Protein AF-0000000081436543 (afdb_homodimer)

Foldseek 3Di:
DPPLQLVLLVVLVVQQVVVVDDFDPLPPVPVCVVALDQPPPPVQFAARDFDADWAAEDEDAPCLLCVLVVCVVLVWQEEEEEEAPVLCPPPSVVSNVVSCVVVPHDYYYHHHFDAQAALVSLVVLLVVQLPDDGQEYEFAEAQRRLLSSLLNQQCSQVVVDDSQDQKDPPRGVNDAGPGAGGAYEYEYLAQAQLSQIAQKHKHADLVLLFIIMGFYPRSRHNYYYQHLSSPLPPDLVSLLLSLLNLLQLLLFLLLWFALRRDGGYDPDPNPQTQARAHHDQLNVLSLQLLLLSLPQSLVVNVDSPPSVSSSSSNVSSNSSSSNCRGNNGADLQLLLGSLFSCQLVFPDADADPSHPRHRGDRSSNSSLLLVLSVLSNSCSLPVQSLQSSLVSSPDDDDSPDDSSRSSSSSLVSSVVSCVSSVPQFFSQRRRDDQVCLLVSLVSSVNPGDRIGSGDDDSVSSSVSNNCSRGRD/DPPLQLVLLVVLVVVQVVVVDDFDPLPPPPPVVVALPQPPPPVQFAARDFDADWAAEDEDAPCLLCVLVVCVVLVWQEEEEEEAPVLCPPPSVVSNVCSCVVVPHDYYYHHHFDAQAALVSLVVLLVVQLPDDGQEYEFEEAQRRLLSSLLNQQCSQVVVDDSQDQKDPPRGVNDAGPGAGGAYEYEYLAQAQLSQIAQKHKHADLVLLFIIMGFYPRSRHNYYYQHLSSPLPPDLVSLLLSLLNLLQLLLFLLLWFALRRDGGYDPDPNPQTQARAHHDQLNVLSLQLLLLSLVQSLVVNVDSPPSVSSSSSNVSSNSSSSNCSGNNGADLQLLLGSLFSCQLVFPDADADPSHPRHRGDRSSNSSLLLVLSVLSNSCSLPVQSLQSSLVSSPDDDDSPDDSSRSSSSSLVSSVVSCVSSVPQFFSQRRRDDQVCLLVSLVSSVNPGDRIGSGDDDSVSSSVSNNCSRGRD

Sequence (944 aa):
MATFTNSYTKLAKEMLEQLGQSFKDPVHGQNDEEGYFWKQNDGGKTEYAFEQSGSTVRFGPGVTKEVGHDVLNFKAKNPVVITDKNVKNTTAFKQVEESLKTLGISYEVFDKIKCEPAVANAIEAIEFCRNKNFDCFIAVGGGSTIDTTKAAALYTSNPEADVYDFFGVPFGKGLLPQNKTLPIIAIPTTSGTGSECTSTAIFDMPEKKCKCGIRVRSIKPHLSLIDPLNVLSMPRNVEIYTGFDILSHALESFTNKPYYERAPRPVKPEFRPTYQGANPIADVWARETLRIVHKYFRRAVFNPEDIEAKSQMQLAACYAGMGIGNAGVHFCHGLSYPISSQGKFCSKPYVDPEYDGHSLIPHGLSVIVTAPAVFQFTVWANPKRHLEAARILGADLPDNASPEQIGETLAEILRSYMKDFKVPNGLSEMGFEKDCFEKLAIAASSGFTNIFPIETNREIIAKMYELSWKVYMATFTNSYTKLAKEMLEQLGQSFKDPVHGQNDEEGYFWKQNDGGKTEYAFEQSGSTVRFGPGVTKEVGHDVLNFKAKNPVVITDKNVKNTTAFKQVEESLKTLGISYEVFDKIKCEPAVANAIEAIEFCRNKNFDCFIAVGGGSTIDTTKAAALYTSNPEADVYDFFGVPFGKGLLPQNKTLPIIAIPTTSGTGSECTSTAIFDMPEKKCKCGIRVRSIKPHLSLIDPLNVLSMPRNVEIYTGFDILSHALESFTNKPYYERAPRPVKPEFRPTYQGANPIADVWARETLRIVHKYFRRAVFNPEDIEAKSQMQLAACYAGMGIGNAGVHFCHGLSYPISSQGKFCSKPYVDPEYDGHSLIPHGLSVIVTAPAVFQFTVWANPKRHLEAARILGADLPDNASPEQIGETLAEILRSYMKDFKVPNGLSEMGFEKDCFEKLAIAASSGFTNIFPIETNREIIAKMYELSWKVY

Nearest PDB structures (foldseek):
  2bl4-assembly1_A  TM=9.376E-01  e=5.568E-28  Escherichia coli
  5br4-assembly1_B  TM=9.223E-01  e=4.780E-28  Escherichia coli
  1vhd-assembly1_B  TM=9.316E-01  e=1.109E-25  Thermotoga maritima
  6scg-assembly1_B  TM=8.712E-01  e=3.106E-26  Escherichia coli K-12
  1o2d-assembly1_A  TM=9.224E-01  e=5.653E-25  Thermotoga maritima

Secondary structure (DSSP, 8-state):
--HHHHHHHHHHHHHHHHTT-----TTT------S------STT-S---EEE---EEEESTTGGGGHHHHHHHTT-SSEEEEEETTGGGSHHHHHHHHHHHHTT---EEEEEE-SS-BHHHHHHHHHHHHTS---EEEEEESHHHHHHHHHHHHHHHSTT--TTSSBPTTTS--PPPSSPPPPEEEEESSSS--GGG-SEEEEEEGGGTEEEEEE-GGGS-SEEEE-GGGGTT--HHHHHHHHHHHHHHHHHHHTSPBGGG-SSPPSSGGGS-S---B-HHHHHHHHHHHHHHHHHHHHHHH-TT-HHHHHHHHHHHHHHHHHHHHH---HHHHHHHHHHHHGGGSSS----TTTTSS----HHHHHHTTHHHHHHHHTTT-HHHHHHHHHHTT----TT--HHHHHHHHHHHHHHHHHHHT---SGGGGT--TTHHHHHHHHHHTT--S--SS---HHHHHHHHHHTSS--/--HHHHHHHHHHHHHHHHTT-----TTT-----SS------STT-S---EEE---EEEESTTGGGGHHHHHHHTT-SSEEEEEETTGGGSHHHHHHHHHHHHTT---EEEEEE-SS-BHHHHHHHHHHHHTS---EEEEEESHHHHHHHHHHHHHHHSTT--TTSSBPTTTS--PPPSSPPPPEEEEESSSS--GGG-SEEEEEEGGGTEEEEEE-GGGS-SEEEE-GGGGTT--HHHHHHHHHHHHHHHHHHHTSPBGGG-SSPPSSGGG--S---B-HHHHHHHHHHHHHHHHHHHHHHH-TT-HHHHHHHHHHHHHHHHHHHHH---HHHHHHHHHHHHGGGSSS----TTTTSS----HHHHHHTTHHHHHHHHTTT-HHHHHHHHHHTT----TT--HHHHHHHHHHHHHHHHHHHT---SGGGGT--TTHHHHHHHHHHTT--S--SS---HHHHHHHHHHTSS--

Organism: NCBI:txid290746

InterPro domains:
  IPR001670 Alcohol dehydrogenase, iron-type/glycerol dehydrogenase GldA [PF00465] (56-228)
  IPR018211 Alcohol dehydrogenase, iron-type, conserved site [PS00913] (224-252)
  IPR039697 Iron-type alcohol dehydrogenase-like [PTHR11496] (50-470)
  IPR042157 Hydroxyacid-oxoacid transhydrogenase [cd08190] (55-435)
  IPR056798 Fe-containing alcohol dehydrogenase-like, C-terminal [PF25137] (277-466)

Solvent-accessible surface area (backbone atoms only — not comparable to full-atom values): 46768 Å² total; per-residue (Å²): 128,74,70,67,49,62,50,50,25,52,49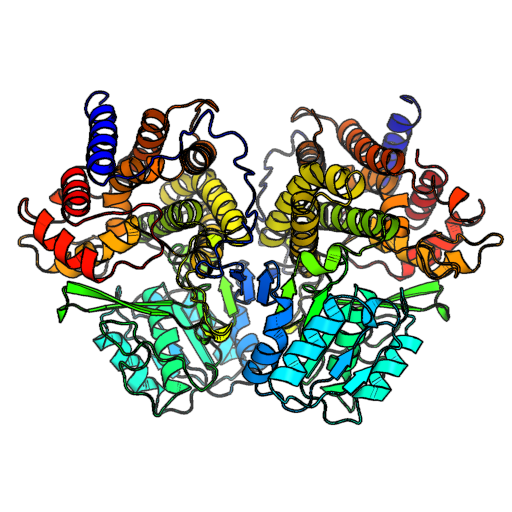,33,48,53,58,41,49,72,68,64,55,80,61,62,59,74,79,68,55,61,81,61,66,83,50,95,63,73,73,77,82,65,82,67,44,38,26,57,53,53,65,45,69,56,33,29,37,35,42,20,68,60,48,49,49,48,47,34,60,51,42,52,73,68,69,39,72,32,35,35,39,34,22,23,66,77,41,60,77,33,70,56,41,48,34,41,51,48,23,23,54,74,70,68,51,59,68,49,76,47,48,80,47,47,83,75,28,36,50,68,55,39,47,53,50,24,60,66,39,36,82,47,81,61,49,28,38,36,16,39,26,40,49,43,27,37,23,38,42,31,51,18,36,41,40,42,41,34,66,85,60,58,92,43,36,44,27,33,70,90,82,22,67,47,50,80,75,90,49,73,37,50,52,29,37,23,32,47,32,52,43,15,70,15,43,46,31,16,28,52,26,74,27,33,33,65,95,69,36,21,58,48,38,32,75,43,74,60,47,30,19,55,33,18,36,46,22,49,66,33,44,64,77,48,48,68,62,58,51,52,25,22,43,37,32,24,53,47,32,16,53,28,14,52,55,26,22,44,23,58,71,30,66,74,40,56,92,46,82,88,62,53,59,58,57,40,14,19,43,77,68,27,36,54,26,13,54,52,21,39,43,45,45,56,69,23,47,66,51,26,69,76,33,79,82,37,59,65,29,46,35,49,44,37,50,25,7,45,31,13,12,51,9,26,36,29,14,18,64,31,65,37,58,43,57,12,34,21,46,36,45,43,26,58,71,30,91,52,42,27,61,44,86,82,48,94,71,50,61,44,47,54,65,22,52,34,22,48,44,34,35,40,46,47,42,27,45,50,15,49,54,43,36,65,56,45,40,50,52,29,38,52,57,66,47,92,71,62,95,81,57,47,48,57,56,41,14,39,51,42,22,48,55,54,36,49,53,42,59,73,69,62,54,70,46,18,42,52,59,40,23,52,59,90,79,41,30,61,60,40,21,58,40,22,62,74,67,59,70,86,44,47,47,55,92,81,50,58,67,58,45,19,45,33,46,54,57,14,33,58,57,111,127,72,71,66,48,64,50,50,26,51,48,32,50,54,56,40,51,73,68,64,55,80,61,64,58,74,83,70,55,68,80,65,63,85,51,93,63,71,74,76,82,66,81,68,45,37,25,56,53,52,63,44,68,56,33,29,38,36,42,21,69,62,50,49,49,48,47,37,60,52,41,52,72,70,70,39,72,32,36,35,40,34,22,23,65,79,40,60,77,34,69,57,40,47,34,41,50,48,24,23,52,74,70,68,50,60,68,49,78,48,48,80,49,48,85,75,29,36,52,68,55,39,47,52,49,25,59,64,40,36,83,46,81,61,49,29,38,36,17,38,24,39,48,42,28,37,23,38,42,31,51,17,34,41,40,42,42,34,66,85,61,59,90,43,37,44,26,31,70,91,83,23,66,47,49,78,76,88,49,74,38,48,51,29,39,25,32,45,32,55,42,16,72,15,41,46,31,14,29,53,27,72,27,34,33,65,93,69,34,22,59,47,37,32,74,42,76,60,46,31,19,56,30,18,36,46,21,51,67,33,43,63,76,48,49,69,62,58,50,52,24,24,42,37,31,23,53,47,33,15,54,29,14,52,54,26,21,47,23,58,72,29,64,74,39,55,93,45,79,89,62,52,61,58,56,41,14,19,44,78,68,28,39,54,26,15,53,52,20,39,42,45,45,56,70,22,49,64,51,26,70,76,33,78,80,38,59,64,29,46,36,48,44,38,50,26,7,46,31,14,12,52,8,26,38,26,14,19,64,34,65,38,58,44,57,12,32,20,46,35,45,43,26,59,70,30,92,51,42,28,61,44,87,81,48,93,70,50,60,44,48,55,65,21,52,34,22,48,43,34,35,38,46,46,42,27,47,49,16,50,55,44,35,65,55,45,39,51,52,30,38,53,57,66,47,92,70,61,95,81,56,48,47,58,57,42,15,39,51,42,24,47,54,51,35,49,52,43,58,75,68,62,53,72,45,18,42,52,60,39,22,51,58,90,78,41,32,61,60,42,21,57,39,22,62,74,66,60,69,84,44,47,47,56,90,81,50,58,67,58,44,20,47,32,46,54,56,14,33,59,57,108

pLDDT: mean 90.42, std 13.12, range [26.97, 98.94]

Radius of gyration: 27.57 Å; Cα contacts (8 Å, |Δi|>4): 2055; chains: 2; bounding box: 62×80×75 Å

Structure (mmCIF, N/CA/C/O backbone):
data_AF-0000000081436543-model_v1
#
loop_
_entity.id
_entity.type
_entity.pdbx_description
1 polymer 'hydroxyacid-oxoacid transhydrogenase'
#
loop_
_atom_site.group_PDB
_atom_site.id
_atom_site.type_symbol
_atom_site.label_atom_id
_atom_site.label_alt_id
_atom_site.label_comp_id
_atom_site.label_asym_id
_atom_site.label_entity_id
_atom_site.label_seq_id
_atom_site.pdbx_PDB_ins_code
_atom_site.Cartn_x
_atom_site.Cartn_y
_atom_site.Cartn_z
_atom_site.occupancy
_atom_site.B_iso_or_equiv
_atom_site.auth_seq_id
_atom_site.auth_comp_id
_atom_site.auth_asym_id
_atom_site.auth_atom_id
_atom_site.pdbx_PDB_model_num
ATOM 1 N N . MET A 1 1 ? 0.177 12.984 40.25 1 27.36 1 MET A N 1
ATOM 2 C CA . MET A 1 1 ? 0.074 12.688 38.812 1 27.36 1 MET A CA 1
ATOM 3 C C . MET A 1 1 ? -1.192 11.891 38.531 1 27.36 1 MET A C 1
ATOM 5 O O . MET A 1 1 ? -1.587 11.758 37.344 1 27.36 1 MET A O 1
ATOM 9 N N . ALA A 1 2 ? -1.579 11.062 39.5 1 36.44 2 ALA A N 1
ATOM 10 C CA . ALA A 1 2 ? -2.645 10.062 39.469 1 36.44 2 ALA A CA 1
ATOM 11 C C . ALA A 1 2 ? -4.02 10.727 39.438 1 36.44 2 ALA A C 1
ATOM 13 O O . ALA A 1 2 ? -5.023 10.078 39.156 1 36.44 2 ALA A O 1
ATOM 14 N N . THR A 1 3 ? -4.113 11.734 39.969 1 40.66 3 THR A N 1
ATOM 15 C CA . THR A 1 3 ? -5.438 12.234 40.344 1 40.66 3 THR A CA 1
ATOM 16 C C . THR A 1 3 ? -6.094 12.922 39.125 1 40.66 3 THR A C 1
ATOM 18 O O . THR A 1 3 ? -7.32 12.969 39.031 1 40.66 3 THR A O 1
ATOM 21 N N . PHE A 1 4 ? -5.371 13.586 38.219 1 43.59 4 PHE A N 1
ATOM 22 C CA . PHE A 1 4 ? -5.895 14.367 37.094 1 43.59 4 PHE A CA 1
ATOM 23 C C . PHE A 1 4 ? -6.512 13.461 36.062 1 43.59 4 PHE A C 1
ATOM 25 O O . PHE A 1 4 ? -7.539 13.797 35.469 1 43.59 4 PHE A O 1
ATOM 32 N N . THR A 1 5 ? -5.934 12.242 35.844 1 50.81 5 THR A N 1
ATOM 33 C CA . THR A 1 5 ? -6.102 11.398 34.656 1 50.81 5 THR A CA 1
ATOM 34 C C . THR A 1 5 ? -7.438 10.664 34.719 1 50.81 5 THR A C 1
ATOM 36 O O . THR A 1 5 ? -8.18 10.641 33.719 1 50.81 5 THR A O 1
ATOM 39 N N . ASN A 1 6 ? -7.73 10.109 35.906 1 50.16 6 ASN A N 1
ATOM 40 C CA . ASN A 1 6 ? -8.945 9.328 36.062 1 50.16 6 ASN A CA 1
ATOM 41 C C . ASN A 1 6 ? -10.195 10.195 35.938 1 50.16 6 ASN A C 1
ATOM 43 O O . ASN A 1 6 ? -11.211 9.758 35.406 1 50.16 6 ASN A O 1
ATOM 47 N N . SER A 1 7 ? -9.906 11.523 36.188 1 59.44 7 SER A N 1
ATOM 48 C CA . SER A 1 7 ? -11.039 12.445 36.219 1 59.44 7 SER A CA 1
ATOM 49 C C . SER A 1 7 ? -11.453 12.875 34.812 1 59.44 7 SER A C 1
ATOM 51 O O . SER A 1 7 ? -12.648 12.977 34.531 1 59.44 7 SER A O 1
ATOM 53 N N . TYR A 1 8 ? -10.523 12.781 33.875 1 70.62 8 TYR A N 1
ATOM 54 C CA . TYR A 1 8 ? -10.859 13.258 32.562 1 70.62 8 TYR A CA 1
ATOM 55 C C . TYR A 1 8 ? -11.656 12.211 31.781 1 70.62 8 TYR A C 1
ATOM 57 O O . TYR A 1 8 ? -12.625 12.547 31.094 1 70.62 8 TYR A O 1
ATOM 65 N N . THR A 1 9 ? -11.367 11.062 32.094 1 74.12 9 THR A N 1
ATOM 66 C CA . THR A 1 9 ? -12.047 10.008 31.344 1 74.12 9 THR A CA 1
ATOM 67 C C . THR A 1 9 ? -13.477 9.828 31.844 1 74.12 9 THR A C 1
ATOM 69 O O . THR A 1 9 ? -14.391 9.539 31.078 1 74.12 9 THR A O 1
ATOM 72 N N . LYS A 1 10 ? -13.523 9.969 33.156 1 75.06 10 LYS A N 1
ATOM 73 C CA . LYS A 1 10 ? -14.859 9.906 33.719 1 75.06 10 LYS A CA 1
ATOM 74 C C . LYS A 1 10 ? -15.734 11.055 33.219 1 75.06 10 LYS A C 1
ATOM 76 O O . LYS A 1 10 ? -16.906 10.852 32.875 1 75.06 10 LYS A O 1
ATOM 81 N N . LEU A 1 11 ? -15.039 12.156 33.188 1 74 11 LEU A N 1
ATOM 82 C CA . LEU A 1 11 ? -15.727 13.32 32.656 1 74 11 LEU A CA 1
ATOM 83 C C . LEU A 1 11 ? -16.125 13.094 31.188 1 74 11 LEU A C 1
ATOM 85 O O . LEU A 1 11 ? -17.234 13.438 30.781 1 74 11 LEU A O 1
ATOM 89 N N . ALA A 1 12 ? -15.289 12.492 30.484 1 78 12 ALA A N 1
ATOM 90 C CA . ALA A 1 12 ? -15.555 12.172 29.078 1 78 12 ALA A CA 1
ATOM 91 C C . ALA A 1 12 ? -16.75 11.234 28.953 1 78 12 ALA A C 1
ATOM 93 O O . ALA A 1 12 ? -17.641 11.461 28.125 1 78 12 ALA A O 1
ATOM 94 N N . LYS A 1 13 ? -16.766 10.273 29.844 1 78.62 13 LYS A N 1
ATOM 95 C CA . LYS A 1 13 ? -17.875 9.32 29.828 1 78.62 13 LYS A CA 1
ATOM 96 C C . LYS A 1 13 ? -19.203 10.023 30.109 1 78.62 13 LYS A C 1
ATOM 98 O O . LYS A 1 13 ? -20.188 9.789 29.406 1 78.62 13 LYS A O 1
ATOM 103 N N . GLU A 1 14 ? -19.156 10.836 31.062 1 79.06 14 GLU A N 1
ATOM 104 C CA . GLU A 1 14 ? -20.359 11.555 31.469 1 79.06 14 GLU A CA 1
ATOM 105 C C . GLU A 1 14 ? -20.875 12.453 30.344 1 79.06 14 GLU A C 1
ATOM 107 O O . GLU A 1 14 ? -22.078 12.508 30.078 1 79.06 14 GLU A O 1
ATOM 112 N N . MET A 1 15 ? -20 13.078 29.719 1 77.19 15 MET A N 1
ATOM 113 C CA . MET A 1 15 ? -20.375 13.984 28.641 1 77.19 15 MET A CA 1
ATOM 114 C C . MET A 1 15 ? -20.953 13.211 27.453 1 77.19 15 MET A C 1
ATOM 116 O O . MET A 1 15 ? -21.938 13.641 26.844 1 77.19 15 MET A O 1
ATOM 120 N N . LEU A 1 16 ? -20.422 12.086 27.234 1 76.62 16 LEU A N 1
ATOM 121 C CA . LEU A 1 16 ? -20.875 11.266 26.109 1 76.62 16 LEU A CA 1
ATOM 122 C C . LEU A 1 16 ? -22.219 10.617 26.422 1 76.62 16 LEU A C 1
ATOM 124 O O . LEU A 1 16 ? -23.062 10.492 25.547 1 76.62 16 LEU A O 1
ATOM 128 N N . GLU A 1 17 ? -22.375 10.195 27.625 1 76.75 17 GLU A N 1
ATOM 129 C CA . GLU A 1 17 ? -23.656 9.648 28.047 1 76.75 17 GLU A CA 1
ATOM 130 C C . GLU A 1 17 ? -24.766 10.68 27.891 1 76.75 17 GLU A C 1
ATOM 132 O O . GLU A 1 17 ? -25.906 10.336 27.547 1 76.75 17 GLU A O 1
ATOM 137 N N . GLN A 1 18 ? -24.406 11.859 28.125 1 72.94 18 GLN A N 1
ATOM 138 C CA . GLN A 1 18 ? -25.375 12.938 27.984 1 72.94 18 GLN A CA 1
ATOM 139 C C . GLN A 1 18 ? -25.844 13.078 26.531 1 72.94 18 GLN A C 1
ATOM 141 O O . GLN A 1 18 ? -26.953 13.516 26.266 1 72.94 18 GLN A O 1
ATOM 146 N N . LEU A 1 19 ? -25 12.664 25.656 1 71.25 19 LEU A N 1
ATOM 147 C CA . LEU A 1 19 ? -25.312 12.727 24.234 1 71.25 19 LEU A CA 1
ATOM 148 C C . LEU A 1 19 ? -26.078 11.484 23.781 1 71.25 19 LEU A C 1
ATOM 150 O O . LEU A 1 19 ? -26.453 11.359 22.625 1 71.25 19 LEU A O 1
ATOM 154 N N . GLY A 1 20 ? -26.344 10.641 24.672 1 67.5 20 GLY A N 1
ATOM 155 C CA . GLY A 1 20 ? -27.094 9.438 24.359 1 67.5 20 GLY A CA 1
ATOM 156 C C . GLY A 1 20 ? -26.281 8.414 23.578 1 67.5 20 GLY A C 1
ATOM 157 O O . GLY A 1 20 ? -26.828 7.633 22.797 1 67.5 20 GLY A O 1
ATOM 158 N N . GLN A 1 21 ? -25.078 8.609 23.703 1 61.66 21 GLN A N 1
ATOM 159 C CA . GLN A 1 21 ? -24.25 7.688 22.922 1 61.66 21 GLN A CA 1
ATOM 160 C C . GLN A 1 21 ? -24.172 6.32 23.594 1 61.66 21 GLN A C 1
ATOM 162 O O . GLN A 1 21 ? -24.109 6.23 24.828 1 61.66 21 GLN A O 1
ATOM 167 N N . SER A 1 22 ? -24.672 5.234 22.844 1 53.62 22 SER A N 1
ATOM 168 C CA . SER A 1 22 ? -24.5 3.857 23.312 1 53.62 22 SER A CA 1
ATOM 169 C C . SER A 1 22 ? -23.047 3.396 23.156 1 53.62 22 SER A C 1
ATOM 171 O O . SER A 1 22 ? -22.453 3.572 22.094 1 53.62 22 SER A O 1
ATOM 173 N N . PHE A 1 23 ? -22.469 3.354 24.297 1 56.34 23 PHE A N 1
ATOM 174 C CA . PHE A 1 23 ? -21.094 2.887 24.281 1 56.34 23 PHE A CA 1
ATOM 175 C C . PHE A 1 23 ? -21.031 1.404 23.938 1 56.34 23 PHE A C 1
ATOM 177 O O . PHE A 1 23 ? -21.906 0.63 24.344 1 56.34 23 PHE A O 1
ATOM 184 N N . LYS A 1 24 ? -20.25 1.127 22.953 1 49.97 24 LYS A N 1
ATOM 185 C CA . LYS A 1 24 ? -20.016 -0.281 22.641 1 49.97 24 LYS A CA 1
ATOM 186 C C . LYS A 1 24 ? -19.359 -1.007 23.812 1 49.97 24 LYS A C 1
ATOM 188 O O . LYS A 1 24 ? -18.422 -0.492 24.406 1 49.97 24 LYS A O 1
ATOM 193 N N . ASP A 1 25 ? -20.156 -1.858 24.688 1 43.88 25 ASP A N 1
ATOM 194 C CA . ASP A 1 25 ? -19.594 -2.664 25.781 1 43.88 25 ASP A CA 1
ATOM 195 C C . ASP A 1 25 ? -18.328 -3.395 25.328 1 43.88 25 ASP A C 1
ATOM 197 O O . ASP A 1 25 ? -18.359 -4.141 24.344 1 43.88 25 ASP A O 1
ATOM 201 N N . PRO A 1 26 ? -17.141 -2.916 25.766 1 41.34 26 PRO A N 1
ATOM 202 C CA . PRO A 1 26 ? -15.883 -3.537 25.344 1 41.34 26 PRO A CA 1
ATOM 203 C C . PRO A 1 26 ? -15.898 -5.055 25.484 1 41.34 26 PRO A C 1
ATOM 205 O O . PRO A 1 26 ? -15.195 -5.758 24.75 1 41.34 26 PRO A O 1
ATOM 208 N N . VAL A 1 27 ? -16.297 -5.609 26.859 1 35.84 27 VAL A N 1
ATOM 209 C CA . VAL A 1 27 ? -16.109 -7.016 27.188 1 35.84 27 VAL A CA 1
ATOM 210 C C . VAL A 1 27 ? -16.984 -7.883 26.281 1 35.84 27 VAL A C 1
ATOM 212 O O . VAL A 1 27 ? -16.531 -8.898 25.766 1 35.84 27 VAL A O 1
ATOM 215 N N . HIS A 1 28 ? -18.25 -7.844 26.625 1 34.25 28 HIS A N 1
ATOM 216 C CA . HIS A 1 28 ? -19.219 -8.836 26.172 1 34.25 28 HIS A CA 1
ATOM 217 C C . HIS A 1 28 ? -19.578 -8.625 24.703 1 34.25 28 HIS A C 1
ATOM 219 O O . HIS A 1 28 ? -20.422 -9.336 24.156 1 34.25 28 HIS A O 1
ATOM 225 N N . GLY A 1 29 ? -19.562 -7.422 24.312 1 35.19 29 GLY A N 1
ATOM 226 C CA . GLY A 1 29 ? -19.984 -7.574 22.938 1 35.19 29 GLY A CA 1
ATOM 227 C C . GLY A 1 29 ? -19.125 -8.562 22.156 1 35.19 29 GLY A C 1
ATOM 228 O O . GLY A 1 29 ? -17.938 -8.305 21.922 1 35.19 29 GLY A O 1
ATOM 229 N N . GLN A 1 30 ? -19.188 -9.734 22.516 1 33.69 30 GLN A N 1
ATOM 230 C CA . GLN A 1 30 ? -18.625 -10.984 22 1 33.69 30 GLN A CA 1
ATOM 231 C C . GLN A 1 30 ? -18.297 -10.875 20.516 1 33.69 30 GLN A C 1
ATOM 233 O O . GLN A 1 30 ? -17.344 -11.5 20.047 1 33.69 30 GLN A O 1
ATOM 238 N N . ASN A 1 31 ? -19.391 -10.711 19.75 1 33.66 31 ASN A N 1
ATOM 239 C CA . ASN A 1 31 ? -19.109 -11.008 18.359 1 33.66 31 ASN A CA 1
ATOM 240 C C . ASN A 1 31 ? -18.031 -10.078 17.797 1 33.66 31 ASN A C 1
ATOM 242 O O . ASN A 1 31 ? -18.344 -8.977 17.328 1 33.66 31 ASN A O 1
ATOM 246 N N . ASP A 1 32 ? -17.172 -9.594 18.5 1 40.66 32 ASP A N 1
ATOM 247 C CA . ASP A 1 32 ? -15.953 -8.938 18.016 1 40.66 32 ASP A CA 1
ATOM 248 C C . ASP A 1 32 ? -15.672 -9.312 16.562 1 40.66 32 ASP A C 1
ATOM 250 O O . ASP A 1 32 ? -14.883 -10.219 16.281 1 40.66 32 ASP A O 1
ATOM 254 N N . GLU A 1 33 ? -16.609 -9.5 15.875 1 38.97 33 GLU A N 1
ATOM 255 C CA . GLU A 1 33 ? -16.328 -9.562 14.445 1 38.97 33 GLU A CA 1
ATOM 256 C C . GLU A 1 33 ? -15.266 -8.531 14.055 1 38.97 33 GLU A C 1
ATOM 258 O O . GLU A 1 33 ? -15.555 -7.336 13.969 1 38.97 33 GLU A O 1
ATOM 263 N N . GLU A 1 34 ? -14.211 -8.445 14.789 1 47.16 34 GLU A N 1
ATOM 264 C CA . GLU A 1 34 ? -12.922 -7.805 14.523 1 47.16 34 GLU A CA 1
ATOM 265 C C . GLU A 1 34 ? -12.758 -7.492 13.039 1 47.16 34 GLU A C 1
ATOM 267 O O . GLU A 1 34 ? -11.844 -6.766 12.648 1 47.16 34 GLU A O 1
ATOM 272 N N . GLY A 1 35 ? -13.617 -8.031 12.289 1 52.62 35 GLY A N 1
ATOM 273 C CA . GLY A 1 35 ? -13.289 -7.902 10.883 1 52.62 35 GLY A CA 1
ATOM 274 C C . GLY A 1 35 ? -14.25 -7.004 10.133 1 52.62 35 GLY A C 1
ATOM 275 O O . GLY A 1 35 ? -15.32 -6.656 10.641 1 52.62 35 GLY A O 1
ATOM 276 N N . TYR A 1 36 ? -13.734 -6.102 9.438 1 52.28 36 TYR A N 1
ATOM 277 C CA . TYR A 1 36 ? -14.477 -5.336 8.445 1 52.28 36 TYR A CA 1
ATOM 278 C C . TYR A 1 36 ? -15.594 -6.176 7.836 1 52.28 36 TYR A C 1
ATOM 280 O O . TYR A 1 36 ? -15.344 -7.051 7.008 1 52.28 36 TYR A O 1
ATOM 288 N N . PHE A 1 37 ? -16.484 -6.68 8.789 1 53.41 37 PHE A N 1
ATOM 289 C CA . PHE A 1 37 ? -17.5 -7.5 8.148 1 53.41 37 PHE A CA 1
ATOM 290 C C . PHE A 1 37 ? -18.688 -6.652 7.723 1 53.41 37 PHE A C 1
ATOM 292 O O . PHE A 1 37 ? -19.172 -5.824 8.5 1 53.41 37 PHE A O 1
ATOM 299 N N . TRP A 1 38 ? -18.812 -6.492 6.395 1 52.59 38 TRP A N 1
ATOM 300 C CA . TRP A 1 38 ? -19.906 -5.75 5.766 1 52.59 38 TRP A CA 1
ATOM 301 C C . TRP A 1 38 ? -21.25 -6.215 6.297 1 52.59 38 TRP A C 1
ATOM 303 O O . TRP A 1 38 ? -21.578 -7.402 6.223 1 52.59 38 TRP A O 1
ATOM 313 N N . LYS A 1 39 ? -21.672 -5.535 7.242 1 52.12 39 LYS A N 1
ATOM 314 C CA . LYS A 1 39 ? -23.047 -5.797 7.617 1 52.12 39 LYS A CA 1
ATOM 315 C C . LYS A 1 39 ? -24 -5.469 6.473 1 52.12 39 LYS A C 1
ATOM 317 O O . LYS A 1 39 ? -23.938 -4.379 5.898 1 52.12 39 LYS A O 1
ATOM 322 N N . GLN A 1 40 ? -24.422 -6.398 5.609 1 49.97 40 GLN A N 1
ATOM 323 C CA . GLN A 1 40 ? -25.312 -6.262 4.449 1 49.97 40 GLN A CA 1
ATOM 324 C C . GLN A 1 40 ? -26.328 -5.156 4.664 1 49.97 40 GLN A C 1
ATOM 326 O O . GLN A 1 40 ? -26.547 -4.324 3.781 1 49.97 40 GLN A O 1
ATOM 331 N N . ASN A 1 41 ? -27.312 -5.359 5.559 1 51.06 41 ASN A N 1
ATOM 332 C CA . ASN A 1 41 ? -28.703 -5 5.305 1 51.06 41 ASN A CA 1
ATOM 333 C C . ASN A 1 41 ? -29.047 -3.648 5.922 1 51.06 41 ASN A C 1
ATOM 335 O O . ASN A 1 41 ? -29.844 -3.578 6.859 1 51.06 41 ASN A O 1
ATOM 339 N N . ASP A 1 42 ? -28.172 -2.709 5.836 1 57.41 42 ASP A N 1
ATOM 340 C CA . ASP A 1 42 ? -28.672 -1.466 6.418 1 57.41 42 ASP A CA 1
ATOM 341 C C . ASP A 1 42 ? -29.516 -0.682 5.414 1 57.41 42 ASP A C 1
ATOM 343 O O . ASP A 1 42 ? -29.656 0.536 5.539 1 57.41 42 ASP A O 1
ATOM 347 N N . GLY A 1 43 ? -30.078 -1.389 4.387 1 65.94 43 GLY A N 1
ATOM 348 C CA . GLY A 1 43 ? -30.953 -0.731 3.422 1 65.94 43 GLY A CA 1
ATOM 349 C C . GLY A 1 43 ? -30.203 0.201 2.488 1 65.94 43 GLY A C 1
ATOM 350 O O . GLY A 1 43 ? -30.766 1.18 1.996 1 65.94 43 GLY A O 1
ATOM 351 N N . GLY A 1 44 ? -28.859 0.058 2.449 1 73.38 44 GLY A N 1
ATOM 352 C CA . GLY A 1 44 ? -28.078 0.812 1.485 1 73.38 44 GLY A CA 1
ATOM 353 C C . GLY A 1 44 ? -27.688 2.193 1.98 1 73.38 44 GLY A C 1
ATOM 354 O O . GLY A 1 44 ? -27.312 3.059 1.188 1 73.38 44 GLY A O 1
ATOM 355 N N . LYS A 1 45 ? -27.859 2.541 3.18 1 84.5 45 LYS A N 1
ATOM 356 C CA . LYS A 1 45 ? -27.578 3.869 3.721 1 84.5 45 LYS A CA 1
ATOM 357 C C . LYS A 1 45 ? -26.094 4.074 3.945 1 84.5 45 LYS A C 1
ATOM 359 O O . LYS A 1 45 ? -25.547 5.133 3.629 1 84.5 45 LYS A O 1
ATOM 364 N N . THR A 1 46 ? -25.406 3.1 4.453 1 90.25 46 THR A N 1
ATOM 365 C CA . THR A 1 46 ? -23.984 3.221 4.785 1 90.25 46 THR A CA 1
ATOM 366 C C . THR A 1 46 ? -23.125 2.561 3.713 1 90.25 46 THR A C 1
ATOM 368 O O . THR A 1 46 ? -23.625 1.785 2.895 1 90.25 46 THR A O 1
ATOM 371 N N . GLU A 1 47 ? -21.953 2.881 3.658 1 92.75 47 GLU A N 1
ATOM 372 C CA . GLU A 1 47 ? -20.984 2.391 2.672 1 92.75 47 GLU A CA 1
ATOM 373 C C . GLU A 1 47 ? -20.766 0.887 2.814 1 92.75 47 GLU A C 1
ATOM 375 O O . GLU A 1 47 ? -20.969 0.326 3.896 1 92.75 47 GLU A O 1
ATOM 380 N N . TYR A 1 48 ? -20.453 0.216 1.66 1 93.25 48 TYR A N 1
ATOM 381 C CA . TYR A 1 48 ? -20.188 -1.217 1.664 1 93.25 48 TYR A CA 1
ATOM 382 C C . TYR A 1 48 ? -18.781 -1.504 1.147 1 93.25 48 TYR A C 1
ATOM 384 O O . TYR A 1 48 ? -18.344 -2.656 1.132 1 93.25 48 TYR A O 1
ATOM 392 N N . ALA A 1 49 ? -18.078 -0.458 0.728 1 95.06 49 ALA A N 1
ATOM 393 C CA . ALA A 1 49 ? -16.797 -0.658 0.074 1 95.06 49 ALA A CA 1
ATOM 394 C C . ALA A 1 49 ? -15.82 0.465 0.424 1 95.06 49 ALA A C 1
ATOM 396 O O . ALA A 1 49 ? -16.234 1.514 0.93 1 95.06 49 ALA A O 1
ATOM 397 N N . PHE A 1 50 ? -14.602 0.243 0.283 1 95.81 50 PHE A N 1
ATOM 398 C CA . PHE A 1 50 ? -13.578 1.283 0.311 1 95.81 50 PHE A CA 1
ATOM 399 C C . PHE A 1 50 ? -12.625 1.138 -0.87 1 95.81 50 PHE A C 1
ATOM 401 O O . PHE A 1 50 ? -12.57 0.081 -1.504 1 95.81 50 PHE A O 1
ATOM 408 N N . GLU A 1 51 ? -12.016 2.182 -1.197 1 96.56 51 GLU A N 1
ATOM 409 C CA . GLU A 1 51 ? -11.086 2.23 -2.316 1 96.56 51 GLU A CA 1
ATOM 410 C C . GLU A 1 51 ? -9.734 2.801 -1.886 1 96.56 51 GLU A C 1
ATOM 412 O O . GLU A 1 51 ? -9.68 3.768 -1.122 1 96.56 51 GLU A O 1
ATOM 417 N N . GLN A 1 52 ? -8.711 2.064 -2.246 1 94.94 52 GLN A N 1
ATOM 418 C CA . GLN A 1 52 ? -7.359 2.492 -1.911 1 94.94 52 GLN A CA 1
ATOM 419 C C . GLN A 1 52 ? -6.516 2.68 -3.168 1 94.94 52 GLN A C 1
ATOM 421 O O . GLN A 1 52 ? -6.535 1.838 -4.07 1 94.94 52 GLN A O 1
ATOM 426 N N . SER A 1 53 ? -5.902 3.793 -3.268 1 92.94 53 SER A N 1
ATOM 427 C CA . SER A 1 53 ? -4.898 4.07 -4.289 1 92.94 53 SER A CA 1
ATOM 428 C C . SER A 1 53 ? -3.637 4.668 -3.676 1 92.94 53 SER A C 1
ATOM 430 O O . SER A 1 53 ? -3.689 5.273 -2.604 1 92.94 53 SER A O 1
ATOM 432 N N . GLY A 1 54 ? -2.564 4.449 -4.25 1 90.44 54 GLY A N 1
ATOM 433 C CA . GLY A 1 54 ? -1.316 4.973 -3.723 1 90.44 54 GLY A CA 1
ATOM 434 C C . GLY A 1 54 ? -0.418 5.566 -4.793 1 90.44 54 GLY A C 1
ATOM 435 O O . GLY A 1 54 ? -0.53 5.215 -5.969 1 90.44 54 GLY A O 1
ATOM 436 N N . SER A 1 55 ? 0.415 6.473 -4.324 1 94.06 55 SER A N 1
ATOM 437 C CA . SER A 1 55 ? 1.493 6.961 -5.176 1 94.06 55 SER A CA 1
ATOM 438 C C . SER A 1 55 ? 2.529 5.875 -5.438 1 94.06 55 SER A C 1
ATOM 440 O O . SER A 1 55 ? 2.643 4.918 -4.664 1 94.06 55 SER A O 1
ATOM 442 N N . THR A 1 56 ? 3.141 5.969 -6.613 1 96.44 56 THR A N 1
ATOM 443 C CA . THR A 1 56 ? 4.406 5.25 -6.707 1 96.44 56 THR A CA 1
ATOM 444 C C . THR A 1 56 ? 5.43 5.82 -5.727 1 96.44 56 THR A C 1
ATOM 446 O O . THR A 1 56 ? 5.602 7.035 -5.637 1 96.44 56 THR A O 1
ATOM 449 N N . VAL A 1 57 ? 5.961 4.977 -4.965 1 97.5 57 VAL A N 1
ATOM 450 C CA . VAL A 1 57 ? 6.934 5.398 -3.959 1 97.5 57 VAL A CA 1
ATOM 451 C C . VAL A 1 57 ? 8.297 4.777 -4.266 1 97.5 57 VAL A C 1
ATOM 453 O O . VAL A 1 57 ? 8.398 3.566 -4.465 1 97.5 57 VAL A O 1
ATOM 456 N N . ARG A 1 58 ? 9.281 5.57 -4.422 1 97.56 58 ARG A N 1
ATOM 457 C CA . ARG A 1 58 ? 10.672 5.129 -4.492 1 97.56 58 ARG A CA 1
ATOM 458 C C . ARG A 1 58 ? 11.445 5.566 -3.254 1 97.56 58 ARG A C 1
ATOM 460 O O . ARG A 1 58 ? 11.5 6.754 -2.936 1 97.56 58 ARG A O 1
ATOM 467 N N . PHE A 1 59 ? 11.977 4.609 -2.521 1 96.94 59 PHE A N 1
ATOM 468 C CA . PHE A 1 59 ? 12.656 4.883 -1.26 1 96.94 59 PHE A CA 1
ATOM 469 C C . PHE A 1 59 ? 14.117 4.461 -1.329 1 96.94 59 PHE A C 1
ATOM 471 O O . PHE A 1 59 ? 14.43 3.346 -1.752 1 96.94 59 PHE A O 1
ATOM 478 N N . GLY A 1 60 ? 14.953 5.363 -0.909 1 95.19 60 GLY A N 1
ATOM 479 C CA . GLY A 1 60 ? 16.359 5.031 -0.761 1 95.19 60 GLY A CA 1
ATOM 480 C C . GLY A 1 60 ? 17.266 6.246 -0.78 1 95.19 60 GLY A C 1
ATOM 481 O O . GLY A 1 60 ? 16.906 7.293 -1.313 1 95.19 60 GLY A O 1
ATOM 482 N N . PRO A 1 61 ? 18.469 6.121 -0.168 1 94.19 61 PRO A N 1
ATOM 483 C CA . PRO A 1 61 ? 19.406 7.25 -0.186 1 94.19 61 PRO A CA 1
ATOM 484 C C . PRO A 1 61 ? 19.859 7.621 -1.598 1 94.19 61 PRO A C 1
ATOM 486 O O . PRO A 1 61 ? 20.391 6.777 -2.322 1 94.19 61 PRO A O 1
ATOM 489 N N . GLY A 1 62 ? 19.562 8.883 -1.992 1 94.06 62 GLY A N 1
ATOM 490 C CA . GLY A 1 62 ? 20.078 9.375 -3.262 1 94.06 62 GLY A CA 1
ATOM 491 C C . GLY A 1 62 ? 19.062 9.266 -4.391 1 94.06 62 GLY A C 1
ATOM 492 O O . GLY A 1 62 ? 19.344 9.695 -5.516 1 94.06 62 GLY A O 1
ATOM 493 N N . VAL A 1 63 ? 17.859 8.797 -4.121 1 97.06 63 VAL A N 1
ATOM 494 C CA . VAL A 1 63 ? 16.875 8.609 -5.18 1 97.06 63 VAL A CA 1
ATOM 495 C C . VAL A 1 63 ? 16.5 9.961 -5.781 1 97.06 63 VAL A C 1
ATOM 497 O O . VAL A 1 63 ? 15.992 10.031 -6.902 1 97.06 63 VAL A O 1
ATOM 500 N N . THR A 1 64 ? 16.734 11.055 -5.062 1 98.19 64 THR A N 1
ATOM 501 C CA . THR A 1 64 ? 16.438 12.398 -5.566 1 98.19 64 THR A CA 1
ATOM 502 C C . THR A 1 64 ? 17.188 12.648 -6.871 1 98.19 64 THR A C 1
ATOM 504 O O . THR A 1 64 ? 16.672 13.32 -7.77 1 98.19 64 THR A O 1
ATOM 507 N N . LYS A 1 65 ? 18.344 12.078 -7.004 1 97.31 65 LYS A N 1
ATOM 508 C CA . LYS A 1 65 ? 19.203 12.289 -8.172 1 97.31 65 LYS A CA 1
ATOM 509 C C . LYS A 1 65 ? 18.578 11.664 -9.422 1 97.31 65 LYS A C 1
ATOM 511 O O . LYS A 1 65 ? 19 11.969 -10.539 1 97.31 65 LYS A O 1
ATOM 516 N N . GLU A 1 66 ? 17.625 10.82 -9.234 1 97.94 66 GLU A N 1
ATOM 517 C CA . GLU A 1 66 ? 17.031 10.086 -10.359 1 97.94 66 GLU A CA 1
ATOM 518 C C . GLU A 1 66 ? 15.93 10.898 -11.031 1 97.94 66 GLU A C 1
ATOM 520 O O . GLU A 1 66 ? 15.461 10.539 -12.109 1 97.94 66 GLU A O 1
ATOM 525 N N . VAL A 1 67 ? 15.547 12.078 -10.508 1 98.75 67 VAL A N 1
ATOM 526 C CA . VAL A 1 67 ? 14.305 12.781 -10.836 1 98.75 67 VAL A CA 1
ATOM 527 C C . VAL A 1 67 ? 14.32 13.195 -12.305 1 98.75 67 VAL A C 1
ATOM 529 O O . VAL A 1 67 ? 13.281 13.195 -12.969 1 98.75 67 VAL A O 1
ATOM 532 N N . GLY A 1 68 ? 15.492 13.609 -12.836 1 98.69 68 GLY A N 1
ATOM 533 C CA . GLY A 1 68 ? 15.562 13.969 -14.242 1 98.69 68 GLY A CA 1
ATOM 534 C C . GLY A 1 68 ? 15.125 12.844 -15.164 1 98.69 68 GLY A C 1
ATOM 535 O O . GLY A 1 68 ? 14.414 13.078 -16.141 1 98.69 68 GLY A O 1
ATOM 536 N N . HIS A 1 69 ? 15.539 11.625 -14.875 1 98.38 69 HIS A N 1
ATOM 537 C CA . HIS A 1 69 ? 15.125 10.461 -15.648 1 98.38 69 HIS A CA 1
ATOM 538 C C . HIS A 1 69 ? 13.617 10.242 -15.555 1 98.38 69 HIS A C 1
ATOM 540 O O . HIS A 1 69 ? 12.984 9.812 -16.516 1 98.38 69 HIS A O 1
ATOM 546 N N . ASP A 1 70 ? 13.047 10.508 -14.383 1 98.31 70 ASP A N 1
ATOM 547 C CA . ASP A 1 70 ? 11.609 10.359 -14.195 1 98.31 70 ASP A CA 1
ATOM 548 C C . ASP A 1 70 ? 10.836 11.367 -15.039 1 98.31 70 ASP A C 1
ATOM 550 O O . ASP A 1 70 ? 9.781 11.039 -15.594 1 98.31 70 ASP A O 1
ATOM 554 N N . VAL A 1 71 ? 11.359 12.609 -15.102 1 98.62 71 VAL A N 1
ATOM 555 C CA . VAL A 1 71 ? 10.75 13.617 -15.953 1 98.62 71 VAL A CA 1
ATOM 556 C C . VAL A 1 71 ? 10.711 13.133 -17.406 1 98.62 71 VAL A C 1
ATOM 558 O O . VAL A 1 71 ? 9.688 13.234 -18.078 1 98.62 71 VAL A O 1
ATOM 561 N N . LEU A 1 72 ? 11.805 12.57 -17.875 1 97.38 72 LEU A N 1
ATOM 562 C CA . LEU A 1 72 ? 11.883 12.031 -19.234 1 97.38 72 LEU A CA 1
ATOM 563 C C . LEU A 1 72 ? 10.93 10.859 -19.406 1 97.38 72 LEU A C 1
ATOM 565 O O . LEU A 1 72 ? 10.297 10.711 -20.453 1 97.38 72 LEU A O 1
ATOM 569 N N . ASN A 1 73 ? 10.844 10.023 -18.375 1 94.88 73 ASN A N 1
ATOM 570 C CA . ASN A 1 73 ? 9.953 8.867 -18.422 1 94.88 73 ASN A CA 1
ATOM 571 C C . ASN A 1 73 ? 8.492 9.297 -18.531 1 94.88 73 ASN A C 1
ATOM 573 O O . ASN A 1 73 ? 7.672 8.578 -19.109 1 94.88 73 ASN A O 1
ATOM 577 N N . PHE A 1 74 ? 8.148 10.492 -17.938 1 96.06 74 PHE A N 1
ATOM 578 C CA . PHE A 1 74 ? 6.805 11.047 -18.062 1 96.06 74 PHE A CA 1
ATOM 579 C C . PHE A 1 74 ? 6.617 11.719 -19.422 1 96.06 74 PHE A C 1
ATOM 581 O O . PHE A 1 74 ? 5.543 12.25 -19.703 1 96.06 74 PHE A O 1
ATOM 588 N N . LYS A 1 75 ? 7.688 11.781 -20.219 1 95.69 75 LYS A N 1
ATOM 589 C CA . LYS A 1 75 ? 7.699 12.445 -21.531 1 95.69 75 LYS A CA 1
ATOM 590 C C . LYS A 1 75 ? 7.414 13.938 -21.391 1 95.69 75 LYS A C 1
ATOM 592 O O . LYS A 1 75 ? 6.754 14.531 -22.25 1 95.69 75 LYS A O 1
ATOM 597 N N . ALA A 1 76 ? 7.762 14.484 -20.25 1 97.31 76 ALA A N 1
ATOM 598 C CA . ALA A 1 76 ? 7.582 15.906 -20 1 97.31 76 ALA A CA 1
ATOM 599 C C . ALA A 1 76 ? 8.719 16.734 -20.594 1 97.31 76 ALA A C 1
ATOM 601 O O . ALA A 1 76 ? 9.859 16.266 -20.656 1 97.31 76 ALA A O 1
ATOM 602 N N . LYS A 1 77 ? 8.398 17.906 -21 1 96.69 77 LYS A N 1
ATOM 603 C CA . LYS A 1 77 ? 9.367 18.781 -21.656 1 96.69 77 LYS A CA 1
ATOM 604 C C . LYS A 1 77 ? 9.578 20.062 -20.875 1 96.69 77 LYS A C 1
ATOM 606 O O . LYS A 1 77 ? 10.648 20.688 -20.953 1 96.69 77 LYS A O 1
ATOM 611 N N . ASN A 1 78 ? 8.602 20.484 -20.156 1 97.5 78 ASN A N 1
ATOM 612 C CA . ASN A 1 78 ? 8.641 21.766 -19.453 1 97.5 78 ASN A CA 1
ATOM 613 C C . ASN A 1 78 ? 8.273 21.609 -17.984 1 97.5 78 ASN A C 1
ATOM 615 O O . ASN A 1 78 ? 7.25 22.125 -17.531 1 97.5 78 ASN A O 1
ATOM 619 N N . PRO A 1 79 ? 9.172 21.016 -17.203 1 98.56 79 PRO A N 1
ATOM 620 C CA . PRO A 1 79 ? 8.859 20.859 -15.773 1 98.56 79 PRO A CA 1
ATOM 621 C C . PRO A 1 79 ? 9.039 22.156 -14.992 1 98.56 79 PRO A C 1
ATOM 623 O O . PRO A 1 79 ? 9.805 23.031 -15.398 1 98.56 79 PRO A O 1
ATOM 626 N N . VAL A 1 80 ? 8.312 22.312 -13.977 1 98.75 80 VAL A N 1
ATOM 627 C CA . VAL A 1 80 ? 8.484 23.391 -13.008 1 98.75 80 VAL A CA 1
ATOM 628 C C . VAL A 1 80 ? 8.844 22.797 -11.641 1 98.75 80 VAL A C 1
ATOM 630 O O . VAL A 1 80 ? 8.297 21.766 -11.242 1 98.75 80 VAL A O 1
ATOM 633 N N . VAL A 1 81 ? 9.859 23.359 -11.023 1 98.69 81 VAL A N 1
ATOM 634 C CA . VAL A 1 81 ? 10.266 22.984 -9.672 1 98.69 81 VAL A CA 1
ATOM 635 C C . VAL A 1 81 ? 9.711 23.984 -8.672 1 98.69 81 VAL A C 1
ATOM 637 O O . VAL A 1 81 ? 9.977 25.188 -8.773 1 98.69 81 VAL A O 1
ATOM 640 N N . ILE A 1 82 ? 8.906 23.531 -7.785 1 98.31 82 ILE A N 1
ATOM 641 C CA . ILE A 1 82 ? 8.297 24.375 -6.766 1 98.31 82 ILE A CA 1
ATOM 642 C C . ILE A 1 82 ? 8.922 24.078 -5.402 1 98.31 82 ILE A C 1
ATOM 644 O O . ILE A 1 82 ? 9.023 22.906 -5.004 1 98.31 82 ILE A O 1
ATOM 648 N N . THR A 1 83 ? 9.359 25.078 -4.719 1 97.88 83 THR A N 1
ATOM 649 C CA . THR A 1 83 ? 10.07 24.938 -3.453 1 97.88 83 THR A CA 1
ATOM 650 C C . THR A 1 83 ? 9.906 26.188 -2.594 1 97.88 83 THR A C 1
ATOM 652 O O . THR A 1 83 ? 9.102 27.062 -2.916 1 97.88 83 THR A O 1
ATOM 655 N N . ASP A 1 84 ? 10.445 26.172 -1.409 1 93.25 84 ASP A N 1
ATOM 656 C CA . ASP A 1 84 ? 10.516 27.375 -0.58 1 93.25 84 ASP A CA 1
ATOM 657 C C . ASP A 1 84 ? 11.945 27.891 -0.48 1 93.25 84 ASP A C 1
ATOM 659 O O . ASP A 1 84 ? 12.891 27.188 -0.851 1 93.25 84 ASP A O 1
ATOM 663 N N . LYS A 1 85 ? 12.102 29.062 0.009 1 91.25 85 LYS A N 1
ATOM 664 C CA . LYS A 1 85 ? 13.375 29.766 0.001 1 91.25 85 LYS A CA 1
ATOM 665 C C . LYS A 1 85 ? 14.406 29.047 0.866 1 91.25 85 LYS A C 1
ATOM 667 O O . LYS A 1 85 ? 15.602 29.062 0.563 1 91.25 85 LYS A O 1
ATOM 672 N N . ASN A 1 86 ? 13.953 28.422 1.902 1 88.19 86 ASN A N 1
ATOM 673 C CA . ASN A 1 86 ? 14.867 27.75 2.812 1 88.19 86 ASN A CA 1
ATOM 674 C C . ASN A 1 86 ? 15.398 26.453 2.207 1 88.19 86 ASN A C 1
ATOM 676 O O . ASN A 1 86 ? 16.562 26.078 2.426 1 88.19 86 ASN A O 1
ATOM 680 N N . VAL A 1 87 ? 14.562 25.781 1.449 1 93 87 VAL A N 1
ATOM 681 C CA . VAL A 1 87 ? 14.891 24.484 0.889 1 93 87 VAL A CA 1
ATOM 682 C C . VAL A 1 87 ? 15.766 24.656 -0.352 1 93 87 VAL A C 1
ATOM 684 O O . VAL A 1 87 ? 16.547 23.766 -0.706 1 93 87 VAL A O 1
ATOM 687 N N . LYS A 1 88 ? 15.688 25.766 -0.991 1 92.88 88 LYS A N 1
ATOM 688 C CA . LYS A 1 88 ? 16.406 26.031 -2.232 1 92.88 88 LYS A CA 1
ATOM 689 C C . LYS A 1 88 ? 17.922 25.844 -2.045 1 92.88 88 LYS A C 1
ATOM 691 O O . LYS A 1 88 ? 18.625 25.5 -2.99 1 92.88 88 LYS A O 1
ATOM 696 N N . ASN A 1 89 ? 18.391 25.922 -0.826 1 89.69 89 ASN A N 1
ATOM 697 C CA . ASN A 1 89 ? 19.828 25.828 -0.574 1 89.69 89 ASN A CA 1
ATOM 698 C C . ASN A 1 89 ? 20.203 24.469 0.002 1 89.69 89 ASN A C 1
ATOM 700 O O . ASN A 1 89 ? 21.391 24.219 0.276 1 89.69 89 ASN A O 1
ATOM 704 N N . THR A 1 90 ? 19.297 23.641 0.089 1 93.62 90 THR A N 1
ATOM 705 C CA . THR A 1 90 ? 19.547 22.328 0.667 1 93.62 90 THR A CA 1
ATOM 706 C C . THR A 1 90 ? 20.031 21.344 -0.403 1 93.62 90 THR A C 1
ATOM 708 O O . THR A 1 90 ? 19.938 21.641 -1.599 1 93.62 90 THR A O 1
ATOM 711 N N . THR A 1 91 ? 20.516 20.219 0.07 1 93.62 91 THR A N 1
ATOM 712 C CA . THR A 1 91 ? 20.969 19.141 -0.797 1 93.62 91 THR A CA 1
ATOM 713 C C . THR A 1 91 ? 19.828 18.641 -1.679 1 93.62 91 THR A C 1
ATOM 715 O O . THR A 1 91 ? 20.047 18.312 -2.848 1 93.62 91 THR A O 1
ATOM 718 N N . ALA A 1 92 ? 18.656 18.578 -1.195 1 96.69 92 ALA A N 1
ATOM 719 C CA . ALA A 1 92 ? 17.5 18.094 -1.938 1 96.69 92 ALA A CA 1
ATOM 720 C C . ALA A 1 92 ? 17.281 18.891 -3.219 1 96.69 92 ALA A C 1
ATOM 722 O O . ALA A 1 92 ? 17.188 18.312 -4.309 1 96.69 92 ALA A O 1
ATOM 723 N N . PHE A 1 93 ? 17.266 20.203 -3.068 1 97.62 93 PHE A N 1
ATOM 724 C CA . PHE A 1 93 ? 17.031 21.062 -4.219 1 97.62 93 PHE A CA 1
ATOM 725 C C . PHE A 1 93 ? 18.188 21 -5.199 1 97.62 93 PHE A C 1
ATOM 727 O O . PHE A 1 93 ? 17.984 20.922 -6.41 1 97.62 93 PHE A O 1
ATOM 734 N N . LYS A 1 94 ? 19.406 21 -4.688 1 97.38 94 LYS A N 1
ATOM 735 C CA . LYS A 1 94 ? 20.594 20.984 -5.527 1 97.38 94 LYS A CA 1
ATOM 736 C C . LYS A 1 94 ? 20.656 19.703 -6.355 1 97.38 94 LYS A C 1
ATOM 738 O O . LYS A 1 94 ? 21.062 19.734 -7.52 1 97.38 94 LYS A O 1
ATOM 743 N N . GLN A 1 95 ? 20.297 18.609 -5.742 1 97.88 95 GLN A N 1
ATOM 744 C CA . GLN A 1 95 ? 20.312 17.328 -6.457 1 97.88 95 GLN A CA 1
ATOM 745 C C . GLN A 1 95 ? 19.266 17.312 -7.574 1 97.88 95 GLN A C 1
ATOM 747 O O . GLN A 1 95 ? 19.5 16.734 -8.641 1 97.88 95 GLN A O 1
ATOM 752 N N . VAL A 1 96 ? 18.094 17.906 -7.305 1 98.69 96 VAL A N 1
ATOM 753 C CA . VAL A 1 96 ? 17.062 18.016 -8.336 1 98.69 96 VAL A CA 1
ATOM 754 C C . VAL A 1 96 ? 17.609 18.844 -9.508 1 98.69 96 VAL A C 1
ATOM 756 O O . VAL A 1 96 ? 17.5 18.422 -10.664 1 98.69 96 VAL A O 1
ATOM 759 N N . GLU A 1 97 ? 18.219 19.984 -9.188 1 98.12 97 GLU A N 1
ATOM 760 C CA . GLU A 1 97 ? 18.766 20.844 -10.227 1 98.12 97 GLU A CA 1
ATOM 761 C C . GLU A 1 97 ? 19.859 20.125 -11.023 1 98.12 97 GLU A C 1
ATOM 763 O O . GLU A 1 97 ? 19.875 20.188 -12.258 1 98.12 97 GLU A O 1
ATOM 768 N N . GLU A 1 98 ? 20.703 19.516 -10.289 1 98.06 98 GLU A N 1
ATOM 769 C CA . GLU A 1 98 ? 21.797 18.797 -10.93 1 98.06 98 GLU A CA 1
ATOM 770 C C . GLU A 1 98 ? 21.281 17.719 -11.875 1 98.06 98 GLU A C 1
ATOM 772 O O . GLU A 1 98 ? 21.781 17.562 -12.984 1 98.06 98 GLU A O 1
ATOM 777 N N . SER A 1 99 ? 20.328 16.969 -11.414 1 98.31 99 SER A N 1
ATOM 778 C CA . SER A 1 99 ? 19.75 15.898 -12.219 1 98.31 99 SER A CA 1
ATOM 779 C C . SER A 1 99 ? 19.141 16.453 -13.508 1 98.31 99 SER A C 1
ATOM 781 O O . SER A 1 99 ? 19.375 15.906 -14.594 1 98.31 99 SER A O 1
ATOM 783 N N . LEU A 1 100 ? 18.344 17.547 -13.414 1 98.56 100 LEU A N 1
ATOM 784 C CA . LEU A 1 100 ? 17.703 18.156 -14.578 1 98.56 100 LEU A CA 1
ATOM 785 C C . LEU A 1 100 ? 18.75 18.734 -15.531 1 98.56 100 LEU A C 1
ATOM 787 O O . LEU A 1 100 ? 18.672 18.516 -16.734 1 98.56 100 LEU A O 1
ATOM 791 N N . LYS A 1 101 ? 19.734 19.406 -15 1 98 101 LYS A N 1
ATOM 792 C CA . LYS A 1 101 ? 20.781 20.047 -15.812 1 98 101 LYS A CA 1
ATOM 793 C C . LYS A 1 101 ? 21.625 19.016 -16.531 1 98 101 LYS A C 1
ATOM 795 O O . LYS A 1 101 ? 21.938 19.172 -17.719 1 98 101 LYS A O 1
ATOM 800 N N . THR A 1 102 ? 21.984 17.984 -15.82 1 97.62 102 THR A N 1
ATOM 801 C CA . THR A 1 102 ? 22.812 16.922 -16.391 1 97.62 102 THR A CA 1
ATOM 802 C C . THR A 1 102 ? 22.125 16.297 -17.594 1 97.62 102 THR A C 1
ATOM 804 O O . THR A 1 102 ? 22.781 15.906 -18.562 1 97.62 102 THR A O 1
ATOM 807 N N . LEU A 1 103 ? 20.859 16.219 -17.594 1 97.81 103 LEU A N 1
ATOM 808 C CA . LEU A 1 103 ? 20.109 15.586 -18.672 1 97.81 103 LEU A CA 1
ATOM 809 C C . LEU A 1 103 ? 19.656 16.625 -19.688 1 97.81 103 LEU A C 1
ATOM 811 O O . LEU A 1 103 ? 18.906 16.297 -20.625 1 97.81 103 LEU A O 1
ATOM 815 N N . GLY A 1 104 ? 19.984 17.859 -19.5 1 98 104 GLY A N 1
ATOM 816 C CA . GLY A 1 104 ? 19.688 18.922 -20.453 1 98 104 GLY A CA 1
ATOM 817 C C . GLY A 1 104 ? 18.219 19.312 -20.453 1 98 104 GLY A C 1
ATOM 818 O O . GLY A 1 104 ? 17.703 19.766 -21.469 1 98 104 GLY A O 1
ATOM 819 N N . ILE A 1 105 ? 17.562 19.172 -19.328 1 98.19 105 ILE A N 1
ATOM 820 C CA . ILE A 1 105 ? 16.141 19.5 -19.234 1 98.19 105 ILE A CA 1
ATOM 821 C C . ILE A 1 105 ? 15.969 20.938 -18.781 1 98.19 105 ILE A C 1
ATOM 823 O O . ILE A 1 105 ? 16.469 21.328 -17.719 1 98.19 105 ILE A O 1
ATOM 827 N N . SER A 1 106 ? 15.312 21.766 -19.609 1 97.38 106 SER A N 1
ATOM 828 C CA . SER A 1 106 ? 14.969 23.125 -19.203 1 97.38 106 SER A CA 1
ATOM 829 C C . SER A 1 106 ? 13.852 23.125 -18.172 1 97.38 106 SER A C 1
ATOM 831 O O . SER A 1 106 ? 12.898 22.344 -18.266 1 97.38 106 SER A O 1
ATOM 833 N N . TYR A 1 107 ? 13.961 23.953 -17.188 1 97.81 107 TYR A N 1
ATOM 834 C CA . TYR A 1 107 ? 12.961 24.031 -16.141 1 97.81 107 TYR A CA 1
ATOM 835 C C . TYR A 1 107 ? 12.883 25.438 -15.562 1 97.81 107 TYR A C 1
ATOM 837 O O . TYR A 1 107 ? 13.781 26.25 -15.766 1 97.81 107 TYR A O 1
ATOM 845 N N . GLU A 1 108 ? 11.789 25.75 -14.93 1 97.88 108 GLU A N 1
ATOM 846 C CA . GLU A 1 108 ? 11.633 26.984 -14.156 1 97.88 108 GLU A CA 1
ATOM 847 C C . GLU A 1 108 ? 11.453 26.672 -12.672 1 97.88 108 GLU A C 1
ATOM 849 O O . GLU A 1 108 ? 11.078 25.562 -12.305 1 97.88 108 GLU A O 1
ATOM 854 N N . VAL A 1 109 ? 11.789 27.672 -11.867 1 97.62 109 VAL A N 1
ATOM 855 C CA . VAL A 1 109 ? 11.703 27.5 -10.422 1 97.62 109 VAL A CA 1
ATOM 856 C C . VAL A 1 109 ? 10.727 28.516 -9.836 1 97.62 109 VAL A C 1
ATOM 858 O O . VAL A 1 109 ? 10.742 29.688 -10.211 1 97.62 109 VAL A O 1
ATOM 861 N N . PHE A 1 110 ? 9.766 28.078 -9.094 1 97.31 110 PHE A N 1
ATOM 862 C CA . PHE A 1 110 ? 8.961 28.891 -8.203 1 97.31 110 PHE A CA 1
ATOM 863 C C . PHE A 1 110 ? 9.336 28.656 -6.746 1 97.31 110 PHE A C 1
ATOM 865 O O . PHE A 1 110 ? 9.094 27.578 -6.207 1 97.31 110 PHE A O 1
ATOM 872 N N . ASP A 1 111 ? 9.898 29.594 -6.016 1 96.06 111 ASP A N 1
ATOM 873 C CA . ASP A 1 111 ? 10.484 29.359 -4.699 1 96.06 111 ASP A CA 1
ATOM 874 C C . ASP A 1 111 ? 9.836 30.25 -3.643 1 96.06 111 ASP A C 1
ATOM 876 O O . ASP A 1 111 ? 10.469 30.594 -2.641 1 96.06 111 ASP A O 1
ATOM 880 N N . LYS A 1 112 ? 8.555 30.594 -3.814 1 93.56 112 LYS A N 1
ATOM 881 C CA . LYS A 1 112 ? 7.934 31.578 -2.936 1 93.56 112 LYS A CA 1
ATOM 882 C C . LYS A 1 112 ? 6.965 30.906 -1.96 1 93.56 112 LYS A C 1
ATOM 884 O O . LYS A 1 112 ? 6.07 31.562 -1.42 1 93.56 112 LYS A O 1
ATOM 889 N N . ILE A 1 113 ? 7.141 29.672 -1.778 1 92.75 113 ILE A N 1
ATOM 890 C CA . ILE A 1 113 ? 6.227 28.969 -0.884 1 92.75 113 ILE A CA 1
ATOM 891 C C . ILE A 1 113 ? 6.512 29.359 0.562 1 92.75 113 ILE A C 1
ATOM 893 O O . ILE A 1 113 ? 7.672 29.484 0.962 1 92.75 113 ILE A O 1
ATOM 897 N N . LYS A 1 114 ? 5.453 29.547 1.27 1 84.88 114 LYS A N 1
ATOM 898 C CA . LYS A 1 114 ? 5.547 29.828 2.697 1 84.88 114 LYS A CA 1
ATOM 899 C C . LYS A 1 114 ? 5.09 28.641 3.531 1 84.88 114 LYS A C 1
ATOM 901 O O . LYS A 1 114 ? 4.297 27.812 3.066 1 84.88 114 LYS A O 1
ATOM 906 N N . CYS A 1 115 ? 5.695 28.547 4.73 1 81.94 115 CYS A N 1
ATOM 907 C CA . CYS A 1 115 ? 5.227 27.531 5.668 1 81.94 115 CYS A CA 1
ATOM 908 C C . CYS A 1 115 ? 3.771 27.781 6.059 1 81.94 115 CYS A C 1
ATOM 910 O O . CYS A 1 115 ? 3.389 28.906 6.359 1 81.94 115 CYS A O 1
ATOM 912 N N . GLU A 1 116 ? 3.008 26.719 6.016 1 80.31 116 GLU A N 1
ATOM 913 C CA . GLU A 1 116 ? 1.58 26.828 6.305 1 80.31 116 GLU A CA 1
ATOM 914 C C . GLU A 1 116 ? 0.928 27.922 5.457 1 80.31 116 GLU A C 1
ATOM 916 O O . GLU A 1 116 ? 0.371 28.875 5.996 1 80.31 116 GLU A O 1
ATOM 921 N N . PRO A 1 117 ? 0.919 27.688 4.188 1 84.56 117 PRO A N 1
ATOM 922 C CA . PRO A 1 117 ? 0.456 28.734 3.275 1 84.56 117 PRO A CA 1
ATOM 923 C C . PRO A 1 117 ? -1.044 29 3.389 1 84.56 117 PRO A C 1
ATOM 925 O O . PRO A 1 117 ? -1.826 28.062 3.547 1 84.56 117 PRO A O 1
ATOM 928 N N . ALA A 1 118 ? -1.308 30.266 3.281 1 88.12 118 ALA A N 1
ATOM 929 C CA . ALA A 1 118 ? -2.709 30.656 3.131 1 88.12 118 ALA A CA 1
ATOM 930 C C . ALA A 1 118 ? -3.195 30.406 1.706 1 88.12 118 ALA A C 1
ATOM 932 O O . ALA A 1 118 ? -2.391 30.172 0.8 1 88.12 118 ALA A O 1
ATOM 933 N N . VAL A 1 119 ? -4.469 30.422 1.546 1 91.62 119 VAL A N 1
ATOM 934 C CA . VAL A 1 119 ? -5.086 30.25 0.236 1 91.62 119 VAL A CA 1
ATOM 935 C C . VAL A 1 119 ? -4.5 31.25 -0.755 1 91.62 119 VAL A C 1
ATOM 937 O O . VAL A 1 119 ? -4.238 30.906 -1.91 1 91.62 119 VAL A O 1
ATOM 940 N N . ALA A 1 120 ? -4.234 32.406 -0.262 1 90.81 120 ALA A N 1
ATOM 941 C CA . ALA A 1 120 ? -3.689 33.438 -1.115 1 90.81 120 ALA A CA 1
ATOM 942 C C . ALA A 1 120 ? -2.322 33.062 -1.666 1 90.81 120 ALA A C 1
ATOM 944 O O . ALA A 1 120 ? -1.986 33.375 -2.805 1 90.81 120 ALA A O 1
ATOM 945 N N . ASN A 1 121 ? -1.533 32.406 -0.863 1 90.81 121 ASN A N 1
ATOM 946 C CA . ASN A 1 121 ? -0.23 31.938 -1.311 1 90.81 121 ASN A CA 1
ATOM 947 C C . ASN A 1 121 ? -0.367 30.859 -2.373 1 90.81 121 ASN A C 1
ATOM 949 O O . ASN A 1 121 ? 0.404 30.812 -3.334 1 90.81 121 ASN A O 1
ATOM 953 N N . ALA A 1 122 ? -1.303 30.016 -2.17 1 92.94 122 ALA A N 1
ATOM 954 C CA . ALA A 1 122 ? -1.568 28.969 -3.16 1 92.94 122 ALA A CA 1
ATOM 955 C C . ALA A 1 122 ? -1.997 29.578 -4.492 1 92.94 122 ALA A C 1
ATOM 957 O O . ALA A 1 122 ? -1.588 29.109 -5.559 1 92.94 122 ALA A O 1
ATOM 958 N N . ILE A 1 123 ? -2.797 30.625 -4.406 1 93.75 123 ILE A N 1
ATOM 959 C CA . ILE A 1 123 ? -3.305 31.297 -5.598 1 93.75 123 ILE A CA 1
ATOM 960 C C . ILE A 1 123 ? -2.143 31.891 -6.391 1 93.75 123 ILE A C 1
ATOM 962 O O . ILE A 1 123 ? -2.141 31.859 -7.625 1 93.75 123 ILE A O 1
ATOM 966 N N . GLU A 1 124 ? -1.17 32.406 -5.695 1 95 124 GLU A N 1
ATOM 967 C CA . GLU A 1 124 ? 0.007 32.938 -6.367 1 95 124 GLU A CA 1
ATOM 968 C C . GLU A 1 124 ? 0.714 31.859 -7.191 1 95 124 GLU A C 1
ATOM 970 O O . GLU A 1 124 ? 1.099 32.125 -8.336 1 95 124 GLU A O 1
ATOM 975 N N . ALA A 1 125 ? 0.909 30.719 -6.637 1 95.88 125 ALA A N 1
ATOM 976 C CA . ALA A 1 125 ? 1.544 29.609 -7.344 1 95.88 125 ALA A CA 1
ATOM 977 C C . ALA A 1 125 ? 0.678 29.141 -8.508 1 95.88 125 ALA A C 1
ATOM 979 O O . ALA A 1 125 ? 1.19 28.828 -9.586 1 95.88 125 ALA A O 1
ATOM 980 N N . ILE A 1 126 ? -0.613 29.062 -8.289 1 96.06 126 ILE A N 1
ATOM 981 C CA . ILE A 1 126 ? -1.566 28.656 -9.32 1 96.06 126 ILE A CA 1
ATOM 982 C C . ILE A 1 126 ? -1.478 29.609 -10.508 1 96.06 126 ILE A C 1
ATOM 984 O O . ILE A 1 126 ? -1.348 29.172 -11.656 1 96.06 126 ILE A O 1
ATOM 988 N N . GLU A 1 127 ? -1.473 30.859 -10.211 1 94.94 127 GLU A N 1
ATOM 989 C CA . GLU A 1 127 ? -1.465 31.875 -11.266 1 94.94 127 GLU A CA 1
ATOM 990 C C . GLU A 1 127 ? -0.122 31.906 -11.992 1 94.94 127 GLU A C 1
ATOM 992 O O . GLU A 1 127 ? -0.066 32.156 -13.195 1 94.94 127 GLU A O 1
ATOM 997 N N . PHE A 1 128 ? 0.875 31.641 -11.289 1 95.69 128 PHE A N 1
ATOM 998 C CA . PHE A 1 128 ? 2.191 31.531 -11.906 1 95.69 128 PHE A CA 1
ATOM 999 C C . PHE A 1 128 ? 2.227 30.406 -12.922 1 95.69 128 PHE A C 1
ATOM 1001 O O . PHE A 1 128 ? 2.842 30.531 -13.984 1 95.69 128 PHE A O 1
ATOM 1008 N N . CYS A 1 129 ? 1.557 29.297 -12.609 1 96.69 129 CYS A N 1
ATOM 1009 C CA . CYS A 1 129 ? 1.682 28.078 -13.406 1 96.69 129 CYS A CA 1
ATOM 1010 C C . CYS A 1 129 ? 0.618 28.031 -14.492 1 96.69 129 CYS A C 1
ATOM 1012 O O . CYS A 1 129 ? 0.886 27.578 -15.609 1 96.69 129 CYS A O 1
ATOM 1014 N N . ARG A 1 130 ? -0.665 28.344 -14.195 1 91 130 ARG A N 1
ATOM 1015 C CA . ARG A 1 130 ? -1.834 28.094 -15.031 1 91 130 ARG A CA 1
ATOM 1016 C C . ARG A 1 130 ? -1.66 28.719 -16.406 1 91 130 ARG A C 1
ATOM 1018 O O . ARG A 1 130 ? -2.209 28.234 -17.391 1 91 130 ARG A O 1
ATOM 1025 N N . ASN A 1 131 ? -0.892 29.703 -16.594 1 81.12 131 ASN A N 1
ATOM 1026 C CA . ASN A 1 131 ? -0.792 30.359 -17.891 1 81.12 131 ASN A CA 1
ATOM 1027 C C . ASN A 1 131 ? 0.536 30.031 -18.578 1 81.12 131 ASN A C 1
ATOM 1029 O O . ASN A 1 131 ? 0.952 30.75 -19.5 1 81.12 131 ASN A O 1
ATOM 1033 N N . LYS A 1 132 ? 1.079 28.969 -18.094 1 91 132 LYS A N 1
ATOM 1034 C CA . LYS A 1 132 ? 2.303 28.484 -18.719 1 91 132 LYS A CA 1
ATOM 1035 C C . LYS A 1 132 ? 2.139 27.047 -19.188 1 91 132 LYS A C 1
ATOM 1037 O O . LYS A 1 132 ? 1.105 26.422 -18.953 1 91 132 LYS A O 1
ATOM 1042 N N . ASN A 1 133 ? 3.006 26.594 -20 1 94.19 133 ASN A N 1
ATOM 1043 C CA . ASN A 1 133 ? 2.879 25.281 -20.609 1 94.19 133 ASN A CA 1
ATOM 1044 C C . ASN A 1 133 ? 3.662 24.219 -19.844 1 94.19 133 ASN A C 1
ATOM 1046 O O . ASN A 1 133 ? 4.367 23.406 -20.438 1 94.19 133 ASN A O 1
ATOM 1050 N N . PHE A 1 134 ? 3.561 24.375 -18.484 1 97.94 134 PHE A N 1
ATOM 1051 C CA . PHE A 1 134 ? 4.215 23.344 -17.703 1 97.94 134 PHE A CA 1
ATOM 1052 C C . PHE A 1 134 ? 3.516 22 -17.875 1 97.94 134 PHE A C 1
ATOM 1054 O O . PHE A 1 134 ? 2.289 21.938 -17.984 1 97.94 134 PHE A O 1
ATOM 1061 N N . ASP A 1 135 ? 4.316 20.891 -17.953 1 98.06 135 ASP A N 1
ATOM 1062 C CA . ASP A 1 135 ? 3.725 19.578 -18.188 1 98.06 135 ASP A CA 1
ATOM 1063 C C . ASP A 1 135 ? 4.211 18.562 -17.156 1 98.06 135 ASP A C 1
ATOM 1065 O O . ASP A 1 135 ? 3.982 17.359 -17.312 1 98.06 135 ASP A O 1
ATOM 1069 N N . CYS A 1 136 ? 4.949 19 -16.125 1 98.69 136 CYS A N 1
ATOM 1070 C CA . CYS A 1 136 ? 5.383 18.203 -14.992 1 98.69 136 CYS A CA 1
ATOM 1071 C C . CYS A 1 136 ? 5.695 19.078 -13.789 1 98.69 136 CYS A C 1
ATOM 1073 O O . CYS A 1 136 ? 6.34 20.125 -13.93 1 98.69 136 CYS A O 1
ATOM 1075 N N . PHE A 1 137 ? 5.234 18.734 -12.672 1 98.88 137 PHE A N 1
ATOM 1076 C CA . PHE A 1 137 ? 5.379 19.516 -11.445 1 98.88 137 PHE A CA 1
ATOM 1077 C C . PHE A 1 137 ? 6.238 18.766 -10.43 1 98.88 137 PHE A C 1
ATOM 1079 O O . PHE A 1 137 ? 5.902 17.656 -10.016 1 98.88 137 PHE A O 1
ATOM 1086 N N . ILE A 1 138 ? 7.348 19.328 -10.016 1 98.94 138 ILE A N 1
ATOM 1087 C CA . ILE A 1 138 ? 8.266 18.734 -9.055 1 98.94 138 ILE A CA 1
ATOM 1088 C C . ILE A 1 138 ? 8.234 19.531 -7.75 1 98.94 138 ILE A C 1
ATOM 1090 O O . ILE A 1 138 ? 8.641 20.688 -7.715 1 98.94 138 ILE A O 1
ATOM 1094 N N . ALA A 1 139 ? 7.727 18.969 -6.707 1 98.81 139 ALA A N 1
ATOM 1095 C CA . ALA A 1 139 ? 7.676 19.594 -5.387 1 98.81 139 ALA A CA 1
ATOM 1096 C C . ALA A 1 139 ? 8.891 19.188 -4.547 1 98.81 139 ALA A C 1
ATOM 1098 O O . ALA A 1 139 ? 9.094 18.016 -4.266 1 98.81 139 ALA A O 1
ATOM 1099 N N . VAL A 1 140 ? 9.695 20.125 -4.184 1 98.5 140 VAL A N 1
ATOM 1100 C CA . VAL A 1 140 ? 10.844 19.875 -3.312 1 98.5 140 VAL A CA 1
ATOM 1101 C C . VAL A 1 140 ? 10.664 20.625 -1.999 1 98.5 140 VAL A C 1
ATOM 1103 O O . VAL A 1 140 ? 10.914 21.844 -1.934 1 98.5 140 VAL A O 1
ATOM 1106 N N . GLY A 1 141 ? 10.25 19.984 -0.989 1 97.12 141 GLY A N 1
ATOM 1107 C CA . GLY A 1 141 ? 10.008 20.641 0.281 1 97.12 141 GLY A CA 1
ATOM 1108 C C . GLY A 1 141 ? 9.07 19.875 1.189 1 97.12 141 GLY A C 1
ATOM 1109 O O . GLY A 1 141 ? 8.914 18.656 1.041 1 97.12 141 GLY A O 1
ATOM 1110 N N . GLY A 1 142 ? 8.578 20.531 2.191 1 95.31 142 GLY A N 1
ATOM 1111 C CA . GLY A 1 142 ? 7.66 19.906 3.125 1 95.31 142 GLY A CA 1
ATOM 1112 C C . GLY A 1 142 ? 6.227 19.875 2.623 1 95.31 142 GLY A C 1
ATOM 1113 O O . GLY A 1 142 ? 5.984 19.984 1.419 1 95.31 142 GLY A O 1
ATOM 1114 N N . GLY A 1 143 ? 5.297 19.656 3.543 1 95.88 143 GLY A N 1
ATOM 1115 C CA . GLY A 1 143 ? 3.885 19.547 3.219 1 95.88 143 GLY A CA 1
ATOM 1116 C C . GLY A 1 143 ? 3.326 20.781 2.537 1 95.88 143 GLY A C 1
ATOM 1117 O O . GLY A 1 143 ? 2.523 20.672 1.607 1 95.88 143 GLY A O 1
ATOM 1118 N N . SER A 1 144 ? 3.729 21.938 2.988 1 95.38 144 SER A N 1
ATOM 1119 C CA . SER A 1 144 ? 3.26 23.188 2.4 1 95.38 144 SER A CA 1
ATOM 1120 C C . SER A 1 144 ? 3.623 23.281 0.923 1 95.38 144 SER A C 1
ATOM 1122 O O . SER A 1 144 ? 2.799 23.672 0.098 1 95.38 144 SER A O 1
ATOM 1124 N N . THR A 1 145 ? 4.84 22.906 0.644 1 97.44 145 THR A N 1
ATOM 1125 C CA . THR A 1 145 ? 5.328 22.938 -0.732 1 97.44 145 THR A CA 1
ATOM 1126 C C . THR A 1 145 ? 4.582 21.906 -1.586 1 97.44 145 THR A C 1
ATOM 1128 O O . THR A 1 145 ? 4.129 22.234 -2.688 1 97.44 145 THR A O 1
ATOM 1131 N N . ILE A 1 146 ? 4.41 20.734 -1.101 1 98.38 146 ILE A N 1
ATOM 1132 C CA . ILE A 1 146 ? 3.773 19.656 -1.852 1 98.38 146 ILE A CA 1
ATOM 1133 C C . ILE A 1 146 ? 2.297 19.984 -2.07 1 98.38 146 ILE A C 1
ATOM 1135 O O . ILE A 1 146 ? 1.779 19.828 -3.18 1 98.38 146 ILE A O 1
ATOM 1139 N N . ASP A 1 147 ? 1.628 20.5 -1.043 1 97.88 147 ASP A N 1
ATOM 1140 C CA . ASP A 1 147 ? 0.218 20.859 -1.169 1 97.88 147 ASP A CA 1
ATOM 1141 C C . ASP A 1 147 ? 0.025 21.969 -2.195 1 97.88 147 ASP A C 1
ATOM 1143 O O . ASP A 1 147 ? -0.889 21.906 -3.021 1 97.88 147 ASP A O 1
ATOM 1147 N N . THR A 1 148 ? 0.876 22.938 -2.107 1 97.81 148 THR A N 1
ATOM 1148 C CA . THR A 1 148 ? 0.791 24.047 -3.062 1 97.81 148 THR A CA 1
ATOM 1149 C C . THR A 1 148 ? 1.047 23.547 -4.484 1 97.81 148 THR A C 1
ATOM 1151 O O . THR A 1 148 ? 0.388 23.984 -5.43 1 97.81 148 THR A O 1
ATOM 1154 N N . THR A 1 149 ? 2.004 22.672 -4.637 1 98.38 149 THR A N 1
ATOM 1155 C CA . THR A 1 149 ? 2.32 22.078 -5.934 1 98.38 149 THR A CA 1
ATOM 1156 C C . THR A 1 149 ? 1.123 21.312 -6.488 1 98.38 149 THR A C 1
ATOM 1158 O O . THR A 1 149 ? 0.808 21.406 -7.676 1 98.38 149 THR A O 1
ATOM 1161 N N . LYS A 1 150 ? 0.484 20.547 -5.633 1 98.19 150 LYS A N 1
ATOM 1162 C CA . LYS A 1 150 ? -0.718 19.812 -6.02 1 98.19 150 LYS A CA 1
ATOM 1163 C C . LYS A 1 150 ? -1.785 20.766 -6.566 1 98.19 150 LYS A C 1
ATOM 1165 O O . LYS A 1 150 ? -2.393 20.484 -7.605 1 98.19 150 LYS A O 1
ATOM 1170 N N . ALA A 1 151 ? -2.008 21.828 -5.836 1 97.25 151 ALA A N 1
ATOM 1171 C CA . ALA A 1 151 ? -3 22.812 -6.27 1 97.25 151 ALA A CA 1
ATOM 1172 C C . ALA A 1 151 ? -2.611 23.422 -7.609 1 97.25 151 ALA A C 1
ATOM 1174 O O . ALA A 1 151 ? -3.439 23.531 -8.516 1 97.25 151 ALA A O 1
ATOM 1175 N N . ALA A 1 152 ? -1.345 23.797 -7.738 1 97.75 152 ALA A N 1
ATOM 1176 C CA . ALA A 1 152 ? -0.863 24.406 -8.977 1 97.75 152 ALA A CA 1
ATOM 1177 C C . ALA A 1 152 ? -1.05 23.453 -10.156 1 97.75 152 ALA A C 1
ATOM 1179 O O . ALA A 1 152 ? -1.511 23.859 -11.227 1 97.75 152 ALA A O 1
ATOM 1180 N N . ALA A 1 153 ? -0.7 22.188 -9.977 1 98.19 153 ALA A N 1
ATOM 1181 C CA . ALA A 1 153 ? -0.838 21.188 -11.023 1 98.19 153 ALA A CA 1
ATOM 1182 C C . ALA A 1 153 ? -2.301 20.984 -11.406 1 98.19 153 ALA A C 1
ATOM 1184 O O . ALA A 1 153 ? -2.631 20.891 -12.594 1 98.19 153 ALA A O 1
ATOM 1185 N N . LEU A 1 154 ? -3.176 20.938 -10.406 1 97.56 154 LEU A N 1
ATOM 1186 C CA . LEU A 1 154 ? -4.605 20.734 -10.602 1 97.56 154 LEU A CA 1
ATOM 1187 C C . LEU A 1 154 ? -5.199 21.844 -11.469 1 97.56 154 LEU A C 1
ATOM 1189 O O . LEU A 1 154 ? -5.887 21.562 -12.461 1 97.56 154 LEU A O 1
ATOM 1193 N N . TYR A 1 155 ? -4.922 23.062 -11.117 1 96.75 155 TYR A N 1
ATOM 1194 C CA . TYR A 1 155 ? -5.527 24.188 -11.812 1 96.75 155 TYR A CA 1
ATOM 1195 C C . TYR A 1 155 ? -4.871 24.406 -13.172 1 96.75 155 TYR A C 1
ATOM 1197 O O . TYR A 1 155 ? -5.512 24.891 -14.109 1 96.75 155 TYR A O 1
ATOM 1205 N N . THR A 1 156 ? -3.564 24.078 -13.312 1 97.44 156 THR A N 1
ATOM 1206 C CA . THR A 1 156 ? -2.928 24.094 -14.625 1 97.44 156 THR A CA 1
ATOM 1207 C C . THR A 1 156 ? -3.586 23.078 -15.555 1 97.44 156 THR A C 1
ATOM 1209 O O . THR A 1 156 ? -3.76 23.344 -16.75 1 97.44 156 THR A O 1
ATOM 1212 N N . SER A 1 157 ? -3.957 21.953 -15.008 1 96.69 157 SER A N 1
ATOM 1213 C CA . SER A 1 157 ? -4.598 20.875 -15.773 1 96.69 157 SER A CA 1
ATOM 1214 C C . SER A 1 157 ? -6.039 21.234 -16.125 1 96.69 157 SER A C 1
ATOM 1216 O O . SER A 1 157 ? -6.641 20.609 -17 1 96.69 157 SER A O 1
ATOM 1218 N N . ASN A 1 158 ? -6.629 22.172 -15.367 1 95.62 158 ASN A N 1
ATOM 1219 C CA . ASN A 1 158 ? -7.996 22.656 -15.547 1 95.62 158 ASN A CA 1
ATOM 1220 C C . ASN A 1 158 ? -8.047 24.188 -15.641 1 95.62 158 ASN A C 1
ATOM 1222 O O . ASN A 1 158 ? -8.602 24.844 -14.773 1 95.62 158 ASN A O 1
ATOM 1226 N N . PRO A 1 159 ? -7.598 24.719 -16.688 1 93.62 159 PRO A N 1
ATOM 1227 C CA . PRO A 1 159 ? -7.352 26.172 -16.781 1 93.62 159 PRO A CA 1
ATOM 1228 C C . PRO A 1 159 ? -8.633 26.984 -16.719 1 93.62 159 PRO A C 1
ATOM 1230 O O . PRO A 1 159 ? -8.594 28.172 -16.375 1 93.62 159 PRO A O 1
ATOM 1233 N N . GLU A 1 160 ? -9.805 26.453 -16.953 1 94.38 160 GLU A N 1
ATOM 1234 C CA . GLU A 1 160 ? -11.062 27.188 -16.969 1 94.38 160 GLU A CA 1
ATOM 1235 C C . GLU A 1 160 ? -11.688 27.234 -15.57 1 94.38 160 GLU A C 1
ATOM 1237 O O . GLU A 1 160 ? -12.641 27.984 -15.336 1 94.38 160 GLU A O 1
ATOM 1242 N N . ALA A 1 161 ? -11.117 26.484 -14.625 1 95.25 161 ALA A N 1
ATOM 1243 C CA . ALA A 1 161 ? -11.688 26.406 -13.289 1 95.25 161 ALA A CA 1
ATOM 1244 C C . ALA A 1 161 ? -11.461 27.703 -12.523 1 95.25 161 ALA A C 1
ATOM 1246 O O . ALA A 1 161 ? -10.391 28.312 -12.609 1 95.25 161 ALA A O 1
ATOM 1247 N N . ASP A 1 162 ? -12.469 28.094 -11.781 1 95.06 162 ASP A N 1
ATOM 1248 C CA . ASP A 1 162 ? -12.305 29.188 -10.844 1 95.06 162 ASP A CA 1
ATOM 1249 C C . ASP A 1 162 ? -11.484 28.766 -9.625 1 95.06 162 ASP A C 1
ATOM 1251 O O . ASP A 1 162 ? -11.406 27.578 -9.312 1 95.06 162 ASP A O 1
ATOM 1255 N N . VAL A 1 163 ? -10.977 29.656 -8.922 1 89.62 163 VAL A N 1
ATOM 1256 C CA . VAL A 1 163 ? -10.023 29.422 -7.84 1 89.62 163 VAL A CA 1
ATOM 1257 C C . VAL A 1 163 ? -10.68 28.594 -6.746 1 89.62 163 VAL A C 1
ATOM 1259 O O . VAL A 1 163 ? -10.016 27.766 -6.109 1 89.62 163 VAL A O 1
ATOM 1262 N N . TYR A 1 164 ? -11.953 28.688 -6.52 1 93.44 164 TYR A N 1
ATOM 1263 C CA . TYR A 1 164 ? -12.586 28.016 -5.387 1 93.44 164 TYR A CA 1
ATOM 1264 C C . TYR A 1 164 ? -13.383 26.812 -5.848 1 93.44 164 TYR A C 1
ATOM 1266 O O . TYR A 1 164 ? -14.078 26.172 -5.051 1 93.44 164 TYR A O 1
ATOM 1274 N N . ASP A 1 165 ? -13.266 26.438 -7.141 1 96 165 ASP A N 1
ATOM 1275 C CA . ASP A 1 165 ? -14.047 25.344 -7.695 1 96 165 ASP A CA 1
ATOM 1276 C C . ASP A 1 165 ? -13.703 24.016 -7 1 96 165 ASP A C 1
ATOM 1278 O O . ASP A 1 165 ? -14.594 23.219 -6.711 1 96 165 ASP A O 1
ATOM 1282 N N . PHE A 1 166 ? -12.43 23.891 -6.695 1 95.5 166 PHE A N 1
ATOM 1283 C CA . PHE A 1 166 ? -12 22.578 -6.223 1 95.5 166 PHE A CA 1
ATOM 1284 C C . PHE A 1 166 ? -11.789 22.594 -4.715 1 95.5 166 PHE A C 1
ATOM 1286 O O . PHE A 1 166 ? -11.578 21.547 -4.102 1 95.5 166 PHE A O 1
ATOM 1293 N N . PHE A 1 167 ? -11.797 23.75 -4.062 1 92.94 167 PHE A N 1
ATOM 1294 C CA . PHE A 1 167 ? -11.758 23.797 -2.605 1 92.94 167 PHE A CA 1
ATOM 1295 C C . PHE A 1 167 ? -13.023 23.203 -2.012 1 92.94 167 PHE A C 1
ATOM 1297 O O . PHE A 1 167 ? -14.109 23.328 -2.58 1 92.94 167 PHE A O 1
ATOM 1304 N N . GLY A 1 168 ? -12.875 22.547 -0.942 1 88.31 168 GLY A N 1
ATOM 1305 C CA . GLY A 1 168 ? -14 21.859 -0.319 1 88.31 168 GLY A CA 1
ATOM 1306 C C . GLY A 1 168 ? -15.047 22.812 0.225 1 88.31 168 GLY A C 1
ATOM 1307 O O . GLY A 1 168 ? -14.758 23.984 0.493 1 88.31 168 GLY A O 1
ATOM 1308 N N . VAL A 1 169 ? -16.266 22.266 0.329 1 85.56 169 VAL A N 1
ATOM 1309 C CA . VAL A 1 169 ? -17.344 22.969 1.021 1 85.56 169 VAL A CA 1
ATOM 1310 C C . VAL A 1 169 ? -17 23.109 2.502 1 85.56 169 VAL A C 1
ATOM 1312 O O . VAL A 1 169 ? -16.375 22.219 3.088 1 85.56 169 VAL A O 1
ATOM 1315 N N . PRO A 1 170 ? -17.406 24.188 3.143 1 83.31 170 PRO A N 1
ATOM 1316 C CA . PRO A 1 170 ? -18.312 25.25 2.66 1 83.31 170 PRO A CA 1
ATOM 1317 C C . PRO A 1 170 ? -17.562 26.422 2.033 1 83.31 170 PRO A C 1
ATOM 1319 O O . PRO A 1 170 ? -18.188 27.391 1.614 1 83.31 170 PRO A O 1
ATOM 1322 N N . PHE A 1 171 ? -16.281 26.359 1.925 1 83.94 171 PHE A N 1
ATOM 1323 C CA . PHE A 1 171 ? -15.516 27.516 1.487 1 83.94 171 PHE A CA 1
ATOM 1324 C C . PHE A 1 171 ? -15.352 27.516 -0.028 1 83.94 171 PHE A C 1
ATOM 1326 O O . PHE A 1 171 ? -15.094 28.562 -0.63 1 83.94 171 PHE A O 1
ATOM 1333 N N . GLY A 1 172 ? -15.352 26.375 -0.605 1 90 172 GLY A N 1
ATOM 1334 C CA . GLY A 1 172 ? -15.352 26.203 -2.049 1 90 172 GLY A CA 1
ATOM 1335 C C . GLY A 1 172 ? -16.531 25.391 -2.549 1 90 172 GLY A C 1
ATOM 1336 O O . GLY A 1 172 ? -17.516 25.188 -1.82 1 90 172 GLY A O 1
ATOM 1337 N N . LYS A 1 173 ? -16.484 25 -3.822 1 93.38 173 LYS A N 1
ATOM 1338 C CA . LYS A 1 173 ? -17.594 24.297 -4.441 1 93.38 173 LYS A CA 1
ATOM 1339 C C . LYS A 1 173 ? -17.391 22.781 -4.375 1 93.38 173 LYS A C 1
ATOM 1341 O O . LYS A 1 173 ? -18.328 22.016 -4.594 1 93.38 173 LYS A O 1
ATOM 1346 N N . GLY A 1 174 ? -16.172 22.344 -4.082 1 91.88 174 GLY A N 1
ATOM 1347 C CA . GLY A 1 174 ? -15.898 20.922 -3.961 1 91.88 174 GLY A CA 1
ATOM 1348 C C . GLY A 1 174 ? -16.141 20.156 -5.25 1 91.88 174 GLY A C 1
ATOM 1349 O O . GLY A 1 174 ? -16.562 19 -5.219 1 91.88 174 GLY A O 1
ATOM 1350 N N . LEU A 1 175 ? -15.906 20.781 -6.402 1 94 175 LEU A N 1
ATOM 1351 C CA . LEU A 1 175 ? -16.141 20.156 -7.699 1 94 175 LEU A CA 1
ATOM 1352 C C . LEU A 1 175 ? -15.055 19.141 -8.016 1 94 175 LEU A C 1
ATOM 1354 O O . LEU A 1 175 ? -13.914 19.281 -7.566 1 94 175 LEU A O 1
ATOM 1358 N N . LEU A 1 176 ? -15.461 18.062 -8.758 1 92.69 176 LEU A N 1
ATOM 1359 C CA . LEU A 1 176 ? -14.484 17.125 -9.305 1 92.69 176 LEU A CA 1
ATOM 1360 C C . LEU A 1 176 ? -13.883 17.672 -10.594 1 92.69 176 LEU A C 1
ATOM 1362 O O . LEU A 1 176 ? -14.594 18.219 -11.438 1 92.69 176 LEU A O 1
ATOM 1366 N N . PRO A 1 177 ? -12.602 17.609 -10.688 1 95.19 177 PRO A N 1
ATOM 1367 C CA . PRO A 1 177 ? -11.969 18.109 -11.914 1 95.19 177 PRO A CA 1
ATOM 1368 C C . PRO A 1 177 ? -12.367 17.312 -13.156 1 95.19 177 PRO A C 1
ATOM 1370 O O . PRO A 1 177 ? -12.578 16.094 -13.07 1 95.19 177 PRO A O 1
ATOM 1373 N N . GLN A 1 178 ? -12.375 17.953 -14.258 1 91.94 178 GLN A N 1
ATOM 1374 C CA . GLN A 1 178 ? -12.719 17.328 -15.523 1 91.94 178 GLN A CA 1
ATOM 1375 C C . GLN A 1 178 ? -11.5 16.641 -16.141 1 91.94 178 GLN A C 1
ATOM 1377 O O . GLN A 1 178 ? -11.633 15.594 -16.781 1 91.94 178 GLN A O 1
ATOM 1382 N N . ASN A 1 179 ? -10.398 17.312 -15.953 1 93.56 179 ASN A N 1
ATOM 1383 C CA . ASN A 1 179 ? -9.164 16.797 -16.547 1 93.56 179 ASN A CA 1
ATOM 1384 C C . ASN A 1 179 ? -8.266 16.141 -15.492 1 93.56 179 ASN A C 1
ATOM 1386 O O . ASN A 1 179 ? -8.25 16.578 -14.336 1 93.56 179 ASN A O 1
ATOM 1390 N N . LYS A 1 180 ? -7.566 15.102 -16 1 92.06 180 LYS A N 1
ATOM 1391 C CA . LYS A 1 180 ? -6.562 14.477 -15.141 1 92.06 180 LYS A CA 1
ATOM 1392 C C . LYS A 1 180 ? -5.445 15.461 -14.805 1 92.06 180 LYS A C 1
ATOM 1394 O O . LYS A 1 180 ? -5.051 16.281 -15.648 1 92.06 180 LYS A O 1
ATOM 1399 N N . THR A 1 181 ? -4.988 15.375 -13.602 1 96.75 181 THR A N 1
ATOM 1400 C CA . THR A 1 181 ? -3.916 16.25 -13.156 1 96.75 181 THR A CA 1
ATOM 1401 C C . THR A 1 181 ? -2.588 15.852 -13.789 1 96.75 181 THR A C 1
ATOM 1403 O O . THR A 1 181 ? -2.283 14.664 -13.898 1 96.75 181 THR A O 1
ATOM 1406 N N . LEU A 1 182 ? -1.827 16.797 -14.258 1 97.5 182 LEU A N 1
ATOM 1407 C CA . LEU A 1 182 ? -0.488 16.594 -14.805 1 97.5 182 LEU A CA 1
ATOM 1408 C C . LEU A 1 182 ? 0.417 15.914 -13.789 1 97.5 182 LEU A C 1
ATOM 1410 O O . LEU A 1 182 ? 0.15 15.953 -12.586 1 97.5 182 LEU A O 1
ATOM 1414 N N . PRO A 1 183 ? 1.499 15.266 -14.234 1 98.06 183 PRO A N 1
ATOM 1415 C CA . PRO A 1 183 ? 2.371 14.508 -13.336 1 98.06 183 PRO A CA 1
ATOM 1416 C C . PRO A 1 183 ? 2.932 15.367 -12.195 1 98.06 183 PRO A C 1
ATOM 1418 O O . PRO A 1 183 ? 3.4 16.484 -12.438 1 98.06 183 PRO A O 1
ATOM 1421 N N . ILE A 1 184 ? 2.818 14.867 -11.047 1 98.81 184 ILE A N 1
ATOM 1422 C CA . ILE A 1 184 ? 3.387 15.477 -9.852 1 98.81 184 ILE A CA 1
ATOM 1423 C C . ILE A 1 184 ? 4.438 14.547 -9.25 1 98.81 184 ILE A C 1
ATOM 1425 O O . ILE A 1 184 ? 4.16 13.375 -8.984 1 98.81 184 ILE A O 1
ATOM 1429 N N . ILE A 1 185 ? 5.652 14.977 -9.102 1 98.88 185 ILE A N 1
ATOM 1430 C CA . ILE A 1 185 ? 6.707 14.289 -8.367 1 98.88 185 ILE A CA 1
ATOM 1431 C C . ILE A 1 185 ? 6.949 14.984 -7.031 1 98.88 185 ILE A C 1
ATOM 1433 O O . ILE A 1 185 ? 7.289 16.172 -6.988 1 98.88 185 ILE A O 1
ATOM 1437 N N . ALA A 1 186 ? 6.734 14.305 -5.957 1 98.88 186 ALA A N 1
ATOM 1438 C CA . ALA A 1 186 ? 6.949 14.859 -4.625 1 98.88 186 ALA A CA 1
ATOM 1439 C C . ALA A 1 186 ? 8.289 14.398 -4.051 1 98.88 186 ALA A C 1
ATOM 1441 O O . ALA A 1 186 ? 8.602 13.211 -4.07 1 98.88 186 ALA A O 1
ATOM 1442 N N . ILE A 1 187 ? 9.102 15.289 -3.607 1 98.75 187 ILE A N 1
ATOM 1443 C CA . ILE A 1 187 ? 10.383 15.039 -2.953 1 98.75 187 ILE A CA 1
ATOM 1444 C C . ILE A 1 187 ? 10.383 15.672 -1.565 1 98.75 187 ILE A C 1
ATOM 1446 O O . ILE A 1 187 ? 10.867 16.797 -1.391 1 98.75 187 ILE A O 1
ATOM 1450 N N . PRO A 1 188 ? 9.898 14.945 -0.622 1 98.12 188 PRO A N 1
ATOM 1451 C CA . PRO A 1 188 ? 9.75 15.523 0.715 1 98.12 188 PRO A CA 1
ATOM 1452 C C . PRO A 1 188 ? 11.086 15.797 1.393 1 98.12 188 PRO A C 1
ATOM 1454 O O . PRO A 1 188 ? 12.016 14.984 1.286 1 98.12 188 PRO A O 1
ATOM 1457 N N . THR A 1 189 ? 11.133 16.938 2.057 1 97.06 189 THR A N 1
ATOM 1458 C CA . THR A 1 189 ? 12.312 17.312 2.83 1 97.06 189 THR A CA 1
ATOM 1459 C C . THR A 1 189 ? 12.008 17.312 4.324 1 97.06 189 THR A C 1
ATOM 1461 O O . THR A 1 189 ? 12.859 17.656 5.141 1 97.06 189 THR A O 1
ATOM 1464 N N . THR A 1 190 ? 10.781 16.984 4.672 1 95.12 190 THR A N 1
ATOM 1465 C CA . THR A 1 190 ? 10.352 16.719 6.043 1 95.12 190 THR A CA 1
ATOM 1466 C C . THR A 1 190 ? 9.672 15.359 6.148 1 95.12 190 THR A C 1
ATOM 1468 O O . THR A 1 190 ? 9.25 14.789 5.141 1 95.12 190 THR A O 1
ATOM 1471 N N . SER A 1 191 ? 9.664 14.82 7.363 1 94 191 SER A N 1
ATOM 1472 C CA . SER A 1 191 ? 9.055 13.516 7.621 1 94 191 SER A CA 1
ATOM 1473 C C . SER A 1 191 ? 7.801 13.648 8.477 1 94 191 SER A C 1
ATOM 1475 O O . SER A 1 191 ? 7.867 13.516 9.703 1 94 191 SER A O 1
ATOM 1477 N N . GLY A 1 192 ? 6.641 13.891 7.836 1 92 192 GLY A N 1
ATOM 1478 C CA . GLY A 1 192 ? 5.543 13.977 8.789 1 92 192 GLY A CA 1
ATOM 1479 C C . GLY A 1 192 ? 4.184 14.102 8.125 1 92 192 GLY A C 1
ATOM 1480 O O . GLY A 1 192 ? 3.24 13.398 8.5 1 92 192 GLY A O 1
ATOM 1481 N N . THR A 1 193 ? 4.121 14.898 7.109 1 91 193 THR A N 1
ATOM 1482 C CA . THR A 1 193 ? 2.811 15.289 6.605 1 91 193 THR A CA 1
ATOM 1483 C C . THR A 1 193 ? 2.188 14.156 5.789 1 91 193 THR A C 1
ATOM 1485 O O . THR A 1 193 ? 0.962 14.07 5.676 1 91 193 THR A O 1
ATOM 1488 N N . GLY A 1 194 ? 3.068 13.344 5.199 1 95.81 194 GLY A N 1
ATOM 1489 C CA . GLY A 1 194 ? 2.547 12.312 4.316 1 95.81 194 GLY A CA 1
ATOM 1490 C C . GLY A 1 194 ? 1.941 12.867 3.043 1 95.81 194 GLY A C 1
ATOM 1491 O O . GLY A 1 194 ? 1.369 12.117 2.246 1 95.81 194 GLY A O 1
ATOM 1492 N N . SER A 1 195 ? 2.08 14.117 2.801 1 97.31 195 SER A N 1
ATOM 1493 C CA . SER A 1 195 ? 1.488 14.781 1.644 1 97.31 195 SER A CA 1
ATOM 1494 C C . SER A 1 195 ? 1.958 14.148 0.34 1 97.31 195 SER A C 1
ATOM 1496 O O . SER A 1 195 ? 1.239 14.164 -0.661 1 97.31 195 SER A O 1
ATOM 1498 N N . GLU A 1 196 ? 3.088 13.555 0.343 1 97.88 196 GLU A N 1
ATOM 1499 C CA . GLU A 1 196 ? 3.654 12.891 -0.826 1 97.88 196 GLU A CA 1
ATOM 1500 C C . GLU A 1 196 ? 2.842 11.648 -1.202 1 97.88 196 GLU A C 1
ATOM 1502 O O . GLU A 1 196 ? 3.012 11.102 -2.291 1 97.88 196 GLU A O 1
ATOM 1507 N N . CYS A 1 197 ? 1.864 11.25 -0.308 1 96.44 197 CYS A N 1
ATOM 1508 C CA . CYS A 1 197 ? 1.099 10.047 -0.602 1 96.44 197 CYS A CA 1
ATOM 1509 C C . CYS A 1 197 ? -0.397 10.297 -0.469 1 96.44 197 CYS A C 1
ATOM 1511 O O . CYS A 1 197 ? -1.193 9.359 -0.44 1 96.44 197 CYS A O 1
ATOM 1513 N N . THR A 1 198 ? -0.793 11.516 -0.31 1 96.75 198 THR A N 1
ATOM 1514 C CA . THR A 1 198 ? -2.205 11.797 -0.083 1 96.75 198 THR A CA 1
ATOM 1515 C C . THR A 1 198 ? -2.803 12.555 -1.263 1 96.75 198 THR A C 1
ATOM 1517 O O . THR A 1 198 ? -2.07 13.125 -2.076 1 96.75 198 THR A O 1
ATOM 1520 N N . SER A 1 199 ? -4.078 12.523 -1.346 1 96.44 199 SER A N 1
ATOM 1521 C CA . SER A 1 199 ? -4.84 13.242 -2.367 1 96.44 199 SER A CA 1
ATOM 1522 C C . SER A 1 199 ? -5.492 14.492 -1.795 1 96.44 199 SER A C 1
ATOM 1524 O O . SER A 1 199 ? -6.605 14.852 -2.188 1 96.44 199 SER A O 1
ATOM 1526 N N . THR A 1 200 ? -4.84 15.094 -0.816 1 95.06 200 THR A N 1
ATOM 1527 C CA . THR A 1 200 ? -5.387 16.266 -0.131 1 95.06 200 THR A CA 1
ATOM 1528 C C . THR A 1 200 ? -4.359 17.391 -0.075 1 95.06 200 THR A C 1
ATOM 1530 O O . THR A 1 200 ? -3.154 17.141 -0.012 1 95.06 200 THR A O 1
ATOM 1533 N N . ALA A 1 201 ? -4.785 18.531 -0.203 1 96 201 ALA A N 1
ATOM 1534 C CA . ALA A 1 201 ? -4.004 19.75 -0 1 96 201 ALA A CA 1
ATOM 1535 C C . ALA A 1 201 ? -4.707 20.703 0.97 1 96 201 ALA A C 1
ATOM 1537 O O . ALA A 1 201 ? -5.887 21.016 0.796 1 96 201 ALA A O 1
ATOM 1538 N N . ILE A 1 202 ? -4.012 21.109 1.974 1 93.44 202 ILE A N 1
ATOM 1539 C CA . ILE A 1 202 ? -4.613 21.906 3.039 1 93.44 202 ILE A CA 1
ATOM 1540 C C . ILE A 1 202 ? -3.996 23.312 3.055 1 93.44 202 ILE A C 1
ATOM 1542 O O . ILE A 1 202 ? -2.773 23.453 2.971 1 93.44 202 ILE A O 1
ATOM 1546 N N . PHE A 1 203 ? -4.844 24.312 3.193 1 93.31 203 PHE A N 1
ATOM 1547 C CA . PHE A 1 203 ? -4.418 25.703 3.215 1 93.31 203 PHE A CA 1
ATOM 1548 C C . PHE A 1 203 ? -5.109 26.469 4.34 1 93.31 203 PHE A C 1
ATOM 1550 O O . PHE A 1 203 ? -6.246 26.156 4.703 1 93.31 203 PHE A O 1
ATOM 1557 N N . ASP A 1 204 ? -4.379 27.453 4.773 1 90.19 204 ASP A N 1
ATOM 1558 C CA . ASP A 1 204 ? -4.941 28.344 5.785 1 90.19 204 ASP A CA 1
ATOM 1559 C C . ASP A 1 204 ? -5.914 29.344 5.164 1 90.19 204 ASP A C 1
ATOM 1561 O O . ASP A 1 204 ? -5.672 29.844 4.062 1 90.19 204 ASP A O 1
ATOM 1565 N N . MET A 1 205 ? -7.016 29.547 5.844 1 87.94 205 MET A N 1
ATOM 1566 C CA . MET A 1 205 ? -7.977 30.594 5.496 1 87.94 205 MET A CA 1
ATOM 1567 C C . MET A 1 205 ? -8.211 31.531 6.672 1 87.94 205 MET A C 1
ATOM 1569 O O . MET A 1 205 ? -9.227 31.438 7.359 1 87.94 205 MET A O 1
ATOM 1573 N N . PRO A 1 206 ? -7.391 32.469 6.77 1 83.56 206 PRO A N 1
ATOM 1574 C CA . PRO A 1 206 ? -7.43 33.344 7.953 1 83.56 206 PRO A CA 1
ATOM 1575 C C . PRO A 1 206 ? -8.766 34.062 8.117 1 83.56 206 PRO A C 1
ATOM 1577 O O . PRO A 1 206 ? -9.242 34.219 9.242 1 83.56 206 PRO A O 1
ATOM 1580 N N . GLU A 1 207 ? -9.367 34.438 7.043 1 84.25 207 GLU A N 1
ATOM 1581 C CA . GLU A 1 207 ? -10.625 35.188 7.09 1 84.25 207 GLU A CA 1
ATOM 1582 C C . GLU A 1 207 ? -11.734 34.344 7.703 1 84.25 207 GLU A C 1
ATOM 1584 O O . GLU A 1 207 ? -12.703 34.875 8.25 1 84.25 207 GLU A O 1
ATOM 1589 N N . LYS A 1 208 ? -11.539 33.062 7.645 1 83 208 LYS A N 1
ATOM 1590 C CA . LYS A 1 208 ? -12.539 32.156 8.195 1 83 208 LYS A CA 1
ATOM 1591 C C . LYS A 1 208 ? -12.039 31.516 9.492 1 83 208 LYS A C 1
ATOM 1593 O O . LYS A 1 208 ? -12.719 30.672 10.078 1 83 208 LYS A O 1
ATOM 1598 N N . LYS A 1 209 ? -10.867 31.891 9.984 1 84.38 209 LYS A N 1
ATOM 1599 C CA . LYS A 1 209 ? -10.25 31.453 11.227 1 84.38 209 LYS A CA 1
ATOM 1600 C C . LYS A 1 209 ? -10.141 29.922 11.266 1 84.38 209 LYS A C 1
ATOM 1602 O O . LYS A 1 209 ? -10.336 29.312 12.32 1 84.38 209 LYS A O 1
ATOM 1607 N N . CYS A 1 210 ? -9.945 29.328 10.078 1 85.31 210 CYS A N 1
ATOM 1608 C CA . CYS A 1 210 ? -9.805 27.875 9.961 1 85.31 210 CYS A CA 1
ATOM 1609 C C . CYS A 1 210 ? -8.961 27.516 8.742 1 85.31 210 CYS A C 1
ATOM 1611 O O . CYS A 1 210 ? -8.32 28.375 8.141 1 85.31 210 CYS A O 1
ATOM 1613 N N . LYS A 1 211 ? -8.852 26.234 8.453 1 85.5 211 LYS A N 1
ATOM 1614 C CA . LYS A 1 211 ? -8.164 25.75 7.258 1 85.5 211 LYS A CA 1
ATOM 1615 C C . LYS A 1 211 ? -9.148 25.078 6.297 1 85.5 211 LYS A C 1
ATOM 1617 O O . LYS A 1 211 ? -10.227 24.641 6.703 1 85.5 211 LYS A O 1
ATOM 1622 N N . CYS A 1 212 ? -8.797 25.188 5.07 1 86.62 212 CYS A N 1
ATOM 1623 C CA . CYS A 1 212 ? -9.578 24.547 4.02 1 86.62 212 CYS A CA 1
ATOM 1624 C C . CYS A 1 212 ? -8.711 23.641 3.16 1 86.62 212 CYS A C 1
ATOM 1626 O O . CYS A 1 212 ? -7.484 23.781 3.137 1 86.62 212 CYS A O 1
ATOM 1628 N N . GLY A 1 213 ? -9.383 22.672 2.545 1 89.31 213 GLY A N 1
ATOM 1629 C CA . GLY A 1 213 ? -8.578 21.719 1.799 1 89.31 213 GLY A CA 1
ATOM 1630 C C . GLY A 1 213 ? -9.164 21.375 0.443 1 89.31 213 GLY A C 1
ATOM 1631 O O . GLY A 1 213 ? -10.328 21.688 0.165 1 89.31 213 GLY A O 1
ATOM 1632 N N . ILE A 1 214 ? -8.352 20.984 -0.488 1 94.31 214 ILE A N 1
ATOM 1633 C CA . ILE A 1 214 ? -8.703 20.312 -1.733 1 94.31 214 ILE A CA 1
ATOM 1634 C C . ILE A 1 214 ? -8.562 18.812 -1.561 1 94.31 214 ILE A C 1
ATOM 1636 O O . ILE A 1 214 ? -7.512 18.312 -1.144 1 94.31 214 ILE A O 1
ATOM 1640 N N . ARG A 1 215 ? -9.633 18.078 -1.752 1 92.81 215 ARG A N 1
ATOM 1641 C CA . ARG A 1 215 ? -9.625 16.625 -1.642 1 92.81 215 ARG A CA 1
ATOM 1642 C C . ARG A 1 215 ? -10.078 15.977 -2.945 1 92.81 215 ARG A C 1
ATOM 1644 O O . ARG A 1 215 ? -11.258 15.664 -3.113 1 92.81 215 ARG A O 1
ATOM 1651 N N . VAL A 1 216 ? -9.117 15.789 -3.814 1 93.56 216 VAL A N 1
ATOM 1652 C CA . VAL A 1 216 ? -9.352 15.211 -5.133 1 93.56 216 VAL A CA 1
ATOM 1653 C C . VAL A 1 216 ? -8.312 14.125 -5.41 1 93.56 216 VAL A C 1
ATOM 1655 O O . VAL A 1 216 ? -7.109 14.344 -5.223 1 93.56 216 VAL A O 1
ATOM 1658 N N . ARG A 1 217 ? -8.773 12.984 -5.836 1 92.75 217 ARG A N 1
ATOM 1659 C CA . ARG A 1 217 ? -7.902 11.82 -5.996 1 92.75 217 ARG A CA 1
ATOM 1660 C C . ARG A 1 217 ? -6.793 12.109 -7.004 1 92.75 217 ARG A C 1
ATOM 1662 O O . ARG A 1 217 ? -5.672 11.617 -6.859 1 92.75 217 ARG A O 1
ATOM 1669 N N . SER A 1 218 ? -7.07 12.977 -7.965 1 94.19 218 SER A N 1
ATOM 1670 C CA . SER A 1 218 ? -6.164 13.172 -9.086 1 94.19 218 SER A CA 1
ATOM 1671 C C . SER A 1 218 ? -4.941 13.992 -8.68 1 94.19 218 SER A C 1
ATOM 1673 O O . SER A 1 218 ? -3.959 14.062 -9.422 1 94.19 218 SER A O 1
ATOM 1675 N N . ILE A 1 219 ? -4.93 14.609 -7.488 1 97.38 219 ILE A N 1
ATOM 1676 C CA . ILE A 1 219 ? -3.797 15.445 -7.121 1 97.38 219 ILE A CA 1
ATOM 1677 C C . ILE A 1 219 ? -2.781 14.633 -6.328 1 97.38 219 ILE A C 1
ATOM 1679 O O . ILE A 1 219 ? -1.75 15.156 -5.902 1 97.38 219 ILE A O 1
ATOM 1683 N N . LYS A 1 220 ? -3.105 13.367 -6.098 1 97.12 220 LYS A N 1
ATOM 1684 C CA . LYS A 1 220 ? -2.102 12.5 -5.484 1 97.12 220 LYS A CA 1
ATOM 1685 C C . LYS A 1 220 ? -0.825 12.461 -6.32 1 97.12 220 LYS A C 1
ATOM 1687 O O . LYS A 1 220 ? -0.877 12.266 -7.535 1 97.12 220 LYS A O 1
ATOM 1692 N N . PRO A 1 221 ? 0.345 12.664 -5.664 1 98.5 221 PRO A N 1
ATOM 1693 C CA . PRO A 1 221 ? 1.585 12.617 -6.441 1 98.5 221 PRO A CA 1
ATOM 1694 C C . PRO A 1 221 ? 1.745 11.312 -7.223 1 98.5 221 PRO A C 1
ATOM 1696 O O . PRO A 1 221 ? 1.432 10.242 -6.707 1 98.5 221 PRO A O 1
ATOM 1699 N N . HIS A 1 222 ? 2.146 11.438 -8.484 1 97.75 222 HIS A N 1
ATOM 1700 C CA . HIS A 1 222 ? 2.379 10.273 -9.328 1 97.75 222 HIS A CA 1
ATOM 1701 C C . HIS A 1 222 ? 3.604 9.492 -8.859 1 97.75 222 HIS A C 1
ATOM 1703 O O . HIS A 1 222 ? 3.646 8.266 -8.984 1 97.75 222 HIS A O 1
ATOM 1709 N N . LEU A 1 223 ? 4.547 10.211 -8.375 1 98.44 223 LEU A N 1
ATOM 1710 C CA . LEU A 1 223 ? 5.797 9.641 -7.891 1 98.44 223 LEU A CA 1
ATOM 1711 C C . LEU A 1 223 ? 6.297 10.391 -6.664 1 98.44 223 LEU A C 1
ATOM 1713 O O . LEU A 1 223 ? 6.336 11.625 -6.66 1 98.44 223 LEU A O 1
ATOM 1717 N N . SER A 1 224 ? 6.539 9.672 -5.648 1 98.62 224 SER A N 1
ATOM 1718 C CA . SER A 1 224 ? 7.164 10.227 -4.449 1 98.62 224 SER A CA 1
ATOM 1719 C C . SER A 1 224 ? 8.57 9.664 -4.258 1 98.62 224 SER A C 1
ATOM 1721 O O . SER A 1 224 ? 8.75 8.453 -4.121 1 98.62 224 SER A O 1
ATOM 1723 N N . LEU A 1 225 ? 9.547 10.531 -4.312 1 98.5 225 LEU A N 1
ATOM 1724 C CA . LEU A 1 225 ? 10.938 10.156 -4.051 1 98.5 225 LEU A CA 1
ATOM 1725 C C . LEU A 1 225 ? 11.297 10.391 -2.586 1 98.5 225 LEU A C 1
ATOM 1727 O O . LEU A 1 225 ? 11.594 11.516 -2.186 1 98.5 225 LEU A O 1
ATOM 1731 N N . ILE A 1 226 ? 11.258 9.344 -1.855 1 97.75 226 ILE A N 1
ATOM 1732 C CA . ILE A 1 226 ? 11.531 9.391 -0.424 1 97.75 226 ILE A CA 1
ATOM 1733 C C . ILE A 1 226 ? 13.016 9.125 -0.173 1 97.75 226 ILE A C 1
ATOM 1735 O O . ILE A 1 226 ? 13.43 7.973 -0.022 1 97.75 226 ILE A O 1
ATOM 1739 N N . ASP A 1 227 ? 13.75 10.164 -0.014 1 96.69 227 ASP A N 1
ATOM 1740 C CA . ASP A 1 227 ? 15.203 10.156 0.11 1 96.69 227 ASP A CA 1
ATOM 1741 C C . ASP A 1 227 ? 15.641 10.508 1.531 1 96.69 227 ASP A C 1
ATOM 1743 O O . ASP A 1 227 ? 15.555 11.664 1.941 1 96.69 227 ASP A O 1
ATOM 1747 N N . PRO A 1 228 ? 16.156 9.516 2.291 1 93.62 228 PRO A N 1
ATOM 1748 C CA . PRO A 1 228 ? 16.531 9.797 3.68 1 93.62 228 PRO A CA 1
ATOM 1749 C C . PRO A 1 228 ? 17.578 10.906 3.801 1 93.62 228 PRO A C 1
ATOM 1751 O O . PRO A 1 228 ? 17.656 11.57 4.84 1 93.62 228 PRO A O 1
ATOM 1754 N N . LEU A 1 229 ? 18.312 11.18 2.793 1 93.62 229 LEU A N 1
ATOM 1755 C CA . LEU A 1 229 ? 19.328 12.219 2.836 1 93.62 229 LEU A CA 1
ATOM 1756 C C . LEU A 1 229 ? 18.688 13.602 2.914 1 93.62 229 LEU A C 1
ATOM 1758 O O . LEU A 1 229 ? 19.297 14.555 3.4 1 93.62 229 LEU A O 1
ATOM 1762 N N . ASN A 1 230 ? 17.453 13.695 2.453 1 95.75 230 ASN A N 1
ATOM 1763 C CA . ASN A 1 230 ? 16.781 14.984 2.367 1 95.75 230 ASN A CA 1
ATOM 1764 C C . ASN A 1 230 ? 16.297 15.461 3.738 1 95.75 230 ASN A C 1
ATOM 1766 O O . ASN A 1 230 ? 15.977 16.641 3.912 1 95.75 230 ASN A O 1
ATOM 1770 N N . VAL A 1 231 ? 16.25 14.562 4.727 1 93.81 231 VAL A N 1
ATOM 1771 C CA . VAL A 1 231 ? 15.672 14.953 6.004 1 93.81 231 VAL A CA 1
ATOM 1772 C C . VAL A 1 231 ? 16.781 15.125 7.043 1 93.81 231 VAL A C 1
ATOM 1774 O O . VAL A 1 231 ? 16.5 15.43 8.211 1 93.81 231 VAL A O 1
ATOM 1777 N N . LEU A 1 232 ? 18.016 14.969 6.602 1 90.81 232 LEU A N 1
ATOM 1778 C CA . LEU A 1 232 ? 19.125 15.086 7.531 1 90.81 232 LEU A CA 1
ATOM 1779 C C . LEU A 1 232 ? 19.328 16.531 7.973 1 90.81 232 LEU A C 1
ATOM 1781 O O . LEU A 1 232 ? 19.859 16.797 9.055 1 90.81 232 LEU A O 1
ATOM 1785 N N . SER A 1 233 ? 18.875 17.453 7.152 1 86.75 233 SER A N 1
ATOM 1786 C CA . SER A 1 233 ? 19.031 18.875 7.465 1 86.75 233 SER A CA 1
ATOM 1787 C C . SER A 1 233 ? 17.812 19.422 8.203 1 86.75 233 SER A C 1
ATOM 1789 O O . SER A 1 233 ? 17.766 20.609 8.531 1 86.75 233 SER A O 1
ATOM 1791 N N . MET A 1 234 ? 16.891 18.609 8.438 1 90.12 234 MET A N 1
ATOM 1792 C CA . MET A 1 234 ? 15.664 19.031 9.086 1 90.12 234 MET A CA 1
ATOM 1793 C C . MET A 1 234 ? 15.945 19.547 10.5 1 90.12 234 MET A C 1
ATOM 1795 O O . MET A 1 234 ? 16.578 18.859 11.297 1 90.12 234 MET A O 1
ATOM 1799 N N . PRO A 1 235 ? 15.469 20.844 10.82 1 91.44 235 PRO A N 1
ATOM 1800 C CA . PRO A 1 235 ? 15.664 21.344 12.18 1 91.44 235 PRO A CA 1
ATOM 1801 C C . PRO A 1 235 ? 14.969 20.484 13.234 1 91.44 235 PRO A C 1
ATOM 1803 O O . PRO A 1 235 ? 13.969 19.828 12.945 1 91.44 235 PRO A O 1
ATOM 1806 N N . ARG A 1 236 ? 15.469 20.562 14.406 1 94.5 236 ARG A N 1
ATOM 1807 C CA . ARG A 1 236 ? 15.023 19.703 15.492 1 94.5 236 ARG A CA 1
ATOM 1808 C C . ARG A 1 236 ? 13.531 19.859 15.734 1 94.5 236 ARG A C 1
ATOM 1810 O O . ARG A 1 236 ? 12.797 18.859 15.812 1 94.5 236 ARG A O 1
ATOM 1817 N N . ASN A 1 237 ? 13.07 21.094 15.93 1 95.75 237 ASN A N 1
ATOM 1818 C CA . ASN A 1 237 ? 11.664 21.297 16.25 1 95.75 237 ASN A CA 1
ATOM 1819 C C . ASN A 1 237 ? 10.766 20.859 15.086 1 95.75 237 ASN A C 1
ATOM 1821 O O . ASN A 1 237 ? 9.656 20.375 15.305 1 95.75 237 ASN A O 1
ATOM 1825 N N . VAL A 1 238 ? 11.211 21.062 13.852 1 94.19 238 VAL A N 1
ATOM 1826 C CA . VAL A 1 238 ? 10.453 20.594 12.703 1 94.19 238 VAL A CA 1
ATOM 1827 C C . VAL A 1 238 ? 10.328 19.062 12.758 1 94.19 238 VAL A C 1
ATOM 1829 O O . VAL A 1 238 ? 9.258 18.516 12.484 1 94.19 238 VAL A O 1
ATOM 1832 N N . GLU A 1 239 ? 11.398 18.438 13.148 1 96.31 239 GLU A N 1
ATOM 1833 C CA . GLU A 1 239 ? 11.398 16.984 13.289 1 96.31 239 GLU A CA 1
ATOM 1834 C C . GLU A 1 239 ? 10.414 16.531 14.367 1 96.31 239 GLU A C 1
ATOM 1836 O O . GLU A 1 239 ? 9.68 15.562 14.18 1 96.31 239 GLU A O 1
ATOM 1841 N N . ILE A 1 240 ? 10.398 17.234 15.453 1 98 240 ILE A N 1
ATOM 1842 C CA . ILE A 1 240 ? 9.508 16.922 16.562 1 98 240 ILE A CA 1
ATOM 1843 C C . ILE A 1 240 ? 8.055 17.062 16.109 1 98 240 ILE A C 1
ATOM 1845 O O . ILE A 1 240 ? 7.254 16.141 16.266 1 98 240 ILE A O 1
ATOM 1849 N N . TYR A 1 241 ? 7.73 18.156 15.508 1 97.38 241 TYR A N 1
ATOM 1850 C CA . TYR A 1 241 ? 6.348 18.453 15.164 1 97.38 241 TYR A CA 1
ATOM 1851 C C . TYR A 1 241 ? 5.863 17.578 14.016 1 97.38 241 TYR A C 1
ATOM 1853 O O . TYR A 1 241 ? 4.719 17.125 14.016 1 97.38 241 TYR A O 1
ATOM 1861 N N . THR A 1 242 ? 6.715 17.344 13.047 1 97.12 242 THR A N 1
ATOM 1862 C CA . THR A 1 242 ? 6.332 16.438 11.977 1 97.12 242 THR A CA 1
ATOM 1863 C C . THR A 1 242 ? 6.176 15.008 12.508 1 97.12 242 THR A C 1
ATOM 1865 O O . THR A 1 242 ? 5.316 14.258 12.047 1 97.12 242 THR A O 1
ATOM 1868 N N . GLY A 1 243 ? 7.012 14.609 13.477 1 98.44 243 GLY A N 1
ATOM 1869 C CA . GLY A 1 243 ? 6.848 13.32 14.133 1 98.44 243 GLY A CA 1
ATOM 1870 C C . GLY A 1 243 ? 5.516 13.188 14.852 1 98.44 243 GLY A C 1
ATOM 1871 O O . GLY A 1 243 ? 4.891 12.125 14.82 1 98.44 243 GLY A O 1
ATOM 1872 N N . PHE A 1 244 ? 5.082 14.273 15.508 1 98.69 244 PHE A N 1
ATOM 1873 C CA . PHE A 1 244 ? 3.775 14.289 16.156 1 98.69 244 PHE A CA 1
ATOM 1874 C C . PHE A 1 244 ? 2.658 14.156 15.133 1 98.69 244 PHE A C 1
ATOM 1876 O O . PHE A 1 244 ? 1.623 13.547 15.406 1 98.69 244 PHE A O 1
ATOM 1883 N N . ASP A 1 245 ? 2.893 14.727 14.008 1 98.31 245 ASP A N 1
ATOM 1884 C CA . ASP A 1 245 ? 1.936 14.594 12.914 1 98.31 245 ASP A CA 1
ATOM 1885 C C . ASP A 1 245 ? 1.794 13.141 12.484 1 98.31 245 ASP A C 1
ATOM 1887 O O . ASP A 1 245 ? 0.679 12.641 12.305 1 98.31 245 ASP A O 1
ATOM 1891 N N . ILE A 1 246 ? 2.93 12.438 12.359 1 98.62 246 ILE A N 1
ATOM 1892 C CA . ILE A 1 246 ? 2.941 11.023 12.016 1 98.62 246 ILE A CA 1
ATOM 1893 C C . ILE A 1 246 ? 2.125 10.234 13.039 1 98.62 246 ILE A C 1
ATOM 1895 O O . ILE A 1 246 ? 1.259 9.438 12.664 1 98.62 246 ILE A O 1
ATOM 1899 N N . LEU A 1 247 ? 2.424 10.484 14.281 1 98.81 247 LEU A N 1
ATOM 1900 C CA . LEU A 1 247 ? 1.79 9.766 15.383 1 98.81 247 LEU A CA 1
ATOM 1901 C C . LEU A 1 247 ? 0.281 9.992 15.375 1 98.81 247 LEU A C 1
ATOM 1903 O O . LEU A 1 247 ? -0.49 9.039 15.516 1 98.81 247 LEU A O 1
ATOM 1907 N N . SER A 1 248 ? -0.117 11.188 15.195 1 98.62 248 SER A N 1
ATOM 1908 C CA . SER A 1 248 ? -1.538 11.523 15.18 1 98.62 248 SER A CA 1
ATOM 1909 C C . SER A 1 248 ? -2.232 10.953 13.953 1 98.62 248 SER A C 1
ATOM 1911 O O . SER A 1 248 ? -3.373 10.492 14.031 1 98.62 248 SER A O 1
ATOM 1913 N N . HIS A 1 249 ? -1.545 11.031 12.812 1 98.62 249 HIS A N 1
ATOM 1914 C CA . HIS A 1 249 ? -2.082 10.406 11.609 1 98.62 249 HIS A CA 1
ATOM 1915 C C . HIS A 1 249 ? -2.418 8.938 11.852 1 98.62 249 HIS A C 1
ATOM 1917 O O . HIS A 1 249 ? -3.525 8.492 11.547 1 98.62 249 HIS A O 1
ATOM 1923 N N . ALA A 1 250 ? -1.471 8.242 12.414 1 98.69 250 ALA A N 1
ATOM 1924 C CA . ALA A 1 250 ? -1.637 6.805 12.625 1 98.69 250 ALA A CA 1
ATOM 1925 C C . ALA A 1 250 ? -2.746 6.52 13.633 1 98.69 250 ALA A C 1
ATOM 1927 O O . ALA A 1 250 ? -3.619 5.684 13.383 1 98.69 250 ALA A O 1
ATOM 1928 N N . LEU A 1 251 ? -2.76 7.246 14.75 1 98.75 251 LEU A N 1
ATOM 1929 C CA . LEU A 1 251 ? -3.754 7.023 15.797 1 98.75 251 LEU A CA 1
ATOM 1930 C C . LEU A 1 251 ? -5.152 7.371 15.297 1 98.75 251 LEU A C 1
ATOM 1932 O O . LEU A 1 251 ? -6.105 6.633 15.555 1 98.75 251 LEU A O 1
ATOM 1936 N N . GLU A 1 252 ? -5.246 8.469 14.594 1 97.94 252 GLU A N 1
ATOM 1937 C CA . GLU A 1 252 ? -6.559 8.93 14.156 1 97.94 252 GLU A CA 1
ATOM 1938 C C . GLU A 1 252 ? -7.105 8.047 13.039 1 97.94 252 GLU A C 1
ATOM 1940 O O . GLU A 1 252 ? -8.289 7.707 13.031 1 97.94 252 GLU A O 1
ATOM 1945 N N . SER A 1 253 ? -6.27 7.688 12.094 1 97.38 253 SER A N 1
ATOM 1946 C CA . SER A 1 253 ? -6.738 6.82 11.016 1 97.38 253 SER A CA 1
ATOM 1947 C C . SER A 1 253 ? -7.184 5.465 11.555 1 97.38 253 SER A C 1
ATOM 1949 O O . SER A 1 253 ? -8.195 4.914 11.109 1 97.38 253 SER A O 1
ATOM 1951 N N . PHE A 1 254 ? -6.48 4.934 12.57 1 98.06 254 PHE A N 1
ATOM 1952 C CA . PHE A 1 254 ? -6.734 3.615 13.141 1 98.06 254 PHE A CA 1
ATOM 1953 C C . PHE A 1 254 ? -8.008 3.621 13.969 1 98.06 254 PHE A C 1
ATOM 1955 O O . PHE A 1 254 ? -8.734 2.623 14.023 1 98.06 254 PHE A O 1
ATOM 1962 N N . THR A 1 255 ? -8.32 4.723 14.594 1 96.94 255 THR A N 1
ATOM 1963 C CA . THR A 1 255 ? -9.438 4.789 15.531 1 96.94 255 THR A CA 1
ATOM 1964 C C . THR A 1 255 ? -10.602 5.578 14.93 1 96.94 255 THR A C 1
ATOM 1966 O O . THR A 1 255 ? -11.5 6.008 15.648 1 96.94 255 THR A O 1
ATOM 1969 N N . ASN A 1 256 ? -10.547 5.859 13.648 1 96 256 ASN A N 1
ATOM 1970 C CA . ASN A 1 256 ? -11.594 6.598 12.961 1 96 256 ASN A CA 1
ATOM 1971 C C . ASN A 1 256 ? -12.883 5.781 12.867 1 96 256 ASN A C 1
ATOM 1973 O O . ASN A 1 256 ? -12.914 4.613 13.25 1 96 256 ASN A O 1
ATOM 1977 N N . LYS A 1 257 ? -13.977 6.473 12.5 1 93.19 257 LYS A N 1
ATOM 1978 C CA . LYS A 1 257 ? -15.203 5.762 12.148 1 93.19 257 LYS A CA 1
ATOM 1979 C C . LYS A 1 257 ? -14.945 4.719 11.07 1 93.19 257 LYS A C 1
ATOM 1981 O O . LYS A 1 257 ? -14.281 5 10.062 1 93.19 257 LYS A O 1
ATOM 1986 N N . PRO A 1 258 ? -15.383 3.441 11.305 1 93.12 258 PRO A N 1
ATOM 1987 C CA . PRO A 1 258 ? -15.195 2.445 10.25 1 93.12 258 PRO A CA 1
ATOM 1988 C C . PRO A 1 258 ? -15.883 2.834 8.945 1 93.12 258 PRO A C 1
ATOM 1990 O O . PRO A 1 258 ? -16.984 3.391 8.961 1 93.12 258 PRO A O 1
ATOM 1993 N N . TYR A 1 259 ? -15.312 2.475 7.816 1 93.62 259 TYR A N 1
ATOM 1994 C CA . TYR A 1 259 ? -15.805 2.885 6.508 1 93.62 259 TYR A CA 1
ATOM 1995 C C . TYR A 1 259 ? -17.25 2.447 6.301 1 93.62 259 TYR A C 1
ATOM 1997 O O . TYR A 1 259 ? -18.047 3.162 5.68 1 93.62 259 TYR A O 1
ATOM 2005 N N . TYR A 1 260 ? -17.609 1.29 6.836 1 91.69 260 TYR A N 1
ATOM 2006 C CA . TYR A 1 260 ? -18.938 0.718 6.578 1 91.69 260 TYR A CA 1
ATOM 2007 C C . TYR A 1 260 ? -20 1.432 7.391 1 91.69 260 TYR A C 1
ATOM 2009 O O . TYR A 1 260 ? -21.203 1.163 7.223 1 91.69 260 TYR A O 1
ATOM 2017 N N . GLU A 1 261 ? -19.578 2.354 8.305 1 89.94 261 GLU A N 1
ATOM 2018 C CA . GLU A 1 261 ? -20.531 3.166 9.062 1 89.94 261 GLU A CA 1
ATOM 2019 C C . GLU A 1 261 ? -20.688 4.551 8.438 1 89.94 261 GLU A C 1
ATOM 2021 O O . GLU A 1 261 ? -21.531 5.336 8.875 1 89.94 261 GLU A O 1
ATOM 2026 N N . ARG A 1 262 ? -19.906 4.801 7.438 1 90.44 262 ARG A N 1
ATOM 2027 C CA . ARG A 1 262 ? -19.969 6.109 6.797 1 90.44 262 ARG A CA 1
ATOM 2028 C C . ARG A 1 262 ? -21.266 6.258 5.988 1 90.44 262 ARG A C 1
ATOM 2030 O O . ARG A 1 262 ? -21.672 5.328 5.289 1 90.44 262 ARG A O 1
ATOM 2037 N N . ALA A 1 263 ? -21.859 7.348 6.066 1 89.81 263 ALA A N 1
ATOM 2038 C CA . ALA A 1 263 ? -23.078 7.711 5.332 1 89.81 263 ALA A CA 1
ATOM 2039 C C . ALA A 1 263 ? -23 9.148 4.824 1 89.81 263 ALA A C 1
ATOM 2041 O O . ALA A 1 263 ? -22.375 10 5.457 1 89.81 263 ALA A O 1
ATOM 2042 N N . PRO A 1 264 ? -23.609 9.438 3.762 1 90 264 PRO A N 1
ATOM 2043 C CA . PRO A 1 264 ? -24.344 8.531 2.883 1 90 264 PRO A CA 1
ATOM 2044 C C . PRO A 1 264 ? -23.422 7.723 1.967 1 90 264 PRO A C 1
ATOM 2046 O O . PRO A 1 264 ? -22.281 8.117 1.723 1 90 264 PRO A O 1
ATOM 2049 N N . ARG A 1 265 ? -23.875 6.617 1.479 1 91.88 265 ARG A N 1
ATOM 2050 C CA . ARG A 1 265 ? -23.203 5.855 0.436 1 91.88 265 ARG A CA 1
ATOM 2051 C C . ARG A 1 265 ? -23.109 6.66 -0.856 1 91.88 265 ARG A C 1
ATOM 2053 O O . ARG A 1 265 ? -24.062 7.328 -1.25 1 91.88 265 ARG A O 1
ATOM 2060 N N . PRO A 1 266 ? -21.984 6.652 -1.486 1 92.62 266 PRO A N 1
ATOM 2061 C CA . PRO A 1 266 ? -21.906 7.383 -2.754 1 92.62 266 PRO A CA 1
ATOM 2062 C C . PRO A 1 266 ? -22.812 6.801 -3.83 1 92.62 266 PRO A C 1
ATOM 2064 O O . PRO A 1 266 ? -22.984 5.582 -3.914 1 92.62 266 PRO A O 1
ATOM 2067 N N . VAL A 1 267 ? -23.391 7.633 -4.676 1 92.31 267 VAL A N 1
ATOM 2068 C CA . VAL A 1 267 ? -24.312 7.219 -5.727 1 92.31 267 VAL A CA 1
ATOM 2069 C C . VAL A 1 267 ? -23.531 6.508 -6.84 1 92.31 267 VAL A C 1
ATOM 2071 O O . VAL A 1 267 ? -24.094 5.656 -7.539 1 92.31 267 VAL A O 1
ATOM 2074 N N . LYS A 1 268 ? -22.344 6.949 -7.129 1 94.69 268 LYS A N 1
ATOM 2075 C CA . LYS A 1 268 ? -21.391 6.379 -8.078 1 94.69 268 LYS A CA 1
ATOM 2076 C C . LYS A 1 268 ? -20 6.297 -7.461 1 94.69 268 LYS A C 1
ATOM 2078 O O . LYS A 1 268 ? -19.672 7.035 -6.531 1 94.69 268 LYS A O 1
ATOM 2083 N N . PRO A 1 269 ? -19.172 5.328 -7.945 1 95.44 269 PRO A N 1
ATOM 2084 C CA . PRO A 1 269 ? -17.875 5.117 -7.309 1 95.44 269 PRO A CA 1
ATOM 2085 C C . PRO A 1 269 ? -16.984 6.355 -7.359 1 95.44 269 PRO A C 1
ATOM 2087 O O . PRO A 1 269 ? -16.156 6.562 -6.465 1 95.44 269 PRO A O 1
ATOM 2090 N N . GLU A 1 270 ? -17.156 7.234 -8.344 1 92.38 270 GLU A N 1
ATOM 2091 C CA . GLU A 1 270 ? -16.281 8.398 -8.469 1 92.38 270 GLU A CA 1
ATOM 2092 C C . GLU A 1 270 ? -16.547 9.406 -7.355 1 92.38 270 GLU A C 1
ATOM 2094 O O . GLU A 1 270 ? -15.734 10.297 -7.113 1 92.38 270 GLU A O 1
ATOM 2099 N N . PHE A 1 271 ? -17.719 9.289 -6.633 1 92.94 271 PHE A N 1
ATOM 2100 C CA . PHE A 1 271 ? -18.078 10.219 -5.566 1 92.94 271 PHE A CA 1
ATOM 2101 C C . PHE A 1 271 ? -17.656 9.664 -4.207 1 92.94 271 PHE A C 1
ATOM 2103 O O . PHE A 1 271 ? -17.922 10.289 -3.174 1 92.94 271 PHE A O 1
ATOM 2110 N N . ARG A 1 272 ? -17.078 8.477 -4.176 1 93.88 272 ARG A N 1
ATOM 2111 C CA . ARG A 1 272 ? -16.531 7.984 -2.916 1 93.88 272 ARG A CA 1
ATOM 2112 C C . ARG A 1 272 ? -15.461 8.93 -2.381 1 93.88 272 ARG A C 1
ATOM 2114 O O . ARG A 1 272 ? -14.539 9.305 -3.105 1 93.88 272 ARG A O 1
ATOM 2121 N N . PRO A 1 273 ? -15.547 9.375 -1.202 1 91.56 273 PRO A N 1
ATOM 2122 C CA . PRO A 1 273 ? -14.625 10.391 -0.701 1 91.56 273 PRO A CA 1
ATOM 2123 C C . PRO A 1 273 ? -13.203 9.852 -0.494 1 91.56 273 PRO A C 1
ATOM 2125 O O . PRO A 1 273 ? -13.016 8.641 -0.366 1 91.56 273 PRO A O 1
ATOM 2128 N N . THR A 1 274 ? -12.273 10.734 -0.453 1 91 274 THR A N 1
ATOM 2129 C CA . THR A 1 274 ? -10.891 10.367 -0.191 1 91 274 THR A CA 1
ATOM 2130 C C . THR A 1 274 ? -10.734 9.797 1.219 1 91 274 THR A C 1
ATOM 2132 O O . THR A 1 274 ? -10.031 8.812 1.425 1 91 274 THR A O 1
ATOM 2135 N N . TYR A 1 275 ? -11.375 10.477 2.172 1 93.12 275 TYR A N 1
ATOM 2136 C CA . TYR A 1 275 ? -11.422 9.977 3.541 1 93.12 275 TYR A CA 1
ATOM 2137 C C . TYR A 1 275 ? -12.609 9.047 3.74 1 93.12 275 TYR A C 1
ATOM 2139 O O . TYR A 1 275 ? -13.758 9.492 3.77 1 93.12 275 TYR A O 1
ATOM 2147 N N . GLN A 1 276 ? -12.359 7.824 3.953 1 94.56 276 GLN A N 1
ATOM 2148 C CA . GLN A 1 276 ? -13.414 6.82 3.898 1 94.56 276 GLN A CA 1
ATOM 2149 C C . GLN A 1 276 ? -13.688 6.238 5.281 1 94.56 276 GLN A C 1
ATOM 2151 O O . GLN A 1 276 ? -14.68 5.527 5.473 1 94.56 276 GLN A O 1
ATOM 2156 N N . GLY A 1 277 ? -12.844 6.504 6.219 1 95.12 277 GLY A N 1
ATOM 2157 C CA . GLY A 1 277 ? -12.93 5.871 7.527 1 95.12 277 GLY A CA 1
ATOM 2158 C C . GLY A 1 277 ? -11.969 4.707 7.688 1 95.12 277 GLY A C 1
ATOM 2159 O O . GLY A 1 277 ? -11.367 4.254 6.711 1 95.12 277 GLY A O 1
ATOM 2160 N N . ALA A 1 278 ? -11.797 4.297 8.906 1 96 278 ALA A N 1
ATOM 2161 C CA . ALA A 1 278 ? -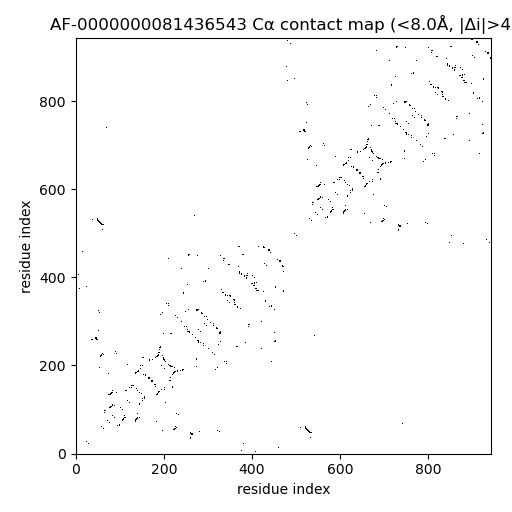10.93 3.154 9.172 1 96 278 ALA A CA 1
ATOM 2162 C C . ALA A 1 278 ? -11.312 1.961 8.305 1 96 278 ALA A C 1
ATOM 2164 O O . ALA A 1 278 ? -12.5 1.696 8.094 1 96 278 ALA A O 1
ATOM 2165 N N . ASN A 1 279 ? -10.344 1.29 7.73 1 95.75 279 ASN A N 1
ATOM 2166 C CA . ASN A 1 279 ? -10.547 0.139 6.859 1 95.75 279 ASN A CA 1
ATOM 2167 C C . ASN A 1 279 ? -9.344 -0.805 6.891 1 95.75 279 ASN A C 1
ATOM 2169 O O . ASN A 1 279 ? -8.297 -0.458 7.426 1 95.75 279 ASN A O 1
ATOM 2173 N N . PRO A 1 280 ? -9.445 -1.962 6.324 1 95.75 280 PRO A N 1
ATOM 2174 C CA . PRO A 1 280 ? -8.43 -3.006 6.469 1 95.75 280 PRO A CA 1
ATOM 2175 C C . PRO A 1 280 ? -7.062 -2.578 5.941 1 95.75 280 PRO A C 1
ATOM 2177 O O . PRO A 1 280 ? -6.035 -2.887 6.551 1 95.75 280 PRO A O 1
ATOM 2180 N N . ILE A 1 281 ? -6.996 -1.893 4.875 1 96.69 281 ILE A N 1
ATOM 2181 C CA . ILE A 1 281 ? -5.719 -1.524 4.277 1 96.69 281 ILE A CA 1
ATOM 2182 C C . ILE A 1 281 ? -5.086 -0.382 5.07 1 96.69 281 ILE A C 1
ATOM 2184 O O . ILE A 1 281 ? -3.904 -0.438 5.414 1 96.69 281 ILE A O 1
ATOM 2188 N N . ALA A 1 282 ? -5.871 0.632 5.363 1 97.06 282 ALA A N 1
ATOM 2189 C CA . ALA A 1 282 ? -5.371 1.747 6.16 1 97.06 282 ALA A CA 1
ATOM 2190 C C . ALA A 1 282 ? -4.875 1.267 7.523 1 97.06 282 ALA A C 1
ATOM 2192 O O . ALA A 1 282 ? -3.889 1.787 8.047 1 97.06 282 ALA A O 1
ATOM 2193 N N . ASP A 1 283 ? -5.539 0.294 8.094 1 97.56 283 ASP A N 1
ATOM 2194 C CA . ASP A 1 283 ? -5.172 -0.234 9.406 1 97.56 283 ASP A CA 1
ATOM 2195 C C . ASP A 1 283 ? -3.783 -0.865 9.375 1 97.56 283 ASP A C 1
ATOM 2197 O O . ASP A 1 283 ? -3.035 -0.778 10.352 1 97.56 283 ASP A O 1
ATOM 2201 N N . VAL A 1 284 ? -3.475 -1.525 8.266 1 97.62 284 VAL A N 1
ATOM 2202 C CA . VAL A 1 284 ? -2.154 -2.131 8.133 1 97.62 284 VAL A CA 1
ATOM 2203 C C . VAL A 1 284 ? -1.079 -1.051 8.227 1 97.62 284 VAL A C 1
ATOM 2205 O O . VAL A 1 284 ? -0.105 -1.2 8.969 1 97.62 284 VAL A O 1
ATOM 2208 N N . TRP A 1 285 ? -1.277 0.006 7.566 1 97.94 285 TRP A N 1
ATOM 2209 C CA . TRP A 1 285 ? -0.312 1.101 7.555 1 97.94 285 TRP A CA 1
ATOM 2210 C C . TRP A 1 285 ? -0.253 1.784 8.922 1 97.94 285 TRP A C 1
ATOM 2212 O O . TRP A 1 285 ? 0.829 2.133 9.398 1 97.94 285 TRP A O 1
ATOM 2222 N N . ALA A 1 286 ? -1.418 1.996 9.523 1 98.25 286 ALA A N 1
ATOM 2223 C CA . ALA A 1 286 ? -1.459 2.643 10.836 1 98.25 286 ALA A CA 1
ATOM 2224 C C . ALA A 1 286 ? -0.688 1.83 11.867 1 98.25 286 ALA A C 1
ATOM 2226 O O . ALA A 1 286 ? 0.116 2.381 12.625 1 98.25 286 ALA A O 1
ATOM 2227 N N . ARG A 1 287 ? -0.891 0.508 11.898 1 98.19 287 ARG A N 1
ATOM 2228 C CA . ARG A 1 287 ? -0.212 -0.374 12.836 1 98.19 287 ARG A CA 1
ATOM 2229 C C . ARG A 1 287 ? 1.302 -0.304 12.664 1 98.19 287 ARG A C 1
ATOM 2231 O O . ARG A 1 287 ? 2.039 -0.165 13.641 1 98.19 287 ARG A O 1
ATOM 2238 N N . GLU A 1 288 ? 1.7 -0.414 11.391 1 98.25 288 GLU A N 1
ATOM 2239 C CA . GLU A 1 288 ? 3.137 -0.383 11.125 1 98.25 288 GLU A CA 1
ATOM 2240 C C . GLU A 1 288 ? 3.736 0.971 11.492 1 98.25 288 GLU A C 1
ATOM 2242 O O . GLU A 1 288 ? 4.848 1.041 12.016 1 98.25 288 GLU A O 1
ATOM 2247 N N . THR A 1 289 ? 3.039 2.033 11.227 1 98.62 289 THR A N 1
ATOM 2248 C CA . THR A 1 289 ? 3.486 3.375 11.586 1 98.62 289 THR A CA 1
ATOM 2249 C C . THR A 1 289 ? 3.695 3.492 13.094 1 98.62 289 THR A C 1
ATOM 2251 O O . THR A 1 289 ? 4.727 3.994 13.547 1 98.62 289 THR A O 1
ATOM 2254 N N . LEU A 1 290 ? 2.721 3.031 13.875 1 98.81 290 LEU A N 1
ATOM 2255 C CA . LEU A 1 290 ? 2.809 3.115 15.328 1 98.81 290 LEU A CA 1
ATOM 2256 C C . LEU A 1 290 ? 4.004 2.322 15.844 1 98.81 290 LEU A C 1
ATOM 2258 O O . LEU A 1 290 ? 4.68 2.754 16.781 1 98.81 290 LEU A O 1
ATOM 2262 N N . ARG A 1 291 ? 4.277 1.167 15.25 1 98.44 291 ARG A N 1
ATOM 2263 C CA . ARG A 1 291 ? 5.434 0.369 15.641 1 98.44 291 ARG A CA 1
ATOM 2264 C C . ARG A 1 291 ? 6.73 1.141 15.414 1 98.44 291 ARG A C 1
ATOM 2266 O O . ARG A 1 291 ? 7.609 1.151 16.281 1 98.44 291 ARG A O 1
ATOM 2273 N N . ILE A 1 292 ? 6.859 1.768 14.25 1 98.31 292 ILE A N 1
ATOM 2274 C CA . ILE A 1 292 ? 8.062 2.516 13.914 1 98.31 292 ILE A CA 1
ATOM 2275 C C . ILE A 1 292 ? 8.211 3.705 14.859 1 98.31 292 ILE A C 1
ATOM 2277 O O . ILE A 1 292 ? 9.305 3.961 15.383 1 98.31 292 ILE A O 1
ATOM 2281 N N . VAL A 1 293 ? 7.113 4.402 15.109 1 98.62 293 VAL A N 1
ATOM 2282 C CA . VAL A 1 293 ? 7.148 5.574 15.984 1 98.62 293 VAL A CA 1
ATOM 2283 C C . VAL A 1 293 ? 7.621 5.168 17.375 1 98.62 293 VAL A C 1
ATOM 2285 O O . VAL A 1 293 ? 8.461 5.844 17.969 1 98.62 293 VAL A O 1
ATOM 2288 N N . HIS A 1 294 ? 7.066 4.117 17.859 1 98.69 294 HIS A N 1
ATOM 2289 C CA . HIS A 1 294 ? 7.438 3.648 19.188 1 98.69 294 HIS A CA 1
ATOM 2290 C C . HIS A 1 294 ? 8.938 3.395 19.297 1 98.69 294 HIS A C 1
ATOM 2292 O O . HIS A 1 294 ? 9.57 3.74 20.297 1 98.69 294 HIS A O 1
ATOM 2298 N N . LYS A 1 295 ? 9.461 2.855 18.25 1 97.94 295 LYS A N 1
ATOM 2299 C CA . LYS A 1 295 ? 10.844 2.406 18.281 1 97.94 295 LYS A CA 1
ATOM 2300 C C . LYS A 1 295 ? 11.805 3.547 17.938 1 97.94 295 LYS A C 1
ATOM 2302 O O . LYS A 1 295 ? 12.898 3.627 18.5 1 97.94 295 LYS A O 1
ATOM 2307 N N . TYR A 1 296 ? 11.422 4.496 17.031 1 97.56 296 TYR A N 1
ATOM 2308 C CA . TYR A 1 296 ? 12.445 5.316 16.406 1 97.56 296 TYR A CA 1
ATOM 2309 C C . TYR A 1 296 ? 12.203 6.797 16.688 1 97.56 296 TYR A C 1
ATOM 2311 O O . TYR A 1 296 ? 13.094 7.629 16.484 1 97.56 296 TYR A O 1
ATOM 2319 N N . PHE A 1 297 ? 11.07 7.254 17.141 1 98.5 297 PHE A N 1
ATOM 2320 C CA . PHE A 1 297 ? 10.742 8.672 17.25 1 98.5 297 PHE A CA 1
ATOM 2321 C C . PHE A 1 297 ? 11.688 9.375 18.219 1 98.5 297 PHE A C 1
ATOM 2323 O O . PHE A 1 297 ? 12.359 10.344 17.844 1 98.5 297 PHE A O 1
ATOM 2330 N N . ARG A 1 298 ? 11.797 8.883 19.422 1 98.62 298 ARG A N 1
ATOM 2331 C CA . ARG A 1 298 ? 12.688 9.477 20.406 1 98.62 298 ARG A CA 1
ATOM 2332 C C . ARG A 1 298 ? 14.141 9.414 19.938 1 98.62 298 ARG A C 1
ATOM 2334 O O . ARG A 1 298 ? 14.883 10.391 20.078 1 98.62 298 ARG A O 1
ATOM 2341 N N . ARG A 1 299 ? 14.508 8.227 19.344 1 97.44 299 ARG A N 1
ATOM 2342 C CA . ARG A 1 299 ? 15.867 8.062 18.844 1 97.44 299 ARG A CA 1
ATOM 2343 C C . ARG A 1 299 ? 16.188 9.109 17.781 1 97.44 299 ARG A C 1
ATOM 2345 O O . ARG A 1 299 ? 17.281 9.68 17.781 1 97.44 299 ARG A O 1
ATOM 2352 N N . ALA A 1 300 ? 15.258 9.344 16.859 1 96.5 300 ALA A N 1
ATOM 2353 C CA . ALA A 1 300 ? 15.469 10.289 15.766 1 96.5 300 ALA A CA 1
ATOM 2354 C C . ALA A 1 300 ? 15.633 11.711 16.297 1 96.5 300 ALA A C 1
ATOM 2356 O O . ALA A 1 300 ? 16.453 12.477 15.797 1 96.5 300 ALA A O 1
ATOM 2357 N N . VAL A 1 301 ? 14.875 12.094 17.312 1 97.19 301 VAL A N 1
ATOM 2358 C CA . VAL A 1 301 ? 14.891 13.445 17.844 1 97.19 301 VAL A CA 1
ATOM 2359 C C . VAL A 1 301 ? 16.125 13.648 18.719 1 97.19 301 VAL A C 1
ATOM 2361 O O . VAL A 1 301 ? 16.781 14.688 18.641 1 97.19 301 VAL A O 1
ATOM 2364 N N . PHE A 1 302 ? 16.516 12.68 19.5 1 97.12 302 PHE A N 1
ATOM 2365 C CA . PHE A 1 302 ? 17.562 12.844 20.5 1 97.12 302 PHE A CA 1
ATOM 2366 C C . PHE A 1 302 ? 18.938 12.695 19.875 1 97.12 302 PHE A C 1
ATOM 2368 O O . PHE A 1 302 ? 19.922 13.203 20.406 1 97.12 302 PHE A O 1
ATOM 2375 N N . ASN A 1 303 ? 19.016 11.969 18.734 1 94.19 303 ASN A N 1
ATOM 2376 C CA . ASN A 1 303 ? 20.281 11.805 18.031 1 94.19 303 ASN A CA 1
ATOM 2377 C C . ASN A 1 303 ? 20.172 12.219 16.562 1 94.19 303 ASN A C 1
ATOM 2379 O O . ASN A 1 303 ? 19.906 11.391 15.695 1 94.19 303 ASN A O 1
ATOM 2383 N N . PRO A 1 304 ? 20.531 13.438 16.266 1 88.62 304 PRO A N 1
ATOM 2384 C CA . PRO A 1 304 ? 20.391 13.953 14.898 1 88.62 304 PRO A CA 1
ATOM 2385 C C . PRO A 1 304 ? 21.25 13.195 13.891 1 88.62 304 PRO A C 1
ATOM 2387 O O . PRO A 1 304 ? 21.031 13.297 12.688 1 88.62 304 PRO A O 1
ATOM 2390 N N . GLU A 1 305 ? 22.188 12.43 14.367 1 90 305 GLU A N 1
ATOM 2391 C CA . GLU A 1 305 ? 23.094 11.711 13.469 1 90 305 GLU A CA 1
ATOM 2392 C C . GLU A 1 305 ? 22.625 10.281 13.234 1 90 305 GLU A C 1
ATOM 2394 O O . GLU A 1 305 ? 23.234 9.531 12.469 1 90 305 GLU A O 1
ATOM 2399 N N . ASP A 1 306 ? 21.531 9.977 13.883 1 92.88 306 ASP A N 1
ATOM 2400 C CA . ASP A 1 306 ? 20.984 8.625 13.75 1 92.88 306 ASP A CA 1
ATOM 2401 C C . ASP A 1 306 ? 20.25 8.461 12.422 1 92.88 306 ASP A C 1
ATOM 2403 O O . ASP A 1 306 ? 19.016 8.477 12.383 1 92.88 306 ASP A O 1
ATOM 2407 N N . ILE A 1 307 ? 20.938 8.141 11.398 1 90.81 307 ILE A N 1
ATOM 2408 C CA . ILE A 1 307 ? 20.422 8.062 10.031 1 90.81 307 ILE A CA 1
ATOM 2409 C C . ILE A 1 307 ? 19.344 6.977 9.945 1 90.81 307 ILE A C 1
ATOM 2411 O O . ILE A 1 307 ? 18.359 7.129 9.219 1 90.81 307 ILE A O 1
ATOM 2415 N N . GLU A 1 308 ? 19.562 5.891 10.641 1 92.88 308 GLU A N 1
ATOM 2416 C CA . GLU A 1 308 ? 18.562 4.82 10.641 1 92.88 308 GLU A CA 1
ATOM 2417 C C . GLU A 1 308 ? 17.219 5.309 11.172 1 92.88 308 GLU A C 1
ATOM 2419 O O . GLU A 1 308 ? 16.188 5.102 10.531 1 92.88 308 GLU A O 1
ATOM 2424 N N . ALA A 1 309 ? 17.297 5.941 12.352 1 95.62 309 ALA A N 1
ATOM 2425 C CA . ALA A 1 309 ? 16.062 6.41 12.984 1 95.62 309 ALA A CA 1
ATOM 2426 C C . ALA A 1 309 ? 15.359 7.434 12.102 1 95.62 309 ALA A C 1
ATOM 2428 O O . ALA A 1 309 ? 14.141 7.383 11.938 1 95.62 309 ALA A O 1
ATOM 2429 N N . LYS A 1 310 ? 16.141 8.312 11.516 1 95.06 310 LYS A N 1
ATOM 2430 C CA . LYS A 1 310 ? 15.555 9.344 10.656 1 95.06 310 LYS A CA 1
ATOM 2431 C C . LYS A 1 310 ? 14.953 8.727 9.398 1 95.06 310 LYS A C 1
ATOM 2433 O O . LYS A 1 310 ? 13.875 9.141 8.953 1 95.06 310 LYS A O 1
ATOM 2438 N N . SER A 1 311 ? 15.602 7.77 8.852 1 94.5 311 SER A N 1
ATOM 2439 C CA . SER A 1 311 ? 15.102 7.078 7.668 1 94.5 311 SER A CA 1
ATOM 2440 C C . SER A 1 311 ? 13.805 6.332 7.977 1 94.5 311 SER A C 1
ATOM 2442 O O . SER A 1 311 ? 12.867 6.355 7.184 1 94.5 311 SER A O 1
ATOM 2444 N N . GLN A 1 312 ? 13.805 5.676 9.125 1 96 312 GLN A N 1
ATOM 2445 C CA . GLN A 1 312 ? 12.617 4.938 9.523 1 96 312 GLN A CA 1
ATOM 2446 C C . GLN A 1 312 ? 11.438 5.883 9.766 1 96 312 GLN A C 1
ATOM 2448 O O . GLN A 1 312 ? 10.305 5.578 9.391 1 96 312 GLN A O 1
ATOM 2453 N N . MET A 1 313 ? 11.727 7 10.344 1 97.38 313 MET A N 1
ATOM 2454 C CA . MET A 1 313 ? 10.664 7.969 10.57 1 97.38 313 MET A CA 1
ATOM 2455 C C . MET A 1 313 ? 10.133 8.523 9.25 1 97.38 313 MET A C 1
ATOM 2457 O O . MET A 1 313 ? 8.945 8.82 9.133 1 97.38 313 MET A O 1
ATOM 2461 N N . GLN A 1 314 ? 11.023 8.688 8.312 1 97.06 314 GLN A N 1
ATOM 2462 C CA . GLN A 1 314 ? 10.562 9.141 7.008 1 97.06 314 GLN A CA 1
ATOM 2463 C C . GLN A 1 314 ? 9.664 8.102 6.352 1 97.06 314 GLN A C 1
ATOM 2465 O O . GLN A 1 314 ? 8.664 8.445 5.723 1 97.06 314 GLN A O 1
ATOM 2470 N N . LEU A 1 315 ? 9.984 6.836 6.488 1 96.12 315 LEU A N 1
ATOM 2471 C CA . LEU A 1 315 ? 9.117 5.762 6.012 1 96.12 315 LEU A CA 1
ATOM 2472 C C . LEU A 1 315 ? 7.777 5.785 6.738 1 96.12 315 LEU A C 1
ATOM 2474 O O . LEU A 1 315 ? 6.734 5.566 6.125 1 96.12 315 LEU A O 1
ATOM 2478 N N . ALA A 1 316 ? 7.895 6.023 8.031 1 98.12 316 ALA A N 1
ATOM 2479 C CA . ALA A 1 316 ? 6.672 6.102 8.828 1 98.12 316 ALA A CA 1
ATOM 2480 C C . ALA A 1 316 ? 5.754 7.203 8.312 1 98.12 316 ALA A C 1
ATOM 2482 O O . ALA A 1 316 ? 4.527 7.055 8.32 1 98.12 316 ALA A O 1
ATOM 2483 N N . ALA A 1 317 ? 6.363 8.32 7.93 1 98.25 317 ALA A N 1
ATOM 2484 C CA . ALA A 1 317 ? 5.574 9.414 7.363 1 98.25 317 ALA A CA 1
ATOM 2485 C C . ALA A 1 317 ? 4.832 8.961 6.109 1 98.25 317 ALA A C 1
ATOM 2487 O O . ALA A 1 317 ? 3.652 9.273 5.93 1 98.25 317 ALA A O 1
ATOM 2488 N N . CYS A 1 318 ? 5.48 8.258 5.297 1 96.81 318 CYS A N 1
ATOM 2489 C CA . CYS A 1 318 ? 4.887 7.711 4.078 1 96.81 318 CYS A CA 1
ATOM 2490 C C . CYS A 1 318 ? 3.764 6.738 4.406 1 96.81 318 CYS A C 1
ATOM 2492 O O . CYS A 1 318 ? 2.676 6.824 3.834 1 96.81 318 CYS A O 1
ATOM 2494 N N . TYR A 1 319 ? 4.039 5.801 5.355 1 97.62 319 TYR A N 1
ATOM 2495 C CA . TYR A 1 319 ? 3.043 4.812 5.762 1 97.62 319 TYR A CA 1
ATOM 2496 C C . TYR A 1 319 ? 1.805 5.492 6.336 1 97.62 319 TYR A C 1
ATOM 2498 O O . TYR A 1 319 ? 0.677 5.141 5.984 1 97.62 319 TYR A O 1
ATOM 2506 N N . ALA A 1 320 ? 2.078 6.461 7.184 1 98.31 320 ALA A N 1
ATOM 2507 C CA . ALA A 1 320 ? 0.967 7.207 7.766 1 98.31 320 ALA A CA 1
ATOM 2508 C C . ALA A 1 320 ? 0.157 7.918 6.684 1 98.31 320 ALA A C 1
ATOM 2510 O O . ALA A 1 320 ? -1.073 7.969 6.754 1 98.31 320 ALA A O 1
ATOM 2511 N N . GLY A 1 321 ? 0.852 8.492 5.742 1 97.44 321 GLY A N 1
ATOM 2512 C CA . GLY A 1 321 ? 0.187 9.133 4.617 1 97.44 321 GLY A CA 1
ATOM 2513 C C . GLY A 1 321 ? -0.684 8.172 3.82 1 97.44 321 GLY A C 1
ATOM 2514 O O . GLY A 1 321 ? -1.809 8.516 3.449 1 97.44 321 GLY A O 1
ATOM 2515 N N . MET A 1 322 ? -0.196 6.984 3.59 1 95.88 322 MET A N 1
ATOM 2516 C CA . MET A 1 322 ? -0.973 5.965 2.891 1 95.88 322 MET A CA 1
ATOM 2517 C C . MET A 1 322 ? -2.197 5.559 3.703 1 95.88 322 MET A C 1
ATOM 2519 O O . MET A 1 322 ? -3.248 5.246 3.139 1 95.88 322 MET A O 1
ATOM 2523 N N . GLY A 1 323 ? -2.033 5.586 4.973 1 96.75 323 GLY A N 1
ATOM 2524 C CA . GLY A 1 323 ? -3.15 5.285 5.852 1 96.75 323 GLY A CA 1
ATOM 2525 C C . GLY A 1 323 ? -4.219 6.363 5.852 1 96.75 323 GLY A C 1
ATOM 2526 O O . GLY A 1 323 ? -5.348 6.121 5.418 1 96.75 323 GLY A O 1
ATOM 2527 N N . ILE A 1 324 ? -3.803 7.605 6.129 1 96.38 324 ILE A N 1
ATOM 2528 C CA . ILE A 1 324 ? -4.77 8.688 6.273 1 96.38 324 ILE A CA 1
ATOM 2529 C C . ILE A 1 324 ? -5.312 9.086 4.902 1 96.38 324 ILE A C 1
ATOM 2531 O O . ILE A 1 324 ? -6.414 9.633 4.797 1 96.38 324 ILE A O 1
ATOM 2535 N N . GLY A 1 325 ? -4.52 8.789 3.885 1 93.81 325 GLY A N 1
ATOM 2536 C CA . GLY A 1 325 ? -4.984 9.117 2.547 1 93.81 325 GLY A CA 1
ATOM 2537 C C . GLY A 1 325 ? -6.281 8.422 2.178 1 93.81 325 GLY A C 1
ATOM 2538 O O . GLY A 1 325 ? -6.996 8.867 1.28 1 93.81 325 GLY A O 1
ATOM 2539 N N . ASN A 1 326 ? -6.625 7.363 2.908 1 91.12 326 ASN A N 1
ATOM 2540 C CA . ASN A 1 326 ? -7.844 6.613 2.619 1 91.12 326 ASN A CA 1
ATOM 2541 C C . ASN A 1 326 ? -8.789 6.594 3.816 1 91.12 326 ASN A C 1
ATOM 2543 O O . ASN A 1 326 ? -10.008 6.605 3.65 1 91.12 326 ASN A O 1
ATOM 2547 N N . ALA A 1 327 ? -8.234 6.602 5 1 95.06 327 ALA A N 1
ATOM 2548 C CA . ALA A 1 327 ? -9.062 6.508 6.199 1 95.06 327 ALA A CA 1
ATOM 2549 C C . ALA A 1 327 ? -9.43 7.895 6.719 1 95.06 327 ALA A C 1
ATOM 2551 O O . ALA A 1 327 ? -10.492 8.078 7.32 1 95.06 327 ALA A O 1
ATOM 2552 N N . GLY A 1 328 ? -8.492 8.844 6.523 1 94.88 328 GLY A N 1
ATOM 2553 C CA . GLY A 1 328 ? -8.703 10.195 7.031 1 94.88 328 GLY A CA 1
ATOM 2554 C C . GLY A 1 328 ? -8.25 10.367 8.469 1 94.88 328 GLY A C 1
ATOM 2555 O O . GLY A 1 328 ? -7.598 9.484 9.031 1 94.88 328 GLY A O 1
ATOM 2556 N N . VAL A 1 329 ? -8.414 11.562 8.922 1 95.12 329 VAL A N 1
ATOM 2557 C CA . VAL A 1 329 ? -8.125 11.945 10.305 1 95.12 329 VAL A CA 1
ATOM 2558 C C . VAL A 1 329 ? -9.406 12.391 10.992 1 95.12 329 VAL A C 1
ATOM 2560 O O . VAL A 1 329 ? -10.477 12.406 10.383 1 95.12 329 VAL A O 1
ATOM 2563 N N . HIS A 1 330 ? -9.375 12.688 12.297 1 93.81 330 HIS A N 1
ATOM 2564 C CA . HIS A 1 330 ? -10.594 13.07 12.992 1 93.81 330 HIS A CA 1
ATOM 2565 C C . HIS A 1 330 ? -10.336 14.219 13.969 1 93.81 330 HIS A C 1
ATOM 2567 O O . HIS A 1 330 ? -9.906 15.297 13.562 1 93.81 330 HIS A O 1
ATOM 2573 N N . PHE A 1 331 ? -10.445 14.062 15.234 1 94.5 331 PHE A N 1
ATOM 2574 C CA . PHE A 1 331 ? -10.594 15.164 16.172 1 94.5 331 PHE A CA 1
ATOM 2575 C C . PHE A 1 331 ? -9.281 15.93 16.328 1 94.5 331 PHE A C 1
ATOM 2577 O O . PHE A 1 331 ? -9.273 17.156 16.344 1 94.5 331 PHE A O 1
ATOM 2584 N N . CYS A 1 332 ? -8.141 15.258 16.469 1 96.5 332 CYS A N 1
ATOM 2585 C CA . CYS A 1 332 ? -6.883 15.969 16.688 1 96.5 332 CYS A CA 1
ATOM 2586 C C . CYS A 1 332 ? -6.621 16.969 15.562 1 96.5 332 CYS A C 1
ATOM 2588 O O . CYS A 1 332 ? -6.332 18.141 15.82 1 96.5 332 CYS A O 1
ATOM 2590 N N . HIS A 1 333 ? -6.723 16.516 14.359 1 95 333 HIS A N 1
ATOM 2591 C CA . HIS A 1 333 ? -6.516 17.391 13.219 1 95 333 HIS A CA 1
ATOM 2592 C C . HIS A 1 333 ? -7.633 18.422 13.109 1 95 333 HIS A C 1
ATOM 2594 O O . HIS A 1 333 ? -7.371 19.594 12.836 1 95 333 HIS A O 1
ATOM 2600 N N . GLY A 1 334 ? -8.859 18.016 13.328 1 92.5 334 GLY A N 1
ATOM 2601 C CA . GLY A 1 334 ? -9.969 18.953 13.289 1 92.5 334 GLY A CA 1
ATOM 2602 C C . GLY A 1 334 ? -9.828 20.094 14.281 1 92.5 334 GLY A C 1
ATOM 2603 O O . GLY A 1 334 ? -10.133 21.234 13.961 1 92.5 334 GLY A O 1
ATOM 2604 N N . LEU A 1 335 ? -9.375 19.781 15.461 1 94.81 335 LEU A N 1
ATOM 2605 C CA . LEU A 1 335 ? -9.234 20.781 16.531 1 94.81 335 LEU A CA 1
ATOM 2606 C C . LEU A 1 335 ? -7.977 21.625 16.328 1 94.81 335 LEU A C 1
ATOM 2608 O O . LEU A 1 335 ? -7.852 22.703 16.906 1 94.81 335 LEU A O 1
ATOM 2612 N N . SER A 1 336 ? -7.07 21.109 15.508 1 95.19 336 SER A N 1
ATOM 2613 C CA . SER A 1 336 ? -5.793 21.781 15.305 1 95.19 336 SER A CA 1
ATOM 2614 C C . SER A 1 336 ? -5.949 22.984 14.375 1 95.19 336 SER A C 1
ATOM 2616 O O . SER A 1 336 ? -5.191 23.953 14.477 1 95.19 336 SER A O 1
ATOM 2618 N N . TYR A 1 337 ? -6.941 22.938 13.531 1 91 337 TYR A N 1
ATOM 2619 C CA . TYR A 1 337 ? -7.027 23.938 12.461 1 91 337 TYR A CA 1
ATOM 2620 C C . TYR A 1 337 ? -7.309 25.328 13.031 1 91 337 TYR A C 1
ATOM 2622 O O . TYR A 1 337 ? -6.605 26.281 12.711 1 91 337 TYR A O 1
ATOM 2630 N N . PRO A 1 338 ? -8.219 25.469 14 1 92.19 338 PRO A N 1
ATOM 2631 C CA . PRO A 1 338 ? -8.406 26.781 14.602 1 92.19 338 PRO A CA 1
ATOM 2632 C C . PRO A 1 338 ? -7.211 27.234 15.438 1 92.19 338 PRO A C 1
ATOM 2634 O O . PRO A 1 338 ? -6.922 28.422 15.523 1 92.19 338 PRO A O 1
ATOM 2637 N N . ILE A 1 339 ? -6.527 26.281 16.047 1 93.94 339 ILE A N 1
ATOM 2638 C CA . ILE A 1 339 ? -5.363 26.609 16.875 1 93.94 339 ILE A CA 1
ATOM 2639 C C . ILE A 1 339 ? -4.277 27.234 16 1 93.94 339 ILE A C 1
ATOM 2641 O O . ILE A 1 339 ? -3.768 28.312 16.312 1 93.94 339 ILE A O 1
ATOM 2645 N N . SER A 1 340 ? -3.971 26.516 14.93 1 91 340 SER A N 1
ATOM 2646 C CA . SER A 1 340 ? -2.914 27 14.039 1 91 340 SER A CA 1
ATOM 2647 C C . SER A 1 340 ? -3.316 28.297 13.352 1 91 340 SER A C 1
ATOM 2649 O O . SER A 1 340 ? -2.477 29.172 13.133 1 91 340 SER A O 1
ATOM 2651 N N . SER A 1 341 ? -4.559 28.469 13 1 87.25 341 SER A N 1
ATOM 2652 C CA . SER A 1 341 ? -5.027 29.625 12.25 1 87.25 341 SER A CA 1
ATOM 2653 C C . SER A 1 341 ? -5.145 30.859 13.156 1 87.25 341 SER A C 1
ATOM 2655 O O . SER A 1 341 ? -4.844 31.969 12.727 1 87.25 341 SER A O 1
ATOM 2657 N N . GLN A 1 342 ? -5.465 30.719 14.43 1 86.81 342 GLN A N 1
ATOM 2658 C CA . GLN A 1 342 ? -5.773 31.844 15.305 1 86.81 342 GLN A CA 1
ATOM 2659 C C . GLN A 1 342 ? -4.594 32.188 16.203 1 86.81 342 GLN A C 1
ATOM 2661 O O . GLN A 1 342 ? -4.551 33.25 16.812 1 86.81 342 GLN A O 1
ATOM 2666 N N . GLY A 1 343 ? -3.703 31.266 16.297 1 87.31 343 GLY A N 1
ATOM 2667 C CA . GLY A 1 343 ? -2.572 31.469 17.188 1 87.31 343 GLY A CA 1
ATOM 2668 C C . GLY A 1 343 ? -1.805 32.75 16.922 1 87.31 343 GLY A C 1
ATOM 2669 O O . GLY A 1 343 ? -1.313 33.375 17.844 1 87.31 343 GLY A O 1
ATOM 2670 N N . LYS A 1 344 ? -1.77 33.125 15.695 1 81.38 344 LYS A N 1
ATOM 2671 C CA . LYS A 1 344 ? -0.991 34.281 15.297 1 81.38 344 LYS A CA 1
ATOM 2672 C C . LYS A 1 344 ? -1.67 35.594 15.75 1 81.38 344 LYS A C 1
ATOM 2674 O O . LYS A 1 344 ? -1.05 36.656 15.758 1 81.38 344 LYS A O 1
ATOM 2679 N N . PHE A 1 345 ? -2.912 35.5 16.234 1 80.94 345 PHE A N 1
ATOM 2680 C CA . PHE A 1 345 ? -3.666 36.688 16.625 1 80.94 345 PHE A CA 1
ATOM 2681 C C . PHE A 1 345 ? -3.766 36.812 18.141 1 80.94 345 PHE A C 1
ATOM 2683 O O . PHE A 1 345 ? -4.41 37.719 18.656 1 80.94 345 PHE A O 1
ATOM 2690 N N . CYS A 1 346 ? -3.111 35.906 18.781 1 87.25 346 CYS A N 1
ATOM 2691 C CA . CYS A 1 346 ? -3.1 35.969 20.234 1 87.25 346 CYS A CA 1
ATOM 2692 C C . CYS A 1 346 ? -2.344 37.188 20.734 1 87.25 346 CYS A C 1
ATOM 2694 O O . CYS A 1 346 ? -1.541 37.781 20 1 87.25 346 CYS A O 1
ATOM 2696 N N . SER A 1 347 ? -2.625 37.594 21.922 1 84.75 347 SER A N 1
ATOM 2697 C CA . SER A 1 347 ? -1.95 38.719 22.516 1 84.75 347 SER A CA 1
ATOM 2698 C C . SER A 1 347 ? -0.45 38.5 22.641 1 84.75 347 SER A C 1
ATOM 2700 O O . SER A 1 347 ? 0.348 39.406 22.5 1 84.75 347 SER A O 1
ATOM 2702 N N . LYS A 1 348 ? -0.037 37.375 22.938 1 88.81 348 LYS A N 1
ATOM 2703 C CA . LYS A 1 348 ? 1.35 36.906 22.938 1 88.81 348 LYS A CA 1
ATOM 2704 C C . LYS A 1 348 ? 1.533 35.688 22.031 1 88.81 348 LYS A C 1
ATOM 2706 O O . LYS A 1 348 ? 1.651 34.562 22.516 1 88.81 348 LYS A O 1
ATOM 2711 N N . PRO A 1 349 ? 1.651 35.938 20.781 1 90.06 349 PRO A N 1
ATOM 2712 C CA . PRO A 1 349 ? 1.691 34.844 19.812 1 90.06 349 PRO A CA 1
ATOM 2713 C C . PRO A 1 349 ? 2.936 33.969 19.969 1 90.06 349 PRO A C 1
ATOM 2715 O O . PRO A 1 349 ? 4.02 34.469 20.266 1 90.06 349 PRO A O 1
ATOM 2718 N N . TYR A 1 350 ? 2.758 32.75 19.812 1 90.81 350 TYR A N 1
ATOM 2719 C CA . TYR A 1 350 ? 3.842 31.766 19.906 1 90.81 350 TYR A CA 1
ATOM 2720 C C . TYR A 1 350 ? 4.801 31.906 18.719 1 90.81 350 TYR A C 1
ATOM 2722 O O . TYR A 1 350 ? 4.367 32.094 17.578 1 90.81 350 TYR A O 1
ATOM 2730 N N . VAL A 1 351 ? 6.074 31.938 19.016 1 90 351 VAL A N 1
ATOM 2731 C CA . VAL A 1 351 ? 7.133 31.938 18 1 90 351 VAL A CA 1
ATOM 2732 C C . VAL A 1 351 ? 8.102 30.797 18.266 1 90 351 VAL A C 1
ATOM 2734 O O . VAL A 1 351 ? 8.688 30.719 19.344 1 90 351 VAL A O 1
ATOM 2737 N N . ASP A 1 352 ? 8.203 29.938 17.297 1 88.88 352 ASP A N 1
ATOM 2738 C CA . ASP A 1 352 ? 9.133 28.812 17.438 1 88.88 352 ASP A CA 1
ATOM 2739 C C . ASP A 1 352 ? 10.539 29.203 16.969 1 88.88 352 ASP A C 1
ATOM 2741 O O . ASP A 1 352 ? 10.703 29.766 15.891 1 88.88 352 ASP A O 1
ATOM 2745 N N . PRO A 1 353 ? 11.516 28.938 17.703 1 82.94 353 PRO A N 1
ATOM 2746 C CA . PRO A 1 353 ? 12.875 29.375 17.375 1 82.94 353 PRO A CA 1
ATOM 2747 C C . PRO A 1 353 ? 13.414 28.719 16.109 1 82.94 353 PRO A C 1
ATOM 2749 O O . PRO A 1 353 ? 14.359 29.219 15.5 1 82.94 353 PRO A O 1
ATOM 2752 N N . GLU A 1 354 ? 12.914 27.641 15.719 1 84.12 354 GLU A N 1
ATOM 2753 C CA . GLU A 1 354 ? 13.469 26.922 14.586 1 84.12 354 GLU A CA 1
ATOM 2754 C C . GLU A 1 354 ? 12.633 27.141 13.328 1 84.12 354 GLU A C 1
ATOM 2756 O O . GLU A 1 354 ? 12.859 26.484 12.305 1 84.12 354 GLU A O 1
ATOM 2761 N N . TYR A 1 355 ? 11.711 28 13.516 1 82.06 355 TYR A N 1
ATOM 2762 C CA . TYR A 1 355 ? 10.938 28.438 12.352 1 82.06 355 TYR A CA 1
ATOM 2763 C C . TYR A 1 355 ? 11.273 29.875 11.984 1 82.06 355 TYR A C 1
ATOM 2765 O O . TYR A 1 355 ? 12.094 30.516 12.648 1 82.06 355 TYR A O 1
ATOM 2773 N N . ASP A 1 356 ? 10.938 30.516 10.836 1 72.25 356 ASP A N 1
ATOM 2774 C CA . ASP A 1 356 ? 11.375 31.75 10.188 1 72.25 356 ASP A CA 1
ATOM 2775 C C . ASP A 1 356 ? 11.047 32.969 11.039 1 72.25 356 ASP A C 1
ATOM 2777 O O . ASP A 1 356 ? 10.883 34.062 10.516 1 72.25 356 ASP A O 1
ATOM 2781 N N . GLY A 1 357 ? 10.945 32.844 12.266 1 70.19 357 GLY A N 1
ATOM 2782 C CA . GLY A 1 357 ? 10.859 34 13.164 1 70.19 357 GLY A CA 1
ATOM 2783 C C . GLY A 1 357 ? 9.469 34.625 13.203 1 70.19 357 GLY A C 1
ATOM 2784 O O . GLY A 1 357 ? 9.211 35.531 14.008 1 70.19 357 GLY A O 1
ATOM 2785 N N . HIS A 1 358 ? 8.633 34.188 12.375 1 78.62 358 HIS A N 1
ATOM 2786 C CA . HIS A 1 358 ? 7.27 34.719 12.445 1 78.62 358 HIS A CA 1
ATOM 2787 C C . HIS A 1 358 ? 6.391 33.844 13.344 1 78.62 358 HIS A C 1
ATOM 2789 O O . HIS A 1 358 ? 6.719 32.688 13.602 1 78.62 358 HIS A O 1
ATOM 2795 N N . SER A 1 359 ? 5.398 34.594 13.859 1 84.12 359 SER A N 1
ATOM 2796 C CA . SER A 1 359 ? 4.457 33.844 14.703 1 84.12 359 SER A CA 1
ATOM 2797 C C . SER A 1 359 ? 3.756 32.75 13.914 1 84.12 359 SER A C 1
ATOM 2799 O O . SER A 1 359 ? 3.234 33 12.828 1 84.12 359 SER A O 1
ATOM 2801 N N . LEU A 1 360 ? 3.934 31.594 14.438 1 87.44 360 LEU A N 1
ATOM 2802 C CA . LEU A 1 360 ? 3.338 30.422 13.82 1 87.44 360 LEU A CA 1
ATOM 2803 C C . LEU A 1 360 ? 3.27 29.25 14.805 1 87.44 360 LEU A C 1
ATOM 2805 O O . LEU A 1 360 ? 4.211 29.031 15.57 1 87.44 360 LEU A O 1
ATOM 2809 N N . ILE A 1 361 ? 2.152 28.75 14.875 1 93 361 ILE A N 1
ATOM 2810 C CA . ILE A 1 361 ? 2.057 27.484 15.578 1 93 361 ILE A CA 1
ATOM 2811 C C . ILE A 1 361 ? 2.189 26.328 14.578 1 93 361 ILE A C 1
ATOM 2813 O O . ILE A 1 361 ? 1.306 26.125 13.742 1 93 361 ILE A O 1
ATOM 2817 N N . PRO A 1 362 ? 3.291 25.578 14.641 1 92.44 362 PRO A N 1
ATOM 2818 C CA . PRO A 1 362 ? 3.479 24.469 13.695 1 92.44 362 PRO A CA 1
ATOM 2819 C C . PRO A 1 362 ? 2.34 23.453 13.75 1 92.44 362 PRO A C 1
ATOM 2821 O O . PRO A 1 362 ? 1.805 23.172 14.828 1 92.44 362 PRO A O 1
ATOM 2824 N N . HIS A 1 363 ? 2.035 22.906 12.625 1 92.75 363 HIS A N 1
ATOM 2825 C CA . HIS A 1 363 ? 0.877 22.031 12.461 1 92.75 363 HIS A CA 1
ATOM 2826 C C . HIS A 1 363 ? 0.917 20.875 13.453 1 92.75 363 HIS A C 1
ATOM 2828 O O . HIS A 1 363 ? -0.051 20.641 14.18 1 92.75 363 HIS A O 1
ATOM 2834 N N . GLY A 1 364 ? 2.061 20.141 13.523 1 95.88 364 GLY A N 1
ATOM 2835 C CA . GLY A 1 364 ? 2.174 19 14.414 1 95.88 364 GLY A CA 1
ATOM 2836 C C . GLY A 1 364 ? 1.959 19.344 15.875 1 95.88 364 GLY A C 1
ATOM 2837 O O . GLY A 1 364 ? 1.449 18.531 16.641 1 95.88 364 GLY A O 1
ATOM 2838 N N . LEU A 1 365 ? 2.377 20.578 16.266 1 96.62 365 LEU A N 1
ATOM 2839 C CA . LEU A 1 365 ? 2.164 21.047 17.625 1 96.62 365 LEU A CA 1
ATOM 2840 C C . LEU A 1 365 ? 0.683 21.312 17.891 1 96.62 365 LEU A C 1
ATOM 2842 O O . LEU A 1 365 ? 0.158 20.938 18.938 1 96.62 365 LEU A O 1
ATOM 2846 N N . SER A 1 366 ? 0.029 21.922 16.891 1 96.38 366 SER A N 1
ATOM 2847 C CA . SER A 1 366 ? -1.396 22.203 17.047 1 96.38 366 SER A CA 1
ATOM 2848 C C . SER A 1 366 ? -2.207 20.906 17.094 1 96.38 366 SER A C 1
ATOM 2850 O O . SER A 1 366 ? -3.271 20.859 17.703 1 96.38 366 SER A O 1
ATOM 2852 N N . VAL A 1 367 ? -1.732 19.859 16.453 1 97.44 367 VAL A N 1
ATOM 2853 C CA . VAL A 1 367 ? -2.439 18.578 16.375 1 97.44 367 VAL A CA 1
ATOM 2854 C C . VAL A 1 367 ? -2.281 17.812 17.688 1 97.44 367 VAL A C 1
ATOM 2856 O O . VAL A 1 367 ? -3.26 17.312 18.234 1 97.44 367 VAL A O 1
ATOM 2859 N N . ILE A 1 368 ? -1.059 17.812 18.25 1 98.38 368 ILE A N 1
ATOM 2860 C CA . ILE A 1 368 ? -0.761 16.906 19.359 1 98.38 368 ILE A CA 1
ATOM 2861 C C . ILE A 1 368 ? -1.288 17.484 20.672 1 98.38 368 ILE A C 1
ATOM 2863 O O . ILE A 1 368 ? -1.571 16.734 21.609 1 98.38 368 ILE A O 1
ATOM 2867 N N . VAL A 1 369 ? -1.477 18.766 20.75 1 98.19 369 VAL A N 1
ATOM 2868 C CA . VAL A 1 369 ? -1.754 19.453 22.016 1 98.19 369 VAL A CA 1
ATOM 2869 C C . VAL A 1 369 ? -3.098 18.984 22.578 1 98.19 369 VAL A C 1
ATOM 2871 O O . VAL A 1 369 ? -3.277 18.891 23.781 1 98.19 369 VAL A O 1
ATOM 2874 N N . THR A 1 370 ? -4.016 18.641 21.734 1 97.69 370 THR A N 1
ATOM 2875 C CA . THR A 1 370 ? -5.336 18.234 22.188 1 97.69 370 THR A CA 1
ATOM 2876 C C . THR A 1 370 ? -5.441 16.703 22.25 1 97.69 370 THR A C 1
ATOM 2878 O O . THR A 1 370 ? -6.418 16.172 22.766 1 97.69 370 THR A O 1
ATOM 2881 N N . ALA A 1 371 ? -4.477 16 21.719 1 98.38 371 ALA A N 1
ATOM 2882 C CA . ALA A 1 371 ? -4.551 14.562 21.5 1 98.38 371 ALA A CA 1
ATOM 2883 C C . ALA A 1 371 ? -4.836 13.812 22.797 1 98.38 371 ALA A C 1
ATOM 2885 O O . ALA A 1 371 ? -5.672 12.906 22.828 1 98.38 371 ALA A O 1
ATOM 2886 N N . PRO A 1 372 ? -4.16 14.156 23.969 1 97.88 372 PRO A N 1
ATOM 2887 C CA . PRO A 1 372 ? -4.469 13.438 25.203 1 97.88 372 PRO A CA 1
ATOM 2888 C C . PRO A 1 372 ? -5.945 13.516 25.594 1 97.88 372 PRO A C 1
ATOM 2890 O O . PRO A 1 372 ? -6.543 12.508 25.969 1 97.88 372 PRO A O 1
ATOM 2893 N N . ALA A 1 373 ? -6.512 14.703 25.469 1 95.81 373 ALA A N 1
ATOM 2894 C CA . ALA A 1 373 ? -7.934 14.875 25.781 1 95.81 373 ALA A CA 1
ATOM 2895 C C . ALA A 1 373 ? -8.797 14.125 24.766 1 95.81 373 ALA A C 1
ATOM 2897 O O . ALA A 1 373 ? -9.789 13.492 25.141 1 95.81 373 ALA A O 1
ATOM 2898 N N . VAL A 1 374 ? -8.477 14.188 23.469 1 96.12 374 VAL A N 1
ATOM 2899 C CA . VAL A 1 374 ? -9.242 13.578 22.391 1 96.12 374 VAL A CA 1
ATOM 2900 C C . VAL A 1 374 ? -9.344 12.07 22.625 1 96.12 374 VAL A C 1
ATOM 2902 O O . VAL A 1 374 ? -10.43 11.492 22.531 1 96.12 374 VAL A O 1
ATOM 2905 N N . PHE A 1 375 ? -8.258 11.422 22.938 1 96.5 375 PHE A N 1
ATOM 2906 C CA . PHE A 1 375 ? -8.25 9.961 23 1 96.5 375 PHE A CA 1
ATOM 2907 C C . PHE A 1 375 ? -8.859 9.469 24.312 1 96.5 375 PHE A C 1
ATOM 2909 O O . PHE A 1 375 ? -9.234 8.297 24.422 1 96.5 375 PHE A O 1
ATOM 2916 N N . GLN A 1 376 ? -8.977 10.344 25.312 1 92.81 376 GLN A N 1
ATOM 2917 C CA . GLN A 1 376 ? -9.758 10.008 26.484 1 92.81 376 GLN A CA 1
ATOM 2918 C C . GLN A 1 376 ? -11.25 9.977 26.172 1 92.81 376 GLN A C 1
ATOM 2920 O O . GLN A 1 376 ? -12.023 9.289 26.844 1 92.81 376 GLN A O 1
ATOM 2925 N N . PHE A 1 377 ? -11.664 10.727 25.156 1 91 377 PHE A N 1
ATOM 2926 C CA . PHE A 1 377 ? -13.055 10.734 24.719 1 91 377 PHE A CA 1
ATOM 2927 C C . PHE A 1 377 ? -13.305 9.625 23.703 1 91 377 PHE A C 1
ATOM 2929 O O . PHE A 1 377 ? -14.258 8.859 23.844 1 91 377 PHE A O 1
ATOM 2936 N N . THR A 1 378 ? -12.43 9.438 22.734 1 93.62 378 THR A N 1
ATOM 2937 C CA . THR A 1 378 ? -12.688 8.57 21.594 1 93.62 378 THR A CA 1
ATOM 2938 C C . THR A 1 378 ? -12.492 7.105 21.969 1 93.62 378 THR A C 1
ATOM 2940 O O . THR A 1 378 ? -12.953 6.207 21.266 1 93.62 378 THR A O 1
ATOM 2943 N N . VAL A 1 379 ? -11.805 6.84 23.141 1 95 379 VAL A N 1
ATOM 2944 C CA . VAL A 1 379 ? -11.609 5.465 23.594 1 95 379 VAL A CA 1
ATOM 2945 C C . VAL A 1 379 ? -12.961 4.785 23.781 1 95 379 VAL A C 1
ATOM 2947 O O . VAL A 1 379 ? -13.094 3.574 23.578 1 95 379 VAL A O 1
ATOM 2950 N N . TRP A 1 380 ? -13.984 5.551 24.016 1 91.25 380 TRP A N 1
ATOM 2951 C CA . TRP A 1 380 ? -15.312 5.016 24.297 1 91.25 380 TRP A CA 1
ATOM 2952 C C . TRP A 1 380 ? -16 4.555 23.016 1 91.25 380 TRP A C 1
ATOM 2954 O O . TRP A 1 380 ? -16.969 3.791 23.047 1 91.25 380 TRP A O 1
ATOM 2964 N N . ALA A 1 381 ? -15.547 5.062 21.859 1 89.62 381 ALA A N 1
ATOM 2965 C CA . ALA A 1 381 ? -16.094 4.641 20.578 1 89.62 381 ALA A CA 1
ATOM 2966 C C . ALA A 1 381 ? -15.594 3.256 20.188 1 89.62 381 ALA A C 1
ATOM 2968 O O . ALA A 1 381 ? -16.312 2.477 19.562 1 89.62 381 ALA A O 1
ATOM 2969 N N . ASN A 1 382 ? -14.398 2.939 20.531 1 91.62 382 ASN A N 1
ATOM 2970 C CA . ASN A 1 382 ? -13.789 1.662 20.172 1 91.62 382 ASN A CA 1
ATOM 2971 C C . ASN A 1 382 ? -12.625 1.326 21.109 1 91.62 382 ASN A C 1
ATOM 2973 O O . ASN A 1 382 ? -11.461 1.421 20.719 1 91.62 382 ASN A O 1
ATOM 2977 N N . PRO A 1 383 ? -12.891 0.853 22.297 1 93.94 383 PRO A N 1
ATOM 2978 C CA . PRO A 1 383 ? -11.852 0.571 23.281 1 93.94 383 PRO A CA 1
ATOM 2979 C C . PRO A 1 383 ? -10.82 -0.438 22.781 1 93.94 383 PRO A C 1
ATOM 2981 O O . PRO A 1 383 ? -9.625 -0.312 23.078 1 93.94 383 PRO A O 1
ATOM 2984 N N . LYS A 1 384 ? -11.203 -1.389 22 1 94.75 384 LYS A N 1
ATOM 2985 C CA . LYS A 1 384 ? -10.312 -2.438 21.531 1 94.75 384 LYS A CA 1
ATOM 2986 C C . LYS A 1 384 ? -9.219 -1.86 20.641 1 94.75 384 LYS A C 1
ATOM 2988 O O . LYS A 1 384 ? -8.047 -2.213 20.766 1 94.75 384 LYS A O 1
ATOM 2993 N N . ARG A 1 385 ? -9.586 -1.015 19.719 1 96.56 385 ARG A N 1
ATOM 2994 C CA . ARG A 1 385 ? -8.609 -0.409 18.812 1 96.56 385 ARG A CA 1
ATOM 2995 C C . ARG A 1 385 ? -7.676 0.531 19.578 1 96.56 385 ARG A C 1
ATOM 2997 O O . ARG A 1 385 ? -6.484 0.601 19.281 1 96.56 385 ARG A O 1
ATOM 3004 N N . HIS A 1 386 ? -8.289 1.253 20.562 1 97.44 386 HIS A N 1
ATOM 3005 C CA . HIS A 1 386 ? -7.449 2.115 21.375 1 97.44 386 HIS A CA 1
ATOM 3006 C C . HIS A 1 386 ? -6.465 1.299 22.219 1 97.44 386 HIS A C 1
ATOM 3008 O O . HIS A 1 386 ? -5.312 1.7 22.391 1 97.44 386 HIS A O 1
ATOM 3014 N N . LEU A 1 387 ? -6.926 0.156 22.719 1 98.06 387 LEU A N 1
ATOM 3015 C CA . LEU A 1 387 ? -6.062 -0.747 23.484 1 98.06 387 LEU A CA 1
ATOM 3016 C C . LEU A 1 387 ? -4.914 -1.252 22.609 1 98.06 387 LEU A C 1
ATOM 3018 O O . LEU A 1 387 ? -3.76 -1.25 23.047 1 98.06 387 LEU A O 1
ATOM 3022 N N . GLU A 1 388 ? -5.223 -1.678 21.406 1 97.69 388 GLU A N 1
ATOM 3023 C CA . GLU A 1 388 ? -4.203 -2.166 20.484 1 97.69 388 GLU A CA 1
ATOM 3024 C C . GLU A 1 388 ? -3.16 -1.091 20.203 1 97.69 388 GLU A C 1
ATOM 3026 O O . GLU A 1 388 ? -1.957 -1.362 20.234 1 97.69 388 GLU A O 1
ATOM 3031 N N . ALA A 1 389 ? -3.621 0.106 19.922 1 98.56 389 ALA A N 1
ATOM 3032 C CA . ALA A 1 389 ? -2.711 1.213 19.641 1 98.56 389 ALA A CA 1
ATOM 3033 C C . ALA A 1 389 ? -1.798 1.49 20.828 1 98.56 389 ALA A C 1
ATOM 3035 O O . ALA A 1 389 ? -0.589 1.672 20.672 1 98.56 389 ALA A O 1
ATOM 3036 N N . ALA A 1 390 ? -2.406 1.526 22.016 1 98.62 390 ALA A N 1
ATOM 3037 C CA . ALA A 1 390 ? -1.63 1.77 23.219 1 98.62 390 ALA A CA 1
ATOM 3038 C C . ALA A 1 390 ? -0.557 0.701 23.406 1 98.62 390 ALA A C 1
ATOM 3040 O O . ALA A 1 390 ? 0.583 1.013 23.766 1 98.62 390 ALA A O 1
ATOM 3041 N N . ARG A 1 391 ? -0.919 -0.508 23.172 1 98.56 391 ARG A N 1
ATOM 3042 C CA . ARG A 1 391 ? 0.019 -1.612 23.328 1 98.56 391 ARG A CA 1
ATOM 3043 C C . ARG A 1 391 ? 1.154 -1.527 22.328 1 98.56 391 ARG A C 1
ATOM 3045 O O . ARG A 1 391 ? 2.312 -1.788 22.656 1 98.56 391 ARG A O 1
ATOM 3052 N N . ILE A 1 392 ? 0.841 -1.209 21.078 1 98.5 392 ILE A N 1
ATOM 3053 C CA . ILE A 1 392 ? 1.877 -1.053 20.062 1 98.5 392 ILE A CA 1
ATOM 3054 C C . ILE A 1 392 ? 2.857 0.038 20.5 1 98.5 392 ILE A C 1
ATOM 3056 O O . ILE A 1 392 ? 4.062 -0.07 20.25 1 98.5 392 ILE A O 1
ATOM 3060 N N . LEU A 1 393 ? 2.312 1.053 21.156 1 98.69 393 LEU A N 1
ATOM 3061 C CA . LEU A 1 393 ? 3.141 2.18 21.578 1 98.69 393 LEU A CA 1
ATOM 3062 C C . LEU A 1 393 ? 3.852 1.872 22.891 1 98.69 393 LEU A C 1
ATOM 3064 O O . LEU A 1 393 ? 4.461 2.758 23.484 1 98.69 393 LEU A O 1
ATOM 3068 N N . GLY A 1 394 ? 3.68 0.655 23.438 1 97.81 394 GLY A N 1
ATOM 3069 C CA . GLY A 1 394 ? 4.523 0.211 24.531 1 97.81 394 GLY A CA 1
ATOM 3070 C C . GLY A 1 394 ? 3.762 0.015 25.828 1 97.81 394 GLY A C 1
ATOM 3071 O O . GLY A 1 394 ? 4.355 -0.305 26.859 1 97.81 394 GLY A O 1
ATOM 3072 N N . ALA A 1 395 ? 2.438 0.174 25.797 1 98.12 395 ALA A N 1
ATOM 3073 C CA . ALA A 1 395 ? 1.655 0.015 27.031 1 98.12 395 ALA A CA 1
ATOM 3074 C C . ALA A 1 395 ? 1.551 -1.454 27.422 1 98.12 395 ALA A C 1
ATOM 3076 O O . ALA A 1 395 ? 1.417 -2.328 26.562 1 98.12 395 ALA A O 1
ATOM 3077 N N . ASP A 1 396 ? 1.614 -1.698 28.719 1 97.31 396 ASP A N 1
ATOM 3078 C CA . ASP A 1 396 ? 1.365 -3.023 29.266 1 97.31 396 ASP A CA 1
ATOM 3079 C C . ASP A 1 396 ? -0.035 -3.111 29.875 1 97.31 396 ASP A C 1
ATOM 3081 O O . ASP A 1 396 ? -0.204 -2.977 31.094 1 97.31 396 ASP A O 1
ATOM 3085 N N . LEU A 1 397 ? -1.02 -3.258 29.094 1 97.69 397 LEU A N 1
ATOM 3086 C CA . LEU A 1 397 ? -2.42 -3.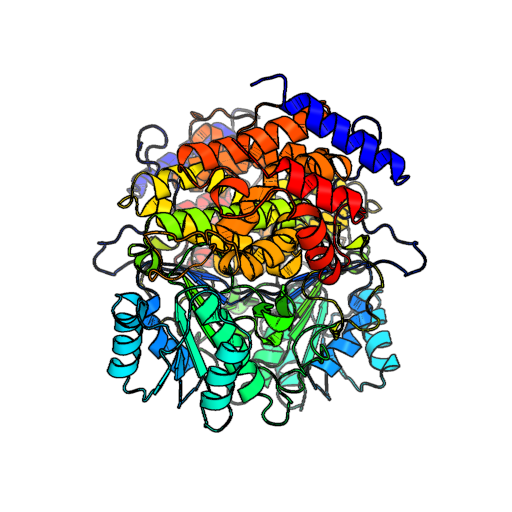346 29.484 1 97.69 397 LEU A CA 1
ATOM 3087 C C . LEU A 1 397 ? -2.988 -4.727 29.172 1 97.69 397 LEU A C 1
ATOM 3089 O O . LEU A 1 397 ? -2.676 -5.309 28.125 1 97.69 397 LEU A O 1
ATOM 3093 N N . PRO A 1 398 ? -3.754 -5.254 30.062 1 96.94 398 PRO A N 1
ATOM 3094 C CA . PRO A 1 398 ? -4.391 -6.543 29.781 1 96.94 398 PRO A CA 1
ATOM 3095 C C . PRO A 1 398 ? -5.539 -6.43 28.781 1 96.94 398 PRO A C 1
ATOM 3097 O O . PRO A 1 398 ? -6.027 -5.328 28.516 1 96.94 398 PRO A O 1
ATOM 3100 N N . ASP A 1 399 ? -5.98 -7.512 28.281 1 93.69 399 ASP A N 1
ATOM 3101 C CA . ASP A 1 399 ? -7.051 -7.566 27.297 1 93.69 399 ASP A CA 1
ATOM 3102 C C . ASP A 1 399 ? -8.352 -7.008 27.859 1 93.69 399 ASP A C 1
ATOM 3104 O O . ASP A 1 399 ? -9.172 -6.465 27.109 1 93.69 399 ASP A O 1
ATOM 3108 N N . ASN A 1 400 ? -8.5 -7.102 29.203 1 94.25 400 ASN A N 1
ATOM 3109 C CA . ASN A 1 400 ? -9.758 -6.691 29.812 1 94.25 400 ASN A CA 1
ATOM 3110 C C . ASN A 1 400 ? -9.641 -5.316 30.469 1 94.25 400 ASN A C 1
ATOM 3112 O O . ASN A 1 400 ? -10.422 -4.977 31.359 1 94.25 400 ASN A O 1
ATOM 3116 N N . ALA A 1 401 ? -8.625 -4.598 30.062 1 95.56 401 ALA A N 1
ATOM 3117 C CA . ALA A 1 401 ? -8.5 -3.236 30.578 1 95.56 401 ALA A CA 1
ATOM 3118 C C . ALA A 1 401 ? -9.758 -2.424 30.281 1 95.56 401 ALA A C 1
ATOM 3120 O O . ALA A 1 401 ? -10.352 -2.555 29.203 1 95.56 401 ALA A O 1
ATOM 3121 N N . SER A 1 402 ? -10.172 -1.548 31.25 1 93.25 402 SER A N 1
ATOM 3122 C CA . SER A 1 402 ? -11.344 -0.698 31.062 1 93.25 402 SER A CA 1
ATOM 3123 C C . SER A 1 402 ? -11.047 0.438 30.094 1 93.25 402 SER A C 1
ATOM 3125 O O . SER A 1 402 ? -9.891 0.84 29.922 1 93.25 402 SER A O 1
ATOM 3127 N N . PRO A 1 403 ? -12.07 0.953 29.453 1 92.88 403 PRO A N 1
ATOM 3128 C CA . PRO A 1 403 ? -11.859 2.115 28.578 1 92.88 403 PRO A CA 1
ATOM 3129 C C . PRO A 1 403 ? -11.148 3.266 29.297 1 92.88 403 PRO A C 1
ATOM 3131 O O . PRO A 1 403 ? -10.312 3.943 28.703 1 92.88 403 PRO A O 1
ATOM 3134 N N . GLU A 1 404 ? -11.469 3.467 30.547 1 92.75 404 GLU A N 1
ATOM 3135 C CA . GLU A 1 404 ? -10.836 4.523 31.328 1 92.75 404 GLU A CA 1
ATOM 3136 C C . GLU A 1 404 ? -9.328 4.293 31.453 1 92.75 404 GLU A C 1
ATOM 3138 O O . GLU A 1 404 ? -8.539 5.211 31.25 1 92.75 404 GLU A O 1
ATOM 3143 N N . GLN A 1 405 ? -8.992 3.045 31.734 1 95.06 405 GLN A N 1
ATOM 3144 C CA . GLN A 1 405 ? -7.578 2.693 31.859 1 95.06 405 GLN A CA 1
ATOM 3145 C C . GLN A 1 405 ? -6.855 2.85 30.516 1 95.06 405 GLN A C 1
ATOM 3147 O O . GLN A 1 405 ? -5.734 3.363 30.469 1 95.06 405 GLN A O 1
ATOM 3152 N N . ILE A 1 406 ? -7.512 2.412 29.453 1 96.69 406 ILE A N 1
ATOM 3153 C CA . ILE A 1 406 ? -6.926 2.475 28.125 1 96.69 406 ILE A CA 1
ATOM 3154 C C . ILE A 1 406 ? -6.703 3.932 27.719 1 96.69 406 ILE A C 1
ATOM 3156 O O . ILE A 1 406 ? -5.605 4.309 27.312 1 96.69 406 ILE A O 1
ATOM 3160 N N . GLY A 1 407 ? -7.766 4.77 27.875 1 95.25 407 GLY A N 1
ATOM 3161 C CA . GLY A 1 407 ? -7.691 6.18 27.516 1 95.25 407 GLY A CA 1
ATOM 3162 C C . GLY A 1 407 ? -6.637 6.938 28.297 1 95.25 407 GLY A C 1
ATOM 3163 O O . GLY A 1 407 ? -5.902 7.75 27.734 1 95.25 407 GLY A O 1
ATOM 3164 N N . GLU A 1 408 ? -6.52 6.676 29.531 1 95.06 408 GLU A N 1
ATOM 3165 C CA . GLU A 1 408 ? -5.539 7.336 30.391 1 95.06 408 GLU A CA 1
ATOM 3166 C C . GLU A 1 408 ? -4.117 6.941 30 1 95.06 408 GLU A C 1
ATOM 3168 O O . GLU A 1 408 ? -3.223 7.789 29.953 1 95.06 408 GLU A O 1
ATOM 3173 N N . THR A 1 409 ? -3.936 5.633 29.844 1 97.38 409 THR A N 1
ATOM 3174 C CA . THR A 1 409 ? -2.611 5.141 29.484 1 97.38 409 THR A CA 1
ATOM 3175 C C . THR A 1 409 ? -2.156 5.73 28.156 1 97.38 409 THR A C 1
ATOM 3177 O O . THR A 1 409 ? -1.004 6.145 28.016 1 97.38 409 THR A O 1
ATOM 3180 N N . LEU A 1 410 ? -3.062 5.754 27.156 1 97.69 410 LEU A N 1
ATOM 3181 C CA . LEU A 1 410 ? -2.73 6.332 25.859 1 97.69 410 LEU A CA 1
ATOM 3182 C C . LEU A 1 410 ? -2.408 7.816 25.984 1 97.69 410 LEU A C 1
ATOM 3184 O O . LEU A 1 410 ? -1.446 8.305 25.391 1 97.69 410 LEU A O 1
ATOM 3188 N N . ALA A 1 411 ? -3.189 8.555 26.766 1 97.06 411 ALA A N 1
ATOM 3189 C CA . ALA A 1 411 ? -2.932 9.977 27.016 1 97.06 411 ALA A CA 1
ATOM 3190 C C . ALA A 1 411 ? -1.563 10.172 27.656 1 97.06 411 ALA A C 1
ATOM 3192 O O . ALA A 1 411 ? -0.836 11.109 27.297 1 97.06 411 ALA A O 1
ATOM 3193 N N . GLU A 1 412 ? -1.239 9.305 28.562 1 97.31 412 GLU A N 1
ATOM 3194 C CA . GLU A 1 412 ? 0.043 9.406 29.25 1 97.31 412 GLU A CA 1
ATOM 3195 C C . GLU A 1 412 ? 1.207 9.156 28.297 1 97.31 412 GLU A C 1
ATOM 3197 O O . GLU A 1 412 ? 2.256 9.797 28.406 1 97.31 412 GLU A O 1
ATOM 3202 N N . ILE A 1 413 ? 1.039 8.211 27.438 1 98.5 413 ILE A N 1
ATOM 3203 C CA . ILE A 1 413 ? 2.061 7.953 26.422 1 98.5 413 ILE A CA 1
ATOM 3204 C C . ILE A 1 413 ? 2.287 9.211 25.594 1 98.5 413 ILE A C 1
ATOM 3206 O O . ILE A 1 413 ? 3.428 9.617 25.359 1 98.5 413 ILE A O 1
ATOM 3210 N N . LEU A 1 414 ? 1.228 9.844 25.188 1 98.56 414 LEU A N 1
ATOM 3211 C CA . LEU A 1 414 ? 1.318 11.047 24.375 1 98.56 414 LEU A CA 1
ATOM 3212 C C . LEU A 1 414 ? 1.981 12.188 25.141 1 98.56 414 LEU A C 1
ATOM 3214 O O . LEU A 1 414 ? 2.854 12.875 24.609 1 98.56 414 LEU A O 1
ATOM 3218 N N . ARG A 1 415 ? 1.616 12.352 26.375 1 98.12 415 ARG A N 1
ATOM 3219 C CA . ARG A 1 415 ? 2.213 13.375 27.219 1 98.12 415 ARG A CA 1
ATOM 3220 C C . ARG A 1 415 ? 3.701 13.125 27.422 1 98.12 415 ARG A C 1
ATOM 3222 O O . ARG A 1 415 ? 4.492 14.062 27.516 1 98.12 415 ARG A O 1
ATOM 3229 N N . SER A 1 416 ? 4.023 11.852 27.531 1 98.5 416 SER A N 1
ATOM 3230 C CA . SER A 1 416 ? 5.426 11.523 27.766 1 98.5 416 SER A CA 1
ATOM 3231 C C . SER A 1 416 ? 6.301 11.953 26.594 1 98.5 416 SER A C 1
ATOM 3233 O O . SER A 1 416 ? 7.43 12.414 26.797 1 98.5 416 SER A O 1
ATOM 3235 N N . TYR A 1 417 ? 5.844 11.812 25.359 1 98.62 417 TYR A N 1
ATOM 3236 C CA . TYR A 1 417 ? 6.574 12.336 24.203 1 98.62 417 TYR A CA 1
ATOM 3237 C C . TYR A 1 417 ? 6.727 13.844 24.297 1 98.62 417 TYR A C 1
ATOM 3239 O O . TYR A 1 417 ? 7.812 14.383 24.078 1 98.62 417 TYR A O 1
ATOM 3247 N N . MET A 1 418 ? 5.613 14.547 24.594 1 98.44 418 MET A N 1
ATOM 3248 C CA . MET A 1 418 ? 5.617 16 24.672 1 98.44 418 MET A CA 1
ATOM 3249 C C . MET A 1 418 ? 6.598 16.5 25.734 1 98.44 418 MET A C 1
ATOM 3251 O O . MET A 1 418 ? 7.355 17.438 25.5 1 98.44 418 MET A O 1
ATOM 3255 N N . LYS A 1 419 ? 6.566 15.836 26.828 1 98 419 LYS A N 1
ATOM 3256 C CA . LYS A 1 419 ? 7.461 16.188 27.938 1 98 419 LYS A CA 1
ATOM 3257 C C . LYS A 1 419 ? 8.922 15.938 27.547 1 98 419 LYS A C 1
ATOM 3259 O O . LYS A 1 419 ? 9.773 16.797 27.781 1 98 419 LYS A O 1
ATOM 3264 N N . ASP A 1 420 ? 9.148 14.75 27 1 98.12 420 ASP A N 1
ATOM 3265 C CA . ASP A 1 420 ? 10.508 14.383 26.609 1 98.12 420 ASP A CA 1
ATOM 3266 C C . ASP A 1 420 ? 11.078 15.383 25.609 1 98.12 420 ASP A C 1
ATOM 3268 O O . ASP A 1 420 ? 12.258 15.711 25.656 1 98.12 420 ASP A O 1
ATOM 3272 N N . PHE A 1 421 ? 10.273 15.852 24.703 1 97.94 421 PHE A N 1
ATOM 3273 C CA . PHE A 1 421 ? 10.742 16.734 23.625 1 97.94 421 PHE A CA 1
ATOM 3274 C C . PHE A 1 421 ? 10.633 18.188 24.047 1 97.94 421 PHE A C 1
ATOM 3276 O O . PHE A 1 421 ? 11.086 19.078 23.328 1 97.94 421 PHE A O 1
ATOM 3283 N N . LYS A 1 422 ? 9.969 18.453 25.188 1 96.81 422 LYS A N 1
ATOM 3284 C CA . LYS A 1 422 ? 9.859 19.781 25.781 1 96.81 422 LYS A CA 1
ATOM 3285 C C . LYS A 1 422 ? 9.109 20.75 24.875 1 96.81 422 LYS A C 1
ATOM 3287 O O . LYS A 1 422 ? 9.562 21.859 24.625 1 96.81 422 LYS A O 1
ATOM 3292 N N . VAL A 1 423 ? 8.07 20.281 24.312 1 97 423 VAL A N 1
ATOM 3293 C CA . VAL A 1 423 ? 7.23 21.172 23.516 1 97 423 VAL A CA 1
ATOM 3294 C C . VAL A 1 423 ? 6.379 22.047 24.438 1 97 423 VAL A C 1
ATOM 3296 O O . VAL A 1 423 ? 6.281 21.766 25.641 1 97 423 VAL A O 1
ATOM 3299 N N . PRO A 1 424 ? 5.758 23.125 23.906 1 96.31 424 PRO A N 1
ATOM 3300 C CA . PRO A 1 424 ? 4.902 23.969 24.75 1 96.31 424 PRO A CA 1
ATOM 3301 C C . PRO A 1 424 ? 3.84 23.172 25.5 1 96.31 424 PRO A C 1
ATOM 3303 O O . PRO A 1 424 ? 3.229 22.266 24.938 1 96.31 424 PRO A O 1
ATOM 3306 N N . ASN A 1 425 ? 3.693 23.516 26.781 1 97.25 425 ASN A N 1
ATOM 3307 C CA . ASN A 1 425 ? 2.76 22.797 27.641 1 97.25 425 ASN A CA 1
ATOM 3308 C C . ASN A 1 425 ? 1.337 23.328 27.5 1 97.25 425 ASN A C 1
ATOM 3310 O O . ASN A 1 425 ? 0.831 24 28.391 1 97.25 425 ASN A O 1
ATOM 3314 N N . GLY A 1 426 ? 0.706 22.922 26.422 1 96.62 426 GLY A N 1
ATOM 3315 C CA . GLY A 1 426 ? -0.701 23.234 26.219 1 96.62 426 GLY A CA 1
ATOM 3316 C C . GLY A 1 426 ? -0.928 24.578 25.547 1 96.62 426 GLY A C 1
ATOM 3317 O O . GLY A 1 426 ? 0.027 25.234 25.141 1 96.62 426 GLY A O 1
ATOM 3318 N N . LEU A 1 427 ? -2.271 24.984 25.453 1 97.19 427 LEU A N 1
ATOM 3319 C CA . LEU A 1 427 ? -2.707 26.203 24.797 1 97.19 427 LEU A CA 1
ATOM 3320 C C . LEU A 1 427 ? -2.18 27.438 25.531 1 97.19 427 LEU A C 1
ATOM 3322 O O . LEU A 1 427 ? -1.902 28.469 24.922 1 97.19 427 LEU A O 1
ATOM 3326 N N . SER A 1 428 ? -1.952 27.234 26.828 1 95.69 428 SER A N 1
ATOM 3327 C CA . SER A 1 428 ? -1.453 28.344 27.641 1 95.69 428 SER A CA 1
ATOM 3328 C C . SER A 1 428 ? -0.083 28.812 27.172 1 95.69 428 SER A C 1
ATOM 3330 O O . SER A 1 428 ? 0.158 30.016 27.031 1 95.69 428 SER A O 1
ATOM 3332 N N . GLU A 1 429 ? 0.755 27.875 26.812 1 95.56 429 GLU A N 1
ATOM 3333 C CA . GLU A 1 429 ? 2.113 28.219 26.406 1 95.56 429 GLU A CA 1
ATOM 3334 C C . GLU A 1 429 ? 2.18 28.5 24.906 1 95.56 429 GLU A C 1
ATOM 3336 O O . GLU A 1 429 ? 3.242 28.844 24.375 1 95.56 429 GLU A O 1
ATOM 3341 N N . MET A 1 430 ? 1.064 28.375 24.266 1 95.44 430 MET A N 1
ATOM 3342 C CA . MET A 1 430 ? 1.009 28.672 22.844 1 95.44 430 MET A CA 1
ATOM 3343 C C . MET A 1 430 ? 0.434 30.062 22.594 1 95.44 430 MET A C 1
ATOM 3345 O O . MET A 1 430 ? 0.193 30.438 21.453 1 95.44 430 MET A O 1
ATOM 3349 N N . GLY A 1 431 ? 0.177 30.781 23.688 1 93.75 431 GLY A N 1
ATOM 3350 C CA . GLY A 1 431 ? -0.173 32.188 23.562 1 93.75 431 GLY A CA 1
ATOM 3351 C C . GLY A 1 431 ? -1.657 32.469 23.734 1 93.75 431 GLY A C 1
ATOM 3352 O O . GLY A 1 431 ? -2.092 33.625 23.75 1 93.75 431 GLY A O 1
ATOM 3353 N N . PHE A 1 432 ? -2.461 31.438 23.922 1 95.5 432 PHE A N 1
ATOM 3354 C CA . PHE A 1 432 ? -3.904 31.609 24.047 1 95.5 432 PHE A CA 1
ATOM 3355 C C . PHE A 1 432 ? -4.27 32.094 25.438 1 95.5 432 PHE A C 1
ATOM 3357 O O . PHE A 1 432 ? -3.484 31.969 26.375 1 95.5 432 PHE A O 1
ATOM 3364 N N . GLU A 1 433 ? -5.484 32.688 25.453 1 93.62 433 GLU A N 1
ATOM 3365 C CA . GLU A 1 433 ? -6.062 33.094 26.734 1 93.62 433 GLU A CA 1
ATOM 3366 C C . GLU A 1 433 ? -7.207 32.188 27.156 1 93.62 433 GLU A C 1
ATOM 3368 O O . GLU A 1 433 ? -7.75 31.438 26.328 1 93.62 433 GLU A O 1
ATOM 3373 N N . LYS A 1 434 ? -7.562 32.188 28.359 1 89.12 434 LYS A N 1
ATOM 3374 C CA . LYS A 1 434 ? -8.508 31.25 28.922 1 89.12 434 LYS A CA 1
ATOM 3375 C C . LYS A 1 434 ? -9.891 31.391 28.281 1 89.12 434 LYS A C 1
ATOM 3377 O O . LYS A 1 434 ? -10.703 30.469 28.359 1 89.12 434 LYS A O 1
ATOM 3382 N N . ASP A 1 435 ? -10.164 32.469 27.719 1 89.5 435 ASP A N 1
ATOM 3383 C CA . ASP A 1 435 ? -11.484 32.656 27.125 1 89.5 435 ASP A CA 1
ATOM 3384 C C . ASP A 1 435 ? -11.531 32.125 25.703 1 89.5 435 ASP A C 1
ATOM 3386 O O . ASP A 1 435 ? -12.531 32.312 25 1 89.5 435 ASP A O 1
ATOM 3390 N N . CYS A 1 436 ? -10.555 31.422 25.266 1 92.25 436 CYS A N 1
ATOM 3391 C CA . CYS A 1 436 ? -10.422 31.016 23.875 1 92.25 436 CYS A CA 1
ATOM 3392 C C . CYS A 1 436 ? -11.227 29.766 23.594 1 92.25 436 CYS A C 1
ATOM 3394 O O . CYS A 1 436 ? -11.484 29.422 22.422 1 92.25 436 CYS A O 1
ATOM 3396 N N . PHE A 1 437 ? -11.68 29.031 24.578 1 94.81 437 PHE A N 1
ATOM 3397 C CA . PHE A 1 437 ? -12.188 27.672 24.391 1 94.81 437 PHE A CA 1
ATOM 3398 C C . PHE A 1 437 ? -13.438 27.672 23.531 1 94.81 437 PHE A C 1
ATOM 3400 O O . PHE A 1 437 ? -13.547 26.891 22.578 1 94.81 437 PHE A O 1
ATOM 3407 N N . GLU A 1 438 ? -14.328 28.547 23.812 1 93.19 438 GLU A N 1
ATOM 3408 C CA . GLU A 1 438 ? -15.57 28.625 23.047 1 93.19 438 GLU A CA 1
ATOM 3409 C C . GLU A 1 438 ? -15.32 29.094 21.625 1 93.19 438 GLU A C 1
ATOM 3411 O O . GLU A 1 438 ? -15.961 28.625 20.688 1 93.19 438 GLU A O 1
ATOM 3416 N N . LYS A 1 439 ? -14.461 30.078 21.5 1 91.81 439 LYS A N 1
ATOM 3417 C CA . LYS A 1 439 ? -14.125 30.594 20.172 1 91.81 439 LYS A CA 1
ATOM 3418 C C . LYS A 1 439 ? -13.5 29.516 19.297 1 91.81 439 LYS A C 1
ATOM 3420 O O . LYS A 1 439 ? -13.859 29.375 18.125 1 91.81 439 LYS A O 1
ATOM 3425 N N . LEU A 1 440 ? -12.586 28.781 19.906 1 94.38 440 LEU A N 1
ATOM 3426 C CA . LEU A 1 440 ? -11.953 27.688 19.172 1 94.38 440 LEU A CA 1
ATOM 3427 C C . LEU A 1 440 ? -12.961 26.609 18.828 1 94.38 440 LEU A C 1
ATOM 3429 O O . LEU A 1 440 ? -12.922 26.047 17.719 1 94.38 440 LEU A O 1
ATOM 3433 N N . ALA A 1 441 ? -13.828 26.297 19.734 1 93.81 441 ALA A N 1
ATOM 3434 C CA . ALA A 1 441 ? -14.828 25.266 19.516 1 93.81 441 ALA A CA 1
ATOM 3435 C C . ALA A 1 441 ? -15.766 25.625 18.375 1 93.81 441 ALA A C 1
ATOM 3437 O O . ALA A 1 441 ? -16.125 24.766 17.547 1 93.81 441 ALA A O 1
ATOM 3438 N N . ILE A 1 442 ? -16.188 26.875 18.297 1 90.88 442 ILE A N 1
ATOM 3439 C CA . ILE A 1 442 ? -17.062 27.344 17.219 1 90.88 442 ILE A CA 1
ATOM 3440 C C . ILE A 1 442 ? -16.344 27.203 15.883 1 90.88 442 ILE A C 1
ATOM 3442 O O . ILE A 1 442 ? -16.938 26.688 14.922 1 90.88 442 ILE A O 1
ATOM 3446 N N . ALA A 1 443 ? -15.102 27.594 15.828 1 89.25 443 ALA A N 1
ATOM 3447 C CA . ALA A 1 443 ? -14.328 27.516 14.594 1 89.25 443 ALA A CA 1
ATOM 3448 C C . ALA A 1 443 ? -14.117 26.062 14.164 1 89.25 443 ALA A C 1
ATOM 3450 O O . ALA A 1 443 ? -14.188 25.75 12.977 1 89.25 443 ALA A O 1
ATOM 3451 N N . ALA A 1 444 ? -13.844 25.188 15.102 1 89.75 444 ALA A N 1
ATOM 3452 C CA . ALA A 1 444 ? -13.586 23.781 14.812 1 89.75 444 ALA A CA 1
ATOM 3453 C C . ALA A 1 444 ? -14.844 23.094 14.266 1 89.75 444 ALA A C 1
ATOM 3455 O O . ALA A 1 444 ? -14.766 22.266 13.359 1 89.75 444 ALA A O 1
ATOM 3456 N N . SER A 1 445 ? -15.93 23.359 14.789 1 83.62 445 SER A N 1
ATOM 3457 C CA . SER A 1 445 ? -17.188 22.719 14.438 1 83.62 445 SER A CA 1
ATOM 3458 C C . SER A 1 445 ? -17.578 23.016 12.992 1 83.62 445 SER A C 1
ATOM 3460 O O . SER A 1 445 ? -18.266 22.219 12.352 1 83.62 445 SER A O 1
ATOM 3462 N N . SER A 1 446 ? -17.094 24.031 12.508 1 73.88 446 SER A N 1
ATOM 3463 C CA . SER A 1 446 ? -17.438 24.438 11.141 1 73.88 446 SER A CA 1
ATOM 3464 C C . SER A 1 446 ? -16.688 23.594 10.117 1 73.88 446 SER A C 1
ATOM 3466 O O . SER A 1 446 ? -17.109 23.5 8.961 1 73.88 446 SER A O 1
ATOM 3468 N N . GLY A 1 447 ? -15.641 22.922 10.516 1 67.44 447 GLY A N 1
ATOM 3469 C CA . GLY A 1 447 ? -14.805 22.203 9.562 1 67.44 447 GLY A CA 1
ATOM 3470 C C . GLY A 1 447 ? -14.906 20.703 9.695 1 67.44 447 GLY A C 1
ATOM 3471 O O . GLY A 1 447 ? -14.195 19.969 9.008 1 67.44 447 GLY A O 1
ATOM 3472 N N . PHE A 1 448 ? -15.766 20.297 10.633 1 66.5 448 PHE A N 1
ATOM 3473 C CA . PHE A 1 448 ? -15.773 18.875 10.93 1 66.5 448 PHE A CA 1
ATOM 3474 C C . PHE A 1 448 ? -16.422 18.078 9.797 1 66.5 448 PHE A C 1
ATOM 3476 O O . PHE A 1 448 ? -17.359 18.547 9.164 1 66.5 448 PHE A O 1
ATOM 3483 N N . THR A 1 449 ? -15.625 17.016 9.469 1 62.81 449 THR A N 1
ATOM 3484 C CA . THR A 1 449 ? -16.125 16.047 8.516 1 62.81 449 THR A CA 1
ATOM 3485 C C . THR A 1 449 ? -17.078 15.055 9.195 1 62.81 449 THR A C 1
ATOM 3487 O O . THR A 1 449 ? -17.25 15.094 10.414 1 62.81 449 THR A O 1
ATOM 3490 N N . ASN A 1 450 ? -17.672 14.227 8.391 1 68.5 450 ASN A N 1
ATOM 3491 C CA . ASN A 1 450 ? -18.641 13.25 8.859 1 68.5 450 ASN A CA 1
ATOM 3492 C C . ASN A 1 450 ? -17.969 11.93 9.258 1 68.5 450 ASN A C 1
ATOM 3494 O O . ASN A 1 450 ? -18.656 10.922 9.453 1 68.5 450 ASN A O 1
ATOM 3498 N N . ILE A 1 451 ? -16.594 11.977 9.406 1 83.31 451 ILE A N 1
ATOM 3499 C CA . ILE A 1 451 ? -15.984 10.68 9.695 1 83.31 451 ILE A CA 1
ATOM 3500 C C . ILE A 1 451 ? -15.305 10.719 11.062 1 83.31 451 ILE A C 1
ATOM 3502 O O . ILE A 1 451 ? -14.086 10.57 11.156 1 83.31 451 ILE A O 1
ATOM 3506 N N . PHE A 1 452 ? -15.969 11.031 12.102 1 88.75 452 PHE A N 1
ATOM 3507 C CA . PHE A 1 452 ? -15.484 11 13.469 1 88.75 452 PHE A CA 1
ATOM 3508 C C . PHE A 1 452 ? -15.984 9.75 14.195 1 88.75 452 PHE A C 1
ATOM 3510 O O . PHE A 1 452 ? -17.109 9.312 13.969 1 88.75 452 PHE A O 1
ATOM 3517 N N . PRO A 1 453 ? -15.18 9.219 14.969 1 91 453 PRO A N 1
ATOM 3518 C CA . PRO A 1 453 ? -15.523 7.926 15.57 1 91 453 PRO A CA 1
ATOM 3519 C C . PRO A 1 453 ? -16.672 8.031 16.562 1 91 453 PRO A C 1
ATOM 3521 O O . PRO A 1 453 ? -17.297 7.016 16.906 1 91 453 PRO A O 1
ATOM 3524 N N . ILE A 1 454 ? -16.938 9.188 17.062 1 87.94 454 ILE A N 1
ATOM 3525 C CA . ILE A 1 454 ? -17.984 9.383 18.062 1 87.94 454 ILE A CA 1
ATOM 3526 C C . ILE A 1 454 ? -18.641 10.75 17.875 1 87.94 454 ILE A C 1
ATOM 3528 O O . ILE A 1 454 ? -17.984 11.695 17.406 1 87.94 454 ILE A O 1
ATOM 3532 N N . GLU A 1 455 ? -19.891 10.797 18.172 1 84.25 455 GLU A N 1
ATOM 3533 C CA . GLU A 1 455 ? -20.609 12.062 18.047 1 84.25 455 GLU A CA 1
ATOM 3534 C C . GLU A 1 455 ? -20.094 13.086 19.062 1 84.25 455 GLU A C 1
ATOM 3536 O O . GLU A 1 455 ? -19.672 12.719 20.156 1 84.25 455 GLU A O 1
ATOM 3541 N N . THR A 1 456 ? -20.125 14.297 18.609 1 87 456 THR A N 1
ATOM 3542 C CA . THR A 1 456 ? -19.656 15.375 19.469 1 87 456 THR A CA 1
ATOM 3543 C C . THR A 1 456 ? -20.547 16.609 19.328 1 87 456 THR A C 1
ATOM 3545 O O . THR A 1 456 ? -21.562 16.562 18.625 1 87 456 THR A O 1
ATOM 3548 N N . ASN A 1 457 ? -20.391 17.5 20.234 1 86.94 457 ASN A N 1
ATOM 3549 C CA . ASN A 1 457 ? -21.016 18.812 20.172 1 86.94 457 ASN A CA 1
ATOM 3550 C C . ASN A 1 457 ? -20.062 19.906 20.625 1 86.94 457 ASN A C 1
ATOM 3552 O O . ASN A 1 457 ? -18.906 19.641 20.969 1 86.94 457 ASN A O 1
ATOM 3556 N N . ARG A 1 458 ? -20.531 21.094 20.562 1 89.62 458 ARG A N 1
ATOM 3557 C CA . ARG A 1 458 ? -19.688 22.25 20.859 1 89.62 458 ARG A CA 1
ATOM 3558 C C . ARG A 1 458 ? -19.188 22.219 22.297 1 89.62 458 ARG A C 1
ATOM 3560 O O . ARG A 1 458 ? -18.062 22.625 22.578 1 89.62 458 ARG A O 1
ATOM 3567 N N . GLU A 1 459 ? -20 21.781 23.141 1 89.31 459 GLU A N 1
ATOM 3568 C CA . GLU A 1 459 ? -19.641 21.734 24.562 1 89.31 459 GLU A CA 1
ATOM 3569 C C . GLU A 1 459 ? -18.484 20.75 24.781 1 89.31 459 GLU A C 1
ATOM 3571 O O . GLU A 1 459 ? -17.547 21.047 25.531 1 89.31 459 GLU A O 1
ATOM 3576 N N . ILE A 1 460 ? -18.594 19.594 24.172 1 89.56 460 ILE A N 1
ATOM 3577 C CA . ILE A 1 460 ? -17.547 18.578 24.312 1 89.56 460 ILE A CA 1
ATOM 3578 C C . ILE A 1 460 ? -16.25 19.094 23.703 1 89.56 460 ILE A C 1
ATOM 3580 O O . ILE A 1 460 ? -15.172 18.906 24.266 1 89.56 460 ILE A O 1
ATOM 3584 N N . ILE A 1 461 ? -16.359 19.75 22.562 1 93.31 461 ILE A N 1
ATOM 3585 C CA . ILE A 1 461 ? -15.195 20.312 21.875 1 93.31 461 ILE A CA 1
ATOM 3586 C C . ILE A 1 461 ? -14.539 21.359 22.75 1 93.31 461 ILE A C 1
ATOM 3588 O O . ILE A 1 461 ? -13.312 21.375 22.906 1 93.31 461 ILE A O 1
ATOM 3592 N N . ALA A 1 462 ? -15.352 22.25 23.312 1 93.62 462 ALA A N 1
ATOM 3593 C CA . ALA A 1 462 ? -14.82 23.281 24.203 1 93.62 462 ALA A CA 1
ATOM 3594 C C . ALA A 1 462 ? -14.125 22.656 25.406 1 93.62 462 ALA A C 1
ATOM 3596 O O . ALA A 1 462 ? -13.094 23.156 25.859 1 93.62 462 ALA A O 1
ATOM 3597 N N . LYS A 1 463 ? -14.719 21.641 25.891 1 92.62 463 LYS A N 1
ATOM 3598 C CA . LYS A 1 463 ? -14.117 20.938 27.016 1 92.62 463 LYS A CA 1
ATOM 3599 C C . LYS A 1 463 ? -12.773 20.328 26.641 1 92.62 463 LYS A C 1
ATOM 3601 O O . LYS A 1 463 ? -11.836 20.312 27.438 1 92.62 463 LYS A O 1
ATOM 3606 N N . MET A 1 464 ? -12.664 19.703 25.469 1 93.94 464 MET A N 1
ATOM 3607 C CA . MET A 1 464 ? -11.391 19.172 25.016 1 93.94 464 MET A CA 1
ATOM 3608 C C . MET A 1 464 ? -10.328 20.266 24.953 1 93.94 464 MET A C 1
ATOM 3610 O O . MET A 1 464 ? -9.172 20.031 25.328 1 93.94 464 MET A O 1
ATOM 3614 N N . TYR A 1 465 ? -10.711 21.484 24.469 1 96 465 TYR A N 1
ATOM 3615 C CA . TYR A 1 465 ? -9.781 22.609 24.484 1 96 465 TYR A CA 1
ATOM 3616 C C . TYR A 1 465 ? -9.406 22.984 25.906 1 96 465 TYR A C 1
ATOM 3618 O O . TYR A 1 465 ? -8.242 23.281 26.203 1 96 465 TYR A O 1
ATOM 3626 N N . GLU A 1 466 ? -10.406 23 26.766 1 95.38 466 GLU A N 1
ATOM 3627 C CA . GLU A 1 466 ? -10.164 23.344 28.156 1 95.38 466 GLU A CA 1
ATOM 3628 C C . GLU A 1 466 ? -9.18 22.375 28.812 1 95.38 466 GLU A C 1
ATOM 3630 O O . GLU A 1 466 ? -8.258 22.797 29.516 1 95.38 466 GLU A O 1
ATOM 3635 N N . LEU A 1 467 ? -9.383 21.109 28.531 1 93.94 467 LEU A N 1
ATOM 3636 C CA . LEU A 1 467 ? -8.516 20.078 29.094 1 93.94 467 LEU A CA 1
ATOM 3637 C C . LEU A 1 467 ? -7.121 20.141 28.469 1 93.94 467 LEU A C 1
ATOM 3639 O O . LEU A 1 467 ? -6.184 19.531 28.984 1 93.94 467 LEU A O 1
ATOM 3643 N N . SER A 1 468 ? -6.941 20.875 27.438 1 96.69 468 SER A N 1
ATOM 3644 C CA . SER A 1 468 ? -5.664 21.016 26.75 1 96.69 468 SER A CA 1
ATOM 3645 C C . SER A 1 468 ? -4.98 22.328 27.109 1 96.69 468 SER A C 1
ATOM 3647 O O . SER A 1 468 ? -4.008 22.734 26.469 1 96.69 468 SER A O 1
ATOM 3649 N N . TRP A 1 469 ? -5.543 23.062 28.109 1 96.19 469 TRP A N 1
ATOM 3650 C CA . TRP A 1 469 ? -4.938 24.297 28.594 1 96.19 469 TRP A CA 1
ATOM 3651 C C . TRP A 1 469 ? -3.514 24.062 29.094 1 96.19 469 TRP A C 1
ATOM 3653 O O . TRP A 1 469 ? -2.576 24.734 28.656 1 96.19 469 TRP A O 1
ATOM 3663 N N . LYS A 1 470 ? -3.389 23.125 29.922 1 95.62 470 LYS A N 1
ATOM 3664 C CA . LYS A 1 470 ? -2.133 22.5 30.328 1 95.62 470 LYS A CA 1
ATOM 3665 C C . LYS A 1 470 ? -2.172 21 30.109 1 95.62 470 LYS A C 1
ATOM 3667 O O . LYS A 1 470 ? -3.127 20.328 30.5 1 95.62 470 LYS A O 1
ATOM 3672 N N . VAL A 1 471 ? -1.161 20.469 29.469 1 95.25 471 VAL A N 1
ATOM 3673 C CA . VAL A 1 471 ? -1.248 19.094 28.984 1 95.25 471 VAL A CA 1
ATOM 3674 C C . VAL A 1 471 ? -0.347 18.188 29.828 1 95.25 471 VAL A C 1
ATOM 3676 O O . VAL A 1 471 ? -0.697 17.031 30.109 1 95.25 471 VAL A O 1
ATOM 3679 N N . TYR A 1 472 ? 0.862 18.719 30.172 1 92.44 472 TYR A N 1
ATOM 3680 C CA . TYR A 1 472 ? 1.763 17.906 30.984 1 92.44 472 TYR A CA 1
ATOM 3681 C C . TYR A 1 472 ? 2.545 18.766 31.969 1 92.44 472 TYR A C 1
ATOM 3683 O O . TYR A 1 472 ? 2.65 19.984 31.781 1 92.44 472 TYR A O 1
ATOM 3691 N N . MET B 1 1 ? 8.047 -39.781 13.305 1 26.97 1 MET B N 1
ATOM 3692 C CA . MET B 1 1 ? 7.762 -38.469 12.75 1 26.97 1 MET B CA 1
ATOM 3693 C C . MET B 1 1 ? 8.945 -37.5 12.969 1 26.97 1 MET B C 1
ATOM 3695 O O . MET B 1 1 ? 9.07 -36.5 12.273 1 26.97 1 MET B O 1
ATOM 3699 N N . ALA B 1 2 ? 9.617 -37.719 14.109 1 34.69 2 ALA B N 1
ATOM 3700 C CA . ALA B 1 2 ? 10.711 -36.906 14.641 1 34.69 2 ALA B CA 1
ATOM 3701 C C . ALA B 1 2 ? 11.984 -37.125 13.82 1 34.69 2 ALA B C 1
ATOM 3703 O O . ALA B 1 2 ? 12.875 -36.281 13.828 1 34.69 2 ALA B O 1
ATOM 3704 N N . THR B 1 3 ? 12.164 -38.188 13.375 1 40.25 3 THR B N 1
ATOM 3705 C CA . THR B 1 3 ? 13.484 -38.594 12.898 1 40.25 3 THR B CA 1
ATOM 3706 C C . THR B 1 3 ? 13.742 -38.031 11.508 1 40.25 3 THR B C 1
ATOM 3708 O O . THR B 1 3 ? 14.898 -37.844 11.117 1 40.25 3 THR B O 1
ATOM 3711 N N . PHE B 1 4 ? 12.75 -37.844 10.656 1 43.22 4 PHE B N 1
ATOM 3712 C CA . PHE B 1 4 ? 12.883 -37.406 9.281 1 43.22 4 PHE B CA 1
ATOM 3713 C C . PHE B 1 4 ? 13.32 -35.969 9.219 1 43.22 4 PHE B C 1
ATOM 3715 O O . PHE B 1 4 ? 14.117 -35.562 8.359 1 43.22 4 PHE B O 1
ATOM 3722 N N . THR B 1 5 ? 12.844 -35.125 10.156 1 50.41 5 THR B N 1
ATOM 3723 C CA . THR B 1 5 ? 12.82 -33.656 10.078 1 50.41 5 THR B CA 1
ATOM 3724 C C . THR B 1 5 ? 14.203 -33.094 10.367 1 50.41 5 THR B C 1
ATOM 3726 O O . THR B 1 5 ? 14.68 -32.219 9.641 1 50.41 5 THR B O 1
ATOM 3729 N N . ASN B 1 6 ? 14.828 -33.625 11.438 1 49.97 6 ASN B N 1
ATOM 3730 C CA . ASN B 1 6 ? 16.125 -33.094 11.859 1 49.97 6 ASN B CA 1
ATOM 3731 C C . ASN B 1 6 ? 17.203 -33.406 10.828 1 49.97 6 ASN B C 1
ATOM 3733 O O . ASN B 1 6 ? 18.109 -32.594 10.609 1 49.97 6 ASN B O 1
ATOM 3737 N N . SER B 1 7 ? 16.859 -34.469 10 1 60.19 7 SER B N 1
ATOM 3738 C CA . SER B 1 7 ? 17.859 -34.938 9.047 1 60.19 7 SER B CA 1
ATOM 3739 C C . SER B 1 7 ? 17.875 -34.094 7.793 1 60.19 7 SER B C 1
ATOM 3741 O O . SER B 1 7 ? 18.938 -33.781 7.262 1 60.19 7 SER B O 1
ATOM 3743 N N . TYR B 1 8 ? 16.766 -33.406 7.562 1 71.12 8 TYR B N 1
ATOM 3744 C CA . TYR B 1 8 ? 16.719 -32.656 6.32 1 71.12 8 TYR B CA 1
ATOM 3745 C C . TYR B 1 8 ? 17.422 -31.312 6.48 1 71.12 8 TYR B C 1
ATOM 3747 O O . TYR B 1 8 ? 18.156 -30.875 5.586 1 71.12 8 TYR B O 1
ATOM 3755 N N . THR B 1 9 ? 17.328 -30.828 7.605 1 74.38 9 THR B N 1
ATOM 3756 C CA . THR B 1 9 ? 17.922 -29.516 7.809 1 74.38 9 THR B CA 1
ATOM 3757 C C . THR B 1 9 ? 19.438 -29.641 7.934 1 74.38 9 THR B C 1
ATOM 3759 O O . THR B 1 9 ? 20.172 -28.75 7.477 1 74.38 9 THR B O 1
ATOM 3762 N N . LYS B 1 10 ? 19.781 -30.734 8.578 1 74.62 10 LYS B N 1
ATOM 3763 C CA . LYS B 1 10 ? 21.219 -30.984 8.656 1 74.62 10 LYS B CA 1
ATOM 3764 C C . LYS B 1 10 ? 21.812 -31.219 7.27 1 74.62 10 LYS B C 1
ATOM 3766 O O . LYS B 1 10 ? 22.891 -30.703 6.949 1 74.62 10 LYS B O 1
ATOM 3771 N N . LEU B 1 11 ? 21 -31.953 6.574 1 73.69 11 LEU B N 1
ATOM 3772 C CA . LEU B 1 11 ? 21.422 -32.188 5.199 1 73.69 11 LEU B CA 1
ATOM 3773 C C . LEU B 1 11 ? 21.5 -30.891 4.414 1 73.69 11 LEU B C 1
ATOM 3775 O O . LEU B 1 11 ? 22.438 -30.672 3.65 1 73.69 11 LEU B O 1
ATOM 3779 N N . ALA B 1 12 ? 20.594 -30.062 4.641 1 78.88 12 ALA B N 1
ATOM 3780 C CA . ALA B 1 12 ? 20.562 -28.75 3.99 1 78.88 12 ALA B CA 1
ATOM 3781 C C . ALA B 1 12 ? 21.797 -27.938 4.355 1 78.88 12 ALA B C 1
ATOM 3783 O O . ALA B 1 12 ? 22.438 -27.344 3.482 1 78.88 12 ALA B O 1
ATOM 3784 N N . LYS B 1 13 ? 22.125 -28.016 5.625 1 79.06 13 LYS B N 1
ATOM 3785 C CA . LYS B 1 13 ? 23.297 -27.281 6.09 1 79.06 13 LYS B CA 1
ATOM 3786 C C . LYS B 1 13 ? 24.562 -27.797 5.41 1 79.06 13 LYS B C 1
ATOM 3788 O O . LYS B 1 13 ? 25.391 -27.016 4.941 1 79.06 13 LYS B O 1
ATOM 3793 N N . GLU B 1 14 ? 24.641 -29.047 5.367 1 79.38 14 GLU B N 1
ATOM 3794 C CA . GLU B 1 14 ? 25.812 -29.672 4.781 1 79.38 14 GLU B CA 1
ATOM 3795 C C . GLU B 1 14 ? 25.953 -29.328 3.303 1 79.38 14 GLU B C 1
ATOM 3797 O O . GLU B 1 14 ? 27.062 -29.031 2.828 1 79.38 14 GLU B O 1
ATOM 3802 N N . MET B 1 15 ? 24.906 -29.328 2.668 1 78.38 15 MET B N 1
ATOM 3803 C CA . MET B 1 15 ? 24.922 -29.016 1.241 1 78.38 15 MET B CA 1
ATOM 3804 C C . MET B 1 15 ? 25.297 -27.562 1.001 1 78.38 15 MET B C 1
ATOM 3806 O O . MET B 1 15 ? 26.062 -27.25 0.083 1 78.38 15 MET B O 1
ATOM 3810 N N . LEU B 1 16 ? 24.859 -26.734 1.86 1 77.56 16 LEU B N 1
ATOM 3811 C CA . LEU B 1 16 ? 25.141 -25.312 1.719 1 77.56 16 LEU B CA 1
ATOM 3812 C C . LEU B 1 16 ? 26.578 -25 2.096 1 77.56 16 LEU B C 1
ATOM 3814 O O . LEU B 1 16 ? 27.219 -24.156 1.472 1 77.56 16 LEU B O 1
ATOM 3818 N N . GLU B 1 17 ? 27.062 -25.641 3.084 1 77.25 17 GLU B N 1
ATOM 3819 C CA . GLU B 1 17 ? 28.469 -25.484 3.461 1 77.25 17 GLU B CA 1
ATOM 3820 C C . GLU B 1 17 ? 29.391 -25.906 2.32 1 77.25 17 GLU B C 1
ATOM 3822 O O . GLU B 1 17 ? 30.438 -25.297 2.115 1 77.25 17 GLU B O 1
ATOM 3827 N N . GLN B 1 18 ? 28.969 -26.859 1.631 1 73.25 18 GLN B N 1
ATOM 3828 C CA . GLN B 1 18 ? 29.75 -27.312 0.488 1 73.25 18 GLN B CA 1
ATOM 3829 C C . GLN B 1 18 ? 29.844 -26.234 -0.586 1 73.25 18 GLN B C 1
ATOM 3831 O O . GLN B 1 18 ? 30.812 -26.188 -1.343 1 73.25 18 GLN B O 1
ATOM 3836 N N . LEU B 1 19 ? 28.875 -25.391 -0.594 1 72.06 19 LEU B N 1
ATOM 3837 C CA . LEU B 1 19 ? 28.844 -24.297 -1.562 1 72.06 19 LEU B CA 1
ATOM 3838 C C . LEU B 1 19 ? 29.641 -23.094 -1.047 1 72.06 19 LEU B C 1
ATOM 3840 O O . LEU B 1 19 ? 29.75 -22.078 -1.738 1 72.06 19 LEU B O 1
ATOM 3844 N N . GLY B 1 20 ? 30.203 -23.219 0.072 1 67.69 20 GLY B N 1
ATOM 3845 C CA . GLY B 1 20 ? 30.984 -22.125 0.627 1 67.69 20 GLY B CA 1
ATOM 3846 C C . GLY B 1 20 ? 30.125 -20.984 1.127 1 67.69 20 GLY B C 1
ATOM 3847 O O . GLY B 1 20 ? 30.578 -19.828 1.132 1 67.69 20 GLY B O 1
ATOM 3848 N N . GLN B 1 21 ? 28.984 -21.328 1.341 1 61.66 21 GLN B N 1
ATOM 3849 C CA . GLN B 1 21 ? 28.109 -20.234 1.764 1 61.66 21 GLN B CA 1
ATOM 3850 C C . GLN B 1 21 ? 28.344 -19.875 3.229 1 61.66 21 GLN B C 1
ATOM 3852 O O . GLN B 1 21 ? 28.594 -20.75 4.055 1 61.66 21 GLN B O 1
ATOM 3857 N N . SER B 1 22 ? 28.766 -18.562 3.486 1 53.12 22 SER B N 1
ATOM 3858 C CA . SER B 1 22 ? 28.859 -18.047 4.848 1 53.12 22 SER B CA 1
ATOM 3859 C C . SER B 1 22 ? 27.484 -17.812 5.453 1 53.12 22 SER B C 1
ATOM 3861 O O . SER B 1 22 ? 26.609 -17.203 4.82 1 53.12 22 SER B O 1
ATOM 3863 N N . PHE B 1 23 ? 27.203 -18.734 6.312 1 55.69 23 PHE B N 1
ATOM 3864 C CA . PHE B 1 23 ? 25.922 -18.609 7 1 55.69 23 PHE B CA 1
ATOM 3865 C C . PHE B 1 23 ? 25.953 -17.422 7.961 1 55.69 23 PHE B C 1
ATOM 3867 O O . PHE B 1 23 ? 26.969 -17.141 8.578 1 55.69 23 PHE B O 1
ATOM 3874 N N . LYS B 1 24 ? 24.984 -16.578 7.785 1 49.66 24 LYS B N 1
ATOM 3875 C CA . LYS B 1 24 ? 24.859 -15.484 8.742 1 49.66 24 LYS B CA 1
ATOM 3876 C C . LYS B 1 24 ? 24.594 -16.016 10.148 1 49.66 24 LYS B C 1
ATOM 3878 O O . LYS B 1 24 ? 23.75 -16.906 10.328 1 49.66 24 LYS B O 1
ATOM 3883 N N . ASP B 1 25 ? 25.656 -16.125 11.148 1 44.16 25 ASP B N 1
ATOM 3884 C CA . ASP B 1 25 ? 25.469 -16.516 12.539 1 44.16 25 ASP B CA 1
ATOM 3885 C C . ASP B 1 25 ? 24.234 -15.828 13.141 1 44.16 25 ASP B C 1
ATOM 3887 O O . ASP B 1 25 ? 24.141 -14.602 13.141 1 44.16 25 ASP B O 1
ATOM 3891 N N . PRO B 1 26 ? 23.125 -16.578 13.344 1 41.31 26 PRO B N 1
ATOM 3892 C CA . PRO B 1 26 ? 21.906 -15.992 13.875 1 41.31 26 PRO B CA 1
ATOM 3893 C C . PRO B 1 26 ? 22.141 -15.156 15.125 1 41.31 26 PRO B C 1
ATOM 3895 O O . PRO B 1 26 ? 21.359 -14.242 15.414 1 41.31 26 PRO B O 1
ATOM 3898 N N . VAL B 1 27 ? 22.875 -15.891 16.281 1 35.94 27 VAL B N 1
ATOM 3899 C CA . VAL B 1 27 ? 22.938 -15.289 17.594 1 35.94 27 VAL B CA 1
ATOM 3900 C C . VAL B 1 27 ? 23.688 -13.961 17.516 1 35.94 27 VAL B C 1
ATOM 3902 O O . VAL B 1 27 ? 23.266 -12.961 18.109 1 35.94 27 VAL B O 1
ATOM 3905 N N . HIS B 1 28 ? 25.031 -14.125 17.422 1 34.12 28 HIS B N 1
ATOM 3906 C CA . HIS B 1 28 ? 25.984 -13.055 17.641 1 34.12 28 HIS B CA 1
ATOM 3907 C C . HIS B 1 28 ? 26.016 -12.078 16.469 1 34.12 28 HIS B C 1
ATOM 3909 O O . HIS B 1 28 ? 26.844 -11.172 16.438 1 34.12 28 HIS B O 1
ATOM 3915 N N . GLY B 1 29 ? 25.734 -12.594 15.312 1 34.97 29 GLY B N 1
ATOM 3916 C CA . GLY B 1 29 ? 25.875 -11.445 14.445 1 34.97 29 GLY B CA 1
ATOM 3917 C C . GLY B 1 29 ? 25.094 -10.234 14.914 1 34.97 29 GLY B C 1
ATOM 3918 O O . GLY B 1 29 ? 23.875 -10.297 15.055 1 34.97 29 GLY B O 1
ATOM 3919 N N . GLN B 1 30 ? 25.656 -9.562 15.836 1 32.53 30 GLN B N 1
ATOM 3920 C CA . GLN B 1 30 ? 25.25 -8.367 16.578 1 32.53 30 GLN B CA 1
ATOM 3921 C C . GLN B 1 30 ? 24.219 -7.559 15.797 1 32.53 30 GLN B C 1
ATOM 3923 O O . GLN B 1 30 ? 23.156 -7.227 16.328 1 32.53 30 GLN B O 1
ATOM 3928 N N . ASN B 1 31 ? 24.812 -6.543 15.07 1 33.19 31 ASN B N 1
ATOM 3929 C CA . ASN B 1 31 ? 24.172 -5.305 14.633 1 33.19 31 ASN B CA 1
ATOM 3930 C C . ASN B 1 31 ? 23.094 -5.574 13.578 1 33.19 31 ASN B C 1
ATOM 3932 O O . ASN B 1 31 ? 23.312 -5.34 12.391 1 33.19 31 ASN B O 1
ATOM 3936 N N . ASP B 1 32 ? 22.734 -6.727 13.336 1 40.03 32 ASP B N 1
ATOM 3937 C CA . ASP B 1 32 ? 21.625 -6.863 12.391 1 40.03 32 ASP B CA 1
ATOM 3938 C C . ASP B 1 32 ? 20.609 -5.742 12.578 1 40.03 32 ASP B C 1
ATOM 3940 O O . ASP B 1 32 ? 19.719 -5.832 13.43 1 40.03 32 ASP B O 1
ATOM 3944 N N . GLU B 1 33 ? 21.062 -4.68 12.562 1 38.09 33 GLU B N 1
ATOM 3945 C CA . GLU B 1 33 ? 20.188 -3.551 12.266 1 38.09 33 GLU B CA 1
ATOM 3946 C C . GLU B 1 33 ? 19.016 -3.975 11.375 1 38.09 33 GLU B C 1
ATOM 3948 O O . GLU B 1 33 ? 19.234 -4.43 10.25 1 38.09 33 GLU B O 1
ATOM 3953 N N . GLU B 1 34 ? 18.203 -4.828 11.844 1 47.19 34 GLU B N 1
ATOM 3954 C CA . GLU B 1 34 ? 16.844 -5.195 11.414 1 47.19 34 GLU B CA 1
ATOM 3955 C C . GLU B 1 34 ? 16.359 -4.285 10.297 1 47.19 34 GLU B C 1
ATOM 3957 O O . GLU B 1 34 ? 15.336 -4.57 9.664 1 47.19 34 GLU B O 1
ATOM 3962 N N . GLY B 1 35 ? 17.047 -3.258 10.109 1 51.53 35 GLY B N 1
ATOM 3963 C CA . GLY B 1 35 ? 16.375 -2.303 9.234 1 51.53 35 GLY B CA 1
ATOM 3964 C C . GLY B 1 35 ? 17.047 -2.164 7.883 1 51.53 35 GLY B C 1
ATOM 3965 O O . GLY B 1 35 ? 18.172 -2.635 7.691 1 51.53 35 GLY B O 1
ATOM 3966 N N . TYR B 1 36 ? 16.344 -2.275 6.875 1 51.53 36 TYR B N 1
ATOM 3967 C CA . TYR B 1 36 ? 16.75 -1.907 5.523 1 51.53 36 TYR B CA 1
ATOM 3968 C C . TYR B 1 36 ? 17.781 -0.797 5.551 1 51.53 36 TYR B C 1
ATOM 3970 O O . TYR B 1 36 ? 17.453 0.374 5.746 1 51.53 36 TYR B O 1
ATOM 3978 N N . PHE B 1 37 ? 18.875 -1.08 6.367 1 52.28 37 PHE B N 1
ATOM 3979 C CA . PHE B 1 37 ? 19.797 0.041 6.375 1 52.28 37 PHE B CA 1
ATOM 3980 C C . PHE B 1 37 ? 20.766 -0.047 5.191 1 52.28 37 PHE B C 1
ATOM 3982 O O . PHE B 1 37 ? 21.312 -1.114 4.906 1 52.28 37 PHE B O 1
ATOM 3989 N N . TRP B 1 38 ? 20.562 0.873 4.246 1 51.81 38 TRP B N 1
ATOM 3990 C CA . TRP B 1 38 ? 21.375 1.008 3.045 1 51.81 38 TRP B CA 1
ATOM 3991 C C . TRP B 1 38 ? 22.859 1.029 3.393 1 51.81 38 TRP B C 1
ATOM 3993 O O . TRP B 1 38 ? 23.312 1.875 4.172 1 51.81 38 TRP B O 1
ATOM 4003 N N . LYS B 1 39 ? 23.375 -0.089 3.377 1 50.94 39 LYS B N 1
ATOM 4004 C CA . LYS B 1 39 ? 24.828 -0.081 3.471 1 50.94 39 LYS B CA 1
ATOM 4005 C C . LYS B 1 39 ? 25.453 0.724 2.332 1 50.94 39 LYS B C 1
ATOM 4007 O O . LYS B 1 39 ? 25.125 0.502 1.162 1 50.94 39 LYS B O 1
ATOM 4012 N N . GLN B 1 40 ? 25.797 1.994 2.486 1 49.75 40 GLN B N 1
ATOM 4013 C CA . GLN B 1 40 ? 26.359 2.924 1.521 1 49.75 40 GLN B CA 1
ATOM 4014 C C . GLN B 1 40 ? 27.234 2.193 0.504 1 49.75 40 GLN B C 1
ATOM 4016 O O . GLN B 1 40 ? 27.078 2.377 -0.705 1 49.75 40 GLN B O 1
ATOM 4021 N N . ASN B 1 41 ? 28.484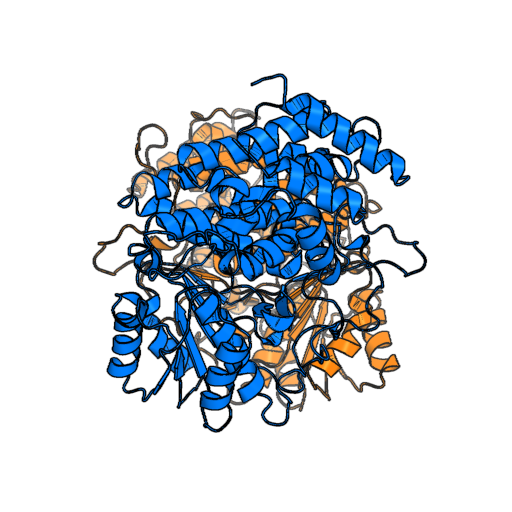 1.863 0.859 1 50.84 41 ASN B N 1
ATOM 4022 C CA . ASN B 1 41 ? 29.672 2.018 0.025 1 50.84 41 ASN B CA 1
ATOM 4023 C C . ASN B 1 41 ? 30.031 0.711 -0.673 1 50.84 41 ASN B C 1
ATOM 4025 O O . ASN B 1 41 ? 31.047 0.086 -0.336 1 50.84 41 ASN B O 1
ATOM 4029 N N . ASP B 1 42 ? 29.078 0.031 -1.211 1 57.22 42 ASP B N 1
ATOM 4030 C CA . ASP B 1 42 ? 29.562 -1.141 -1.929 1 57.22 42 ASP B CA 1
ATOM 4031 C C . ASP B 1 42 ? 30.062 -0.761 -3.32 1 57.22 42 ASP B C 1
ATOM 4033 O O . ASP B 1 42 ? 30.125 -1.606 -4.215 1 57.22 42 ASP B O 1
ATOM 4037 N N . GLY B 1 43 ? 30.438 0.535 -3.51 1 65.5 43 GLY B N 1
ATOM 4038 C CA . GLY B 1 43 ? 30.984 0.968 -4.789 1 65.5 43 GLY B CA 1
ATOM 4039 C C . GLY B 1 43 ? 29.953 1.011 -5.895 1 65.5 43 GLY B C 1
ATOM 4040 O O . GLY B 1 43 ? 30.281 0.846 -7.07 1 65.5 43 GLY B O 1
ATOM 4041 N N . GLY B 1 44 ? 28.656 0.966 -5.488 1 73.06 44 GLY B N 1
ATOM 4042 C CA . GLY B 1 44 ? 27.594 1.139 -6.465 1 73.06 44 GLY B CA 1
ATOM 4043 C C . GLY B 1 44 ? 27.188 -0.158 -7.137 1 73.06 44 GLY B C 1
ATOM 4044 O O . GLY B 1 44 ? 26.531 -0.141 -8.18 1 73.06 44 GLY B O 1
ATOM 4045 N N . LYS B 1 45 ? 27.594 -1.263 -6.719 1 84.25 45 LYS B N 1
ATOM 4046 C CA . LYS B 1 45 ? 27.312 -2.547 -7.355 1 84.25 45 LYS B CA 1
ATOM 4047 C C . LYS B 1 45 ? 25.906 -3.02 -7.039 1 84.25 45 LYS B C 1
ATOM 4049 O O . LYS B 1 45 ? 25.203 -3.52 -7.918 1 84.25 45 LYS B O 1
ATOM 4054 N N . THR B 1 46 ? 25.453 -2.873 -5.84 1 90.25 46 THR B N 1
ATOM 4055 C CA . THR B 1 46 ? 24.156 -3.365 -5.418 1 90.25 46 THR B CA 1
ATOM 4056 C C . THR B 1 46 ? 23.141 -2.223 -5.336 1 90.25 46 THR B C 1
ATOM 4058 O O . THR B 1 46 ? 23.516 -1.051 -5.34 1 90.25 46 THR B O 1
ATOM 4061 N N . GLU B 1 47 ? 21.953 -2.518 -5.336 1 92.62 47 GLU B N 1
ATOM 4062 C CA . GLU B 1 47 ? 20.844 -1.559 -5.32 1 92.62 47 GLU B CA 1
ATOM 4063 C C . GLU B 1 47 ? 20.828 -0.753 -4.023 1 92.62 47 GLU B C 1
ATOM 4065 O O . GLU B 1 47 ? 21.328 -1.216 -2.994 1 92.62 47 GLU B O 1
ATOM 4070 N N . TYR B 1 48 ? 20.344 0.525 -4.121 1 93.19 48 TYR B N 1
ATOM 4071 C CA . TYR B 1 48 ? 20.234 1.39 -2.951 1 93.19 48 TYR B CA 1
ATOM 4072 C C . TYR B 1 48 ? 18.797 1.803 -2.711 1 93.19 48 TYR B C 1
ATOM 4074 O O . TYR B 1 48 ? 18.484 2.482 -1.728 1 93.19 48 TYR B O 1
ATOM 4082 N N . ALA B 1 49 ? 17.906 1.383 -3.611 1 95.06 49 ALA B N 1
ATOM 4083 C CA . ALA B 1 49 ? 16.531 1.866 -3.545 1 95.06 49 ALA B CA 1
ATOM 4084 C C . ALA B 1 49 ? 15.547 0.782 -3.979 1 95.06 49 ALA B C 1
ATOM 4086 O O . ALA B 1 49 ? 15.938 -0.218 -4.582 1 95.06 49 ALA B O 1
ATOM 4087 N N . PHE B 1 50 ? 14.359 0.897 -3.604 1 95.88 50 PHE B N 1
ATOM 4088 C CA . PHE B 1 50 ? 13.266 0.112 -4.152 1 95.88 50 PHE B CA 1
ATOM 4089 C C . PHE B 1 50 ? 12.086 1.01 -4.523 1 95.88 50 PHE B C 1
ATOM 4091 O O . PHE B 1 50 ? 12.008 2.154 -4.074 1 95.88 50 PHE B O 1
ATOM 4098 N N . GLU B 1 51 ? 11.312 0.537 -5.387 1 96.56 51 GLU B N 1
ATOM 4099 C CA . GLU B 1 51 ? 10.141 1.267 -5.875 1 96.56 51 GLU B CA 1
ATOM 4100 C C . GLU B 1 51 ? 8.875 0.425 -5.75 1 96.56 51 GLU B C 1
ATOM 4102 O O . GLU B 1 51 ? 8.891 -0.773 -6.039 1 96.56 51 GLU B O 1
ATOM 4107 N N . GLN B 1 52 ? 7.891 1.047 -5.145 1 94.88 52 GLN B N 1
ATOM 4108 C CA . GLN B 1 52 ? 6.609 0.368 -4.961 1 94.88 52 GLN B CA 1
ATOM 4109 C C . GLN B 1 52 ? 5.48 1.126 -5.656 1 94.88 52 GLN B C 1
ATOM 4111 O O . GLN B 1 52 ? 5.387 2.35 -5.543 1 94.88 52 GLN B O 1
ATOM 4116 N N . SER B 1 53 ? 4.742 0.438 -6.441 1 93 53 SER B N 1
ATOM 4117 C CA . SER B 1 53 ? 3.502 0.941 -7.027 1 93 53 SER B CA 1
ATOM 4118 C C . SER B 1 53 ? 2.357 -0.049 -6.836 1 93 53 SER B C 1
ATOM 4120 O O . SER B 1 53 ? 2.59 -1.249 -6.672 1 93 53 SER B O 1
ATOM 4122 N N . GLY B 1 54 ? 1.216 0.413 -6.762 1 90.44 54 GLY B N 1
ATOM 4123 C CA . GLY B 1 54 ? 0.071 -0.463 -6.562 1 90.44 54 GLY B CA 1
ATOM 4124 C C . GLY B 1 54 ? -1.111 -0.106 -7.445 1 90.44 54 GLY B C 1
ATOM 4125 O O . GLY B 1 54 ? -1.239 1.037 -7.887 1 90.44 54 GLY B O 1
ATOM 4126 N N . SER B 1 55 ? -1.913 -1.128 -7.684 1 94.12 55 SER B N 1
ATOM 4127 C CA . SER B 1 55 ? -3.207 -0.896 -8.312 1 94.12 55 SER B CA 1
ATOM 4128 C C . SER B 1 55 ? -4.145 -0.132 -7.391 1 94.12 55 SER B C 1
ATOM 4130 O O . SER B 1 55 ? -3.971 -0.147 -6.168 1 94.12 55 SER B O 1
ATOM 4132 N N . THR B 1 56 ? -5.02 0.637 -8.016 1 96.44 56 THR B N 1
ATOM 4133 C CA . THR B 1 56 ? -6.184 1.019 -7.223 1 96.44 56 THR B CA 1
ATOM 4134 C C . THR B 1 56 ? -7.004 -0.209 -6.844 1 96.44 56 THR B C 1
ATOM 4136 O O . THR B 1 56 ? -7.285 -1.062 -7.688 1 96.44 56 THR B O 1
ATOM 4139 N N . VAL B 1 57 ? -7.25 -0.318 -5.613 1 97.56 57 VAL B N 1
ATOM 4140 C CA . VAL B 1 57 ? -8.008 -1.465 -5.117 1 97.56 57 VAL B CA 1
ATOM 4141 C C . VAL B 1 57 ? -9.32 -0.994 -4.508 1 97.56 57 VAL B C 1
ATOM 4143 O O . VAL B 1 57 ? -9.336 -0.085 -3.674 1 97.56 57 VAL B O 1
ATOM 4146 N N . ARG B 1 58 ? -10.398 -1.482 -4.98 1 97.56 58 ARG B N 1
ATOM 4147 C CA . ARG B 1 58 ? -11.711 -1.309 -4.359 1 97.56 58 ARG B CA 1
ATOM 4148 C C . ARG B 1 58 ? -12.219 -2.625 -3.783 1 97.56 58 ARG B C 1
ATOM 4150 O O . ARG B 1 58 ? -12.328 -3.623 -4.5 1 97.56 58 ARG B O 1
ATOM 4157 N N . PHE B 1 59 ? -12.461 -2.65 -2.492 1 96.88 59 PHE B N 1
ATOM 4158 C CA . PHE B 1 59 ? -12.859 -3.873 -1.801 1 96.88 59 PHE B CA 1
ATOM 4159 C C . PHE B 1 59 ? -14.242 -3.719 -1.179 1 96.88 59 PHE B C 1
ATOM 4161 O O . PHE B 1 59 ? -14.508 -2.732 -0.49 1 96.88 59 PHE B O 1
ATOM 4168 N N . GLY B 1 60 ? -15.055 -4.699 -1.438 1 95.19 60 GLY B N 1
ATOM 4169 C CA . GLY B 1 60 ? -16.344 -4.766 -0.769 1 95.19 60 GLY B CA 1
ATOM 4170 C C . GLY B 1 60 ? -17.359 -5.613 -1.51 1 95.19 60 GLY B C 1
ATOM 4171 O O . GLY B 1 60 ? -17.234 -5.816 -2.721 1 95.19 60 GLY B O 1
ATOM 4172 N N . PRO B 1 61 ? -18.375 -6.145 -0.765 1 94.19 61 PRO B N 1
ATOM 4173 C CA . PRO B 1 61 ? -19.406 -6.945 -1.435 1 94.19 61 PRO B CA 1
ATOM 4174 C C . PRO B 1 61 ? -20.203 -6.137 -2.455 1 94.19 61 PRO B C 1
ATOM 4176 O O . PRO B 1 61 ? -20.797 -5.109 -2.111 1 94.19 61 PRO B O 1
ATOM 4179 N N . GLY B 1 62 ? -20.141 -6.582 -3.729 1 94.12 62 GLY B N 1
ATOM 4180 C CA . GLY B 1 62 ? -20.984 -5.965 -4.742 1 94.12 62 GLY B CA 1
ATOM 4181 C C . GLY B 1 62 ? -20.266 -4.914 -5.562 1 94.12 62 GLY B C 1
ATOM 4182 O O . GLY B 1 62 ? -20.828 -4.344 -6.492 1 94.12 62 GLY B O 1
ATOM 4183 N N . VAL B 1 63 ? -18.984 -4.695 -5.312 1 97.06 63 VAL B N 1
ATOM 4184 C CA . VAL B 1 63 ? -18.266 -3.65 -6.023 1 97.06 63 VAL B CA 1
ATOM 4185 C C . VAL B 1 63 ? -18.172 -3.994 -7.512 1 97.06 63 VAL B C 1
ATOM 4187 O O . VAL B 1 63 ? -17.953 -3.115 -8.344 1 97.06 63 VAL B O 1
ATOM 4190 N N . THR B 1 64 ? -18.359 -5.258 -7.879 1 98.19 64 THR B N 1
ATOM 4191 C CA . THR B 1 64 ? -18.359 -5.676 -9.273 1 98.19 64 THR B CA 1
ATOM 4192 C C . THR B 1 64 ? -19.422 -4.914 -10.07 1 98.19 64 THR B C 1
ATOM 4194 O O . THR B 1 64 ? -19.203 -4.578 -11.234 1 98.19 64 THR B O 1
ATOM 4197 N N . LYS B 1 65 ? -20.484 -4.582 -9.438 1 97.31 65 LYS B N 1
ATOM 4198 C CA . LYS B 1 65 ? -21.609 -3.91 -10.094 1 97.31 65 LYS B CA 1
ATOM 4199 C C . LYS B 1 65 ? -21.234 -2.486 -10.5 1 97.31 65 LYS B C 1
ATOM 4201 O O . LYS B 1 65 ? -21.938 -1.86 -11.297 1 97.31 65 LYS B O 1
ATOM 4206 N N . GLU B 1 66 ? -20.172 -1.994 -9.953 1 97.94 66 GLU B N 1
ATOM 4207 C CA . GLU B 1 66 ? -19.781 -0.607 -10.188 1 97.94 66 GLU B CA 1
ATOM 4208 C C . GLU B 1 66 ? -18.953 -0.471 -11.469 1 97.94 66 GLU B C 1
ATOM 4210 O O . GLU B 1 66 ? -18.719 0.642 -11.938 1 97.94 66 GLU B O 1
ATOM 4215 N N . VAL B 1 67 ? -18.609 -1.571 -12.164 1 98.75 67 VAL B N 1
ATOM 4216 C CA . VAL B 1 67 ? -17.562 -1.617 -13.18 1 98.75 67 VAL B CA 1
ATOM 4217 C C . VAL B 1 67 ? -17.969 -0.747 -14.367 1 98.75 67 VAL B C 1
ATOM 4219 O O . VAL B 1 67 ? -17.109 -0.12 -15.008 1 98.75 67 VAL B O 1
ATOM 4222 N N . GLY B 1 68 ? -19.266 -0.723 -14.742 1 98.69 68 GLY B N 1
ATOM 4223 C CA . GLY B 1 68 ? -19.688 0.135 -15.836 1 98.69 68 GLY B CA 1
ATOM 4224 C C . GLY B 1 68 ? -19.344 1.597 -15.609 1 98.69 68 GLY B C 1
ATOM 4225 O O . GLY B 1 68 ? -18.922 2.287 -16.531 1 98.69 68 GLY B O 1
ATOM 4226 N N . HIS B 1 69 ? -19.547 2.094 -14.398 1 98.38 69 HIS B N 1
ATOM 4227 C CA . HIS B 1 69 ? -19.188 3.465 -14.055 1 98.38 69 HIS B CA 1
ATOM 4228 C C . HIS B 1 69 ? -17.688 3.693 -14.18 1 98.38 69 HIS B C 1
ATOM 4230 O O . HIS B 1 69 ? -17.25 4.777 -14.562 1 98.38 69 HIS B O 1
ATOM 4236 N N . ASP B 1 70 ? -16.906 2.684 -13.82 1 98.31 70 ASP B N 1
ATOM 4237 C CA . ASP B 1 70 ? -15.453 2.791 -13.922 1 98.31 70 ASP B CA 1
ATOM 4238 C C . ASP B 1 70 ? -15.008 2.9 -15.383 1 98.31 70 ASP B C 1
ATOM 4240 O O . ASP B 1 70 ? -14.086 3.65 -15.703 1 98.31 70 ASP B O 1
ATOM 4244 N N . VAL B 1 71 ? -15.672 2.119 -16.25 1 98.62 71 VAL B N 1
ATOM 4245 C CA . VAL B 1 71 ? -15.391 2.211 -17.688 1 98.62 71 VAL B CA 1
ATOM 4246 C C . VAL B 1 71 ? -15.641 3.639 -18.172 1 98.62 71 VAL B C 1
ATOM 4248 O O . VAL B 1 71 ? -14.812 4.203 -18.891 1 98.62 71 VAL B O 1
ATOM 4251 N N . LEU B 1 72 ? -16.734 4.234 -17.766 1 97.38 72 LEU B N 1
ATOM 4252 C CA . LEU B 1 72 ? -17.062 5.609 -18.141 1 97.38 72 LEU B CA 1
ATOM 4253 C C . LEU B 1 72 ? -16.047 6.586 -17.547 1 97.38 72 LEU B C 1
ATOM 4255 O O . LEU B 1 72 ? -15.664 7.555 -18.203 1 97.38 72 LEU B O 1
ATOM 4259 N N . ASN B 1 73 ? -15.633 6.32 -16.312 1 94.88 73 ASN B N 1
ATOM 4260 C CA . ASN B 1 73 ? -14.656 7.18 -15.664 1 94.88 73 ASN B CA 1
ATOM 4261 C C . ASN B 1 73 ? -13.32 7.16 -16.406 1 94.88 73 ASN B C 1
ATOM 4263 O O . ASN B 1 73 ? -12.578 8.148 -16.375 1 94.88 73 ASN B O 1
ATOM 4267 N N . PHE B 1 74 ? -12.984 5.988 -17.047 1 96.06 74 PHE B N 1
ATOM 4268 C CA . PHE B 1 74 ? -11.781 5.883 -17.859 1 96.06 74 PHE B CA 1
ATOM 4269 C C . PHE B 1 74 ? -11.992 6.531 -19.219 1 96.06 74 PHE B C 1
ATOM 4271 O O . PHE B 1 74 ? -11.086 6.543 -20.062 1 96.06 74 PHE B O 1
ATOM 4278 N N . LYS B 1 75 ? -13.219 7 -19.5 1 95.75 75 LYS B N 1
ATOM 4279 C CA . LYS B 1 75 ? -13.609 7.59 -20.781 1 95.75 75 LYS B CA 1
ATOM 4280 C C . LYS B 1 75 ? -13.469 6.582 -21.922 1 95.75 75 LYS B C 1
ATOM 4282 O O . LYS B 1 75 ? -13.086 6.945 -23.031 1 95.75 75 LYS B O 1
ATOM 4287 N N . ALA B 1 76 ? -13.609 5.32 -21.594 1 97.31 76 ALA B N 1
ATOM 4288 C CA . ALA B 1 76 ? -13.539 4.246 -22.578 1 97.31 76 ALA B CA 1
ATOM 4289 C C . ALA B 1 76 ? -14.875 4.07 -23.297 1 97.31 76 ALA B C 1
ATOM 4291 O O . ALA B 1 76 ? -15.938 4.27 -22.703 1 97.31 76 ALA B O 1
ATOM 4292 N N . LYS B 1 77 ? -14.789 3.668 -24.516 1 96.69 77 LYS B N 1
ATOM 4293 C CA . LYS B 1 77 ? -15.977 3.529 -25.344 1 96.69 77 LYS B CA 1
ATOM 4294 C C . LYS B 1 77 ? -16.156 2.092 -25.828 1 96.69 77 LYS B C 1
ATOM 4296 O O . LYS B 1 77 ? -17.266 1.65 -26.109 1 96.69 77 LYS B O 1
ATOM 4301 N N . ASN B 1 78 ? -15.07 1.379 -25.953 1 97.5 78 ASN B N 1
ATOM 4302 C CA . ASN B 1 78 ? -15.094 0.034 -26.531 1 97.5 78 ASN B CA 1
ATOM 4303 C C . ASN B 1 78 ? -14.383 -0.967 -25.625 1 97.5 78 ASN B C 1
ATOM 4305 O O . ASN B 1 78 ? -13.344 -1.517 -26 1 97.5 78 ASN B O 1
ATOM 4309 N N . PRO B 1 79 ? -15 -1.29 -24.5 1 98.56 79 PRO B N 1
ATOM 4310 C CA . PRO B 1 79 ? -14.359 -2.258 -23.609 1 98.56 79 PRO B CA 1
ATOM 4311 C C . PRO B 1 79 ? -14.492 -3.695 -24.109 1 98.56 79 PRO B C 1
ATOM 4313 O O . PRO B 1 79 ? -15.422 -4.012 -24.844 1 98.56 79 PRO B O 1
ATOM 4316 N N . VAL B 1 80 ? -13.57 -4.492 -23.797 1 98.75 80 VAL B N 1
ATOM 4317 C CA . VAL B 1 80 ? -13.633 -5.934 -24 1 98.75 80 VAL B CA 1
ATOM 4318 C C . VAL B 1 80 ? -13.602 -6.656 -22.656 1 98.75 80 VAL B C 1
ATOM 4320 O O . VAL B 1 80 ? -12.867 -6.258 -21.75 1 98.75 80 VAL B O 1
ATOM 4323 N N . VAL B 1 81 ? -14.5 -7.594 -22.484 1 98.69 81 VAL B N 1
ATOM 4324 C CA . VAL B 1 81 ? -14.539 -8.445 -21.297 1 98.69 81 VAL B CA 1
ATOM 4325 C C . VAL B 1 81 ? -13.891 -9.789 -21.609 1 98.69 81 VAL B C 1
ATOM 4327 O O . VAL B 1 81 ? -14.305 -10.492 -22.531 1 98.69 81 VAL B O 1
ATOM 4330 N N . ILE B 1 82 ? -12.859 -10.094 -20.922 1 98.31 82 ILE B N 1
ATOM 4331 C CA . ILE B 1 82 ? -12.125 -11.344 -21.109 1 98.31 82 ILE B CA 1
ATOM 4332 C C . ILE B 1 82 ? -12.375 -12.273 -19.922 1 98.31 82 ILE B C 1
ATOM 4334 O O . ILE B 1 82 ? -12.25 -11.867 -18.766 1 98.31 82 ILE B O 1
ATOM 4338 N N . THR B 1 83 ? -12.766 -13.477 -20.188 1 97.88 83 THR B N 1
ATOM 4339 C CA . THR B 1 83 ? -13.141 -14.445 -19.156 1 97.88 83 THR B CA 1
ATOM 4340 C C . THR B 1 83 ? -12.922 -15.867 -19.656 1 97.88 83 THR B C 1
ATOM 4342 O O . THR B 1 83 ? -12.32 -16.078 -20.703 1 97.88 83 THR B O 1
ATOM 4345 N N . ASP B 1 84 ? -13.164 -16.828 -18.828 1 93.25 84 ASP B N 1
ATOM 4346 C CA . ASP B 1 84 ? -13.172 -18.234 -19.234 1 93.25 84 ASP B CA 1
ATOM 4347 C C . ASP B 1 84 ? -14.594 -18.797 -19.25 1 93.25 84 ASP B C 1
ATOM 4349 O O . ASP B 1 84 ? -15.516 -18.188 -18.703 1 93.25 84 ASP B O 1
ATOM 4353 N N . LYS B 1 85 ? -14.766 -19.922 -19.828 1 91.19 85 LYS B N 1
ATOM 4354 C CA . LYS B 1 85 ? -16.078 -20.5 -20.078 1 91.19 85 LYS B CA 1
ATOM 4355 C C . LYS B 1 85 ? -16.797 -20.828 -18.766 1 91.19 85 LYS B C 1
ATOM 4357 O O . LYS B 1 85 ? -18.016 -20.75 -18.672 1 91.19 85 LYS B O 1
ATOM 4362 N N . ASN B 1 86 ? -16.031 -21.203 -17.781 1 88.12 86 ASN B N 1
ATOM 4363 C CA . ASN B 1 86 ? -16.625 -21.578 -16.5 1 88.12 86 ASN B CA 1
ATOM 4364 C C . ASN B 1 86 ? -17.141 -20.359 -15.734 1 88.12 86 ASN B C 1
ATOM 4366 O O . ASN B 1 86 ? -18.156 -20.422 -15.047 1 88.12 86 ASN B O 1
ATOM 4370 N N . VAL B 1 87 ? -16.438 -19.25 -15.883 1 92.94 87 VAL B N 1
ATOM 4371 C CA . VAL B 1 87 ? -16.75 -18.047 -15.133 1 92.94 87 VAL B CA 1
ATOM 4372 C C . VAL B 1 87 ? -17.891 -17.297 -15.797 1 92.94 87 VAL B C 1
ATOM 4374 O O . VAL B 1 87 ? -18.625 -16.547 -15.141 1 92.94 87 VAL B O 1
ATOM 4377 N N . LYS B 1 88 ? -18.094 -17.484 -17.047 1 92.88 88 LYS B N 1
ATOM 4378 C CA . LYS B 1 88 ? -19.109 -16.766 -17.812 1 92.88 88 LYS B CA 1
ATOM 4379 C C . LYS B 1 88 ? -20.5 -16.953 -17.219 1 92.88 88 LYS B C 1
ATOM 4381 O O . LYS B 1 88 ? -21.359 -16.094 -17.344 1 92.88 88 LYS B O 1
ATOM 4386 N N . ASN B 1 89 ? -20.688 -18 -16.438 1 89.81 89 ASN B N 1
ATOM 4387 C CA . ASN B 1 89 ? -22.016 -18.281 -15.891 1 89.81 89 ASN B CA 1
ATOM 4388 C C . ASN B 1 89 ? -22.094 -17.922 -14.406 1 89.81 89 ASN B C 1
ATOM 4390 O O . ASN B 1 89 ? -23.141 -18.109 -13.781 1 89.81 89 ASN B O 1
ATOM 4394 N N . THR B 1 90 ? -21.094 -17.406 -13.938 1 93.62 90 THR B N 1
ATOM 4395 C CA . THR B 1 90 ? -21.047 -17.047 -12.523 1 93.62 90 THR B CA 1
ATOM 4396 C C . THR B 1 90 ? -21.641 -15.664 -12.289 1 93.62 90 THR B C 1
ATOM 4398 O O . THR B 1 90 ? -21.859 -14.906 -13.234 1 93.62 90 THR B O 1
ATOM 4401 N N . THR B 1 91 ? -21.875 -15.367 -11.023 1 93.62 91 THR B N 1
ATOM 4402 C CA . THR B 1 91 ? -22.375 -14.07 -10.602 1 93.62 91 THR B CA 1
ATOM 4403 C C . THR B 1 91 ? -21.422 -12.953 -11 1 93.62 91 THR B C 1
ATOM 4405 O O . THR B 1 91 ? -21.859 -11.867 -11.391 1 93.62 91 THR B O 1
ATOM 4408 N N . ALA B 1 92 ? -20.172 -13.172 -10.953 1 96.69 92 ALA B N 1
ATOM 4409 C CA . ALA B 1 92 ? -19.172 -12.164 -11.281 1 96.69 92 ALA B CA 1
ATOM 4410 C C . ALA B 1 92 ? -19.359 -11.648 -12.703 1 96.69 92 ALA B C 1
ATOM 4412 O O . ALA B 1 92 ? -19.438 -10.438 -12.93 1 96.69 92 ALA B O 1
ATOM 4413 N N . PHE B 1 93 ? -19.453 -12.578 -13.633 1 97.62 93 PHE B N 1
ATOM 4414 C CA . PHE B 1 93 ? -19.594 -12.203 -15.031 1 97.62 93 PHE B CA 1
ATOM 4415 C C . PHE B 1 93 ? -20.938 -11.539 -15.289 1 97.62 93 PHE B C 1
ATOM 4417 O O . PHE B 1 93 ? -21.016 -10.531 -16 1 97.62 93 PHE B O 1
ATOM 4424 N N . LYS B 1 94 ? -21.984 -12.062 -14.703 1 97.38 94 LYS B N 1
ATOM 4425 C CA . LYS B 1 94 ? -23.328 -11.539 -14.906 1 97.38 94 LYS B CA 1
ATOM 4426 C C . LYS B 1 94 ? -23.438 -10.109 -14.398 1 97.38 94 LYS B C 1
ATOM 4428 O O . LYS B 1 94 ? -24.109 -9.273 -15.016 1 97.38 94 LYS B O 1
ATOM 4433 N N . GLN B 1 95 ? -22.828 -9.852 -13.266 1 97.81 95 GLN B N 1
ATOM 4434 C CA . GLN B 1 95 ? -22.859 -8.508 -12.711 1 97.81 95 GLN B CA 1
ATOM 4435 C C . GLN B 1 95 ? -22.109 -7.52 -13.602 1 97.81 95 GLN B C 1
ATOM 4437 O O . GLN B 1 95 ? -22.516 -6.363 -13.734 1 97.81 95 GLN B O 1
ATOM 4442 N N . VAL B 1 96 ? -20.969 -7.961 -14.164 1 98.69 96 VAL B N 1
ATOM 4443 C CA . VAL B 1 96 ? -20.234 -7.125 -15.109 1 98.69 96 VAL B CA 1
ATOM 4444 C C . VAL B 1 96 ? -21.125 -6.797 -16.312 1 98.69 96 VAL B C 1
ATOM 4446 O O . VAL B 1 96 ? -21.234 -5.637 -16.703 1 98.69 96 VAL B O 1
ATOM 4449 N N . GLU B 1 97 ? -21.781 -7.828 -16.859 1 98.06 97 GLU B N 1
ATOM 4450 C CA . GLU B 1 97 ? -22.641 -7.629 -18.016 1 98.06 97 GLU B CA 1
ATOM 4451 C C . GLU B 1 97 ? -23.797 -6.684 -17.672 1 98.06 97 GLU B C 1
ATOM 4453 O O . GLU B 1 97 ? -24.109 -5.777 -18.453 1 98.06 97 GLU B O 1
ATOM 4458 N N . GLU B 1 98 ? -24.375 -6.969 -16.578 1 98.06 98 GLU B N 1
ATOM 4459 C CA . GLU B 1 98 ? -25.5 -6.145 -16.156 1 98.06 98 GLU B CA 1
ATOM 4460 C C . GLU B 1 98 ? -25.094 -4.684 -16 1 98.06 98 GLU B C 1
ATOM 4462 O O . GLU B 1 98 ? -25.828 -3.783 -16.422 1 98.06 98 GLU B O 1
ATOM 4467 N N . SER B 1 99 ? -23.984 -4.461 -15.367 1 98.31 99 SER B N 1
ATOM 4468 C CA . SER B 1 99 ? -23.5 -3.104 -15.164 1 98.31 99 SER B CA 1
ATOM 4469 C C . SER B 1 99 ? -23.266 -2.391 -16.484 1 98.31 99 SER B C 1
ATOM 4471 O O . SER B 1 99 ? -23.672 -1.239 -16.656 1 98.31 99 SER B O 1
ATOM 4473 N N . LEU B 1 100 ? -22.609 -3.055 -17.453 1 98.62 100 LEU B N 1
ATOM 4474 C CA . LEU B 1 100 ? -22.312 -2.471 -18.766 1 98.62 100 LEU B CA 1
ATOM 4475 C C . LEU B 1 100 ? -23.609 -2.215 -19.547 1 98.62 100 LEU B C 1
ATOM 4477 O O . LEU B 1 100 ? -23.797 -1.134 -20.109 1 98.62 100 LEU B O 1
ATOM 4481 N N . LYS B 1 101 ? -24.516 -3.146 -19.516 1 98 101 LYS B N 1
ATOM 4482 C CA . LYS B 1 101 ? -25.781 -3.035 -20.25 1 98 101 LYS B CA 1
ATOM 4483 C C . LYS B 1 101 ? -26.641 -1.921 -19.688 1 98 101 LYS B C 1
ATOM 4485 O O . LYS B 1 101 ? -27.25 -1.147 -20.438 1 98 101 LYS B O 1
ATOM 4490 N N . THR B 1 102 ? -26.703 -1.88 -18.375 1 97.62 102 THR B N 1
ATOM 4491 C CA . THR B 1 102 ? -27.531 -0.873 -17.703 1 97.62 102 THR B CA 1
ATOM 4492 C C . THR B 1 102 ? -27.062 0.533 -18.094 1 97.62 102 THR B C 1
ATOM 4494 O O . THR B 1 102 ? -27.891 1.445 -18.203 1 97.62 102 THR B O 1
ATOM 4497 N N . LEU B 1 103 ? -25.844 0.711 -18.328 1 97.81 103 LEU B N 1
ATOM 4498 C CA . LEU B 1 103 ? -25.297 2.025 -18.641 1 97.81 103 LEU B CA 1
ATOM 4499 C C . LEU B 1 103 ? -25.203 2.221 -20.156 1 97.81 103 LEU B C 1
ATOM 4501 O O . LEU B 1 103 ? -24.672 3.227 -20.625 1 97.81 103 LEU B O 1
ATOM 4505 N N . GLY B 1 104 ? -25.625 1.26 -20.906 1 98 104 GLY B N 1
ATOM 4506 C CA . GLY B 1 104 ? -25.672 1.366 -22.359 1 98 104 GLY B CA 1
ATOM 4507 C C . GLY B 1 104 ? -24.297 1.286 -23.016 1 98 104 GLY B C 1
ATOM 4508 O O . GLY B 1 104 ? -24.078 1.861 -24.078 1 98 104 GLY B O 1
ATOM 4509 N N . ILE B 1 105 ? -23.375 0.582 -22.391 1 98.19 105 ILE B N 1
ATOM 4510 C CA . ILE B 1 105 ? -22.016 0.468 -22.906 1 98.19 105 ILE B CA 1
ATOM 4511 C C . ILE B 1 105 ? -21.922 -0.767 -23.797 1 98.19 105 ILE B C 1
ATOM 4513 O O . ILE B 1 105 ? -22.188 -1.886 -23.359 1 98.19 105 ILE B O 1
ATOM 4517 N N . SER B 1 106 ? -21.562 -0.576 -25.078 1 97.44 106 SER B N 1
ATOM 4518 C CA . SER B 1 106 ? -21.297 -1.698 -25.969 1 97.44 106 SER B CA 1
ATOM 4519 C C . SER B 1 106 ? -19.969 -2.379 -25.609 1 97.44 106 SER B C 1
ATOM 4521 O O . SER B 1 106 ? -19 -1.71 -25.266 1 97.44 106 SER B O 1
ATOM 4523 N N . TYR B 1 107 ? -19.953 -3.666 -25.656 1 97.88 107 TYR B N 1
ATOM 4524 C CA . TYR B 1 107 ? -18.75 -4.422 -25.312 1 97.88 107 TYR B CA 1
ATOM 4525 C C . TYR B 1 107 ? -18.703 -5.738 -26.078 1 97.88 107 TYR B C 1
ATOM 4527 O O . TYR B 1 107 ? -19.719 -6.188 -26.625 1 97.88 107 TYR B O 1
ATOM 4535 N N . GLU B 1 108 ? -17.531 -6.301 -26.203 1 97.88 108 GLU B N 1
ATOM 4536 C CA . GLU B 1 108 ? -17.344 -7.648 -26.719 1 97.88 108 GLU B CA 1
ATOM 4537 C C . GLU B 1 108 ? -16.781 -8.586 -25.656 1 97.88 108 GLU B C 1
ATOM 4539 O O . GLU B 1 108 ? -16.203 -8.125 -24.656 1 97.88 108 GLU B O 1
ATOM 4544 N N . VAL B 1 109 ? -17.047 -9.867 -25.875 1 97.62 109 VAL B N 1
ATOM 4545 C CA . VAL B 1 109 ? -16.609 -10.859 -24.891 1 97.62 109 VAL B CA 1
ATOM 4546 C C . VAL B 1 109 ? -15.641 -11.844 -25.562 1 97.62 109 VAL B C 1
ATOM 4548 O O . VAL B 1 109 ? -15.883 -12.289 -26.688 1 97.62 109 VAL B O 1
ATOM 4551 N N . PHE B 1 110 ? -14.5 -12.031 -25 1 97.31 110 PHE B N 1
ATOM 4552 C CA . PHE B 1 110 ? -13.602 -13.141 -25.297 1 97.31 110 PHE B CA 1
ATOM 4553 C C . PHE B 1 110 ? -13.609 -14.164 -24.156 1 97.31 110 PHE B C 1
ATOM 4555 O O . PHE B 1 110 ? -13.125 -13.875 -23.062 1 97.31 110 PHE B O 1
ATOM 4562 N N . ASP B 1 111 ? -14.086 -15.375 -24.328 1 96.12 111 ASP B N 1
ATOM 4563 C CA . ASP B 1 111 ? -14.32 -16.312 -23.234 1 96.12 111 ASP B CA 1
ATOM 4564 C C . ASP B 1 111 ? -13.555 -17.609 -23.453 1 96.12 111 ASP B C 1
ATOM 4566 O O . ASP B 1 111 ? -13.969 -18.672 -22.969 1 96.12 111 ASP B O 1
ATOM 4570 N N . LYS B 1 112 ? -12.391 -17.547 -24.109 1 93.5 112 LYS B N 1
ATOM 4571 C CA . LYS B 1 112 ? -11.695 -18.766 -24.5 1 93.5 112 LYS B CA 1
ATOM 4572 C C . LYS B 1 112 ? -10.461 -19 -23.625 1 93.5 112 LYS B C 1
ATOM 4574 O O . LYS B 1 112 ? -9.539 -19.719 -24.031 1 93.5 112 LYS B O 1
ATOM 4579 N N . ILE B 1 113 ? -10.445 -18.391 -22.531 1 92.69 113 ILE B N 1
ATOM 4580 C CA . ILE B 1 113 ? -9.281 -18.531 -21.656 1 92.69 113 ILE B CA 1
ATOM 4581 C C . ILE B 1 113 ? -9.266 -19.938 -21.047 1 92.69 113 ILE B C 1
ATOM 4583 O O . ILE B 1 113 ? -10.305 -20.453 -20.641 1 92.69 113 ILE B O 1
ATOM 4587 N N . LYS B 1 114 ? -8.094 -20.469 -21.016 1 84.75 114 LYS B N 1
ATOM 4588 C CA . LYS B 1 114 ? -7.883 -21.766 -20.359 1 84.75 114 LYS B CA 1
ATOM 4589 C C . LYS B 1 114 ? -7.117 -21.609 -19.062 1 84.75 114 LYS B C 1
ATOM 4591 O O . LYS B 1 114 ? -6.367 -20.641 -18.875 1 84.75 114 LYS B O 1
ATOM 4596 N N . CYS B 1 115 ? -7.418 -22.547 -18.141 1 81.81 115 CYS B N 1
ATOM 4597 C CA . CYS B 1 115 ? -6.637 -22.578 -16.906 1 81.81 115 CYS B CA 1
ATOM 4598 C C . CYS B 1 115 ? -5.168 -22.875 -17.203 1 81.81 115 CYS B C 1
ATOM 4600 O O . CYS B 1 115 ? -4.855 -23.781 -17.984 1 81.81 115 CYS B O 1
ATOM 4602 N N . GLU B 1 116 ? -4.32 -22.078 -16.594 1 80.44 116 GLU B N 1
ATOM 4603 C CA . GLU B 1 116 ? -2.885 -22.219 -16.828 1 80.44 116 GLU B CA 1
ATOM 4604 C C . GLU B 1 116 ? -2.566 -22.172 -18.328 1 80.44 116 GLU B C 1
ATOM 4606 O O . GLU B 1 116 ? -2.01 -23.141 -18.859 1 80.44 116 GLU B O 1
ATOM 4611 N N . PRO B 1 117 ? -2.828 -21.062 -18.906 1 84.88 117 PRO B N 1
ATOM 4612 C CA . PRO B 1 117 ? -2.707 -20.969 -20.359 1 84.88 117 PRO B CA 1
ATOM 4613 C C . PRO B 1 117 ? -1.26 -21.047 -20.844 1 84.88 117 PRO B C 1
ATOM 4615 O O . PRO B 1 117 ? -0.363 -20.484 -20.203 1 84.88 117 PRO B O 1
ATOM 4618 N N . ALA B 1 118 ? -1.166 -21.734 -21.953 1 88.19 118 ALA B N 1
ATOM 4619 C CA . ALA B 1 118 ? 0.111 -21.688 -22.656 1 88.19 118 ALA B CA 1
ATOM 4620 C C . ALA B 1 118 ? 0.277 -20.375 -23.422 1 88.19 118 ALA B C 1
ATOM 4622 O O . ALA B 1 118 ? -0.684 -19.625 -23.594 1 88.19 118 ALA B O 1
ATOM 4623 N N . VAL B 1 119 ? 1.466 -20.125 -23.828 1 91.69 119 VAL B N 1
ATOM 4624 C CA . VAL B 1 119 ? 1.777 -18.938 -24.609 1 91.69 119 VAL B CA 1
ATOM 4625 C C . VAL B 1 119 ? 0.871 -18.859 -25.828 1 91.69 119 VAL B C 1
ATOM 4627 O O . VAL B 1 119 ? 0.385 -17.781 -26.188 1 91.69 119 VAL B O 1
ATOM 4630 N N . ALA B 1 120 ? 0.602 -19.984 -26.359 1 90.81 120 ALA B N 1
ATOM 4631 C CA . ALA B 1 120 ? -0.24 -20.047 -27.562 1 90.81 120 ALA B CA 1
ATOM 4632 C C . ALA B 1 120 ? -1.646 -19.531 -27.266 1 90.81 120 ALA B C 1
ATOM 4634 O O . ALA B 1 120 ? -2.273 -18.906 -28.125 1 90.81 120 ALA B O 1
ATOM 4635 N N . ASN B 1 121 ? -2.15 -19.844 -26.109 1 90.94 121 ASN B N 1
ATOM 4636 C CA . ASN B 1 121 ? -3.461 -19.344 -25.703 1 90.94 121 ASN B CA 1
ATOM 4637 C C . ASN B 1 121 ? -3.455 -17.828 -25.531 1 90.94 121 ASN B C 1
ATOM 4639 O O . ASN B 1 121 ? -4.418 -17.156 -25.891 1 90.94 121 ASN B O 1
ATOM 4643 N N . ALA B 1 122 ? -2.406 -17.344 -24.969 1 93 122 ALA B N 1
ATOM 4644 C CA . ALA B 1 122 ? -2.266 -15.906 -24.812 1 93 122 ALA B CA 1
ATOM 4645 C C . ALA B 1 122 ? -2.229 -15.203 -26.172 1 93 122 ALA B C 1
ATOM 4647 O O . ALA B 1 122 ? -2.822 -14.133 -26.344 1 93 122 ALA B O 1
ATOM 4648 N N . ILE B 1 123 ? -1.556 -15.844 -27.109 1 93.75 123 ILE B N 1
ATOM 4649 C CA . ILE B 1 123 ? -1.418 -15.281 -28.453 1 93.75 123 ILE B CA 1
ATOM 4650 C C . ILE B 1 123 ? -2.791 -15.172 -29.109 1 93.75 123 ILE B C 1
ATOM 4652 O O . ILE B 1 123 ? -3.074 -14.195 -29.812 1 93.75 123 ILE B O 1
ATOM 4656 N N . GLU B 1 124 ? -3.627 -16.141 -28.859 1 95.06 124 GLU B N 1
ATOM 4657 C CA . GLU B 1 124 ? -4.98 -16.094 -29.406 1 95.06 124 GLU B CA 1
ATOM 4658 C C . GLU B 1 124 ? -5.734 -14.859 -28.906 1 95.06 124 GLU B C 1
ATOM 4660 O O . GLU B 1 124 ? -6.398 -14.172 -29.688 1 95.06 124 GLU B O 1
ATOM 4665 N N . ALA B 1 125 ? -5.664 -14.586 -27.656 1 95.94 125 ALA B N 1
ATOM 4666 C CA . ALA B 1 125 ? -6.316 -13.414 -27.062 1 95.94 125 ALA B CA 1
ATOM 4667 C C . ALA B 1 125 ? -5.695 -12.125 -27.594 1 95.94 125 ALA B C 1
ATOM 4669 O O . ALA B 1 125 ? -6.402 -11.156 -27.875 1 95.94 125 ALA B O 1
ATOM 4670 N N . ILE B 1 126 ? -4.387 -12.102 -27.703 1 96.12 126 ILE B N 1
ATOM 4671 C CA . ILE B 1 126 ? -3.66 -10.945 -28.219 1 96.12 126 ILE B CA 1
ATOM 4672 C C . ILE B 1 126 ? -4.125 -10.633 -29.641 1 96.12 126 ILE B C 1
ATOM 4674 O O . ILE B 1 126 ? -4.469 -9.492 -29.938 1 96.12 126 ILE B O 1
ATOM 4678 N N . GLU B 1 127 ? -4.203 -11.648 -30.422 1 94.94 127 GLU B N 1
ATOM 4679 C CA . GLU B 1 127 ? -4.566 -11.469 -31.828 1 94.94 127 GLU B CA 1
ATOM 4680 C C . GLU B 1 127 ? -6.035 -11.086 -31.969 1 94.94 127 GLU B C 1
ATOM 4682 O O . GLU B 1 127 ? -6.398 -10.32 -32.875 1 94.94 127 GLU B O 1
ATOM 4687 N N . PHE B 1 128 ? -6.809 -11.578 -31.109 1 95.69 128 PHE B N 1
ATOM 4688 C CA . PHE B 1 128 ? -8.211 -11.188 -31.094 1 95.69 128 PHE B CA 1
ATOM 4689 C C . PHE B 1 128 ? -8.359 -9.695 -30.828 1 95.69 128 PHE B C 1
ATOM 4691 O O . PHE B 1 128 ? -9.211 -9.023 -31.406 1 95.69 128 PHE B O 1
ATOM 4698 N N . CYS B 1 129 ? -7.523 -9.172 -29.938 1 96.69 129 CYS B N 1
ATOM 4699 C CA . CYS B 1 129 ? -7.695 -7.809 -29.438 1 96.69 129 CYS B CA 1
ATOM 4700 C C . CYS B 1 129 ? -6.914 -6.812 -30.297 1 96.69 129 CYS B C 1
ATOM 4702 O O . CYS B 1 129 ? -7.379 -5.699 -30.531 1 96.69 129 CYS B O 1
ATOM 4704 N N . ARG B 1 130 ? -5.645 -7.109 -30.656 1 91 130 ARG B N 1
ATOM 4705 C CA . ARG B 1 130 ? -4.684 -6.172 -31.234 1 91 130 ARG B CA 1
ATOM 4706 C C . ARG B 1 130 ? -5.238 -5.523 -32.5 1 91 130 ARG B C 1
ATOM 4708 O O . ARG B 1 130 ? -4.879 -4.391 -32.812 1 91 130 ARG B O 1
ATOM 4715 N N . ASN B 1 131 ? -6.125 -6.102 -33.188 1 81.38 131 ASN B N 1
ATOM 4716 C CA . ASN B 1 131 ? -6.598 -5.52 -34.438 1 81.38 131 ASN B CA 1
ATOM 4717 C C . ASN B 1 131 ? -7.992 -4.922 -34.281 1 81.38 131 ASN B C 1
ATOM 4719 O O . ASN B 1 131 ? -8.688 -4.695 -35.281 1 81.38 131 ASN B O 1
ATOM 4723 N N . LYS B 1 132 ? -8.297 -4.688 -33.031 1 91.19 132 LYS B N 1
ATOM 4724 C CA . LYS B 1 132 ? -9.562 -4.027 -32.75 1 91.19 132 LYS B CA 1
ATOM 4725 C C . LYS B 1 132 ? -9.344 -2.738 -31.953 1 91.19 132 LYS B C 1
ATOM 4727 O O . LYS B 1 132 ? -8.219 -2.422 -31.578 1 91.19 132 LYS B O 1
ATOM 4732 N N . ASN B 1 133 ? -10.32 -1.934 -31.891 1 94.25 133 ASN B N 1
ATOM 4733 C CA . ASN B 1 133 ? -10.18 -0.62 -31.266 1 94.25 133 ASN B CA 1
ATOM 4734 C C . ASN B 1 133 ? -10.641 -0.636 -29.812 1 94.25 133 ASN B C 1
ATOM 4736 O O . ASN B 1 133 ? -11.367 0.259 -29.375 1 94.25 133 ASN B O 1
ATOM 4740 N N . PHE B 1 134 ? -10.258 -1.763 -29.156 1 97.94 134 PHE B N 1
ATOM 4741 C CA . PHE B 1 134 ? -10.586 -1.799 -27.734 1 97.94 134 PHE B CA 1
ATOM 4742 C C . PHE B 1 134 ? -9.805 -0.739 -26.969 1 97.94 134 PHE B C 1
ATOM 4744 O O . PHE B 1 134 ? -8.641 -0.484 -27.266 1 97.94 134 PHE B O 1
ATOM 4751 N N . ASP B 1 135 ? -10.469 -0.085 -25.969 1 98.06 135 ASP B N 1
ATOM 4752 C CA . ASP B 1 135 ? -9.812 0.989 -25.234 1 98.06 135 ASP B CA 1
ATOM 4753 C C . ASP B 1 135 ? -9.93 0.777 -23.734 1 98.06 135 ASP B C 1
ATOM 4755 O O . ASP B 1 135 ? -9.602 1.67 -22.953 1 98.06 135 ASP B O 1
ATOM 4759 N N . CYS B 1 136 ? -10.445 -0.38 -23.297 1 98.69 136 CYS B N 1
ATOM 4760 C CA . CYS B 1 136 ? -10.508 -0.803 -21.906 1 98.69 136 CYS B CA 1
ATOM 4761 C C . CYS B 1 136 ? -10.633 -2.318 -21.797 1 98.69 136 CYS B C 1
ATOM 4763 O O . CYS B 1 136 ? -11.398 -2.936 -22.531 1 98.69 136 CYS B O 1
ATOM 4765 N N . PHE B 1 137 ? -9.891 -2.91 -20.953 1 98.88 137 PHE B N 1
ATOM 4766 C CA . PHE B 1 137 ? -9.836 -4.359 -20.812 1 98.88 137 PHE B CA 1
ATOM 4767 C C . PHE B 1 137 ? -10.352 -4.777 -19.438 1 98.88 137 PHE B C 1
ATOM 4769 O O . PHE B 1 137 ? -9.797 -4.363 -18.406 1 98.88 137 PHE B O 1
ATOM 4776 N N . ILE B 1 138 ? -11.383 -5.574 -19.359 1 98.94 138 ILE B N 1
ATOM 4777 C CA . ILE B 1 138 ? -11.984 -6.047 -18.125 1 98.94 138 ILE B CA 1
ATOM 4778 C C . ILE B 1 138 ? -11.742 -7.547 -17.969 1 98.94 138 ILE B C 1
ATOM 4780 O O . ILE B 1 138 ? -12.258 -8.344 -18.75 1 98.94 138 ILE B O 1
ATOM 4784 N N . ALA B 1 139 ? -10.945 -7.938 -17.047 1 98.81 139 ALA B N 1
ATOM 4785 C CA . ALA B 1 139 ? -10.664 -9.344 -16.75 1 98.81 139 ALA B CA 1
ATOM 4786 C C . ALA B 1 139 ? -11.602 -9.875 -15.664 1 98.81 139 ALA B C 1
ATOM 4788 O O . ALA B 1 139 ? -11.609 -9.367 -14.539 1 98.81 139 ALA B O 1
ATOM 4789 N N . VAL B 1 140 ? -12.398 -10.828 -15.977 1 98.5 140 VAL B N 1
ATOM 4790 C CA . VAL B 1 140 ? -13.273 -11.477 -15 1 98.5 140 VAL B CA 1
ATOM 4791 C C . VAL B 1 140 ? -12.883 -12.945 -14.852 1 98.5 140 VAL B C 1
ATOM 4793 O O . VAL B 1 140 ? -13.242 -13.781 -15.68 1 98.5 140 VAL B O 1
ATOM 4796 N N . GLY B 1 141 ? -12.18 -13.266 -13.844 1 97.06 141 GLY B N 1
ATOM 4797 C CA . GLY B 1 141 ? -11.727 -14.633 -13.664 1 97.06 141 GLY B CA 1
ATOM 4798 C C . GLY B 1 141 ? -10.523 -14.75 -12.742 1 97.06 141 GLY B C 1
ATOM 4799 O O . GLY B 1 141 ? -10.273 -13.859 -11.922 1 97.06 141 GLY B O 1
ATOM 4800 N N . GLY B 1 142 ? -9.883 -15.883 -12.773 1 95.38 142 GLY B N 1
ATOM 4801 C CA . GLY B 1 142 ? -8.703 -16.109 -11.953 1 95.38 142 GLY B CA 1
ATOM 4802 C C . GLY B 1 142 ? -7.434 -15.547 -12.562 1 95.38 142 GLY B C 1
ATOM 4803 O O . GLY B 1 142 ? -7.492 -14.648 -13.406 1 95.38 142 GLY B O 1
ATOM 4804 N N . GLY B 1 143 ? -6.301 -16.016 -12.062 1 95.88 143 GLY B N 1
ATOM 4805 C CA . GLY B 1 143 ? -4.996 -15.531 -12.5 1 95.88 143 GLY B CA 1
ATOM 4806 C C . GLY B 1 143 ? -4.758 -15.719 -13.984 1 95.88 143 GLY B C 1
ATOM 4807 O O . GLY B 1 143 ? -4.184 -14.844 -14.633 1 95.88 143 GLY B O 1
ATOM 4808 N N . SER B 1 144 ? -5.176 -16.828 -14.531 1 95.38 144 SER B N 1
ATOM 4809 C CA . SER B 1 144 ? -5 -17.109 -15.953 1 95.38 144 SER B CA 1
ATOM 4810 C C . SER B 1 144 ? -5.703 -16.062 -16.812 1 95.38 144 SER B C 1
ATOM 4812 O O . SER B 1 144 ? -5.145 -15.586 -17.797 1 95.38 144 SER B O 1
ATOM 4814 N N . THR B 1 145 ? -6.906 -15.758 -16.406 1 97.44 145 THR B N 1
ATOM 4815 C CA . THR B 1 145 ? -7.695 -14.758 -17.125 1 97.44 145 THR B CA 1
ATOM 4816 C C . THR B 1 145 ? -7.059 -13.383 -17.016 1 97.44 145 THR B C 1
ATOM 4818 O O . THR B 1 145 ? -6.91 -12.68 -18.016 1 97.44 145 THR B O 1
ATOM 4821 N N . ILE B 1 146 ? -6.645 -13 -15.859 1 98.38 146 ILE B N 1
ATOM 4822 C CA . ILE B 1 146 ? -6.078 -11.68 -15.617 1 98.38 146 ILE B CA 1
ATOM 4823 C C . ILE B 1 146 ? -4.742 -11.547 -16.344 1 98.38 146 ILE B C 1
ATOM 4825 O O . ILE B 1 146 ? -4.477 -10.539 -17 1 98.38 146 ILE B O 1
ATOM 4829 N N . ASP B 1 147 ? -3.912 -12.586 -16.281 1 97.94 147 ASP B N 1
ATOM 4830 C CA . ASP B 1 147 ? -2.619 -12.555 -16.969 1 97.94 147 ASP B CA 1
ATOM 4831 C C . ASP B 1 147 ? -2.795 -12.438 -18.469 1 97.94 147 ASP B C 1
ATOM 4833 O O . ASP B 1 147 ? -2.094 -11.664 -19.125 1 97.94 147 ASP B O 1
ATOM 4837 N N . THR B 1 148 ? -3.713 -13.211 -18.984 1 97.81 148 THR B N 1
ATOM 4838 C CA . THR B 1 148 ? -3.975 -13.148 -20.406 1 97.81 148 THR B CA 1
ATOM 4839 C C . THR B 1 148 ? -4.492 -11.766 -20.812 1 97.81 148 THR B C 1
ATOM 4841 O O . THR B 1 148 ? -4.125 -11.234 -21.859 1 97.81 148 THR B O 1
ATOM 4844 N N . THR B 1 149 ? -5.359 -11.211 -20 1 98.44 149 THR B N 1
ATOM 4845 C CA . THR B 1 149 ? -5.898 -9.875 -20.234 1 98.44 149 THR B CA 1
ATOM 4846 C C . THR B 1 149 ? -4.781 -8.836 -20.25 1 98.44 149 THR B C 1
ATOM 4848 O O . THR B 1 149 ? -4.762 -7.945 -21.094 1 98.44 149 THR B O 1
ATOM 4851 N N . LYS B 1 150 ? -3.885 -8.945 -19.297 1 98.19 150 LYS B N 1
ATOM 4852 C CA . LYS B 1 150 ? -2.73 -8.055 -19.25 1 98.19 150 LYS B CA 1
ATOM 4853 C C . LYS B 1 150 ? -1.933 -8.102 -20.547 1 98.19 150 LYS B C 1
ATOM 4855 O O . LYS B 1 150 ? -1.558 -7.062 -21.094 1 98.19 150 LYS B O 1
ATOM 4860 N N . ALA B 1 151 ? -1.66 -9.312 -21 1 97.31 151 ALA B N 1
ATOM 4861 C CA . ALA B 1 151 ? -0.915 -9.484 -22.234 1 97.31 151 ALA B CA 1
ATOM 4862 C C . ALA B 1 151 ? -1.67 -8.875 -23.422 1 97.31 151 ALA B C 1
ATOM 4864 O O . ALA B 1 151 ? -1.089 -8.141 -24.219 1 97.31 151 ALA B O 1
ATOM 4865 N N . ALA B 1 152 ? -2.965 -9.148 -23.484 1 97.81 152 ALA B N 1
ATOM 4866 C CA . ALA B 1 152 ? -3.785 -8.617 -24.562 1 97.81 152 ALA B CA 1
ATOM 4867 C C . ALA B 1 152 ? -3.77 -7.094 -24.578 1 97.81 152 ALA B C 1
ATOM 4869 O O . ALA B 1 152 ? -3.615 -6.473 -25.625 1 97.81 152 ALA B O 1
ATOM 4870 N N . ALA B 1 153 ? -3.926 -6.488 -23.422 1 98.19 153 ALA B N 1
ATOM 4871 C CA . ALA B 1 153 ? -3.92 -5.031 -23.297 1 98.19 153 ALA B CA 1
ATOM 4872 C C . ALA B 1 153 ? -2.572 -4.449 -23.703 1 98.19 153 ALA B C 1
ATOM 4874 O O . ALA B 1 153 ? -2.514 -3.436 -24.406 1 98.19 153 ALA B O 1
ATOM 4875 N N . LEU B 1 154 ? -1.49 -5.102 -23.281 1 97.62 154 LEU B N 1
ATOM 4876 C CA . LEU B 1 154 ? -0.131 -4.656 -23.578 1 97.62 154 LEU B CA 1
ATOM 4877 C C . LEU B 1 154 ? 0.118 -4.613 -25.078 1 97.62 154 LEU B C 1
ATOM 4879 O O . LEU B 1 154 ? 0.584 -3.602 -25.609 1 97.62 154 LEU B O 1
ATOM 4883 N N . TYR B 1 155 ? -0.208 -5.68 -25.75 1 96.81 155 TYR B N 1
ATOM 4884 C CA . TYR B 1 155 ? 0.086 -5.781 -27.172 1 96.81 155 TYR B CA 1
ATOM 4885 C C . TYR B 1 155 ? -0.886 -4.941 -27.984 1 96.81 155 TYR B C 1
ATOM 4887 O O . TYR B 1 155 ? -0.537 -4.449 -29.062 1 96.81 155 TYR B O 1
ATOM 4895 N N . THR B 1 156 ? -2.148 -4.777 -27.516 1 97.44 156 THR B N 1
ATOM 4896 C CA . THR B 1 156 ? -3.068 -3.842 -28.156 1 97.44 156 THR B CA 1
ATOM 4897 C C . THR B 1 156 ? -2.529 -2.416 -28.078 1 97.44 156 THR B C 1
ATOM 4899 O O . THR B 1 156 ? -2.666 -1.643 -29.031 1 97.44 156 THR B O 1
ATOM 4902 N N . SER B 1 157 ? -1.916 -2.09 -26.969 1 96.75 157 SER B N 1
ATOM 4903 C CA . SER B 1 157 ? -1.348 -0.764 -26.75 1 96.75 157 SER B CA 1
ATOM 4904 C C . SER B 1 157 ? -0.078 -0.56 -27.562 1 96.75 157 SER B C 1
ATOM 4906 O O . SER B 1 157 ? 0.375 0.572 -27.75 1 96.75 157 SER B O 1
ATOM 4908 N N . ASN B 1 158 ? 0.567 -1.667 -27.969 1 95.69 158 ASN B N 1
ATOM 4909 C CA . ASN B 1 158 ? 1.788 -1.681 -28.766 1 95.69 158 ASN B CA 1
ATOM 4910 C C . ASN B 1 158 ? 1.637 -2.557 -30.016 1 95.69 158 ASN B C 1
ATOM 4912 O O . ASN B 1 158 ? 2.307 -3.582 -30.141 1 95.69 158 ASN B O 1
ATOM 4916 N N . PRO B 1 159 ? 0.887 -2.137 -30.938 1 93.69 159 PRO B N 1
ATOM 4917 C CA . PRO B 1 159 ? 0.46 -3 -32.031 1 93.69 159 PRO B CA 1
ATOM 4918 C C . PRO B 1 159 ? 1.618 -3.426 -32.938 1 93.69 159 PRO B C 1
ATOM 4920 O O . PRO B 1 159 ? 1.518 -4.43 -33.656 1 93.69 159 PRO B O 1
ATOM 4923 N N . GLU B 1 160 ? 2.764 -2.773 -32.938 1 94.31 160 GLU B N 1
ATOM 4924 C CA . GLU B 1 160 ? 3.885 -3.096 -33.812 1 94.31 160 GLU B CA 1
ATOM 4925 C C . GLU B 1 160 ? 4.809 -4.125 -33.188 1 94.31 160 GLU B C 1
ATOM 4927 O O . GLU B 1 160 ? 5.699 -4.668 -33.844 1 94.31 160 GLU B O 1
ATOM 4932 N N . ALA B 1 161 ? 4.57 -4.434 -31.891 1 95.25 161 ALA B N 1
ATOM 4933 C CA . ALA B 1 161 ? 5.449 -5.355 -31.172 1 95.25 161 ALA B CA 1
ATOM 4934 C C . ALA B 1 161 ? 5.258 -6.789 -31.672 1 95.25 161 ALA B C 1
ATOM 4936 O O . ALA B 1 161 ? 4.133 -7.219 -31.938 1 95.25 161 ALA B O 1
ATOM 4937 N N . ASP B 1 162 ? 6.363 -7.473 -31.766 1 95 162 ASP B N 1
ATOM 4938 C CA . ASP B 1 162 ? 6.297 -8.906 -32.031 1 95 162 ASP B CA 1
ATOM 4939 C C . ASP B 1 162 ? 5.832 -9.664 -30.781 1 95 162 ASP B C 1
ATOM 4941 O O . ASP B 1 162 ? 5.961 -9.172 -29.656 1 95 162 ASP B O 1
ATOM 4945 N N . VAL B 1 163 ? 5.402 -10.836 -30.938 1 89.75 163 VAL B N 1
ATOM 4946 C CA . VAL B 1 163 ? 4.758 -11.633 -29.906 1 89.75 163 VAL B CA 1
ATOM 4947 C C . VAL B 1 163 ? 5.738 -11.883 -28.75 1 89.75 163 VAL B C 1
ATOM 4949 O O . VAL B 1 163 ? 5.34 -11.938 -27.594 1 89.75 163 VAL B O 1
ATOM 4952 N N . TYR B 1 164 ? 7.016 -11.977 -29 1 93.5 164 TYR B N 1
ATOM 4953 C CA . TYR B 1 164 ? 7.961 -12.359 -27.953 1 93.5 164 TYR B CA 1
ATOM 4954 C C . TYR B 1 164 ? 8.766 -11.156 -27.484 1 93.5 164 TYR B C 1
ATOM 4956 O O . TYR B 1 164 ? 9.695 -11.297 -26.688 1 93.5 164 TYR B O 1
ATOM 4964 N N . ASP B 1 165 ? 8.391 -9.938 -27.938 1 96 165 ASP B N 1
ATOM 4965 C CA . ASP B 1 165 ? 9.141 -8.734 -27.594 1 96 165 ASP B CA 1
ATOM 4966 C C . ASP B 1 165 ? 9.117 -8.492 -26.094 1 96 165 ASP B C 1
ATOM 4968 O O . ASP B 1 165 ? 10.133 -8.117 -25.5 1 96 165 ASP B O 1
ATOM 4972 N N . PHE B 1 166 ? 7.977 -8.781 -25.516 1 95.5 166 PHE B N 1
ATOM 4973 C CA . PHE B 1 166 ? 7.824 -8.375 -24.125 1 95.5 166 PHE B CA 1
ATOM 4974 C C . PHE B 1 166 ? 7.961 -9.57 -23.188 1 95.5 166 PHE B C 1
ATOM 4976 O O . PHE B 1 166 ? 8.031 -9.406 -21.969 1 95.5 166 PHE B O 1
ATOM 4983 N N . PHE B 1 167 ? 7.98 -10.789 -23.688 1 92.94 167 PHE B N 1
ATOM 4984 C CA . PHE B 1 167 ? 8.273 -11.945 -22.859 1 92.94 167 PHE B CA 1
ATOM 4985 C C . PHE B 1 167 ? 9.711 -11.891 -22.328 1 92.94 167 PHE B C 1
ATOM 4987 O O . PHE B 1 167 ? 10.609 -11.422 -23.031 1 92.94 167 PHE B O 1
ATOM 4994 N N . GLY B 1 168 ? 9.883 -12.336 -21.172 1 88.25 168 GLY B N 1
ATOM 4995 C CA . GLY B 1 168 ? 11.188 -12.258 -20.531 1 88.25 168 GLY B CA 1
ATOM 4996 C C . GLY B 1 168 ? 12.227 -13.156 -21.188 1 88.25 168 GLY B C 1
ATOM 4997 O O . GLY B 1 168 ? 11.875 -14.133 -21.859 1 88.25 168 GLY B O 1
ATOM 4998 N N . VAL B 1 169 ? 13.492 -12.758 -20.984 1 85.56 169 VAL B N 1
ATOM 4999 C CA . VAL B 1 169 ? 14.609 -13.609 -21.359 1 85.56 169 VAL B CA 1
ATOM 5000 C C . VAL B 1 169 ? 14.609 -14.875 -20.516 1 85.56 169 VAL B C 1
ATOM 5002 O O . VAL B 1 169 ? 14.25 -14.836 -19.328 1 85.56 169 VAL B O 1
ATOM 5005 N N . PRO B 1 170 ? 15.047 -15.984 -21.062 1 83.12 170 PRO B N 1
ATOM 5006 C CA . PRO B 1 170 ? 15.68 -16.172 -22.375 1 83.12 170 PRO B CA 1
ATOM 5007 C C . PRO B 1 170 ? 14.672 -16.516 -23.469 1 83.12 170 PRO B C 1
ATOM 5009 O O . PRO B 1 170 ? 15.062 -16.734 -24.609 1 83.12 170 PRO B O 1
ATOM 5012 N N . PHE B 1 171 ? 13.414 -16.547 -23.188 1 83.88 171 PHE B N 1
ATOM 5013 C CA . PHE B 1 171 ? 12.438 -17.031 -24.156 1 83.88 171 PHE B CA 1
ATOM 5014 C C . PHE B 1 171 ? 11.93 -15.875 -25.016 1 83.88 171 PHE B C 1
ATOM 5016 O O . PHE B 1 171 ? 11.43 -16.094 -26.125 1 83.88 171 PHE B O 1
ATOM 5023 N N . GLY B 1 172 ? 11.922 -14.711 -24.484 1 89.88 172 GLY B N 1
ATOM 5024 C CA . GLY B 1 172 ? 11.609 -13.492 -25.203 1 89.88 172 GLY B CA 1
ATOM 5025 C C . GLY B 1 172 ? 12.727 -12.469 -25.156 1 89.88 172 GLY B C 1
ATOM 5026 O O . GLY B 1 172 ? 13.859 -12.797 -24.797 1 89.88 172 GLY B O 1
ATOM 5027 N N . LYS B 1 173 ? 12.43 -11.25 -25.594 1 93.31 173 LYS B N 1
ATOM 5028 C CA . LYS B 1 173 ? 13.445 -10.203 -25.672 1 93.31 173 LYS B CA 1
ATOM 5029 C C . LYS B 1 173 ? 13.438 -9.336 -24.422 1 93.31 173 LYS B C 1
ATOM 5031 O O . LYS B 1 173 ? 14.383 -8.578 -24.188 1 93.31 173 LYS B O 1
ATOM 5036 N N . GLY B 1 174 ? 12.367 -9.414 -23.625 1 91.75 174 GLY B N 1
ATOM 5037 C CA . GLY B 1 174 ? 12.289 -8.656 -22.391 1 91.75 174 GLY B CA 1
ATOM 5038 C C . GLY B 1 174 ? 12.312 -7.152 -22.625 1 91.75 174 GLY B C 1
ATOM 5039 O O . GLY B 1 174 ? 12.859 -6.402 -21.812 1 91.75 174 GLY B O 1
ATOM 5040 N N . LEU B 1 175 ? 11.758 -6.68 -23.734 1 93.94 175 LEU B N 1
ATOM 5041 C CA . LEU B 1 175 ? 11.758 -5.258 -24.078 1 93.94 175 LEU B CA 1
ATOM 5042 C C . LEU B 1 175 ? 10.75 -4.5 -23.219 1 93.94 175 LEU B C 1
ATOM 5044 O O . LEU B 1 175 ? 9.734 -5.066 -22.797 1 93.94 175 LEU B O 1
ATOM 5048 N N . LEU B 1 176 ? 11.086 -3.221 -22.938 1 92.69 176 LEU B N 1
ATOM 5049 C CA . LEU B 1 176 ? 10.117 -2.322 -22.312 1 92.69 176 LEU B CA 1
ATOM 5050 C C . LEU B 1 176 ? 9.18 -1.728 -23.359 1 92.69 176 LEU B C 1
ATOM 5052 O O . LEU B 1 176 ? 9.609 -1.344 -24.438 1 92.69 176 LEU B O 1
ATOM 5056 N N . PRO B 1 177 ? 7.93 -1.752 -23.062 1 95.12 177 PRO B N 1
ATOM 5057 C CA . PRO B 1 177 ? 6.977 -1.186 -24.031 1 95.12 177 PRO B CA 1
ATOM 5058 C C . PRO B 1 177 ? 7.172 0.314 -24.234 1 95.12 177 PRO B C 1
ATOM 5060 O O . PRO B 1 177 ? 7.539 1.029 -23.297 1 95.12 177 PRO B O 1
ATOM 5063 N N . GLN B 1 178 ? 6.844 0.771 -25.391 1 91.88 178 GLN B N 1
ATOM 5064 C CA . GLN B 1 178 ? 6.957 2.186 -25.719 1 91.88 178 GLN B CA 1
ATOM 5065 C C . GLN B 1 178 ? 5.719 2.957 -25.281 1 91.88 178 GLN B C 1
ATOM 5067 O O . GLN B 1 178 ? 5.809 4.129 -24.922 1 91.88 178 GLN B O 1
ATOM 5072 N N . ASN B 1 179 ? 4.617 2.26 -25.438 1 93.5 179 ASN B N 1
ATOM 5073 C CA . ASN B 1 179 ? 3.35 2.906 -25.109 1 93.5 179 ASN B CA 1
ATOM 5074 C C . ASN B 1 179 ? 2.793 2.408 -23.781 1 93.5 179 ASN B C 1
ATOM 5076 O O . ASN B 1 179 ? 2.994 1.25 -23.406 1 93.5 179 ASN B O 1
ATOM 5080 N N . LYS B 1 180 ? 2.113 3.373 -23.109 1 91.94 180 LYS B N 1
ATOM 5081 C CA . LYS B 1 180 ? 1.408 2.988 -21.891 1 91.94 180 LYS B CA 1
ATOM 5082 C C . LYS B 1 180 ? 0.295 1.988 -22.188 1 91.94 180 LYS B C 1
ATOM 5084 O O . LYS B 1 180 ? -0.367 2.082 -23.234 1 91.94 180 LYS B O 1
ATOM 5089 N N . THR B 1 181 ? 0.153 1.061 -21.297 1 96.75 181 THR B N 1
ATOM 5090 C CA . THR B 1 181 ? -0.881 0.045 -21.469 1 96.75 181 THR B CA 1
ATOM 5091 C C . THR B 1 181 ? -2.266 0.637 -21.219 1 96.75 181 THR B C 1
ATOM 5093 O O . THR B 1 181 ? -2.453 1.432 -20.297 1 96.75 181 THR B O 1
ATOM 5096 N N . LEU B 1 182 ? -3.225 0.318 -22.047 1 97.5 182 LEU B N 1
ATOM 5097 C CA . LEU B 1 182 ? -4.621 0.707 -21.906 1 97.5 182 LEU B CA 1
ATOM 5098 C C . LEU B 1 182 ? -5.18 0.252 -20.562 1 97.5 182 LEU B C 1
ATOM 5100 O O . LEU B 1 182 ? -4.645 -0.671 -19.953 1 97.5 182 LEU B O 1
ATOM 5104 N N . PRO B 1 183 ? -6.254 0.881 -20.078 1 98.06 183 PRO B N 1
ATOM 5105 C CA . PRO B 1 183 ? -6.801 0.561 -18.766 1 98.06 183 PRO B CA 1
ATOM 5106 C C . PRO B 1 183 ? -7.176 -0.913 -18.625 1 98.06 183 PRO B C 1
ATOM 5108 O O . PRO B 1 183 ? -7.812 -1.48 -19.516 1 98.06 183 PRO B O 1
ATOM 5111 N N . ILE B 1 184 ? -6.742 -1.479 -17.578 1 98.81 184 ILE B N 1
ATOM 5112 C CA . ILE B 1 184 ? -7.082 -2.848 -17.203 1 98.81 184 ILE B CA 1
ATOM 5113 C C . ILE B 1 184 ? -7.855 -2.85 -15.891 1 98.81 184 ILE B C 1
ATOM 5115 O O . ILE B 1 184 ? -7.395 -2.287 -14.891 1 98.81 184 ILE B O 1
ATOM 5119 N N . ILE B 1 185 ? -9.039 -3.369 -15.859 1 98.88 185 ILE B N 1
ATOM 5120 C CA . ILE B 1 185 ? -9.812 -3.617 -14.648 1 98.88 185 ILE B CA 1
ATOM 5121 C C . ILE B 1 185 ? -9.812 -5.113 -14.336 1 98.88 185 ILE B C 1
ATOM 5123 O O . ILE B 1 185 ? -10.266 -5.922 -15.148 1 98.88 185 ILE B O 1
ATOM 5127 N N . ALA B 1 186 ? -9.281 -5.492 -13.227 1 98.88 186 ALA B N 1
ATOM 5128 C CA . ALA B 1 186 ? -9.242 -6.891 -12.812 1 98.88 186 ALA B CA 1
ATOM 5129 C C . ALA B 1 186 ? -10.352 -7.195 -11.805 1 98.88 186 ALA B C 1
ATOM 5131 O O . ALA B 1 186 ? -10.523 -6.469 -10.82 1 98.88 186 ALA B O 1
ATOM 5132 N N . ILE B 1 187 ? -11.141 -8.18 -12.039 1 98.75 187 ILE B N 1
ATOM 5133 C CA . ILE B 1 187 ? -12.195 -8.672 -11.164 1 98.75 187 ILE B CA 1
ATOM 5134 C C . ILE B 1 187 ? -11.953 -10.141 -10.836 1 98.75 187 ILE B C 1
ATOM 5136 O O . ILE B 1 187 ? -12.508 -11.031 -11.477 1 98.75 187 ILE B O 1
ATOM 5140 N N . PRO B 1 188 ? -11.172 -10.352 -9.828 1 98.12 188 PRO B N 1
ATOM 5141 C CA . PRO B 1 188 ? -10.789 -11.734 -9.516 1 98.12 188 PRO B CA 1
ATOM 5142 C C . PRO B 1 188 ? -11.953 -12.578 -9.008 1 98.12 188 PRO B C 1
ATOM 5144 O O . PRO B 1 188 ? -12.781 -12.094 -8.234 1 98.12 188 PRO B O 1
ATOM 5147 N N . THR B 1 189 ? -11.977 -13.812 -9.484 1 97.06 189 THR B N 1
ATOM 5148 C CA . THR B 1 189 ? -12.977 -14.773 -9.039 1 97.06 189 THR B CA 1
ATOM 5149 C C . THR B 1 189 ? -12.336 -15.891 -8.227 1 97.06 189 THR B C 1
ATOM 5151 O O . THR B 1 189 ? -13.008 -16.828 -7.801 1 97.06 189 THR B O 1
ATOM 5154 N N . THR B 1 190 ? -11.031 -15.82 -8.055 1 95.06 190 THR B N 1
ATOM 5155 C CA . THR B 1 190 ? -10.273 -16.672 -7.137 1 95.06 190 THR B CA 1
ATOM 5156 C C . THR B 1 190 ? -9.438 -15.82 -6.184 1 95.06 190 THR B C 1
ATOM 5158 O O . THR B 1 190 ? -9.211 -14.641 -6.438 1 95.06 190 THR B O 1
ATOM 5161 N N . SER B 1 191 ? -9.086 -16.422 -5.047 1 93.94 191 SER B N 1
ATOM 5162 C CA . SER B 1 191 ? -8.297 -15.734 -4.027 1 93.94 191 SER B CA 1
ATOM 5163 C C . SER B 1 191 ? -6.898 -16.328 -3.914 1 93.94 191 SER B C 1
ATOM 5165 O O . SER B 1 191 ? -6.656 -17.203 -3.074 1 93.94 191 SER B O 1
ATOM 5167 N N . GLY B 1 192 ? -5.945 -15.859 -4.758 1 91.88 192 GLY B N 1
ATOM 5168 C CA . GLY B 1 192 ? -4.676 -16.516 -4.504 1 91.88 192 GLY B CA 1
ATOM 5169 C C . GLY B 1 192 ? -3.531 -15.938 -5.312 1 91.88 192 GLY B C 1
ATOM 5170 O O . GLY B 1 192 ? -2.447 -15.695 -4.777 1 91.88 192 GLY B O 1
ATOM 5171 N N . THR B 1 193 ? -3.811 -15.648 -6.543 1 90.88 193 THR B N 1
ATOM 5172 C CA . THR B 1 193 ? -2.709 -15.367 -7.453 1 90.88 193 THR B CA 1
ATOM 5173 C C . THR B 1 193 ? -2.16 -13.961 -7.211 1 90.88 193 THR B C 1
ATOM 5175 O O . THR B 1 193 ? -0.993 -13.688 -7.5 1 90.88 193 THR B O 1
ATOM 5178 N N . GLY B 1 194 ? -3.062 -13.094 -6.73 1 95.75 194 GLY B N 1
ATOM 5179 C CA . GLY B 1 194 ? -2.641 -11.711 -6.578 1 95.75 194 GLY B CA 1
ATOM 5180 C C . GLY B 1 194 ? -2.414 -11.008 -7.902 1 95.75 194 GLY B C 1
ATOM 5181 O O . GLY B 1 194 ? -1.964 -9.859 -7.93 1 95.75 194 GLY B O 1
ATOM 5182 N N . SER B 1 195 ? -2.744 -11.617 -8.977 1 97.25 195 SER B N 1
ATOM 5183 C CA . SER B 1 195 ? -2.516 -11.07 -10.312 1 97.25 195 SER B CA 1
ATOM 5184 C C . SER B 1 195 ? -3.203 -9.727 -10.484 1 97.25 195 SER B C 1
ATOM 5186 O O . SER B 1 195 ? -2.748 -8.883 -11.258 1 97.25 195 SER B O 1
ATOM 5188 N N . GLU B 1 196 ? -4.223 -9.484 -9.758 1 97.88 196 GLU B N 1
ATOM 5189 C CA . GLU B 1 196 ? -4.969 -8.227 -9.805 1 97.88 196 GLU B CA 1
ATOM 5190 C C . GLU B 1 196 ? -4.133 -7.066 -9.266 1 97.88 196 GLU B C 1
ATOM 5192 O O . GLU B 1 196 ? -4.492 -5.902 -9.438 1 97.88 196 GLU B O 1
ATOM 5197 N N . CYS B 1 197 ? -2.928 -7.395 -8.664 1 96.44 197 CYS B N 1
ATOM 5198 C CA . CYS B 1 197 ? -2.121 -6.324 -8.086 1 96.44 197 CYS B CA 1
ATOM 5199 C C . CYS B 1 197 ? -0.673 -6.422 -8.555 1 96.44 197 CYS B C 1
ATOM 5201 O O . CYS B 1 197 ? 0.208 -5.766 -7.992 1 96.44 197 CYS B O 1
ATOM 5203 N N . THR B 1 198 ? -0.391 -7.258 -9.477 1 96.75 198 THR B N 1
ATOM 5204 C CA . THR B 1 198 ? 0.995 -7.449 -9.891 1 96.75 198 THR B CA 1
ATOM 5205 C C . THR B 1 198 ? 1.211 -6.945 -11.312 1 96.75 198 THR B C 1
ATOM 5207 O O . THR B 1 198 ? 0.25 -6.758 -12.062 1 96.75 198 THR B O 1
ATOM 5210 N N . SER B 1 199 ? 2.43 -6.719 -11.633 1 96.44 199 SER B N 1
ATOM 5211 C CA . SER B 1 199 ? 2.846 -6.293 -12.969 1 96.44 199 SER B CA 1
ATOM 5212 C C . SER B 1 199 ? 3.465 -7.445 -13.75 1 96.44 199 SER B C 1
ATOM 5214 O O . SER B 1 199 ? 4.402 -7.242 -14.523 1 96.44 199 SER B O 1
ATOM 5216 N N . THR B 1 200 ? 2.996 -8.648 -13.477 1 95.06 200 THR B N 1
ATOM 5217 C CA . THR B 1 200 ? 3.553 -9.852 -14.102 1 95.06 200 THR B CA 1
ATOM 5218 C C . THR B 1 200 ? 2.445 -10.711 -14.703 1 95.06 200 THR B C 1
ATOM 5220 O O . THR B 1 200 ? 1.323 -10.734 -14.188 1 95.06 200 THR B O 1
ATOM 5223 N N . ALA B 1 201 ? 2.697 -11.281 -15.766 1 96 201 ALA B N 1
ATOM 5224 C CA . ALA B 1 201 ? 1.855 -12.289 -16.406 1 96 201 ALA B CA 1
ATOM 5225 C C . ALA B 1 201 ? 2.654 -13.555 -16.719 1 96 201 ALA B C 1
ATOM 5227 O O . ALA B 1 201 ? 3.719 -13.484 -17.344 1 96 201 ALA B O 1
ATOM 5228 N N . ILE B 1 202 ? 2.162 -14.664 -16.281 1 93.44 202 ILE B N 1
ATOM 5229 C CA . ILE B 1 202 ? 2.9 -15.914 -16.406 1 93.44 202 ILE B CA 1
ATOM 5230 C C . ILE B 1 202 ? 2.154 -16.875 -17.328 1 93.44 202 ILE B C 1
ATOM 5232 O O . ILE B 1 202 ? 0.938 -17.047 -17.203 1 93.44 202 ILE B O 1
ATOM 5236 N N . PHE B 1 203 ? 2.898 -17.516 -18.219 1 93.31 203 PHE B N 1
ATOM 5237 C CA . PHE B 1 203 ? 2.336 -18.453 -19.188 1 93.31 203 PHE B CA 1
ATOM 5238 C C . PHE B 1 203 ? 3.184 -19.719 -19.266 1 93.31 203 PHE B C 1
ATOM 5240 O O . PHE B 1 203 ? 4.402 -19.672 -19.078 1 93.31 203 PHE B O 1
ATOM 5247 N N . ASP B 1 204 ? 2.461 -2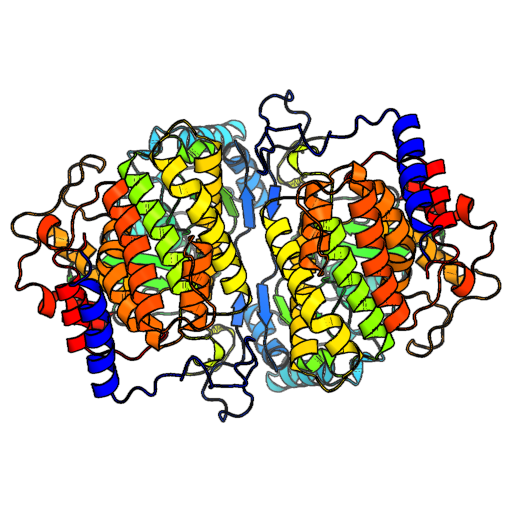0.766 -19.594 1 90.31 204 ASP B N 1
ATOM 5248 C CA . ASP B 1 204 ? 3.145 -22.031 -19.812 1 90.31 204 ASP B CA 1
ATOM 5249 C C . ASP B 1 204 ? 3.828 -22.062 -21.172 1 90.31 204 ASP B C 1
ATOM 5251 O O . ASP B 1 204 ? 3.287 -21.562 -22.156 1 90.31 204 ASP B O 1
ATOM 5255 N N . MET B 1 205 ? 5.027 -22.594 -21.188 1 88 205 MET B N 1
ATOM 5256 C CA . MET B 1 205 ? 5.762 -22.859 -22.422 1 88 205 MET B CA 1
ATOM 5257 C C . MET B 1 205 ? 6.16 -24.328 -22.5 1 88 205 MET B C 1
ATOM 5259 O O . MET B 1 205 ? 7.316 -24.688 -22.266 1 88 205 MET B O 1
ATOM 5263 N N . PRO B 1 206 ? 5.285 -25.094 -22.984 1 83.88 206 PRO B N 1
ATOM 5264 C CA . PRO B 1 206 ? 5.508 -26.547 -22.953 1 83.88 206 PRO B CA 1
ATOM 5265 C C . PRO B 1 206 ? 6.762 -26.969 -23.703 1 83.88 206 PRO B C 1
ATOM 5267 O O . PRO B 1 206 ? 7.461 -27.891 -23.281 1 83.88 206 PRO B O 1
ATOM 5270 N N . GLU B 1 207 ? 7.043 -26.312 -24.781 1 84.31 207 GLU B N 1
ATOM 5271 C CA . GLU B 1 207 ? 8.195 -26.656 -25.609 1 84.31 207 GLU B CA 1
ATOM 5272 C C . GLU B 1 207 ? 9.5 -26.469 -24.844 1 84.31 207 GLU B C 1
ATOM 5274 O O . GLU B 1 207 ? 10.508 -27.125 -25.156 1 84.31 207 GLU B O 1
ATOM 5279 N N . LYS B 1 208 ? 9.422 -25.672 -23.859 1 83.12 208 LYS B N 1
ATOM 5280 C CA . LYS B 1 208 ? 10.609 -25.406 -23.047 1 83.12 208 LYS B CA 1
ATOM 5281 C C . LYS B 1 208 ? 10.508 -26.062 -21.672 1 83.12 208 LYS B C 1
ATOM 5283 O O . LYS B 1 208 ? 11.383 -25.891 -20.828 1 83.12 208 LYS B O 1
ATOM 5288 N N . LYS B 1 209 ? 9.445 -26.812 -21.422 1 84.88 209 LYS B N 1
ATOM 5289 C CA . LYS B 1 209 ? 9.195 -27.562 -20.203 1 84.88 209 LYS B CA 1
ATOM 5290 C C . LYS B 1 209 ? 9.25 -26.656 -18.984 1 84.88 209 LYS B C 1
ATOM 5292 O O . LYS B 1 209 ? 9.742 -27.062 -17.922 1 84.88 209 LYS B O 1
ATOM 5297 N N . CYS B 1 210 ? 8.859 -25.391 -19.172 1 85.38 210 CYS B N 1
ATOM 5298 C CA . CYS B 1 210 ? 8.852 -24.406 -18.094 1 85.38 210 CYS B CA 1
ATOM 5299 C C . CYS B 1 210 ? 7.797 -23.328 -18.344 1 85.38 210 CYS B C 1
ATOM 5301 O O . CYS B 1 210 ? 6.965 -23.469 -19.25 1 85.38 210 CYS B O 1
ATOM 5303 N N . LYS B 1 211 ? 7.75 -22.328 -17.5 1 85.69 211 LYS B N 1
ATOM 5304 C CA . LYS B 1 211 ? 6.871 -21.172 -17.672 1 85.69 211 LYS B CA 1
ATOM 5305 C C . LYS B 1 211 ? 7.676 -19.906 -17.953 1 85.69 211 LYS B C 1
ATOM 5307 O O . LYS B 1 211 ? 8.859 -19.828 -17.625 1 85.69 211 LYS B O 1
ATOM 5312 N N . CYS B 1 212 ? 7.043 -19.062 -18.688 1 86.75 212 CYS B N 1
ATOM 5313 C CA . CYS B 1 212 ? 7.633 -17.766 -19 1 86.75 212 CYS B CA 1
ATOM 5314 C C . CYS B 1 212 ? 6.691 -16.625 -18.609 1 86.75 212 CYS B C 1
ATOM 5316 O O . CYS B 1 212 ? 5.484 -16.844 -18.484 1 86.75 212 CYS B O 1
ATOM 5318 N N . GLY B 1 213 ? 7.309 -15.477 -18.375 1 89.31 213 GLY B N 1
ATOM 5319 C CA . GLY B 1 213 ? 6.461 -14.398 -17.906 1 89.31 213 GLY B CA 1
ATOM 5320 C C . GLY B 1 213 ? 6.758 -13.07 -18.578 1 89.31 213 GLY B C 1
ATOM 5321 O O . GLY B 1 213 ? 7.777 -12.922 -19.25 1 89.31 213 GLY B O 1
ATOM 5322 N N . ILE B 1 214 ? 5.793 -12.195 -18.641 1 94.31 214 ILE B N 1
ATOM 5323 C CA . ILE B 1 214 ? 5.922 -10.773 -18.938 1 94.31 214 ILE B CA 1
ATOM 5324 C C . ILE B 1 214 ? 6 -9.977 -17.641 1 94.31 214 ILE B C 1
ATOM 5326 O O . ILE B 1 214 ? 5.137 -10.117 -16.766 1 94.31 214 ILE B O 1
ATOM 5330 N N . ARG B 1 215 ? 7.066 -9.266 -17.453 1 92.81 215 ARG B N 1
ATOM 5331 C CA . ARG B 1 215 ? 7.25 -8.445 -16.266 1 92.81 215 ARG B CA 1
ATOM 5332 C C . ARG B 1 215 ? 7.461 -6.98 -16.641 1 92.81 215 ARG B C 1
ATOM 5334 O O . ARG B 1 215 ? 8.602 -6.527 -16.781 1 92.81 215 ARG B O 1
ATOM 5341 N N . VAL B 1 216 ? 6.352 -6.293 -16.781 1 93.5 216 VAL B N 1
ATOM 5342 C CA . VAL B 1 216 ? 6.34 -4.887 -17.172 1 93.5 216 VAL B CA 1
ATOM 5343 C C . VAL B 1 216 ? 5.395 -4.105 -16.25 1 93.5 216 VAL B C 1
ATOM 5345 O O . VAL B 1 216 ? 4.254 -4.516 -16.031 1 93.5 216 VAL B O 1
ATOM 5348 N N . ARG B 1 217 ? 5.883 -3.018 -15.727 1 92.75 217 ARG B N 1
ATOM 5349 C CA . ARG B 1 217 ? 5.129 -2.264 -14.734 1 92.75 217 ARG B CA 1
ATOM 5350 C C . ARG B 1 217 ? 3.793 -1.794 -15.289 1 92.75 217 ARG B C 1
ATOM 5352 O O . ARG B 1 217 ? 2.801 -1.715 -14.562 1 92.75 217 ARG B O 1
ATOM 5359 N N . SER B 1 218 ? 3.742 -1.568 -16.594 1 94.19 218 SER B N 1
ATOM 5360 C CA . SER B 1 218 ? 2.582 -0.923 -17.203 1 94.19 218 SER B CA 1
ATOM 5361 C C . SER B 1 218 ? 1.404 -1.886 -17.312 1 94.19 218 SER B C 1
ATOM 5363 O O . SER B 1 218 ? 0.276 -1.468 -17.578 1 94.19 218 SER B O 1
ATOM 5365 N N . ILE B 1 219 ? 1.599 -3.188 -17.078 1 97.38 219 ILE B N 1
ATOM 5366 C CA . ILE B 1 219 ? 0.491 -4.121 -17.234 1 97.38 219 ILE B CA 1
ATOM 5367 C C . ILE B 1 219 ? -0.211 -4.332 -15.898 1 97.38 219 ILE B C 1
ATOM 5369 O O . ILE B 1 219 ? -1.169 -5.105 -15.805 1 97.38 219 ILE B O 1
ATOM 5373 N N . LYS B 1 220 ? 0.299 -3.684 -14.859 1 97.12 220 LYS B N 1
ATOM 5374 C CA . LYS B 1 220 ? -0.431 -3.727 -13.594 1 97.12 220 LYS B CA 1
ATOM 5375 C C . LYS B 1 220 ? -1.854 -3.203 -13.766 1 97.12 220 LYS B C 1
ATOM 5377 O O . LYS B 1 220 ? -2.064 -2.133 -14.344 1 97.12 220 LYS B O 1
ATOM 5382 N N . PRO B 1 221 ? -2.848 -3.965 -13.266 1 98.5 221 PRO B N 1
ATOM 5383 C CA . PRO B 1 221 ? -4.223 -3.477 -13.406 1 98.5 221 PRO B CA 1
ATOM 5384 C C . PRO B 1 221 ? -4.41 -2.076 -12.828 1 98.5 221 PRO B C 1
ATOM 5386 O O . PRO B 1 221 ? -3.871 -1.769 -11.766 1 98.5 221 PRO B O 1
ATOM 5389 N N . HIS B 1 222 ? -5.117 -1.227 -13.578 1 97.69 222 HIS B N 1
ATOM 5390 C CA . HIS B 1 222 ? -5.402 0.128 -13.125 1 97.69 222 HIS B CA 1
ATOM 5391 C C . HIS B 1 222 ? -6.391 0.121 -11.961 1 97.69 222 HIS B C 1
ATOM 5393 O O . HIS B 1 222 ? -6.332 0.987 -11.086 1 97.69 222 HIS B O 1
ATOM 5399 N N . LEU B 1 223 ? -7.262 -0.815 -12 1 98.44 223 LEU B N 1
ATOM 5400 C CA . LEU B 1 223 ? -8.297 -0.97 -10.977 1 98.44 223 LEU B CA 1
ATOM 5401 C C . LEU B 1 223 ? -8.578 -2.445 -10.719 1 98.44 223 LEU B C 1
ATOM 5403 O O . LEU B 1 223 ? -8.758 -3.223 -11.656 1 98.44 223 LEU B O 1
ATOM 5407 N N . SER B 1 224 ? -8.492 -2.805 -9.508 1 98.62 224 SER B N 1
ATOM 5408 C CA . SER B 1 224 ? -8.883 -4.145 -9.078 1 98.62 224 SER B CA 1
ATOM 5409 C C . SER B 1 224 ? -10.141 -4.102 -8.211 1 98.62 224 SER B C 1
ATOM 5411 O O . SER B 1 224 ? -10.148 -3.467 -7.148 1 98.62 224 SER B O 1
ATOM 5413 N N . LEU B 1 225 ? -11.195 -4.707 -8.68 1 98.5 225 LEU B N 1
ATOM 5414 C CA . LEU B 1 225 ? -12.438 -4.828 -7.918 1 98.5 225 LEU B CA 1
ATOM 5415 C C . LEU B 1 225 ? -12.477 -6.141 -7.148 1 98.5 225 LEU B C 1
ATOM 5417 O O . LEU B 1 225 ? -12.805 -7.188 -7.715 1 98.5 225 LEU B O 1
ATOM 5421 N N . ILE B 1 226 ? -12.141 -6.051 -5.926 1 97.75 226 ILE B N 1
ATOM 5422 C CA . ILE B 1 226 ? -12.086 -7.219 -5.055 1 97.75 226 ILE B CA 1
ATOM 5423 C C . ILE B 1 226 ? -13.43 -7.414 -4.355 1 97.75 226 ILE B C 1
ATOM 5425 O O . ILE B 1 226 ? -13.664 -6.855 -3.281 1 97.75 226 ILE B O 1
ATOM 5429 N N . ASP B 1 227 ? -14.219 -8.266 -4.887 1 96.69 227 ASP B N 1
ATOM 5430 C CA . ASP B 1 227 ? -15.594 -8.516 -4.465 1 96.69 227 ASP B CA 1
ATOM 5431 C C . ASP B 1 227 ? -15.727 -9.883 -3.791 1 96.69 227 ASP B C 1
ATOM 5433 O O . ASP B 1 227 ? -15.672 -10.914 -4.461 1 96.69 227 ASP B O 1
ATOM 5437 N N . PRO B 1 228 ? -15.945 -9.914 -2.461 1 93.62 228 PRO B N 1
ATOM 5438 C CA . PRO B 1 228 ? -16.016 -11.203 -1.763 1 93.62 228 PRO B CA 1
ATOM 5439 C C . PRO B 1 228 ? -17.109 -12.109 -2.309 1 93.62 228 PRO B C 1
ATOM 5441 O O . PRO B 1 228 ? -17.031 -13.328 -2.182 1 93.62 228 PRO B O 1
ATOM 5444 N N . LEU B 1 229 ? -18.078 -11.578 -2.949 1 93.62 229 LEU B N 1
ATOM 5445 C CA . LEU B 1 229 ? -19.172 -12.383 -3.496 1 93.62 229 LEU B CA 1
ATOM 5446 C C . LEU B 1 229 ? -18.688 -13.234 -4.66 1 93.62 229 LEU B C 1
ATOM 5448 O O . LEU B 1 229 ? -19.281 -14.273 -4.965 1 93.62 229 LEU B O 1
ATOM 5452 N N . ASN B 1 230 ? -17.625 -12.797 -5.289 1 95.75 230 ASN B N 1
ATOM 5453 C CA . ASN B 1 230 ? -17.125 -13.469 -6.492 1 95.75 230 ASN B CA 1
ATOM 5454 C C . ASN B 1 230 ? -16.406 -14.766 -6.156 1 95.75 230 ASN B C 1
ATOM 5456 O O . ASN B 1 230 ? -16.172 -15.602 -7.035 1 95.75 230 ASN B O 1
ATOM 5460 N N . VAL B 1 231 ? -16.031 -14.961 -4.887 1 93.81 231 VAL B N 1
ATOM 5461 C CA . VAL B 1 231 ? -15.219 -16.125 -4.566 1 93.81 231 VAL B CA 1
ATOM 5462 C C . VAL B 1 231 ? -16.062 -17.156 -3.826 1 93.81 231 VAL B C 1
ATOM 5464 O O . VAL B 1 231 ? -15.562 -18.219 -3.434 1 93.81 231 VAL B O 1
ATOM 5467 N N . LEU B 1 232 ? -17.344 -16.844 -3.688 1 90.81 232 LEU B N 1
ATOM 5468 C CA . LEU B 1 232 ? -18.219 -17.766 -2.973 1 90.81 232 LEU B CA 1
ATOM 5469 C C . LEU B 1 232 ? -18.469 -19.031 -3.789 1 90.81 232 LEU B C 1
ATOM 5471 O O . LEU B 1 232 ? -18.766 -20.094 -3.229 1 90.81 232 LEU B O 1
ATOM 5475 N N . SER B 1 233 ? -18.328 -18.922 -5.086 1 86.81 233 SER B N 1
ATOM 5476 C CA . SER B 1 233 ? -18.562 -20.062 -5.961 1 86.81 233 SER B CA 1
ATOM 5477 C C . SER B 1 233 ? -17.281 -20.844 -6.223 1 86.81 233 SER B C 1
ATOM 5479 O O . SER B 1 233 ? -17.297 -21.828 -6.953 1 86.81 233 SER B O 1
ATOM 5481 N N . MET B 1 234 ? -16.25 -20.422 -5.676 1 90.19 234 MET B N 1
ATOM 5482 C CA . MET B 1 234 ? -14.953 -21.062 -5.902 1 90.19 234 MET B CA 1
ATOM 5483 C C . MET B 1 234 ? -14.953 -22.484 -5.391 1 90.19 234 MET B C 1
ATOM 5485 O O . MET B 1 234 ? -15.297 -22.734 -4.234 1 90.19 234 MET B O 1
ATOM 5489 N N . PRO B 1 235 ? -14.57 -23.5 -6.301 1 91.38 235 PRO B N 1
ATOM 5490 C CA . PRO B 1 235 ? -14.5 -24.891 -5.84 1 91.38 235 PRO B CA 1
ATOM 5491 C C . PRO B 1 235 ? -13.492 -25.094 -4.715 1 91.38 235 PRO B C 1
ATOM 5493 O O . PRO B 1 235 ? -12.516 -24.344 -4.613 1 91.38 235 PRO B O 1
ATOM 5496 N N . ARG B 1 236 ? -13.711 -26.078 -3.953 1 94.56 236 ARG B N 1
ATOM 5497 C CA . ARG B 1 236 ? -12.93 -26.344 -2.746 1 94.56 236 ARG B CA 1
ATOM 5498 C C . ARG B 1 236 ? -11.445 -26.453 -3.072 1 94.56 236 ARG B C 1
ATOM 5500 O O . ARG B 1 236 ? -10.609 -25.812 -2.436 1 94.56 236 ARG B O 1
ATOM 5507 N N . ASN B 1 237 ? -11.102 -27.328 -4.023 1 95.75 237 ASN B N 1
ATOM 5508 C CA . ASN B 1 237 ? -9.688 -27.547 -4.32 1 95.75 237 ASN B CA 1
ATOM 5509 C C . ASN B 1 237 ? -9.039 -26.281 -4.883 1 95.75 237 ASN B C 1
ATOM 5511 O O . ASN B 1 237 ? -7.863 -26.016 -4.625 1 95.75 237 ASN B O 1
ATOM 5515 N N . VAL B 1 238 ? -9.781 -25.5 -5.664 1 94.19 238 VAL B N 1
ATOM 5516 C CA . VAL B 1 238 ? -9.266 -24.234 -6.156 1 94.19 238 VAL B CA 1
ATOM 5517 C C . VAL B 1 238 ? -8.961 -23.312 -4.977 1 94.19 238 VAL B C 1
ATOM 5519 O O . VAL B 1 238 ? -7.93 -22.641 -4.961 1 94.19 238 VAL B O 1
ATOM 5522 N N . GLU B 1 239 ? -9.828 -23.328 -4.008 1 96.31 239 GLU B N 1
ATOM 5523 C CA . GLU B 1 239 ? -9.625 -22.531 -2.801 1 96.31 239 GLU B CA 1
ATOM 5524 C C . GLU B 1 239 ? -8.375 -22.969 -2.049 1 96.31 239 GLU B C 1
ATOM 5526 O O . GLU B 1 239 ? -7.598 -22.125 -1.583 1 96.31 239 GLU B O 1
ATOM 5531 N N . ILE B 1 240 ? -8.195 -24.25 -1.954 1 98 240 ILE B N 1
ATOM 5532 C CA . ILE B 1 240 ? -7.035 -24.797 -1.265 1 98 240 ILE B CA 1
ATOM 5533 C C . ILE B 1 240 ? -5.754 -24.375 -1.981 1 98 240 ILE B C 1
ATOM 5535 O O . ILE B 1 240 ? -4.84 -23.844 -1.361 1 98 240 ILE B O 1
ATOM 5539 N N . TYR B 1 241 ? -5.703 -24.562 -3.256 1 97.38 241 TYR B N 1
ATOM 5540 C CA . TYR B 1 241 ? -4.48 -24.344 -4.02 1 97.38 241 TYR B CA 1
ATOM 5541 C C . TYR B 1 241 ? -4.18 -22.844 -4.133 1 97.38 241 TYR B C 1
ATOM 5543 O O . TYR B 1 241 ? -3.023 -22.438 -4.047 1 97.38 241 TYR B O 1
ATOM 5551 N N . THR B 1 242 ? -5.203 -22.047 -4.324 1 97.12 242 THR B N 1
ATOM 5552 C CA . THR B 1 242 ? -4.977 -20.609 -4.344 1 97.12 242 THR B CA 1
ATOM 5553 C C . THR B 1 242 ? -4.543 -20.109 -2.967 1 97.12 242 THR B C 1
ATOM 5555 O O . THR B 1 242 ? -3.736 -19.188 -2.861 1 97.12 242 THR B O 1
ATOM 5558 N N . GLY B 1 243 ? -5.082 -20.703 -1.892 1 98.44 243 GLY B N 1
ATOM 5559 C CA . GLY B 1 243 ? -4.621 -20.391 -0.549 1 98.44 243 GLY B CA 1
ATOM 5560 C C . GLY B 1 243 ? -3.156 -20.703 -0.33 1 98.44 243 GLY B C 1
ATOM 5561 O O . GLY B 1 243 ? -2.438 -19.953 0.324 1 98.44 243 GLY B O 1
ATOM 5562 N N . PHE B 1 244 ? -2.699 -21.844 -0.876 1 98.69 244 PHE B N 1
ATOM 5563 C CA . PHE B 1 244 ? -1.289 -22.203 -0.809 1 98.69 244 PHE B CA 1
ATOM 5564 C C . PHE B 1 244 ? -0.435 -21.203 -1.574 1 98.69 244 PHE B C 1
ATOM 5566 O O . PHE B 1 244 ? 0.698 -20.922 -1.181 1 98.69 244 PHE B O 1
ATOM 5573 N N . ASP B 1 245 ? -0.989 -20.719 -2.625 1 98.31 245 ASP B N 1
ATOM 5574 C CA . ASP B 1 245 ? -0.303 -19.688 -3.391 1 98.31 245 ASP B CA 1
ATOM 5575 C C . ASP B 1 245 ? -0.105 -18.422 -2.551 1 98.31 245 ASP B C 1
ATOM 5577 O O . ASP B 1 245 ? 0.981 -17.844 -2.543 1 98.31 245 ASP B O 1
ATOM 5581 N N . ILE B 1 246 ? -1.153 -18.016 -1.821 1 98.62 246 ILE B N 1
ATOM 5582 C CA . ILE B 1 246 ? -1.087 -16.875 -0.928 1 98.62 246 ILE B CA 1
ATOM 5583 C C . ILE B 1 246 ? 0.03 -17.078 0.093 1 98.62 246 ILE B C 1
ATOM 5585 O O . ILE B 1 246 ? 0.871 -16.188 0.287 1 98.62 246 ILE B O 1
ATOM 5589 N N . LEU B 1 247 ? 0.006 -18.219 0.704 1 98.81 247 LEU B N 1
ATOM 5590 C CA . LEU B 1 247 ? 0.956 -18.547 1.761 1 98.81 247 LEU B CA 1
ATOM 5591 C C . LEU B 1 247 ? 2.387 -18.516 1.236 1 98.81 247 LEU B C 1
ATOM 5593 O O . LEU B 1 247 ? 3.271 -17.938 1.872 1 98.81 247 LEU B O 1
ATOM 5597 N N . SER B 1 248 ? 2.594 -19.078 0.106 1 98.62 248 SER B N 1
ATOM 5598 C CA . SER B 1 248 ? 3.928 -19.125 -0.488 1 98.62 248 SER B CA 1
ATOM 5599 C C . SER B 1 248 ? 4.379 -17.734 -0.935 1 98.62 248 SER B C 1
ATOM 5601 O O . SER B 1 248 ? 5.551 -17.391 -0.798 1 98.62 248 SER B O 1
ATOM 5603 N N . HIS B 1 249 ? 3.436 -16.984 -1.506 1 98.62 249 HIS B N 1
ATOM 5604 C CA . HIS B 1 249 ? 3.744 -15.602 -1.858 1 98.62 249 HIS B CA 1
ATOM 5605 C C . HIS B 1 249 ? 4.293 -14.836 -0.659 1 98.62 249 HIS B C 1
ATOM 5607 O O . HIS B 1 249 ? 5.34 -14.188 -0.752 1 98.62 249 HIS B O 1
ATOM 5613 N N . ALA B 1 250 ? 3.592 -14.945 0.432 1 98.75 250 ALA B N 1
ATOM 5614 C CA . ALA B 1 250 ? 3.963 -14.188 1.626 1 98.75 250 ALA B CA 1
ATOM 5615 C C . ALA B 1 250 ? 5.301 -14.664 2.186 1 98.75 250 ALA B C 1
ATOM 5617 O O . ALA B 1 250 ? 6.18 -13.859 2.482 1 98.75 250 ALA B O 1
ATOM 5618 N N . LEU B 1 251 ? 5.492 -15.977 2.283 1 98.75 251 LEU B N 1
ATOM 5619 C CA . LEU B 1 251 ? 6.719 -16.531 2.842 1 98.75 251 LEU B CA 1
ATOM 5620 C C . LEU B 1 251 ? 7.918 -16.203 1.956 1 98.75 251 LEU B C 1
ATOM 5622 O O . LEU B 1 251 ? 8.984 -15.836 2.457 1 98.75 251 LEU B O 1
ATOM 5626 N N . GLU B 1 252 ? 7.715 -16.344 0.666 1 98 252 GLU B N 1
ATOM 5627 C CA . GLU B 1 252 ? 8.828 -16.141 -0.256 1 98 252 GLU B CA 1
ATOM 5628 C C . GLU B 1 252 ? 9.195 -14.664 -0.36 1 98 252 GLU B C 1
ATOM 5630 O O . GLU B 1 252 ? 10.383 -14.312 -0.376 1 98 252 GLU B O 1
ATOM 5635 N N . SER B 1 253 ? 8.211 -13.805 -0.445 1 97.44 253 SER B N 1
ATOM 5636 C CA . SER B 1 253 ? 8.508 -12.383 -0.517 1 97.44 253 SER B CA 1
ATOM 5637 C C . SER B 1 253 ? 9.219 -11.898 0.746 1 97.44 253 SER B C 1
ATOM 5639 O O . SER B 1 253 ? 10.156 -11.102 0.672 1 97.44 253 SER B O 1
ATOM 564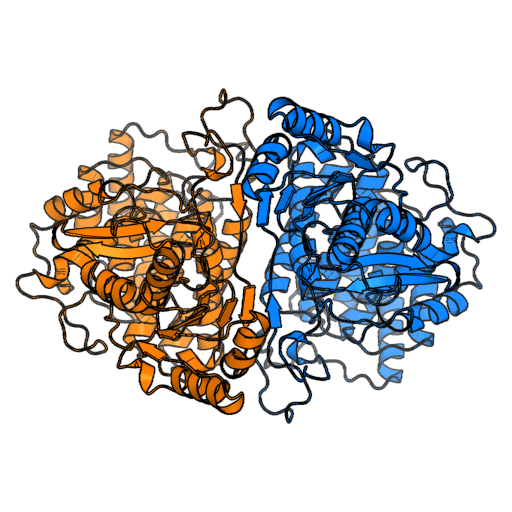1 N N . PHE B 1 254 ? 8.844 -12.438 1.915 1 98.06 254 PHE B N 1
ATOM 5642 C CA . PHE B 1 254 ? 9.375 -12.023 3.211 1 98.06 254 PHE B CA 1
ATOM 5643 C C . PHE B 1 254 ? 10.797 -12.531 3.402 1 98.06 254 PHE B C 1
ATOM 5645 O O . PHE B 1 254 ? 11.625 -11.859 4.031 1 98.06 254 PHE B O 1
ATOM 5652 N N . THR B 1 255 ? 11.117 -13.656 2.844 1 97 255 THR B N 1
ATOM 5653 C CA . THR B 1 255 ? 12.406 -14.289 3.082 1 97 255 THR B CA 1
ATOM 5654 C C . THR B 1 255 ? 13.297 -14.188 1.844 1 97 255 THR B C 1
ATOM 5656 O O . THR B 1 255 ? 14.289 -14.914 1.727 1 97 255 THR B O 1
ATOM 5659 N N . ASN B 1 256 ? 12.914 -13.391 0.884 1 96.06 256 ASN B N 1
ATOM 5660 C CA . ASN B 1 256 ? 13.688 -13.203 -0.337 1 96.06 256 ASN B CA 1
ATOM 5661 C C . ASN B 1 256 ? 15 -12.477 -0.059 1 96.06 256 ASN B C 1
ATOM 5663 O O . ASN B 1 256 ? 15.25 -12.039 1.066 1 96.06 256 ASN B O 1
ATOM 5667 N N . LYS B 1 257 ? 15.883 -12.492 -1.07 1 93.38 257 LYS B N 1
ATOM 5668 C CA . LYS B 1 257 ? 17.062 -11.633 -1.01 1 93.38 257 LYS B CA 1
ATOM 5669 C C . LYS B 1 257 ? 16.688 -10.18 -0.776 1 93.38 257 LYS B C 1
ATOM 5671 O O . LYS B 1 257 ? 15.781 -9.656 -1.433 1 93.38 257 LYS B O 1
ATOM 5676 N N . PRO B 1 258 ? 17.312 -9.523 0.25 1 93.25 258 PRO B N 1
ATOM 5677 C CA . PRO B 1 258 ? 16.984 -8.109 0.443 1 93.25 258 PRO B CA 1
ATOM 5678 C C . PRO B 1 258 ? 17.297 -7.258 -0.786 1 93.25 258 PRO B C 1
ATOM 5680 O O . PRO B 1 258 ? 18.312 -7.496 -1.463 1 93.25 258 PRO B O 1
ATOM 5683 N N . TYR B 1 259 ? 16.547 -6.227 -1.039 1 93.69 259 TYR B N 1
ATOM 5684 C CA . TYR B 1 259 ? 16.656 -5.414 -2.244 1 93.69 259 TYR B CA 1
ATOM 5685 C C . TYR B 1 259 ? 18.062 -4.82 -2.363 1 93.69 259 TYR B C 1
ATOM 5687 O O . TYR B 1 259 ? 18.594 -4.699 -3.467 1 93.69 259 TYR B O 1
ATOM 5695 N N . TYR B 1 260 ? 18.672 -4.473 -1.232 1 91.69 260 TYR B N 1
ATOM 5696 C CA . TYR B 1 260 ? 19.938 -3.764 -1.252 1 91.69 260 TYR B CA 1
ATOM 5697 C C . TYR B 1 260 ? 21.094 -4.715 -1.578 1 91.69 260 TYR B C 1
ATOM 5699 O O . TYR B 1 260 ? 22.234 -4.285 -1.75 1 91.69 260 TYR B O 1
ATOM 5707 N N . GLU B 1 261 ? 20.797 -6.051 -1.648 1 90.12 261 GLU B N 1
ATOM 5708 C CA . GLU B 1 261 ? 21.797 -7.035 -2.047 1 90.12 261 GLU B CA 1
ATOM 5709 C C . GLU B 1 261 ? 21.656 -7.402 -3.521 1 90.12 261 GLU B C 1
ATOM 5711 O O . GLU B 1 261 ? 22.484 -8.133 -4.066 1 90.12 261 GLU B O 1
ATOM 5716 N N . ARG B 1 262 ? 20.625 -6.883 -4.129 1 90.5 262 ARG B N 1
ATOM 5717 C CA . ARG B 1 262 ? 20.406 -7.199 -5.535 1 90.5 262 ARG B CA 1
ATOM 5718 C C . ARG B 1 262 ? 21.438 -6.527 -6.422 1 90.5 262 ARG B C 1
ATOM 5720 O O . ARG B 1 262 ? 21.781 -5.359 -6.215 1 90.5 262 ARG B O 1
ATOM 5727 N N . ALA B 1 263 ? 21.922 -7.199 -7.363 1 89.81 263 ALA B N 1
ATOM 5728 C CA . ALA B 1 263 ? 22.875 -6.727 -8.359 1 89.81 263 ALA B CA 1
ATOM 5729 C C . ALA B 1 263 ? 22.531 -7.234 -9.75 1 89.81 263 ALA B C 1
ATOM 5731 O O . ALA B 1 263 ? 21.969 -8.328 -9.898 1 89.81 263 ALA B O 1
ATOM 5732 N N . PRO B 1 264 ? 22.828 -6.527 -10.742 1 89.94 264 PRO B N 1
ATOM 5733 C CA . PRO B 1 264 ? 23.453 -5.199 -10.727 1 89.94 264 PRO B CA 1
ATOM 5734 C C . PRO B 1 264 ? 22.438 -4.086 -10.438 1 89.94 264 PRO B C 1
ATOM 5736 O O . PRO B 1 264 ? 21.234 -4.273 -10.609 1 89.94 264 PRO B O 1
ATOM 5739 N N . ARG B 1 265 ? 22.891 -2.963 -9.992 1 91.75 265 ARG B N 1
ATOM 5740 C CA . ARG B 1 265 ? 22.078 -1.757 -9.867 1 91.75 265 ARG B CA 1
ATOM 5741 C C . ARG B 1 265 ? 21.594 -1.275 -11.227 1 91.75 265 ARG B C 1
ATOM 5743 O O . ARG B 1 265 ? 22.359 -1.281 -12.203 1 91.75 265 ARG B O 1
ATOM 5750 N N . PRO B 1 266 ? 20.359 -0.919 -11.328 1 92.5 266 PRO B N 1
ATOM 5751 C CA . PRO B 1 266 ? 19.906 -0.409 -12.625 1 92.5 266 PRO B CA 1
ATOM 5752 C C . PRO B 1 266 ? 20.609 0.886 -13.031 1 92.5 266 PRO B C 1
ATOM 5754 O O . PRO B 1 266 ? 20.891 1.734 -12.18 1 92.5 266 PRO B O 1
ATOM 5757 N N . VAL B 1 267 ? 20.859 1.088 -14.305 1 92.19 267 VAL B N 1
ATOM 5758 C CA . VAL B 1 267 ? 21.562 2.262 -14.82 1 92.19 267 VAL B CA 1
ATOM 5759 C C . VAL B 1 267 ? 20.641 3.479 -14.758 1 92.19 267 VAL B C 1
ATOM 5761 O O . VAL B 1 267 ? 21.109 4.613 -14.656 1 92.19 267 VAL B O 1
ATOM 5764 N N . LYS B 1 268 ? 19.375 3.291 -14.984 1 94.75 268 LYS B N 1
ATOM 5765 C CA . LYS B 1 268 ? 18.297 4.27 -14.883 1 94.75 268 LYS B CA 1
ATOM 5766 C C . LYS B 1 268 ? 17.094 3.695 -14.133 1 94.75 268 LYS B C 1
ATOM 5768 O O . LYS B 1 268 ? 16.922 2.477 -14.078 1 94.75 268 LYS B O 1
ATOM 5773 N N . PRO B 1 269 ? 16.312 4.586 -13.492 1 95.31 269 PRO B N 1
ATOM 5774 C CA . PRO B 1 269 ? 15.227 4.078 -12.648 1 95.31 269 PRO B CA 1
ATOM 5775 C C . PRO B 1 269 ? 14.211 3.246 -13.438 1 95.31 269 PRO B C 1
ATOM 5777 O O . PRO B 1 269 ? 13.586 2.338 -12.875 1 95.31 269 PRO B O 1
ATOM 5780 N N . GLU B 1 270 ? 14.055 3.475 -14.734 1 92.25 270 GLU B N 1
ATOM 5781 C CA . GLU B 1 270 ? 13.055 2.748 -15.508 1 92.25 270 GLU B CA 1
ATOM 5782 C C . GLU B 1 270 ? 13.453 1.286 -15.688 1 92.25 270 GLU B C 1
ATOM 5784 O O . GLU B 1 270 ? 12.617 0.451 -16.047 1 92.25 270 GLU B O 1
ATOM 5789 N N . PHE B 1 271 ? 14.758 0.931 -15.445 1 92.94 271 PHE B N 1
ATOM 5790 C CA . PHE B 1 271 ? 15.258 -0.43 -15.609 1 92.94 271 PHE B CA 1
ATOM 5791 C C . PHE B 1 271 ? 15.227 -1.182 -14.281 1 92.94 271 PHE B C 1
ATOM 5793 O O . PHE B 1 271 ? 15.641 -2.34 -14.211 1 92.94 271 PHE B O 1
ATOM 5800 N N . ARG B 1 272 ? 14.797 -0.519 -13.211 1 93.81 272 ARG B N 1
ATOM 5801 C CA . ARG B 1 272 ? 14.617 -1.246 -11.953 1 93.81 272 ARG B CA 1
ATOM 5802 C C . ARG B 1 272 ? 13.602 -2.371 -12.117 1 93.81 272 ARG B C 1
ATOM 5804 O O . ARG B 1 272 ? 12.5 -2.15 -12.625 1 93.81 272 ARG B O 1
ATOM 5811 N N . PRO B 1 273 ? 13.914 -3.547 -11.773 1 91.44 273 PRO B N 1
ATOM 5812 C CA . PRO B 1 273 ? 13.023 -4.676 -12.055 1 91.44 273 PRO B CA 1
ATOM 5813 C C . PRO B 1 273 ? 11.766 -4.66 -11.188 1 91.44 273 PRO B C 1
ATOM 5815 O O . PRO B 1 273 ? 11.742 -4.023 -10.133 1 91.44 273 PRO B O 1
ATOM 5818 N N . THR B 1 274 ? 10.766 -5.344 -11.633 1 90.88 274 THR B N 1
ATOM 5819 C CA . THR B 1 274 ? 9.523 -5.473 -10.867 1 90.88 274 THR B CA 1
ATOM 5820 C C . THR B 1 274 ? 9.773 -6.223 -9.562 1 90.88 274 THR B C 1
ATOM 5822 O O . THR B 1 274 ? 9.25 -5.836 -8.508 1 90.88 274 THR B O 1
ATOM 5825 N N . TYR B 1 275 ? 10.531 -7.316 -9.664 1 93.19 275 TYR B N 1
ATOM 5826 C CA . TYR B 1 275 ? 10.953 -8.055 -8.477 1 93.19 275 TYR B CA 1
ATOM 5827 C C . TYR B 1 275 ? 12.25 -7.488 -7.91 1 93.19 275 TYR B C 1
ATOM 5829 O O . TYR B 1 275 ? 13.312 -7.648 -8.508 1 93.19 275 TYR B O 1
ATOM 5837 N N . GLN B 1 276 ? 12.195 -6.926 -6.773 1 94.56 276 GLN B N 1
ATOM 5838 C CA . GLN B 1 276 ? 13.32 -6.137 -6.273 1 94.56 276 GLN B CA 1
ATOM 5839 C C . GLN B 1 276 ? 13.969 -6.809 -5.07 1 94.56 276 GLN B C 1
ATOM 5841 O O . GLN B 1 276 ? 15.047 -6.398 -4.629 1 94.56 276 GLN B O 1
ATOM 5846 N N . GLY B 1 277 ? 13.336 -7.797 -4.527 1 95.12 277 GLY B N 1
ATOM 5847 C CA . GLY B 1 277 ? 13.789 -8.398 -3.283 1 95.12 277 GLY B CA 1
ATOM 5848 C C . GLY B 1 277 ? 13.031 -7.902 -2.07 1 95.12 277 GLY B C 1
ATOM 5849 O O . GLY B 1 277 ? 12.266 -6.934 -2.16 1 95.12 277 GLY B O 1
ATOM 5850 N N . ALA B 1 278 ? 13.195 -8.617 -0.992 1 96.06 278 ALA B N 1
ATOM 5851 C CA . ALA B 1 278 ? 12.539 -8.195 0.245 1 96.06 278 ALA B CA 1
ATOM 5852 C C . ALA B 1 278 ? 12.852 -6.738 0.563 1 96.06 278 ALA B C 1
ATOM 5854 O O . ALA B 1 278 ? 13.977 -6.277 0.373 1 96.06 278 ALA B O 1
ATOM 5855 N N . ASN B 1 279 ? 11.859 -5.984 0.962 1 95.75 279 ASN B N 1
ATOM 5856 C CA . ASN B 1 279 ? 11.977 -4.566 1.287 1 95.75 279 ASN B CA 1
ATOM 5857 C C . ASN B 1 279 ? 10.938 -4.137 2.316 1 95.75 279 ASN B C 1
ATOM 5859 O O . ASN B 1 279 ? 10 -4.887 2.609 1 95.75 279 ASN B O 1
ATOM 5863 N N . PRO B 1 280 ? 11.023 -2.969 2.857 1 95.81 280 PRO B N 1
ATOM 5864 C CA . PRO B 1 280 ? 10.195 -2.549 3.988 1 95.81 280 PRO B CA 1
ATOM 5865 C C . PRO B 1 280 ? 8.703 -2.562 3.664 1 95.81 280 PRO B C 1
ATOM 5867 O O . PRO B 1 280 ? 7.887 -2.957 4.5 1 95.81 280 PRO B O 1
ATOM 5870 N N . ILE B 1 281 ? 8.32 -2.17 2.52 1 96.69 281 ILE B N 1
ATOM 5871 C CA . ILE B 1 281 ? 6.902 -2.082 2.178 1 96.69 281 ILE B CA 1
ATOM 5872 C C . ILE B 1 281 ? 6.348 -3.48 1.912 1 96.69 281 ILE B C 1
ATOM 5874 O O . ILE B 1 281 ? 5.293 -3.846 2.434 1 96.69 281 ILE B O 1
ATOM 5878 N N . ALA B 1 282 ? 7.059 -4.242 1.116 1 97.12 282 ALA B N 1
ATOM 5879 C CA . ALA B 1 282 ? 6.633 -5.613 0.846 1 97.12 282 ALA B CA 1
ATOM 5880 C C . ALA B 1 282 ? 6.527 -6.418 2.139 1 97.12 282 ALA B C 1
ATOM 5882 O O . ALA B 1 282 ? 5.641 -7.266 2.277 1 97.12 282 ALA B O 1
ATOM 5883 N N . ASP B 1 283 ? 7.414 -6.176 3.074 1 97.56 283 ASP B N 1
ATOM 5884 C CA . ASP B 1 283 ? 7.422 -6.898 4.344 1 97.56 283 ASP B CA 1
ATOM 5885 C C . ASP B 1 283 ? 6.141 -6.637 5.133 1 97.56 283 ASP B C 1
ATOM 5887 O O . ASP B 1 283 ? 5.637 -7.527 5.816 1 97.56 283 ASP B O 1
ATOM 5891 N N . VAL B 1 284 ? 5.656 -5.402 5.051 1 97.69 284 VAL B N 1
ATOM 5892 C CA . VAL B 1 284 ? 4.418 -5.07 5.742 1 97.69 284 VAL B CA 1
ATOM 5893 C C . VAL B 1 284 ? 3.279 -5.941 5.215 1 97.69 284 VAL B C 1
ATOM 5895 O O . VAL B 1 284 ? 2.525 -6.527 5.996 1 97.69 284 VAL B O 1
ATOM 5898 N N . TRP B 1 285 ? 3.203 -6.07 3.963 1 97.94 285 TRP B N 1
ATOM 5899 C CA . TRP B 1 285 ? 2.148 -6.859 3.336 1 97.94 285 TRP B CA 1
ATOM 5900 C C . TRP B 1 285 ? 2.33 -8.344 3.633 1 97.94 285 TRP B C 1
ATOM 5902 O O . TRP B 1 285 ? 1.358 -9.055 3.902 1 97.94 285 TRP B O 1
ATOM 5912 N N . ALA B 1 286 ? 3.576 -8.812 3.555 1 98.25 286 ALA B N 1
ATOM 5913 C CA . ALA B 1 286 ? 3.848 -10.227 3.824 1 98.25 286 ALA B CA 1
ATOM 5914 C C . ALA B 1 286 ? 3.432 -10.602 5.242 1 98.25 286 ALA B C 1
ATOM 5916 O O . ALA B 1 286 ? 2.762 -11.617 5.453 1 98.25 286 ALA B O 1
ATOM 5917 N N . ARG B 1 287 ? 3.781 -9.773 6.234 1 98.25 287 ARG B N 1
ATOM 5918 C CA . ARG B 1 287 ? 3.443 -10.023 7.633 1 98.25 287 ARG B CA 1
ATOM 5919 C C . ARG B 1 287 ? 1.932 -10.102 7.824 1 98.25 287 ARG B C 1
ATOM 5921 O O . ARG B 1 287 ? 1.43 -11.031 8.469 1 98.25 287 ARG B O 1
ATOM 5928 N N . GLU B 1 288 ? 1.265 -9.102 7.242 1 98.31 288 GLU B N 1
ATOM 5929 C CA . GLU B 1 288 ? -0.187 -9.078 7.398 1 98.31 288 GLU B CA 1
ATOM 5930 C C . GLU B 1 288 ? -0.834 -10.273 6.707 1 98.31 288 GLU B C 1
ATOM 5932 O O . GLU B 1 288 ? -1.797 -10.844 7.219 1 98.31 288 GLU B O 1
ATOM 5937 N N . THR B 1 289 ? -0.344 -10.656 5.57 1 98.69 289 THR B N 1
ATOM 5938 C CA . THR B 1 289 ? -0.844 -11.82 4.848 1 98.69 289 THR B CA 1
ATOM 5939 C C . THR B 1 289 ? -0.71 -13.078 5.699 1 98.69 289 THR B C 1
ATOM 5941 O O . THR B 1 289 ? -1.66 -13.859 5.82 1 98.69 289 THR B O 1
ATOM 5944 N N . LEU B 1 290 ? 0.471 -13.289 6.289 1 98.81 290 LEU B N 1
ATOM 5945 C CA . LEU B 1 290 ? 0.712 -14.477 7.105 1 98.81 290 LEU B CA 1
ATOM 5946 C C . LEU B 1 290 ? -0.232 -14.508 8.305 1 98.81 290 LEU B C 1
ATOM 5948 O O . LEU B 1 290 ? -0.719 -15.578 8.68 1 98.81 290 LEU B O 1
ATOM 5952 N N . ARG B 1 291 ? -0.506 -13.352 8.898 1 98.44 291 ARG B N 1
ATOM 5953 C CA . ARG B 1 291 ? -1.444 -13.281 10.016 1 98.44 291 ARG B CA 1
ATOM 5954 C C . ARG B 1 291 ? -2.836 -13.742 9.586 1 98.44 291 ARG B C 1
ATOM 5956 O O . ARG B 1 291 ? -3.484 -14.516 10.297 1 98.44 291 ARG B O 1
ATOM 5963 N N . ILE B 1 292 ? -3.303 -13.25 8.445 1 98.31 292 ILE B N 1
ATOM 5964 C CA . ILE B 1 292 ? -4.633 -13.594 7.949 1 98.31 292 ILE B CA 1
ATOM 5965 C C . ILE B 1 292 ? -4.691 -15.086 7.629 1 98.31 292 ILE B C 1
ATOM 5967 O O . ILE B 1 292 ? -5.652 -15.773 7.988 1 98.31 292 ILE B O 1
ATOM 5971 N N . VAL B 1 293 ? -3.645 -15.594 6.98 1 98.62 293 VAL B N 1
ATOM 5972 C CA . VAL B 1 293 ? -3.609 -17 6.602 1 98.62 293 VAL B CA 1
ATOM 5973 C C . VAL B 1 293 ? -3.699 -17.875 7.852 1 98.62 293 VAL B C 1
ATOM 5975 O O . VAL B 1 293 ? -4.445 -18.859 7.875 1 98.62 293 VAL B O 1
ATOM 5978 N N . HIS B 1 294 ? -2.934 -17.531 8.828 1 98.69 294 HIS B N 1
ATOM 5979 C CA . HIS B 1 294 ? -2.93 -18.297 10.062 1 98.69 294 HIS B CA 1
ATOM 5980 C C . HIS B 1 294 ? -4.328 -18.391 10.664 1 98.69 294 HIS B C 1
ATOM 5982 O O . HIS B 1 294 ? -4.742 -19.453 11.133 1 98.69 294 HIS B O 1
ATOM 5988 N N . LYS B 1 295 ? -5.012 -17.312 10.586 1 97.94 295 LYS B N 1
ATOM 5989 C CA . LYS B 1 295 ? -6.297 -17.219 11.273 1 97.94 295 LYS B CA 1
ATOM 5990 C C . LYS B 1 295 ? -7.426 -17.781 10.406 1 97.94 295 LYS B C 1
ATOM 5992 O O . LYS B 1 295 ? -8.367 -18.375 10.922 1 97.94 295 LYS B O 1
ATOM 5997 N N . TYR B 1 296 ? -7.371 -17.625 9.055 1 97.5 296 TYR B N 1
ATOM 5998 C CA . TYR B 1 296 ? -8.602 -17.766 8.281 1 97.5 296 TYR B CA 1
ATOM 5999 C C . TYR B 1 296 ? -8.469 -18.875 7.242 1 97.5 296 TYR B C 1
ATOM 6001 O O . TYR B 1 296 ? -9.469 -19.328 6.688 1 97.5 296 TYR B O 1
ATOM 6009 N N . PHE B 1 297 ? -7.324 -19.375 6.898 1 98.44 297 PHE B N 1
ATOM 6010 C CA . PHE B 1 297 ? -7.145 -20.312 5.789 1 98.44 297 PHE B CA 1
ATOM 6011 C C . PHE B 1 297 ? -7.906 -21.609 6.039 1 98.44 297 PHE B C 1
ATOM 6013 O O . PHE B 1 297 ? -8.758 -22 5.234 1 98.44 297 PHE B O 1
ATOM 6020 N N . ARG B 1 298 ? -7.672 -22.25 7.172 1 98.56 298 ARG B N 1
ATOM 6021 C CA . ARG B 1 298 ? -8.375 -23.484 7.504 1 98.56 298 ARG B CA 1
ATOM 6022 C C . ARG B 1 298 ? -9.875 -23.25 7.609 1 98.56 298 ARG B C 1
ATOM 6024 O O . ARG B 1 298 ? -10.68 -24.047 7.117 1 98.56 298 ARG B O 1
ATOM 6031 N N . ARG B 1 299 ? -10.234 -22.094 8.25 1 97.44 299 ARG B N 1
ATOM 6032 C CA . ARG B 1 299 ? -11.648 -21.75 8.398 1 97.44 299 ARG B CA 1
ATOM 6033 C C . ARG B 1 299 ? -12.328 -21.625 7.043 1 97.44 299 ARG B C 1
ATOM 6035 O O . ARG B 1 299 ? -13.445 -22.109 6.859 1 97.44 299 ARG B O 1
ATOM 6042 N N . ALA B 1 300 ? -11.672 -20.953 6.09 1 96.5 300 ALA B N 1
ATOM 6043 C CA . ALA B 1 300 ? -12.234 -20.719 4.766 1 96.5 300 ALA B CA 1
ATOM 6044 C C . ALA B 1 300 ? -12.43 -22.047 4.02 1 96.5 300 ALA B C 1
ATOM 6046 O O . ALA B 1 300 ? -13.43 -22.219 3.322 1 96.5 300 ALA B O 1
ATOM 6047 N N . VAL B 1 301 ? -11.508 -22.984 4.145 1 97.19 301 VAL B N 1
ATOM 6048 C CA . VAL B 1 301 ? -11.547 -24.25 3.42 1 97.19 301 VAL B CA 1
ATOM 6049 C C . VAL B 1 301 ? -12.57 -25.172 4.07 1 97.19 301 VAL B C 1
ATOM 6051 O O . VAL B 1 301 ? -13.336 -25.844 3.375 1 97.19 301 VAL B O 1
ATOM 6054 N N . PHE B 1 302 ? -12.641 -25.219 5.367 1 97.19 302 PHE B N 1
ATOM 6055 C CA . PHE B 1 302 ? -13.438 -26.219 6.078 1 97.19 302 PHE B CA 1
ATOM 6056 C C . PHE B 1 302 ? -14.898 -25.781 6.141 1 97.19 302 PHE B C 1
ATOM 6058 O O . PHE B 1 302 ? -15.797 -26.625 6.297 1 97.19 302 PHE B O 1
ATOM 6065 N N . ASN B 1 303 ? -15.164 -24.453 6.035 1 94.25 303 ASN B N 1
ATOM 6066 C CA . ASN B 1 303 ? -16.531 -23.953 6.047 1 94.25 303 ASN B CA 1
ATOM 6067 C C . ASN B 1 303 ? -16.812 -23.078 4.832 1 94.25 303 ASN B C 1
ATOM 6069 O O . ASN B 1 303 ? -16.656 -21.859 4.891 1 94.25 303 ASN B O 1
ATOM 6073 N N . PRO B 1 304 ? -17.375 -23.641 3.803 1 88.81 304 PRO B N 1
ATOM 6074 C CA . PRO B 1 304 ? -17.609 -22.906 2.564 1 88.81 304 PRO B CA 1
ATOM 6075 C C . PRO B 1 304 ? -18.594 -21.75 2.752 1 88.81 304 PRO B C 1
ATOM 6077 O O . PRO B 1 304 ? -18.672 -20.859 1.904 1 88.81 304 PRO B O 1
ATOM 6080 N N . GLU B 1 305 ? -19.297 -21.734 3.844 1 90.12 305 GLU B N 1
ATOM 6081 C CA . GLU B 1 305 ? -20.297 -20.688 4.078 1 90.12 305 GLU B CA 1
ATOM 6082 C C . GLU B 1 305 ? -19.719 -19.562 4.926 1 90.12 305 GLU B C 1
ATOM 6084 O O . GLU B 1 305 ? -20.406 -18.578 5.195 1 90.12 305 GLU B O 1
ATOM 6089 N N . ASP B 1 306 ? -18.484 -19.75 5.293 1 92.88 306 ASP B N 1
ATOM 6090 C CA . ASP B 1 306 ? -17.844 -18.734 6.129 1 92.88 306 ASP B CA 1
ATOM 6091 C C . ASP B 1 306 ? -17.422 -17.531 5.297 1 92.88 306 ASP B C 1
ATOM 6093 O O . ASP B 1 306 ? -16.234 -17.375 4.977 1 92.88 306 ASP B O 1
ATOM 6097 N N . ILE B 1 307 ? -18.281 -16.609 5.09 1 90.69 307 ILE B N 1
ATOM 6098 C CA . ILE B 1 307 ? -18.094 -15.461 4.223 1 90.69 307 ILE B CA 1
ATOM 6099 C C . ILE B 1 307 ? -16.969 -14.586 4.758 1 90.69 307 ILE B C 1
ATOM 6101 O O . ILE B 1 307 ? -16.188 -14.023 3.984 1 90.69 307 ILE B O 1
ATOM 6105 N N . GLU B 1 308 ? -16.875 -14.477 6.051 1 92.81 308 GLU B N 1
ATOM 6106 C CA . GLU B 1 308 ? -15.805 -13.688 6.645 1 92.81 308 GLU B CA 1
ATOM 6107 C C . GLU B 1 308 ? -14.438 -14.25 6.273 1 92.81 308 GLU B C 1
ATOM 6109 O O . GLU B 1 308 ? -13.562 -13.516 5.816 1 92.81 308 GLU B O 1
ATOM 6114 N N . ALA B 1 309 ? -14.305 -15.57 6.512 1 95.56 309 ALA B N 1
ATOM 6115 C CA . ALA B 1 309 ? -13.023 -16.219 6.238 1 95.56 309 ALA B CA 1
ATOM 6116 C C . ALA B 1 309 ? -12.656 -16.094 4.762 1 95.56 309 ALA B C 1
ATOM 6118 O O . ALA B 1 309 ? -11.508 -15.797 4.422 1 95.56 309 ALA B O 1
ATOM 6119 N N . LYS B 1 310 ? -13.641 -16.281 3.922 1 95.06 310 LYS B N 1
ATOM 6120 C CA . LYS B 1 310 ? -13.398 -16.188 2.484 1 95.06 310 LYS B CA 1
ATOM 6121 C C . LYS B 1 310 ? -13.031 -14.773 2.068 1 95.06 310 LYS B C 1
ATOM 6123 O O . LYS B 1 310 ? -12.141 -14.57 1.24 1 95.06 310 LYS B O 1
ATOM 6128 N N . SER B 1 311 ? -13.68 -13.82 2.641 1 94.5 311 SER B N 1
ATOM 6129 C CA . SER B 1 311 ? -13.383 -12.422 2.357 1 94.5 311 SER B CA 1
ATOM 6130 C C . SER B 1 311 ? -11.984 -12.047 2.818 1 94.5 311 SER B C 1
ATOM 6132 O O . SER B 1 311 ? -11.258 -11.344 2.111 1 94.5 311 SER B O 1
ATOM 6134 N N . GLN B 1 312 ? -11.648 -12.516 4 1 96 312 GLN B N 1
ATOM 6135 C CA . GLN B 1 312 ? -10.32 -12.227 4.531 1 96 312 GLN B CA 1
ATOM 6136 C C . GLN B 1 312 ? -9.234 -12.875 3.68 1 96 312 GLN B C 1
ATOM 6138 O O . GLN B 1 312 ? -8.188 -12.273 3.43 1 96 312 GLN B O 1
ATOM 6143 N N . MET B 1 313 ? -9.5 -14.062 3.223 1 97.38 313 MET B N 1
ATOM 6144 C CA . MET B 1 313 ? -8.523 -14.727 2.367 1 97.38 313 MET B CA 1
ATOM 6145 C C . MET B 1 313 ? -8.383 -14 1.035 1 97.38 313 MET B C 1
ATOM 6147 O O . MET B 1 313 ? -7.297 -13.953 0.457 1 97.38 313 MET B O 1
ATOM 6151 N N . GLN B 1 314 ? -9.477 -13.477 0.551 1 97.06 314 GLN B N 1
ATOM 6152 C CA . GLN B 1 314 ? -9.391 -12.695 -0.68 1 97.06 314 GLN B CA 1
ATOM 6153 C C . GLN B 1 314 ? -8.547 -11.438 -0.474 1 97.06 314 GLN B C 1
ATOM 6155 O O . GLN B 1 314 ? -7.766 -11.055 -1.346 1 97.06 314 GLN B O 1
ATOM 6160 N N . LEU B 1 315 ? -8.695 -10.789 0.665 1 96.19 315 LEU B N 1
ATOM 6161 C CA . LEU B 1 315 ? -7.848 -9.648 1.011 1 96.19 315 LEU B CA 1
ATOM 6162 C C . LEU B 1 315 ? -6.387 -10.07 1.112 1 96.19 315 LEU B C 1
ATOM 6164 O O . LEU B 1 315 ? -5.492 -9.344 0.675 1 96.19 315 LEU B O 1
ATOM 6168 N N . ALA B 1 316 ? -6.223 -11.234 1.72 1 98.12 316 ALA B N 1
ATOM 6169 C CA . ALA B 1 316 ? -4.863 -11.758 1.847 1 98.12 316 ALA B CA 1
ATOM 6170 C C . ALA B 1 316 ? -4.219 -11.953 0.477 1 98.12 316 ALA B C 1
ATOM 6172 O O . ALA B 1 316 ? -3.02 -11.719 0.311 1 98.12 316 ALA B O 1
ATOM 6173 N N . ALA B 1 317 ? -5.027 -12.422 -0.47 1 98.25 317 ALA B N 1
ATOM 6174 C CA . ALA B 1 317 ? -4.52 -12.578 -1.83 1 98.25 317 ALA B CA 1
ATOM 6175 C C . ALA B 1 317 ? -4.043 -11.242 -2.396 1 98.25 317 ALA B C 1
ATOM 6177 O O . ALA B 1 317 ? -2.98 -11.164 -3.018 1 98.25 317 ALA B O 1
ATOM 6178 N N . CYS B 1 318 ? -4.785 -10.25 -2.178 1 96.81 318 CYS B N 1
ATOM 6179 C CA . CYS B 1 318 ? -4.434 -8.898 -2.615 1 96.81 318 CYS B CA 1
ATOM 6180 C C . CYS B 1 318 ? -3.162 -8.422 -1.931 1 96.81 318 CYS B C 1
ATOM 6182 O O . CYS B 1 318 ? -2.252 -7.914 -2.59 1 96.81 318 CYS B O 1
ATOM 6184 N N . TYR B 1 319 ? -3.094 -8.594 -0.579 1 97.69 319 TYR B N 1
ATOM 6185 C CA . TYR B 1 319 ? -1.928 -8.18 0.191 1 97.69 319 TYR B CA 1
ATOM 6186 C C . TYR B 1 319 ? -0.675 -8.906 -0.28 1 97.69 319 TYR B C 1
ATOM 6188 O O . TYR B 1 319 ? 0.373 -8.289 -0.48 1 97.69 319 TYR B O 1
ATOM 6196 N 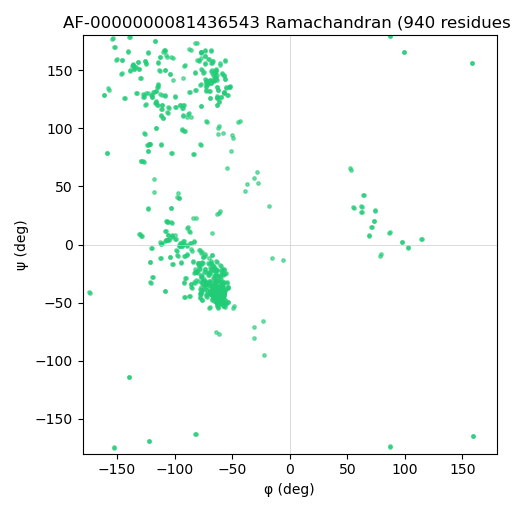N . ALA B 1 320 ? -0.846 -10.195 -0.467 1 98.31 320 ALA B N 1
ATOM 6197 C CA . ALA B 1 320 ? 0.277 -10.992 -0.957 1 98.31 320 ALA B CA 1
ATOM 6198 C C . ALA B 1 320 ? 0.729 -10.508 -2.334 1 98.31 320 ALA B C 1
ATOM 6200 O O . ALA B 1 320 ? 1.928 -10.461 -2.617 1 98.31 320 ALA B O 1
ATOM 6201 N N . GLY B 1 321 ? -0.231 -10.219 -3.17 1 97.5 321 GLY B N 1
ATOM 6202 C CA . GLY B 1 321 ? 0.079 -9.68 -4.48 1 97.5 321 GLY B CA 1
ATOM 6203 C C . GLY B 1 321 ? 0.843 -8.367 -4.422 1 97.5 321 GLY B C 1
ATOM 6204 O O . GLY B 1 321 ? 1.808 -8.172 -5.164 1 97.5 321 GLY B O 1
ATOM 6205 N N . MET B 1 322 ? 0.451 -7.496 -3.535 1 95.94 322 MET B N 1
ATOM 6206 C CA . MET B 1 322 ? 1.154 -6.23 -3.348 1 95.94 322 MET B CA 1
ATOM 6207 C C . MET B 1 322 ? 2.572 -6.469 -2.836 1 95.94 322 MET B C 1
ATOM 6209 O O . MET B 1 322 ? 3.49 -5.719 -3.174 1 95.94 322 MET B O 1
ATOM 6213 N N . GLY B 1 323 ? 2.709 -7.477 -2.062 1 96.81 323 GLY B N 1
ATOM 6214 C CA . GLY B 1 323 ? 4.027 -7.844 -1.566 1 96.81 323 GLY B CA 1
ATOM 6215 C C . GLY B 1 323 ? 4.938 -8.398 -2.645 1 96.81 323 GLY B C 1
ATOM 6216 O O . GLY B 1 323 ? 5.957 -7.789 -2.975 1 96.81 323 GLY B O 1
ATOM 6217 N N . ILE B 1 324 ? 4.457 -9.43 -3.352 1 96.38 324 ILE B N 1
ATOM 6218 C CA . ILE B 1 324 ? 5.305 -10.109 -4.32 1 96.38 324 ILE B CA 1
ATOM 6219 C C . ILE B 1 324 ? 5.465 -9.242 -5.566 1 96.38 324 ILE B C 1
ATOM 6221 O O . ILE B 1 324 ? 6.445 -9.375 -6.305 1 96.38 324 ILE B O 1
ATOM 6225 N N . GLY B 1 325 ? 4.5 -8.367 -5.754 1 93.94 325 GLY B N 1
ATOM 6226 C CA . GLY B 1 325 ? 4.605 -7.488 -6.91 1 93.94 325 GLY B CA 1
ATOM 6227 C C . GLY B 1 325 ? 5.848 -6.617 -6.887 1 93.94 325 GLY B C 1
ATOM 6228 O O . GLY B 1 325 ? 6.281 -6.121 -7.926 1 93.94 325 GLY B O 1
ATOM 6229 N N . ASN B 1 326 ? 6.461 -6.484 -5.715 1 91.31 326 ASN B N 1
ATOM 6230 C CA . ASN B 1 326 ? 7.648 -5.648 -5.574 1 91.31 326 ASN B CA 1
ATOM 6231 C C . ASN B 1 326 ? 8.844 -6.453 -5.078 1 91.31 326 ASN B C 1
ATOM 6233 O O . ASN B 1 326 ? 9.984 -6.191 -5.477 1 91.31 326 ASN B O 1
ATOM 6237 N N . ALA B 1 327 ? 8.594 -7.438 -4.254 1 95.12 327 ALA B N 1
ATOM 6238 C CA . ALA B 1 327 ? 9.68 -8.211 -3.666 1 95.12 327 ALA B CA 1
ATOM 6239 C C . ALA B 1 327 ? 10.008 -9.438 -4.516 1 95.12 327 ALA B C 1
ATOM 6241 O O . ALA B 1 327 ? 11.148 -9.898 -4.547 1 95.12 327 ALA B O 1
ATOM 6242 N N . GLY B 1 328 ? 8.953 -9.977 -5.152 1 94.88 328 GLY B N 1
ATOM 6243 C CA . GLY B 1 328 ? 9.125 -11.188 -5.938 1 94.88 328 GLY B CA 1
ATOM 6244 C C . GLY B 1 328 ? 8.984 -12.453 -5.117 1 94.88 328 GLY B C 1
ATOM 6245 O O . GLY B 1 328 ? 8.586 -12.406 -3.953 1 94.88 328 GLY B O 1
ATOM 6246 N N . VAL B 1 329 ? 9.117 -13.547 -5.812 1 95.19 329 VAL B N 1
ATOM 6247 C CA . VAL B 1 329 ? 9.109 -14.883 -5.227 1 95.19 329 VAL B CA 1
ATOM 6248 C C . VAL B 1 329 ? 10.461 -15.555 -5.453 1 95.19 329 VAL B C 1
ATOM 6250 O O . VAL B 1 329 ? 11.359 -14.969 -6.074 1 95.19 329 VAL B O 1
ATOM 6253 N N . HIS B 1 330 ? 10.695 -16.75 -4.898 1 94 330 HIS B N 1
ATOM 6254 C CA . HIS B 1 330 ? 11.992 -17.391 -5.07 1 94 330 HIS B CA 1
ATOM 6255 C C . HIS B 1 330 ? 11.836 -18.891 -5.316 1 94 330 HIS B C 1
ATOM 6257 O O . HIS B 1 330 ? 11.188 -19.297 -6.285 1 94 330 HIS B O 1
ATOM 6263 N N . PHE B 1 331 ? 12.258 -19.75 -4.48 1 94.81 331 PHE B N 1
ATOM 6264 C CA . PHE B 1 331 ? 12.492 -21.156 -4.812 1 94.81 331 PHE B CA 1
ATOM 6265 C C . PHE B 1 331 ? 11.172 -21.891 -5 1 94.81 331 PHE B C 1
ATOM 6267 O O . PHE B 1 331 ? 11.016 -22.672 -5.938 1 94.81 331 PHE B O 1
ATOM 6274 N N . CYS B 1 332 ? 10.18 -21.703 -4.121 1 96.62 332 CYS B N 1
ATOM 6275 C CA . CYS B 1 332 ? 8.93 -22.453 -4.246 1 96.62 332 CYS B CA 1
ATOM 6276 C C . CYS B 1 332 ? 8.305 -22.25 -5.621 1 96.62 332 CYS B C 1
ATOM 6278 O O . CYS B 1 332 ? 7.957 -23.219 -6.301 1 96.62 332 CYS B O 1
ATOM 6280 N N . HIS B 1 333 ? 8.18 -21.031 -6.016 1 95.12 333 HIS B N 1
ATOM 6281 C CA . HIS B 1 333 ? 7.617 -20.719 -7.328 1 95.12 333 HIS B CA 1
ATOM 6282 C C . HIS B 1 333 ? 8.555 -21.156 -8.445 1 95.12 333 HIS B C 1
ATOM 6284 O O . HIS B 1 333 ? 8.109 -21.719 -9.453 1 95.12 333 HIS B O 1
ATOM 6290 N N . GLY B 1 334 ? 9.844 -20.922 -8.281 1 92.69 334 GLY B N 1
ATOM 6291 C CA . GLY B 1 334 ? 10.805 -21.359 -9.281 1 92.69 334 GLY B CA 1
ATOM 6292 C C . GLY B 1 334 ? 10.766 -22.844 -9.547 1 92.69 334 GLY B C 1
ATOM 6293 O O . GLY B 1 334 ? 10.867 -23.281 -10.695 1 92.69 334 GLY B O 1
ATOM 6294 N N . LEU B 1 335 ? 10.625 -23.625 -8.516 1 95 335 LEU B N 1
ATOM 6295 C CA . LEU B 1 335 ? 10.625 -25.094 -8.609 1 95 335 LEU B CA 1
ATOM 6296 C C . LEU B 1 335 ? 9.273 -25.594 -9.094 1 95 335 LEU B C 1
ATOM 6298 O O . LEU B 1 335 ? 9.164 -26.734 -9.555 1 95 335 LEU B O 1
ATOM 6302 N N . SER B 1 336 ? 8.266 -24.75 -8.969 1 95.31 336 SER B N 1
ATOM 6303 C CA . SER B 1 336 ? 6.91 -25.156 -9.32 1 95.31 336 SER B CA 1
ATOM 6304 C C . SER B 1 336 ? 6.711 -25.188 -10.828 1 95.31 336 SER B C 1
ATOM 6306 O O . SER B 1 336 ? 5.891 -25.953 -11.344 1 95.31 336 SER B O 1
ATOM 6308 N N . TYR B 1 337 ? 7.469 -24.391 -11.539 1 91.12 337 TYR B N 1
ATOM 6309 C CA . TYR B 1 337 ? 7.195 -24.172 -12.953 1 91.12 337 TYR B CA 1
ATOM 6310 C C . TYR B 1 337 ? 7.441 -25.453 -13.758 1 91.12 337 TYR B C 1
ATOM 6312 O O . TYR B 1 337 ? 6.582 -25.891 -14.523 1 91.12 337 TYR B O 1
ATOM 6320 N N . PRO B 1 338 ? 8.531 -26.188 -13.5 1 92.38 338 PRO B N 1
ATOM 6321 C CA . PRO B 1 338 ? 8.711 -27.453 -14.203 1 92.38 338 PRO B CA 1
ATOM 6322 C C . PRO B 1 338 ? 7.699 -28.516 -13.773 1 92.38 338 PRO B C 1
ATOM 6324 O O . PRO B 1 338 ? 7.301 -29.344 -14.586 1 92.38 338 PRO B O 1
ATOM 6327 N N . ILE B 1 339 ? 7.285 -28.469 -12.531 1 94.12 339 ILE B N 1
ATOM 6328 C CA . ILE B 1 339 ? 6.316 -29.438 -12.031 1 94.12 339 ILE B CA 1
ATOM 6329 C C . ILE B 1 339 ? 4.996 -29.281 -12.781 1 94.12 339 ILE B C 1
ATOM 6331 O O . ILE B 1 339 ? 4.457 -30.25 -13.312 1 94.12 339 ILE B O 1
ATOM 6335 N N . SER B 1 340 ? 4.523 -28.047 -12.789 1 91.25 340 SER B N 1
ATOM 6336 C CA . SER B 1 340 ? 3.246 -27.781 -13.438 1 91.25 340 SER B CA 1
ATOM 6337 C C . SER B 1 340 ? 3.33 -28.016 -14.945 1 91.25 340 SER B C 1
ATOM 6339 O O . SER B 1 340 ? 2.371 -28.5 -15.562 1 91.25 340 SER B O 1
ATOM 6341 N N . SER B 1 341 ? 4.43 -27.688 -15.57 1 87.62 341 SER B N 1
ATOM 6342 C CA . SER B 1 341 ? 4.578 -27.781 -17.016 1 87.62 341 SER B CA 1
ATOM 6343 C C . SER B 1 341 ? 4.762 -29.234 -17.469 1 87.62 341 SER B C 1
ATOM 6345 O O . SER B 1 341 ? 4.25 -29.641 -18.516 1 87.62 341 SER B O 1
ATOM 6347 N N . GLN B 1 342 ? 5.383 -30.109 -16.672 1 87.19 342 GLN B N 1
ATOM 6348 C CA . GLN B 1 342 ? 5.758 -31.453 -17.094 1 87.19 342 GLN B CA 1
ATOM 6349 C C . GLN B 1 342 ? 4.789 -32.5 -16.547 1 87.19 342 GLN B C 1
ATOM 6351 O O . GLN B 1 342 ? 4.777 -33.656 -17 1 87.19 342 GLN B O 1
ATOM 6356 N N . GLY B 1 343 ? 4.055 -32.094 -15.578 1 87.56 343 GLY B N 1
ATOM 6357 C CA . GLY B 1 343 ? 3.146 -33.031 -14.938 1 87.56 343 GLY B CA 1
ATOM 6358 C C . GLY B 1 343 ? 2.199 -33.719 -15.906 1 87.56 343 GLY B C 1
ATOM 6359 O O . GLY B 1 343 ? 1.866 -34.875 -15.742 1 87.56 343 GLY B O 1
ATOM 6360 N N . LYS B 1 344 ? 1.829 -33 -16.922 1 81.44 344 LYS B N 1
ATOM 6361 C CA . LYS B 1 344 ? 0.852 -33.531 -17.875 1 81.44 344 LYS B CA 1
ATOM 6362 C C . LYS B 1 344 ? 1.467 -34.594 -18.766 1 81.44 344 LYS B C 1
ATOM 6364 O O . LYS B 1 344 ? 0.748 -35.344 -19.438 1 81.44 344 LYS B O 1
ATOM 6369 N N . PHE B 1 345 ? 2.795 -34.781 -18.703 1 81.31 345 PHE B N 1
ATOM 6370 C CA . PHE B 1 345 ? 3.479 -35.719 -19.578 1 81.31 345 PHE B CA 1
ATOM 6371 C C . PHE B 1 345 ? 3.918 -36.969 -18.781 1 81.31 345 PHE B C 1
ATOM 6373 O O . PHE B 1 345 ? 4.562 -37.844 -19.344 1 81.31 345 PHE B O 1
ATOM 6380 N N . CYS B 1 346 ? 3.537 -36.969 -17.578 1 87.31 346 CYS B N 1
ATOM 6381 C CA . CYS B 1 346 ? 3.861 -38.156 -16.75 1 87.31 346 CYS B CA 1
ATOM 6382 C C . CYS B 1 346 ? 3.107 -39.375 -17.234 1 87.31 346 CYS B C 1
ATOM 6384 O O . CYS B 1 346 ? 2.098 -39.25 -17.922 1 87.31 346 CYS B O 1
ATOM 6386 N N . SER B 1 347 ? 3.621 -40.5 -16.906 1 85.12 347 SER B N 1
ATOM 6387 C CA . SER B 1 347 ? 2.979 -41.75 -17.281 1 85.12 347 SER B CA 1
ATOM 6388 C C . SER B 1 347 ? 1.584 -41.875 -16.672 1 85.12 347 SER B C 1
ATOM 6390 O O . SER B 1 347 ? 0.678 -42.438 -17.281 1 85.12 347 SER B O 1
ATOM 6392 N N . LYS B 1 348 ? 1.379 -41.438 -15.531 1 89.19 348 LYS B N 1
ATOM 6393 C CA . LYS B 1 348 ? 0.091 -41.312 -14.852 1 89.19 348 LYS B CA 1
ATOM 6394 C C . LYS B 1 348 ? -0.16 -39.875 -14.406 1 89.19 348 LYS B C 1
ATOM 6396 O O . LYS B 1 348 ? -0.033 -39.562 -13.227 1 89.19 348 LYS B O 1
ATOM 6401 N N . PRO B 1 349 ? -0.589 -39.062 -15.297 1 90.19 349 PRO B N 1
ATOM 6402 C CA . PRO B 1 349 ? -0.73 -37.656 -15.008 1 90.19 349 PRO B CA 1
ATOM 6403 C C . PRO B 1 349 ? -1.797 -37.344 -13.953 1 90.19 349 PRO B C 1
ATOM 6405 O O . PRO B 1 349 ? -2.838 -38.031 -13.93 1 90.19 349 PRO B O 1
ATOM 6408 N N . TYR B 1 350 ? -1.54 -36.438 -13.148 1 90.88 350 TYR B N 1
ATOM 6409 C CA . TYR B 1 350 ? -2.457 -36.031 -12.094 1 90.88 350 TYR B CA 1
ATOM 6410 C C . TYR B 1 350 ? -3.676 -35.312 -12.672 1 90.88 350 TYR B C 1
ATOM 6412 O O . TYR B 1 350 ? -3.549 -34.531 -13.594 1 90.88 350 TYR B O 1
ATOM 6420 N N . VAL B 1 351 ? -4.848 -35.719 -12.219 1 90 351 VAL B N 1
ATOM 6421 C CA . VAL B 1 351 ? -6.105 -35.062 -12.562 1 90 351 VAL B CA 1
ATOM 6422 C C . VAL B 1 351 ? -6.848 -34.656 -11.297 1 90 351 VAL B C 1
ATOM 6424 O O . VAL B 1 351 ? -7.145 -35.5 -10.445 1 90 351 VAL B O 1
ATOM 6427 N N . ASP B 1 352 ? -7.086 -33.375 -11.188 1 89 352 ASP B N 1
ATOM 6428 C CA . ASP B 1 352 ? -7.824 -32.875 -10.031 1 89 352 ASP B CA 1
ATOM 6429 C C . ASP B 1 352 ? -9.328 -32.906 -10.281 1 89 352 ASP B C 1
ATOM 6431 O O . ASP B 1 352 ? -9.797 -32.438 -11.32 1 89 352 ASP B O 1
ATOM 6435 N N . PRO B 1 353 ? -10.078 -33.406 -9.414 1 83.12 353 PRO B N 1
ATOM 6436 C CA . PRO B 1 353 ? -11.516 -33.562 -9.633 1 83.12 353 PRO B CA 1
ATOM 6437 C C . PRO B 1 353 ? -12.25 -32.25 -9.75 1 83.12 353 PRO B C 1
ATOM 6439 O O . PRO B 1 353 ? -13.359 -32.188 -10.289 1 83.12 353 PRO B O 1
ATOM 6442 N N . GLU B 1 354 ? -11.719 -31.219 -9.258 1 84.5 354 GLU B N 1
ATOM 6443 C CA . GLU B 1 354 ? -12.438 -29.953 -9.242 1 84.5 354 GLU B CA 1
ATOM 6444 C C . GLU B 1 354 ? -11.938 -29.016 -10.352 1 84.5 354 GLU B C 1
ATOM 6446 O O . GLU B 1 354 ? -12.32 -27.859 -10.414 1 84.5 354 GLU B O 1
ATOM 6451 N N . TYR B 1 355 ? -11.102 -29.609 -11.133 1 82.06 355 TYR B N 1
ATOM 6452 C CA . TYR B 1 355 ? -10.672 -28.906 -12.336 1 82.06 355 TYR B CA 1
ATOM 6453 C C . TYR B 1 355 ? -11.242 -29.562 -13.586 1 82.06 355 TYR B C 1
ATOM 6455 O O . TYR B 1 355 ? -11.93 -30.578 -13.5 1 82.06 355 TYR B O 1
ATOM 6463 N N . ASP B 1 356 ? -11.266 -29.016 -14.836 1 72.25 356 ASP B N 1
ATOM 6464 C CA . ASP B 1 356 ? -11.977 -29.328 -16.078 1 72.25 356 ASP B CA 1
ATOM 6465 C C . ASP B 1 356 ? -11.602 -30.719 -16.578 1 72.25 356 ASP B C 1
ATOM 6467 O O . ASP B 1 356 ? -11.719 -30.984 -17.781 1 72.25 356 ASP B O 1
ATOM 6471 N N . GLY B 1 357 ? -11.227 -31.594 -15.797 1 69.94 357 GLY B N 1
ATOM 6472 C CA . GLY B 1 357 ? -11.062 -33 -16.172 1 69.94 357 GLY B CA 1
ATOM 6473 C C . GLY B 1 357 ? -9.789 -33.25 -16.938 1 69.94 357 GLY B C 1
ATOM 6474 O O . GLY B 1 357 ? -9.453 -34.406 -17.219 1 69.94 357 GLY B O 1
ATOM 6475 N N . HIS B 1 358 ? -9.125 -32.25 -17.328 1 78.44 358 HIS B N 1
ATOM 6476 C CA . HIS B 1 358 ? -7.852 -32.5 -18 1 78.44 358 HIS B CA 1
ATOM 6477 C C . HIS B 1 358 ? -6.699 -32.531 -17 1 78.44 358 HIS B C 1
ATOM 6479 O O . HIS B 1 358 ? -6.828 -32.062 -15.875 1 78.44 358 HIS B O 1
ATOM 6485 N N . SER B 1 359 ? -5.695 -33.281 -17.484 1 84.12 359 SER B N 1
ATOM 6486 C CA . SER B 1 359 ? -4.516 -33.375 -16.625 1 84.12 359 SER B CA 1
ATOM 6487 C C . SER B 1 359 ? -3.887 -32 -16.406 1 84.12 359 SER B C 1
ATOM 6489 O O . SER B 1 359 ? -3.66 -31.266 -17.359 1 84.12 359 SER B O 1
ATOM 6491 N N . LEU B 1 360 ? -3.803 -31.703 -15.156 1 87.5 360 LEU B N 1
ATOM 6492 C CA . LEU B 1 360 ? -3.227 -30.422 -14.758 1 87.5 360 LEU B CA 1
ATOM 6493 C C . LEU B 1 360 ? -2.801 -30.453 -13.289 1 87.5 360 LEU B C 1
ATOM 6495 O O . LEU B 1 360 ? -3.512 -31 -12.445 1 87.5 360 LEU B O 1
ATOM 6499 N N . ILE B 1 361 ? -1.651 -30.078 -13.117 1 93.06 361 ILE B N 1
ATOM 6500 C CA . ILE B 1 361 ? -1.253 -29.812 -11.742 1 93.06 361 ILE B CA 1
ATOM 6501 C C . ILE B 1 361 ? -1.481 -28.344 -11.414 1 93.06 361 ILE B C 1
ATOM 6503 O O . ILE B 1 361 ? -0.794 -27.469 -11.953 1 93.06 361 ILE B O 1
ATOM 6507 N N . PRO B 1 362 ? -2.455 -28.031 -10.547 1 92.5 362 PRO B N 1
ATOM 6508 C CA . PRO B 1 362 ? -2.729 -26.641 -10.203 1 92.5 362 PRO B CA 1
ATOM 6509 C C . PRO B 1 362 ? -1.502 -25.922 -9.648 1 92.5 362 PRO B C 1
ATOM 6511 O O . PRO B 1 362 ? -0.703 -26.516 -8.922 1 92.5 362 PRO B O 1
ATOM 6514 N N . HIS B 1 363 ? -1.399 -24.656 -9.969 1 92.88 363 HIS B N 1
ATOM 6515 C CA . HIS B 1 363 ? -0.222 -23.859 -9.656 1 92.88 363 HIS B CA 1
ATOM 6516 C C . HIS B 1 363 ? 0.1 -23.906 -8.164 1 92.88 363 HIS B C 1
ATOM 6518 O O . HIS B 1 363 ? 1.229 -24.219 -7.781 1 92.88 363 HIS B O 1
ATOM 6524 N N . GLY B 1 364 ? -0.905 -23.641 -7.289 1 95.88 364 GLY B N 1
ATOM 6525 C CA . GLY B 1 364 ? -0.681 -23.625 -5.852 1 95.88 364 GLY B CA 1
ATOM 6526 C C . GLY B 1 364 ? -0.174 -24.938 -5.312 1 95.88 364 GLY B C 1
ATOM 6527 O O . GLY B 1 364 ? 0.59 -24.969 -4.348 1 95.88 364 GLY B O 1
ATOM 6528 N N . LEU B 1 365 ? -0.624 -26.047 -5.922 1 96.69 365 LEU B N 1
ATOM 6529 C CA . LEU B 1 365 ? -0.157 -27.375 -5.539 1 96.69 365 LEU B CA 1
ATOM 6530 C C . LEU B 1 365 ? 1.305 -27.578 -5.926 1 96.69 365 LEU B C 1
ATOM 6532 O O . LEU B 1 365 ? 2.098 -28.094 -5.133 1 96.69 365 LEU B O 1
ATOM 6536 N N . SER B 1 366 ? 1.639 -27.125 -7.141 1 96.44 366 SER B N 1
ATOM 6537 C CA . SER B 1 366 ? 3.02 -27.25 -7.594 1 96.44 366 SER B CA 1
ATOM 6538 C C . SER B 1 366 ? 3.959 -26.391 -6.758 1 96.44 366 SER B C 1
ATOM 6540 O O . SER B 1 366 ? 5.133 -26.719 -6.598 1 96.44 366 SER B O 1
ATOM 6542 N N . VAL B 1 367 ? 3.469 -25.297 -6.211 1 97.5 367 VAL B N 1
ATOM 6543 C CA . VAL B 1 367 ? 4.277 -24.359 -5.438 1 97.5 367 VAL B CA 1
ATOM 6544 C C . VAL B 1 367 ? 4.512 -24.906 -4.035 1 97.5 367 VAL B C 1
ATOM 6546 O O . VAL B 1 367 ? 5.645 -24.906 -3.539 1 97.5 367 VAL B O 1
ATOM 6549 N N . ILE B 1 368 ? 3.463 -25.484 -3.412 1 98.38 368 ILE B N 1
ATOM 6550 C CA . ILE B 1 368 ? 3.531 -25.797 -1.988 1 98.38 368 ILE B CA 1
ATOM 6551 C C . ILE B 1 368 ? 4.281 -27.109 -1.783 1 98.38 368 ILE B C 1
ATOM 6553 O O . ILE B 1 368 ? 4.855 -27.344 -0.718 1 98.38 368 ILE B O 1
ATOM 6557 N N . VAL B 1 369 ? 4.336 -27.969 -2.771 1 98.19 369 VAL B N 1
ATOM 6558 C CA . VAL B 1 369 ? 4.816 -29.344 -2.611 1 98.19 369 VAL B CA 1
ATOM 6559 C C . VAL B 1 369 ? 6.297 -29.328 -2.238 1 98.19 369 VAL B C 1
ATOM 6561 O O . VAL B 1 369 ? 6.762 -30.188 -1.485 1 98.19 369 VAL B O 1
ATOM 6564 N N . THR B 1 370 ? 7.027 -28.359 -2.686 1 97.81 370 THR B N 1
ATOM 6565 C CA . THR B 1 370 ? 8.461 -28.312 -2.402 1 97.81 370 THR B CA 1
ATOM 6566 C C . THR B 1 370 ? 8.742 -27.391 -1.219 1 97.81 370 THR B C 1
ATOM 6568 O O . THR B 1 370 ? 9.867 -27.328 -0.722 1 97.81 370 THR B O 1
ATOM 6571 N N . ALA B 1 371 ? 7.77 -26.656 -0.756 1 98.44 371 ALA B N 1
ATOM 6572 C CA . ALA B 1 371 ? 7.949 -25.562 0.203 1 98.44 371 ALA B CA 1
ATOM 6573 C C . ALA B 1 371 ? 8.617 -26.062 1.481 1 98.44 371 ALA B C 1
ATOM 6575 O O . ALA B 1 371 ? 9.539 -25.438 2 1 98.44 371 ALA B O 1
ATOM 6576 N N . PRO B 1 372 ? 8.195 -27.266 2.07 1 97.94 372 PRO B N 1
ATOM 6577 C CA . PRO B 1 372 ? 8.859 -27.734 3.287 1 97.94 372 PRO B CA 1
ATOM 6578 C C . PRO B 1 372 ? 10.367 -27.922 3.104 1 97.94 372 PRO B C 1
ATOM 6580 O O . PRO B 1 372 ? 11.148 -27.516 3.971 1 97.94 372 PRO B O 1
ATOM 6583 N N . ALA B 1 373 ? 10.758 -28.5 1.987 1 96 373 ALA B N 1
ATOM 6584 C CA . ALA B 1 373 ? 12.18 -28.688 1.702 1 96 373 ALA B CA 1
ATOM 6585 C C . ALA B 1 373 ? 12.875 -27.344 1.483 1 96 373 ALA B C 1
ATOM 6587 O O . ALA B 1 373 ? 13.984 -27.125 1.964 1 96 373 ALA B O 1
ATOM 6588 N N . VAL B 1 374 ? 12.242 -26.422 0.742 1 96.31 374 VAL B N 1
ATOM 6589 C CA . VAL B 1 374 ? 12.812 -25.125 0.398 1 96.31 374 VAL B CA 1
ATOM 6590 C C . VAL B 1 374 ? 13.133 -24.344 1.672 1 96.31 374 VAL B C 1
ATOM 6592 O O . VAL B 1 374 ? 14.227 -23.797 1.813 1 96.31 374 VAL B O 1
ATOM 6595 N N . PHE B 1 375 ? 12.242 -24.297 2.619 1 96.62 375 PHE B N 1
ATOM 6596 C CA . PHE B 1 375 ? 12.422 -23.438 3.779 1 96.62 375 PHE B CA 1
ATOM 6597 C C . PHE B 1 375 ? 13.367 -24.078 4.789 1 96.62 375 PHE B C 1
ATOM 6599 O O . PHE B 1 375 ? 13.891 -23.391 5.676 1 96.62 375 PHE B O 1
ATOM 6606 N N . GLN B 1 376 ? 13.617 -25.375 4.676 1 92.81 376 GLN B N 1
ATOM 6607 C CA . GLN B 1 376 ? 14.688 -25.984 5.445 1 92.81 376 GLN B CA 1
ATOM 6608 C C . GLN B 1 376 ? 16.062 -25.547 4.938 1 92.81 376 GLN B C 1
ATOM 6610 O O . GLN B 1 376 ? 17.031 -25.531 5.691 1 92.81 376 GLN B O 1
ATOM 6615 N N . PHE B 1 377 ? 16.141 -25.188 3.664 1 91.31 377 PHE B N 1
ATOM 6616 C CA . PHE B 1 377 ? 17.375 -24.688 3.078 1 91.31 377 PHE B CA 1
ATOM 6617 C C . PHE B 1 377 ? 17.5 -23.188 3.279 1 91.31 377 PHE B C 1
ATOM 6619 O O . PHE B 1 377 ? 18.531 -22.703 3.732 1 91.31 377 PHE B O 1
ATOM 6626 N N . THR B 1 378 ? 16.438 -22.438 3.068 1 93.88 378 THR B N 1
ATOM 6627 C CA . THR B 1 378 ? 16.516 -20.984 3.002 1 93.88 378 THR B CA 1
ATOM 6628 C C . THR B 1 378 ? 16.578 -20.375 4.402 1 93.88 378 THR B C 1
ATOM 6630 O O . THR B 1 378 ? 16.953 -19.219 4.57 1 93.88 378 THR B O 1
ATOM 6633 N N . VAL B 1 379 ? 16.219 -21.203 5.465 1 95.12 379 VAL B N 1
ATOM 6634 C CA . VAL B 1 379 ? 16.281 -20.703 6.836 1 95.12 379 VAL B CA 1
ATOM 6635 C C . VAL B 1 379 ? 17.719 -20.281 7.164 1 95.12 379 VAL B C 1
ATOM 6637 O O . VAL B 1 379 ? 17.922 -19.344 7.945 1 95.12 379 VAL B O 1
ATOM 6640 N N . TRP B 1 380 ? 18.672 -20.812 6.465 1 91.44 380 TRP B N 1
ATOM 6641 C CA . TRP B 1 380 ? 20.078 -20.547 6.738 1 91.44 380 TRP B CA 1
ATOM 6642 C C . TRP B 1 380 ? 20.5 -19.188 6.176 1 91.44 380 TRP B C 1
ATOM 6644 O O . TRP B 1 380 ? 21.531 -18.641 6.562 1 91.44 380 TRP B O 1
ATOM 6654 N N . ALA B 1 381 ? 19.734 -18.688 5.215 1 89.94 381 ALA B N 1
ATOM 6655 C CA . ALA B 1 381 ? 20.031 -17.375 4.648 1 89.94 381 ALA B CA 1
ATOM 6656 C C . ALA B 1 381 ? 19.594 -16.25 5.602 1 89.94 381 ALA B C 1
ATOM 6658 O O . ALA B 1 381 ? 20.234 -15.203 5.664 1 89.94 381 ALA B O 1
ATOM 6659 N N . ASN B 1 382 ? 18.562 -16.453 6.32 1 91.81 382 ASN B N 1
ATOM 6660 C CA . ASN B 1 382 ? 18.031 -15.453 7.238 1 91.81 382 ASN B CA 1
ATOM 6661 C C . ASN B 1 382 ? 17.156 -16.094 8.32 1 91.81 382 ASN B C 1
ATOM 6663 O O . ASN B 1 382 ? 15.938 -15.969 8.281 1 91.81 382 ASN B O 1
ATOM 6667 N N . PRO B 1 383 ? 17.75 -16.672 9.32 1 94 383 PRO B N 1
ATOM 6668 C CA . PRO B 1 383 ? 17 -17.375 10.367 1 94 383 PRO B CA 1
ATOM 6669 C C . PRO B 1 383 ? 16 -16.469 11.086 1 94 383 PRO B C 1
ATOM 6671 O O . PRO B 1 383 ? 14.914 -16.922 11.445 1 94 383 PRO B O 1
ATOM 6674 N N . LYS B 1 384 ? 16.312 -15.242 11.273 1 94.81 384 LYS B N 1
ATOM 6675 C CA . LYS B 1 384 ? 15.445 -14.32 12.016 1 94.81 384 LYS B CA 1
ATOM 6676 C C . LYS B 1 384 ? 14.117 -14.109 11.297 1 94.81 384 LYS B C 1
ATOM 6678 O O . LYS B 1 384 ? 13.055 -14.133 11.922 1 94.81 384 LYS B O 1
ATOM 6683 N N . ARG B 1 385 ? 14.164 -13.883 10.008 1 96.62 385 ARG B N 1
ATOM 6684 C CA . ARG B 1 385 ? 12.938 -13.68 9.234 1 96.62 385 ARG B CA 1
ATOM 6685 C C . ARG B 1 385 ? 12.109 -14.953 9.172 1 96.62 385 ARG B C 1
ATOM 6687 O O . ARG B 1 385 ? 10.883 -14.906 9.219 1 96.62 385 ARG B O 1
ATOM 6694 N N . HIS B 1 386 ? 12.852 -16.094 9.055 1 97.5 386 HIS B N 1
ATOM 6695 C CA . HIS B 1 386 ? 12.133 -17.375 9.07 1 97.5 386 HIS B CA 1
ATOM 6696 C C . HIS B 1 386 ? 11.469 -17.609 10.422 1 97.5 386 HIS B C 1
ATOM 6698 O O . HIS B 1 386 ? 10.352 -18.125 10.484 1 97.5 386 HIS B O 1
ATOM 6704 N N . LEU B 1 387 ? 12.164 -17.234 11.5 1 98.12 387 LEU B N 1
ATOM 6705 C CA . LEU B 1 387 ? 11.609 -17.359 12.844 1 98.12 387 LEU B CA 1
ATOM 6706 C C . LEU B 1 387 ? 10.352 -16.5 12.992 1 98.12 387 LEU B C 1
ATOM 6708 O O . LEU B 1 387 ? 9.336 -16.969 13.516 1 98.12 387 LEU B O 1
ATOM 6712 N N . GLU B 1 388 ? 10.422 -15.273 12.539 1 97.81 388 GLU B N 1
ATOM 6713 C CA . GLU B 1 388 ? 9.273 -14.375 12.609 1 97.81 388 GLU B CA 1
ATOM 6714 C C . GLU B 1 388 ? 8.078 -14.938 11.852 1 97.81 388 GLU B C 1
ATOM 6716 O O . GLU B 1 388 ? 6.953 -14.93 12.352 1 97.81 388 GLU B O 1
ATOM 6721 N N . ALA B 1 389 ? 8.32 -15.422 10.648 1 98.62 389 ALA B N 1
ATOM 6722 C CA . ALA B 1 389 ? 7.254 -15.992 9.836 1 98.62 389 ALA B CA 1
ATOM 6723 C C . ALA B 1 389 ? 6.617 -17.188 10.539 1 98.62 389 ALA B C 1
ATOM 6725 O O . ALA B 1 389 ? 5.391 -17.312 10.586 1 98.62 389 ALA B O 1
ATOM 6726 N N . ALA B 1 390 ? 7.473 -18.062 11.07 1 98.62 390 ALA B N 1
ATOM 6727 C CA . ALA B 1 390 ? 6.98 -19.234 11.781 1 98.62 390 ALA B CA 1
ATOM 6728 C C . ALA B 1 390 ? 6.105 -18.828 12.961 1 98.62 390 ALA B C 1
ATOM 6730 O O . ALA B 1 390 ? 5.051 -19.422 13.195 1 98.62 390 ALA B O 1
ATOM 6731 N N . ARG B 1 391 ? 6.531 -17.844 13.664 1 98.56 391 ARG B N 1
ATOM 6732 C CA . ARG B 1 391 ? 5.789 -17.391 14.836 1 98.56 391 ARG B CA 1
ATOM 6733 C C . ARG B 1 391 ? 4.445 -16.797 14.438 1 98.56 391 ARG B C 1
ATOM 6735 O O . ARG B 1 391 ? 3.436 -17.016 15.102 1 98.56 391 ARG B O 1
ATOM 6742 N N . ILE B 1 392 ? 4.43 -16 13.383 1 98.56 392 ILE B N 1
ATOM 6743 C CA . ILE B 1 392 ? 3.174 -15.43 12.906 1 98.56 392 ILE B CA 1
ATOM 6744 C C . ILE B 1 392 ? 2.203 -16.547 12.539 1 98.56 392 ILE B C 1
ATOM 6746 O O . ILE B 1 392 ? 0.995 -16.438 12.766 1 98.56 392 ILE B O 1
ATOM 6750 N N . LEU B 1 393 ? 2.77 -17.625 12.023 1 98.69 393 LEU B N 1
ATOM 6751 C CA . LEU B 1 393 ? 1.939 -18.75 11.602 1 98.69 393 LEU B CA 1
ATOM 6752 C C . LEU B 1 393 ? 1.593 -19.656 12.781 1 98.69 393 LEU B C 1
ATOM 6754 O O . LEU B 1 393 ? 1.036 -20.734 12.594 1 98.69 393 LEU B O 1
ATOM 6758 N N . GLY B 1 394 ? 2.021 -19.297 14 1 97.81 394 GLY B N 1
ATOM 6759 C CA . GLY B 1 394 ? 1.51 -19.953 15.195 1 97.81 394 GLY B CA 1
ATOM 6760 C C . GLY B 1 394 ? 2.568 -20.75 15.938 1 97.81 394 GLY B C 1
ATOM 6761 O O . GLY B 1 394 ? 2.27 -21.422 16.922 1 97.81 394 GLY B O 1
ATOM 6762 N N . ALA B 1 395 ? 3.832 -20.688 15.492 1 98.12 395 ALA B N 1
ATOM 6763 C CA . ALA B 1 395 ? 4.891 -21.438 16.156 1 98.12 395 ALA B CA 1
ATOM 6764 C C . ALA B 1 395 ? 5.246 -20.812 17.5 1 98.12 395 ALA B C 1
ATOM 6766 O O . ALA B 1 395 ? 5.273 -19.594 17.641 1 98.12 395 ALA B O 1
ATOM 6767 N N . ASP B 1 396 ? 5.508 -21.672 18.453 1 97.31 396 ASP B N 1
ATOM 6768 C CA . ASP B 1 396 ? 6.027 -21.234 19.75 1 97.31 396 ASP B CA 1
ATOM 6769 C C . ASP B 1 396 ? 7.531 -21.5 19.859 1 97.31 396 ASP B C 1
ATOM 6771 O O . ASP B 1 396 ? 7.961 -22.5 20.422 1 97.31 396 ASP B O 1
ATOM 6775 N N . LEU B 1 397 ? 8.32 -20.688 19.281 1 97.69 397 LEU B N 1
ATOM 6776 C CA . LEU B 1 397 ? 9.773 -20.781 19.25 1 97.69 397 LEU B CA 1
ATOM 6777 C C . LEU B 1 397 ? 10.406 -19.609 20 1 97.69 397 LEU B C 1
ATOM 6779 O O . LEU B 1 397 ? 9.93 -18.484 19.906 1 97.69 397 LEU B O 1
ATOM 6783 N N . PRO B 1 398 ? 11.391 -19.875 20.75 1 96.94 398 PRO B N 1
ATOM 6784 C CA . PRO B 1 398 ? 12.086 -18.781 21.438 1 96.94 398 PRO B CA 1
ATOM 6785 C C . PRO B 1 398 ? 12.953 -17.953 20.5 1 96.94 398 PRO B C 1
ATOM 6787 O O . PRO B 1 398 ? 13.234 -18.375 19.375 1 96.94 398 PRO B O 1
ATOM 6790 N N . ASP B 1 399 ? 13.398 -16.844 20.938 1 93.75 399 ASP B N 1
ATOM 6791 C CA . ASP B 1 399 ? 14.203 -15.922 20.141 1 93.75 399 ASP B CA 1
ATOM 6792 C C . ASP B 1 399 ? 15.531 -16.562 19.75 1 93.75 399 ASP B C 1
ATOM 6794 O O . ASP B 1 399 ? 16.094 -16.234 18.688 1 93.75 399 ASP B O 1
ATOM 6798 N N . ASN B 1 400 ? 15.992 -17.516 20.578 1 94.25 400 ASN B N 1
ATOM 6799 C CA . ASN B 1 400 ? 17.312 -18.094 20.328 1 94.25 400 ASN B CA 1
ATOM 6800 C C . ASN B 1 400 ? 17.188 -19.469 19.688 1 94.25 400 ASN B C 1
ATOM 6802 O O . ASN B 1 400 ? 18.109 -20.281 19.766 1 94.25 400 ASN B O 1
ATOM 6806 N N . ALA B 1 401 ? 16.031 -19.734 19.125 1 95.62 401 ALA B N 1
ATOM 6807 C CA . ALA B 1 401 ? 15.883 -20.984 18.406 1 95.62 401 ALA B CA 1
ATOM 6808 C C . ALA B 1 401 ? 16.938 -21.125 17.312 1 95.62 401 ALA B C 1
ATOM 6810 O O . ALA B 1 401 ? 17.281 -20.156 16.641 1 95.62 401 ALA B O 1
ATOM 6811 N N . SER B 1 402 ? 17.469 -22.391 17.109 1 93.44 402 SER B N 1
ATOM 6812 C CA . SER B 1 402 ? 18.453 -22.641 16.078 1 93.44 402 SER B CA 1
ATOM 6813 C C . SER B 1 402 ? 17.812 -22.625 14.688 1 93.44 402 SER B C 1
ATOM 6815 O O . SER B 1 402 ? 16.625 -22.891 14.555 1 93.44 402 SER B O 1
ATOM 6817 N N . PRO B 1 403 ? 18.594 -22.359 13.68 1 92.94 403 PRO B N 1
ATOM 6818 C CA . PRO B 1 403 ? 18.062 -22.438 12.312 1 92.94 403 PRO B CA 1
ATOM 6819 C C . PRO B 1 403 ? 17.422 -23.797 12.023 1 92.94 403 PRO B C 1
ATOM 6821 O O . PRO B 1 403 ? 16.391 -23.859 11.336 1 92.94 403 PRO B O 1
ATOM 6824 N N . GLU B 1 404 ? 18 -24.844 12.531 1 92.88 404 GLU B N 1
ATOM 6825 C CA . GLU B 1 404 ? 17.438 -26.188 12.328 1 92.88 404 GLU B CA 1
ATOM 6826 C C . GLU B 1 404 ? 16.047 -26.297 12.93 1 92.88 404 GLU B C 1
ATOM 6828 O O . GLU B 1 404 ? 15.125 -26.812 12.281 1 92.88 404 GLU B O 1
ATOM 6833 N N . GLN B 1 405 ? 15.914 -25.766 14.125 1 95.19 405 GLN B N 1
ATOM 6834 C CA . GLN B 1 405 ? 14.625 -25.797 14.797 1 95.19 405 GLN B CA 1
ATOM 6835 C C . GLN B 1 405 ? 13.594 -24.953 14.055 1 95.19 405 GLN B C 1
ATOM 6837 O O . GLN B 1 405 ? 12.445 -25.359 13.883 1 95.19 405 GLN B O 1
ATOM 6842 N N . ILE B 1 406 ? 14.031 -23.781 13.609 1 96.75 406 ILE B N 1
ATOM 6843 C CA . ILE B 1 406 ? 13.148 -22.859 12.906 1 96.75 406 ILE B CA 1
ATOM 6844 C C . ILE B 1 406 ? 12.68 -23.484 11.594 1 96.75 406 ILE B C 1
ATOM 6846 O O . ILE B 1 406 ? 11.477 -23.531 11.312 1 96.75 406 ILE B O 1
ATOM 6850 N N . GLY B 1 407 ? 13.648 -24.016 10.797 1 95.31 407 GLY B N 1
ATOM 6851 C CA . GLY B 1 407 ? 13.336 -24.625 9.516 1 95.31 407 GLY B CA 1
ATOM 6852 C C . GLY B 1 407 ? 12.406 -25.828 9.641 1 95.31 407 GLY B C 1
ATOM 6853 O O . GLY B 1 407 ? 11.477 -25.984 8.844 1 95.31 407 GLY B O 1
ATOM 6854 N N . GLU B 1 408 ? 12.617 -26.625 10.594 1 95.12 408 GLU B N 1
ATOM 6855 C CA . GLU B 1 408 ? 11.789 -27.812 10.812 1 95.12 408 GLU B CA 1
ATOM 6856 C C . GLU B 1 408 ? 10.375 -27.422 11.227 1 95.12 408 GLU B C 1
ATOM 6858 O O . GLU B 1 408 ? 9.406 -28.016 10.75 1 95.12 408 GLU B O 1
ATOM 6863 N N . THR B 1 409 ? 10.305 -26.5 12.18 1 97.38 409 THR B N 1
ATOM 6864 C CA . THR B 1 409 ? 9 -26.062 12.656 1 97.38 409 THR B CA 1
ATOM 6865 C C . THR B 1 409 ? 8.188 -25.453 11.516 1 97.38 409 THR B C 1
ATOM 6867 O O . THR B 1 409 ? 6.992 -25.734 11.383 1 97.38 409 THR B O 1
ATOM 6870 N N . LEU B 1 410 ? 8.828 -24.609 10.703 1 97.75 410 LEU B N 1
ATOM 6871 C CA . LEU B 1 410 ? 8.141 -24 9.57 1 97.75 410 LEU B CA 1
ATOM 6872 C C . LEU B 1 410 ? 7.691 -25.062 8.578 1 97.75 410 LEU B C 1
ATOM 6874 O O . LEU B 1 410 ? 6.57 -25.016 8.07 1 97.75 410 LEU B O 1
ATOM 6878 N N . ALA B 1 411 ? 8.539 -26.031 8.273 1 97.12 411 ALA B N 1
ATOM 6879 C CA . ALA B 1 411 ? 8.195 -27.141 7.391 1 97.12 411 ALA B CA 1
ATOM 6880 C C . ALA B 1 411 ? 6.996 -27.922 7.934 1 97.12 411 ALA B C 1
ATOM 6882 O O . ALA B 1 411 ? 6.109 -28.312 7.172 1 97.12 411 ALA B O 1
ATOM 6883 N N . GLU B 1 412 ? 6.992 -28.109 9.211 1 97.38 412 GLU B N 1
ATOM 6884 C CA . GLU B 1 412 ? 5.902 -28.859 9.836 1 97.38 412 GLU B CA 1
ATOM 6885 C C . GLU B 1 412 ? 4.586 -28.094 9.734 1 97.38 412 GLU B C 1
ATOM 6887 O O . GLU B 1 412 ? 3.525 -28.688 9.547 1 97.38 412 GLU B O 1
ATOM 6892 N N . ILE B 1 413 ? 4.656 -26.812 9.922 1 98.5 413 ILE B N 1
ATOM 6893 C CA . ILE B 1 413 ? 3.465 -25.984 9.766 1 98.5 413 ILE B CA 1
ATOM 6894 C C . ILE B 1 413 ? 2.91 -26.156 8.352 1 98.5 413 ILE B C 1
ATOM 6896 O O . ILE B 1 413 ? 1.71 -26.359 8.164 1 98.5 413 ILE B O 1
ATOM 6900 N N . LEU B 1 414 ? 3.764 -26.125 7.375 1 98.56 414 LEU B N 1
ATOM 6901 C CA . LEU B 1 414 ? 3.352 -26.25 5.984 1 98.56 414 LEU B CA 1
ATOM 6902 C C . LEU B 1 414 ? 2.762 -27.625 5.715 1 98.56 414 LEU B C 1
ATOM 6904 O O . LEU B 1 414 ? 1.717 -27.75 5.07 1 98.56 414 LEU B O 1
ATOM 6908 N N . ARG B 1 415 ? 3.383 -28.641 6.227 1 98.12 415 ARG B N 1
ATOM 6909 C CA . ARG B 1 415 ? 2.885 -30.016 6.074 1 98.12 415 ARG B CA 1
ATOM 6910 C C . ARG B 1 415 ? 1.521 -30.172 6.734 1 98.12 415 ARG B C 1
ATOM 6912 O O . ARG B 1 415 ? 0.673 -30.922 6.246 1 98.12 415 ARG B O 1
ATOM 6919 N N . SER B 1 416 ? 1.38 -29.5 7.863 1 98.5 416 SER B N 1
ATOM 6920 C CA . SER B 1 416 ? 0.116 -29.625 8.578 1 98.5 416 SER B CA 1
ATOM 6921 C C . SER B 1 416 ? -1.047 -29.094 7.754 1 98.5 416 SER B C 1
ATOM 6923 O O . SER B 1 416 ? -2.143 -29.656 7.773 1 98.5 416 SER B O 1
ATOM 6925 N N . TYR B 1 417 ? -0.885 -27.984 7.023 1 98.62 417 TYR B N 1
ATOM 6926 C CA . TYR B 1 417 ? -1.915 -27.516 6.109 1 98.62 417 TYR B CA 1
ATOM 6927 C C . TYR B 1 417 ? -2.211 -28.547 5.027 1 98.62 417 TYR B C 1
ATOM 6929 O O . TYR B 1 417 ? -3.373 -28.844 4.742 1 98.62 417 TYR B O 1
ATOM 6937 N N . MET B 1 418 ? -1.147 -29.078 4.398 1 98.44 418 MET B N 1
ATOM 6938 C CA . MET B 1 418 ? -1.301 -30.047 3.316 1 98.44 418 MET B CA 1
ATOM 6939 C C . MET B 1 418 ? -2.057 -31.281 3.795 1 98.44 418 MET B C 1
ATOM 6941 O O . MET B 1 418 ? -2.949 -31.781 3.104 1 98.44 418 MET B O 1
ATOM 6945 N N . LYS B 1 419 ? -1.688 -31.719 4.949 1 98 419 LYS B N 1
ATOM 6946 C CA . LYS B 1 419 ? -2.338 -32.875 5.539 1 98 419 LYS B CA 1
ATOM 6947 C C . LYS B 1 419 ? -3.809 -32.594 5.84 1 98 419 LYS B C 1
ATOM 6949 O O . LYS B 1 419 ? -4.68 -33.406 5.516 1 98 419 LYS B O 1
ATOM 6954 N N . ASP B 1 420 ? -4.023 -31.469 6.492 1 98.19 420 ASP B N 1
ATOM 6955 C CA . ASP B 1 420 ? -5.383 -31.094 6.859 1 98.19 420 ASP B CA 1
ATOM 6956 C C . ASP B 1 420 ? -6.281 -31 5.629 1 98.19 420 ASP B C 1
ATOM 6958 O O . ASP B 1 420 ? -7.453 -31.375 5.68 1 98.19 420 ASP B O 1
ATOM 6962 N N . PHE B 1 421 ? -5.773 -30.516 4.535 1 97.94 421 PHE B N 1
ATOM 6963 C CA . PHE B 1 421 ? -6.57 -30.297 3.338 1 97.94 421 PHE B CA 1
ATOM 6964 C C . PHE B 1 421 ? -6.535 -31.516 2.43 1 97.94 421 PHE B C 1
ATOM 6966 O O . PHE B 1 421 ? -7.238 -31.562 1.419 1 97.94 421 PHE B O 1
ATOM 6973 N N . LYS B 1 422 ? -5.648 -32.469 2.742 1 96.88 422 LYS B N 1
ATOM 6974 C CA . LYS B 1 422 ? -5.551 -33.781 2.055 1 96.88 422 LYS B CA 1
ATOM 6975 C C . LYS B 1 422 ? -5.145 -33.594 0.595 1 96.88 422 LYS B C 1
ATOM 6977 O O . LYS B 1 422 ? -5.762 -34.156 -0.305 1 96.88 422 LYS B O 1
ATOM 6982 N N . VAL B 1 423 ? -4.227 -32.75 0.382 1 97 423 VAL B N 1
ATOM 6983 C CA . VAL B 1 423 ? -3.705 -32.594 -0.973 1 97 423 VAL B CA 1
ATOM 6984 C C . VAL B 1 423 ? -2.764 -33.75 -1.296 1 97 423 VAL B C 1
ATOM 6986 O O . VAL B 1 423 ? -2.365 -34.5 -0.403 1 97 423 VAL B O 1
ATOM 6989 N N . PRO B 1 424 ? -2.41 -33.938 -2.594 1 96.31 424 PRO B N 1
ATOM 6990 C CA . PRO B 1 424 ? -1.487 -35.031 -2.951 1 96.31 424 PRO B CA 1
ATOM 6991 C C . PRO B 1 424 ? -0.196 -35 -2.137 1 96.31 424 PRO B C 1
ATOM 6993 O O . PRO B 1 424 ? 0.368 -33.906 -1.912 1 96.31 424 PRO B O 1
ATOM 6996 N N . ASN B 1 425 ? 0.198 -36.188 -1.665 1 97.31 425 ASN B N 1
ATOM 6997 C CA . ASN B 1 425 ? 1.379 -36.281 -0.815 1 97.31 425 ASN B CA 1
ATOM 6998 C C . ASN B 1 425 ? 2.66 -36.344 -1.643 1 97.31 425 ASN B C 1
ATOM 7000 O O . ASN B 1 425 ? 3.275 -37.406 -1.764 1 97.31 425 ASN B O 1
ATOM 7004 N N . GLY B 1 426 ? 3.074 -35.188 -2.125 1 96.75 426 GLY B N 1
ATOM 7005 C CA . GLY B 1 426 ? 4.352 -35.062 -2.807 1 96.75 426 GLY B CA 1
ATOM 7006 C C . GLY B 1 426 ? 4.266 -35.375 -4.293 1 96.75 426 GLY B C 1
ATOM 7007 O O . GLY B 1 426 ? 3.17 -35.562 -4.828 1 96.75 426 GLY B O 1
ATOM 7008 N N . LEU B 1 427 ? 5.492 -35.406 -4.973 1 97.25 427 LEU B N 1
ATOM 7009 C CA . LEU B 1 427 ? 5.621 -35.594 -6.41 1 97.25 427 LEU B CA 1
ATOM 7010 C C . LEU B 1 427 ? 5.145 -37 -6.797 1 97.25 427 LEU B C 1
ATOM 7012 O O . LEU B 1 427 ? 4.617 -37.188 -7.891 1 97.25 427 LEU B O 1
ATOM 7016 N N . SER B 1 428 ? 5.25 -37.906 -5.824 1 95.75 428 SER B N 1
ATOM 7017 C CA . SER B 1 428 ? 4.832 -39.281 -6.074 1 95.75 428 SER B CA 1
ATOM 7018 C C . SER B 1 428 ? 3.346 -39.375 -6.398 1 95.75 428 SER B C 1
ATOM 7020 O O . SER B 1 428 ? 2.947 -40.031 -7.344 1 95.75 428 SER B O 1
ATOM 7022 N N . GLU B 1 429 ? 2.562 -38.594 -5.695 1 95.69 429 GLU B N 1
ATOM 7023 C CA . GLU B 1 429 ? 1.116 -38.656 -5.891 1 95.69 429 GLU B CA 1
ATOM 7024 C C . GLU B 1 429 ? 0.673 -37.688 -6.984 1 95.69 429 GLU B C 1
ATOM 7026 O O . GLU B 1 429 ? -0.515 -37.594 -7.301 1 95.69 429 GLU B O 1
ATOM 7031 N N . MET B 1 430 ? 1.618 -36.969 -7.52 1 95.5 430 MET B N 1
ATOM 7032 C CA . MET B 1 430 ? 1.308 -36.062 -8.602 1 95.5 430 MET B CA 1
ATOM 7033 C C . MET B 1 430 ? 1.649 -36.656 -9.961 1 95.5 430 MET B C 1
ATOM 7035 O O . MET B 1 430 ? 1.576 -35.969 -10.984 1 95.5 430 MET B O 1
ATOM 7039 N N . GLY B 1 431 ? 2.07 -37.938 -9.938 1 93.81 431 GLY B N 1
ATOM 7040 C CA . GLY B 1 431 ? 2.219 -38.688 -11.18 1 93.81 431 GLY B CA 1
ATOM 7041 C C . GLY B 1 431 ? 3.662 -38.812 -11.625 1 93.81 431 GLY B C 1
ATOM 7042 O O . GLY B 1 431 ? 3.951 -39.5 -12.609 1 93.81 431 GLY B O 1
ATOM 7043 N N . PHE B 1 432 ? 4.59 -38.219 -10.922 1 95.56 432 PHE B N 1
ATOM 7044 C CA . PHE B 1 432 ? 5.996 -38.281 -11.312 1 95.56 432 PHE B CA 1
ATOM 7045 C C . PHE B 1 432 ? 6.613 -39.625 -10.945 1 95.56 432 PHE B C 1
ATOM 7047 O O . PHE B 1 432 ? 6.086 -40.344 -10.102 1 95.56 432 PHE B O 1
ATOM 7054 N N . GLU B 1 433 ? 7.73 -39.875 -11.648 1 93.62 433 GLU B N 1
ATOM 7055 C CA . GLU B 1 433 ? 8.531 -41.031 -11.352 1 93.62 433 GLU B CA 1
ATOM 7056 C C . GLU B 1 433 ? 9.836 -40.656 -10.656 1 93.62 433 GLU B C 1
ATOM 7058 O O . GLU B 1 433 ? 10.25 -39.5 -10.688 1 93.62 433 GLU B O 1
ATOM 7063 N N . LYS B 1 434 ? 10.453 -41.562 -10.062 1 88.94 434 LYS B N 1
ATOM 7064 C CA . LYS B 1 434 ? 11.602 -41.312 -9.195 1 88.94 434 LYS B CA 1
ATOM 7065 C C . LYS B 1 434 ? 12.773 -40.75 -10 1 88.94 434 LYS B C 1
ATOM 7067 O O . LYS B 1 434 ? 13.688 -40.125 -9.438 1 88.94 434 LYS 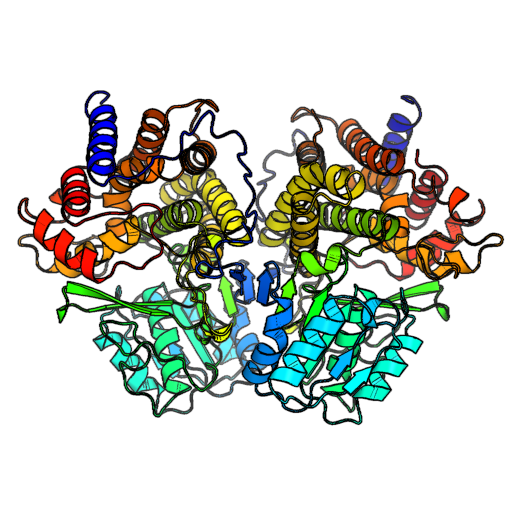B O 1
ATOM 7072 N N . ASP B 1 435 ? 12.797 -40.938 -11.234 1 89.5 435 ASP B N 1
ATOM 7073 C CA . ASP B 1 435 ? 13.914 -40.469 -12.031 1 89.5 435 ASP B CA 1
ATOM 7074 C C . ASP B 1 435 ? 13.688 -39.031 -12.477 1 89.5 435 ASP B C 1
ATOM 7076 O O . ASP B 1 435 ? 14.469 -38.469 -13.258 1 89.5 435 ASP B O 1
ATOM 7080 N N . CYS B 1 436 ? 12.719 -38.344 -11.953 1 92.25 436 CYS B N 1
ATOM 7081 C CA . CYS B 1 436 ? 12.32 -37.031 -12.438 1 92.25 436 CYS B CA 1
ATOM 7082 C C . CYS B 1 436 ? 13.18 -35.938 -11.828 1 92.25 436 CYS B C 1
ATOM 7084 O O . CYS B 1 436 ? 13.195 -34.812 -12.32 1 92.25 436 CYS B O 1
ATOM 7086 N N . PHE B 1 437 ? 13.938 -36.188 -10.781 1 94.94 437 PHE B N 1
ATOM 7087 C CA . PHE B 1 437 ? 14.539 -35.125 -9.969 1 94.94 437 PHE B CA 1
ATOM 7088 C C . PHE B 1 437 ? 15.547 -34.344 -10.773 1 94.94 437 PHE B C 1
ATOM 7090 O O . PHE B 1 437 ? 15.523 -33.094 -10.758 1 94.94 437 PHE B O 1
ATOM 7097 N N . GLU B 1 438 ? 16.375 -35 -11.492 1 93.25 438 GLU B N 1
ATOM 7098 C CA . GLU B 1 438 ? 17.391 -34.312 -12.289 1 93.25 438 GLU B CA 1
ATOM 7099 C C . GLU B 1 438 ? 16.75 -33.531 -13.438 1 93.25 438 GLU B C 1
ATOM 7101 O O . GLU B 1 438 ? 17.203 -32.438 -13.781 1 93.25 438 GLU B O 1
ATOM 7106 N N . LYS B 1 439 ? 15.773 -34.156 -14.07 1 91.88 439 LYS B N 1
ATOM 7107 C CA . LYS B 1 439 ? 15.086 -33.5 -15.18 1 91.88 439 LYS B CA 1
ATOM 7108 C C . LYS B 1 439 ? 14.406 -32.219 -14.719 1 91.88 439 LYS B C 1
ATOM 7110 O O . LYS B 1 439 ? 14.492 -31.172 -15.391 1 91.88 439 LYS B O 1
ATOM 7115 N N . LEU B 1 440 ? 13.75 -32.344 -13.586 1 94.5 440 LEU B N 1
ATOM 7116 C CA . LEU B 1 440 ? 13.086 -31.156 -13.023 1 94.5 440 LEU B CA 1
ATOM 7117 C C . LEU B 1 440 ? 14.102 -30.094 -12.633 1 94.5 440 LEU B C 1
ATOM 7119 O O . LEU B 1 440 ? 13.867 -28.906 -12.836 1 94.5 440 LEU B O 1
ATOM 7123 N N . ALA B 1 441 ? 15.188 -30.5 -12.055 1 93.94 441 ALA B N 1
ATOM 7124 C CA . ALA B 1 441 ? 16.219 -29.578 -11.609 1 93.94 441 ALA B CA 1
ATOM 7125 C C . ALA B 1 441 ? 16.812 -28.812 -12.789 1 93.94 441 ALA B C 1
ATOM 7127 O O . ALA B 1 441 ? 17.062 -27.609 -12.688 1 93.94 441 ALA B O 1
ATOM 7128 N N . ILE B 1 442 ? 17.078 -29.484 -13.891 1 91.06 442 ILE B N 1
ATOM 7129 C CA . ILE B 1 442 ? 17.609 -28.859 -15.102 1 91.06 442 ILE B CA 1
ATOM 7130 C C . ILE B 1 442 ? 16.625 -27.797 -15.609 1 91.06 442 ILE B C 1
ATOM 7132 O O . ILE B 1 442 ? 17.031 -26.672 -15.914 1 91.06 442 ILE B O 1
ATOM 7136 N N . ALA B 1 443 ? 15.367 -28.141 -15.656 1 89.44 443 ALA B N 1
ATOM 7137 C CA . ALA B 1 443 ? 14.344 -27.234 -16.141 1 89.44 443 ALA B CA 1
ATOM 7138 C C . ALA B 1 443 ? 14.203 -26.016 -15.227 1 89.44 443 ALA B C 1
ATOM 7140 O O . ALA B 1 443 ? 14.039 -24.891 -15.703 1 89.44 443 ALA B O 1
ATOM 7141 N N . ALA B 1 444 ? 14.258 -26.234 -13.93 1 90 444 ALA B N 1
ATOM 7142 C CA . ALA B 1 444 ? 14.094 -25.156 -12.953 1 90 444 ALA B CA 1
ATOM 7143 C C . ALA B 1 444 ? 15.258 -24.172 -13.039 1 90 444 ALA B C 1
ATOM 7145 O O . ALA B 1 444 ? 15.062 -22.953 -12.914 1 90 444 ALA B O 1
ATOM 7146 N N . SER B 1 445 ? 16.406 -24.609 -13.188 1 83.94 445 SER B N 1
ATOM 7147 C CA . SER B 1 445 ? 17.609 -23.781 -13.18 1 83.94 445 SER B CA 1
ATOM 7148 C C . SER B 1 445 ? 17.625 -22.812 -14.344 1 83.94 445 SER B C 1
ATOM 7150 O O . SER B 1 445 ? 18.219 -21.734 -14.258 1 83.94 445 SER B O 1
ATOM 7152 N N . SER B 1 446 ? 16.922 -23.109 -15.312 1 74.31 446 SER B N 1
ATOM 7153 C CA . SER B 1 446 ? 16.891 -22.266 -16.5 1 74.31 446 SER B CA 1
ATOM 7154 C C . SER B 1 446 ? 16.031 -21.031 -16.281 1 74.31 446 SER B C 1
ATOM 7156 O O . SER B 1 446 ? 16.188 -20.016 -16.984 1 74.31 446 SER B O 1
ATOM 7158 N N . GLY B 1 447 ? 15.211 -21.031 -15.273 1 68.19 447 GLY B N 1
ATOM 7159 C CA . GLY B 1 447 ? 14.266 -19.938 -15.086 1 68.19 447 GLY B CA 1
ATOM 7160 C C . GLY B 1 447 ? 14.562 -19.094 -13.859 1 68.19 447 GLY B C 1
ATOM 7161 O O . GLY B 1 447 ? 13.805 -18.188 -13.531 1 68.19 447 GLY B O 1
ATOM 7162 N N . PHE B 1 448 ? 15.656 -19.484 -13.195 1 67.12 448 PHE B N 1
ATOM 7163 C CA . PHE B 1 448 ? 15.898 -18.828 -11.914 1 67.12 448 PHE B CA 1
ATOM 7164 C C . PHE B 1 448 ? 16.359 -17.391 -12.125 1 67.12 448 PHE B C 1
ATOM 7166 O O . PHE B 1 448 ? 17.078 -17.094 -13.078 1 67.12 448 PHE B O 1
ATOM 7173 N N . THR B 1 449 ? 15.672 -16.547 -11.32 1 63 449 THR B N 1
ATOM 7174 C CA . THR B 1 449 ? 16.047 -15.141 -11.258 1 63 449 THR B CA 1
ATOM 7175 C C . THR B 1 449 ? 17.219 -14.945 -10.289 1 63 449 THR B C 1
ATOM 7177 O O . THR B 1 449 ? 17.641 -15.883 -9.609 1 63 449 THR B O 1
ATOM 7180 N N . ASN B 1 450 ? 17.719 -13.734 -10.273 1 68.69 450 ASN B N 1
ATOM 7181 C CA . ASN B 1 450 ? 18.875 -13.367 -9.461 1 68.69 450 ASN B CA 1
ATOM 7182 C C . ASN B 1 450 ? 18.453 -12.914 -8.062 1 68.69 450 ASN B C 1
ATOM 7184 O O . ASN B 1 450 ? 19.266 -12.344 -7.324 1 68.69 450 ASN B O 1
ATOM 7188 N N . ILE B 1 451 ? 17.172 -13.203 -7.668 1 82.69 451 ILE B N 1
ATOM 7189 C CA . ILE B 1 451 ? 16.781 -12.648 -6.375 1 82.69 451 ILE B CA 1
ATOM 7190 C C . ILE B 1 451 ? 16.453 -13.781 -5.406 1 82.69 451 ILE B C 1
ATOM 7192 O O . ILE B 1 451 ? 15.445 -13.734 -4.707 1 82.69 451 ILE B O 1
ATOM 7196 N N . PHE B 1 452 ? 17.219 -14.789 -5.316 1 88.81 452 PHE B N 1
ATOM 7197 C CA . PHE B 1 452 ? 17.047 -15.875 -4.359 1 88.81 452 PHE B CA 1
ATOM 7198 C C . PHE B 1 452 ? 17.844 -15.609 -3.092 1 88.81 452 PHE B C 1
ATOM 7200 O O . PHE B 1 452 ? 18.938 -15.047 -3.148 1 88.81 452 PHE B O 1
ATOM 7207 N N . PRO B 1 453 ? 17.312 -15.977 -2.012 1 91.12 453 PRO B N 1
ATOM 7208 C CA . PRO B 1 453 ? 17.922 -15.594 -0.738 1 91.12 453 PRO B CA 1
ATOM 7209 C C . PRO B 1 453 ? 19.266 -16.297 -0.494 1 91.12 453 PRO B C 1
ATOM 7211 O O . PRO B 1 453 ? 20.047 -15.867 0.35 1 91.12 453 PRO B O 1
ATOM 7214 N N . ILE B 1 454 ? 19.5 -17.375 -1.153 1 88.19 454 ILE B N 1
ATOM 7215 C CA . ILE B 1 454 ? 20.719 -18.156 -0.955 1 88.19 454 ILE B CA 1
ATOM 7216 C C . ILE B 1 454 ? 21.156 -18.781 -2.275 1 88.19 454 ILE B C 1
ATOM 7218 O O . ILE B 1 454 ? 20.312 -19.078 -3.131 1 88.19 454 ILE B O 1
ATOM 7222 N N . GLU B 1 455 ? 22.438 -18.906 -2.414 1 84.38 455 GLU B N 1
ATOM 7223 C CA . GLU B 1 455 ? 22.938 -19.531 -3.633 1 84.38 455 GLU B CA 1
ATOM 7224 C C . GLU B 1 455 ? 22.578 -21 -3.699 1 84.38 455 GLU B C 1
ATOM 7226 O O . GLU B 1 455 ? 22.453 -21.672 -2.666 1 84.38 455 GLU B O 1
ATOM 7231 N N . THR B 1 456 ? 22.375 -21.422 -4.91 1 87.25 456 THR B N 1
ATOM 7232 C CA . THR B 1 456 ? 22 -22.812 -5.125 1 87.25 456 THR B CA 1
ATOM 7233 C C . THR B 1 456 ? 22.688 -23.375 -6.359 1 87.25 456 THR B C 1
ATOM 7235 O O . THR B 1 456 ? 23.5 -22.688 -6.984 1 87.25 456 THR B O 1
ATOM 7238 N N . ASN B 1 457 ? 22.641 -24.641 -6.488 1 87.12 457 ASN B N 1
ATOM 7239 C CA . ASN B 1 457 ? 23.094 -25.359 -7.684 1 87.12 457 ASN B CA 1
ATOM 7240 C C . ASN B 1 457 ? 22.141 -26.5 -8.039 1 87.12 457 ASN B C 1
ATOM 7242 O O . ASN B 1 457 ? 21.141 -26.719 -7.355 1 87.12 457 ASN B O 1
ATOM 7246 N N . ARG B 1 458 ? 22.453 -27.156 -9.086 1 89.88 458 ARG B N 1
ATOM 7247 C CA . ARG B 1 458 ? 21.562 -28.188 -9.609 1 89.88 458 ARG B CA 1
ATOM 7248 C C . ARG B 1 458 ? 21.422 -29.328 -8.609 1 89.88 458 ARG B C 1
ATOM 7250 O O . ARG B 1 458 ? 20.359 -29.938 -8.5 1 89.88 458 ARG B O 1
ATOM 7257 N N . GLU B 1 459 ? 22.469 -29.625 -7.965 1 89.5 459 GLU B N 1
ATOM 7258 C CA . GLU B 1 459 ? 22.438 -30.719 -6.996 1 89.5 459 GLU B CA 1
ATOM 7259 C C . GLU B 1 459 ? 21.484 -30.406 -5.84 1 89.5 459 GLU B C 1
ATOM 7261 O O . GLU B 1 459 ? 20.719 -31.281 -5.418 1 89.5 459 GLU B O 1
ATOM 7266 N N . ILE B 1 460 ? 21.578 -29.219 -5.34 1 89.81 460 ILE B N 1
ATOM 7267 C CA . ILE B 1 460 ? 20.719 -28.797 -4.238 1 89.81 460 ILE B CA 1
ATOM 7268 C C . ILE B 1 460 ? 19.25 -28.781 -4.699 1 89.81 460 ILE B C 1
ATOM 7270 O O . ILE B 1 460 ? 18.359 -29.219 -3.969 1 89.81 460 ILE B O 1
ATOM 7274 N N . ILE B 1 461 ? 19.031 -28.312 -5.914 1 93.5 461 ILE B N 1
ATOM 7275 C CA . ILE B 1 461 ? 17.688 -28.266 -6.473 1 93.5 461 ILE B CA 1
ATOM 7276 C C . ILE B 1 461 ? 17.125 -29.672 -6.617 1 93.5 461 ILE B C 1
ATOM 7278 O O . ILE B 1 461 ? 15.984 -29.938 -6.246 1 93.5 461 ILE B O 1
ATOM 7282 N N . ALA B 1 462 ? 17.953 -30.562 -7.156 1 93.75 462 ALA B N 1
ATOM 7283 C CA . ALA B 1 462 ? 17.531 -31.953 -7.297 1 93.75 462 ALA B CA 1
ATOM 7284 C C . ALA B 1 462 ? 17.203 -32.562 -5.941 1 93.75 462 ALA B C 1
ATOM 7286 O O . ALA B 1 462 ? 16.25 -33.344 -5.816 1 93.75 462 ALA B O 1
ATOM 7287 N N . LYS B 1 463 ? 18 -32.219 -5.004 1 92.75 463 LYS B N 1
ATOM 7288 C CA . LYS B 1 463 ? 17.766 -32.75 -3.656 1 92.75 463 LYS B CA 1
ATOM 7289 C C . LYS B 1 463 ? 16.438 -32.219 -3.098 1 92.75 463 LYS B C 1
ATOM 7291 O O . LYS B 1 463 ? 15.719 -32.938 -2.4 1 92.75 463 LYS B O 1
ATOM 7296 N N . MET B 1 464 ? 16.141 -30.922 -3.297 1 94.19 464 MET B N 1
ATOM 7297 C CA . MET B 1 464 ? 14.859 -30.375 -2.857 1 94.19 464 MET B CA 1
ATOM 7298 C C . MET B 1 464 ? 13.695 -31.141 -3.486 1 94.19 464 MET B C 1
ATOM 7300 O O . MET B 1 464 ? 12.695 -31.406 -2.82 1 94.19 464 MET B O 1
ATOM 7304 N N . TYR B 1 465 ? 13.812 -31.484 -4.797 1 96.19 465 TYR B N 1
ATOM 7305 C CA . TYR B 1 465 ? 12.789 -32.312 -5.445 1 96.19 465 TYR B CA 1
ATOM 7306 C C . TYR B 1 465 ? 12.711 -33.688 -4.812 1 96.19 465 TYR B C 1
ATOM 7308 O O . TYR B 1 465 ? 11.625 -34.219 -4.59 1 96.19 465 TYR B O 1
ATOM 7316 N N . GLU B 1 466 ? 13.883 -34.25 -4.543 1 95.44 466 GLU B N 1
ATOM 7317 C CA . GLU B 1 466 ? 13.93 -35.562 -3.928 1 95.44 466 GLU B CA 1
ATOM 7318 C C . GLU B 1 466 ? 13.242 -35.562 -2.568 1 95.44 466 GLU B C 1
ATOM 7320 O O . GLU B 1 466 ? 12.461 -36.469 -2.264 1 95.44 466 GLU B O 1
ATOM 7325 N N . LEU B 1 467 ? 13.516 -34.531 -1.795 1 94.12 467 LEU B N 1
ATOM 7326 C CA . LEU B 1 467 ? 12.922 -34.406 -0.468 1 94.12 467 LEU B CA 1
ATOM 7327 C C . LEU B 1 467 ? 11.422 -34.156 -0.566 1 94.12 467 LEU B C 1
ATOM 7329 O O . LEU B 1 467 ? 10.703 -34.25 0.428 1 94.12 467 LEU B O 1
ATOM 7333 N N . SER B 1 468 ? 10.922 -33.812 -1.706 1 96.81 468 SER B N 1
ATOM 7334 C CA . SER B 1 468 ? 9.516 -33.531 -1.931 1 96.81 468 SER B CA 1
ATOM 7335 C C . SER B 1 468 ? 8.789 -34.719 -2.568 1 96.81 468 SER B C 1
ATOM 7337 O O . SER B 1 468 ? 7.66 -34.562 -3.039 1 96.81 468 SER B O 1
ATOM 7339 N N . TRP B 1 469 ? 9.492 -35.875 -2.668 1 96.25 469 TRP B N 1
ATOM 7340 C CA . TRP B 1 469 ? 8.875 -37.094 -3.201 1 96.25 469 TRP B CA 1
ATOM 7341 C C . TRP B 1 469 ? 7.645 -37.469 -2.391 1 96.25 469 TRP B C 1
ATOM 7343 O O . TRP B 1 469 ? 6.562 -37.688 -2.951 1 96.25 469 TRP B O 1
ATOM 7353 N N . LYS B 1 470 ? 7.828 -37.562 -1.147 1 95.62 470 LYS B N 1
ATOM 7354 C CA . LYS B 1 470 ? 6.773 -37.625 -0.138 1 95.62 470 LYS B CA 1
ATOM 7355 C C . LYS B 1 470 ? 6.926 -36.5 0.884 1 95.62 470 LYS B C 1
ATOM 7357 O O . LYS B 1 470 ? 8.016 -36.281 1.42 1 95.62 470 LYS B O 1
ATOM 7362 N N . VAL B 1 471 ? 5.867 -35.781 1.154 1 95.31 471 VAL B N 1
ATOM 7363 C CA . VAL B 1 471 ? 5.988 -34.531 1.905 1 95.31 471 VAL B CA 1
ATOM 7364 C C . VAL B 1 471 ? 5.41 -34.719 3.307 1 95.31 471 VAL B C 1
ATOM 7366 O O . VAL B 1 471 ? 5.941 -34.188 4.277 1 95.31 471 VAL B O 1
ATOM 7369 N N . TYR B 1 472 ? 4.266 -35.469 3.377 1 92.69 472 TYR B N 1
ATOM 7370 C CA . TYR B 1 472 ? 3.674 -35.688 4.691 1 92.69 472 TYR B CA 1
ATOM 7371 C C . TYR B 1 472 ? 3.053 -37.062 4.777 1 92.69 472 TYR B C 1
ATOM 7373 O O . TYR B 1 472 ? 2.773 -37.719 3.756 1 92.69 472 TYR B O 1
#